Protein AF-0000000079336898 (afdb_homodimer)

Nearest PDB structures (foldseek):
  2nvk-assembly1_X  TM=9.868E-01  e=1.147E-77  Drosophila melanogaster
  4la1-assembly1_B  TM=9.804E-01  e=1.776E-69  Schistosoma japonicum
  8plm-assembly1_A-2  TM=9.798E-01  e=1.497E-69  Schistosoma mansoni
  8plf-assembly1_A  TM=9.776E-01  e=6.970E-69  Schistosoma mansoni
  8a1r-assembly1_A  TM=9.727E-01  e=8.152E-66  Schistosoma mansoni

Secondary structure (DSSP, 8-state):
------TTS--SEEEEEE--SHHHHHHHHHHHHTT--EEEE---PPPTT-----TTHHHHHHSHHHHHHHHHHHHHHHHHHHHHHTTEE-TTGGG-EE-HHHHHHHHHHHHHHHHHHHHHHHHHTTPEEE-SEEEEEETTEEEEEETTEEEEEEEEEEEE---EEE---SSTTHHHH-B-HHHHTT-SS---SEEEE--SHHHHHHHHHHHHTT--EEEEESS-SSTTS-HHHHHHHHHHHHHHT-EEEET-EEEEEEE-TTS-EEEEEE-TTS-EEEEEESEEEE-S-EEETTGGGTHHHHT--EETTTTEE--BTTB-SSTTEEE-GGGBTTS---HHHHHHHHHHHHHHHHS--------TT--EEE-SSSEEEEEE--HHHHHHHH-GGGEEEEEEE---GGGTTTT---TT-EEEEEEESSTT-BEEEEEEEETTHHHHHHHHHHHHHTT-BHHHHHHSPPPSS-SGGGGGG---BTTTT---S-SSTT-/------TTS--SEEEEEE--SHHHHHHHHHHHHTT--EEEE---PPPTT-----TTHHHHHHSHHHHHHHHHHHHHHHHHHHHHHTTEE-TTGGG-EE-HHHHHHHHHHHHHHHHHHHHHHHHHTTPEEE-EEEEEEETTEEEEEETTEEEEEEEEEEEE---EEE---SSTTHHHH-B-HHHHTT-SS---SEEEE--SHHHHHHHHHHHHTT--EEEEESS-SSTTS-HHHHHHHHHHHHHHT-EEEET-EEEEEEE-TTS-EEEEEE-TTS-EEEEEESEEEE-S-EEETTGGGTHHHHT--EETTTTEE--BTTB-SSTTEEE-GGGBTTS---HHHHHHHHHHHHHHHHS---PPP--TT--EEE-SSSEEEEEE--HHHHHHHH-GGGEEEEEEE---GGGTTTT---TT-EEEEEEESSTT-BEEEEEEEETTHHHHHHHHHHHHHTT-BHHHHHHSPPPSS-SGGGGGG---BTTTT---S-SSTT-

Solvent-accessible surface area (backbone atoms only — not comparable to full-atom values): 49923 Å² total; per-residue (Å²): 133,77,79,68,70,64,90,80,70,70,56,81,23,49,32,36,26,41,19,35,17,50,17,25,45,34,17,45,54,46,25,24,73,55,70,40,47,29,35,35,26,30,63,66,77,53,44,87,82,61,41,67,70,71,66,40,29,55,43,49,62,42,32,48,48,45,50,49,53,45,33,47,41,14,51,33,46,53,39,52,59,39,28,47,50,44,18,39,43,58,52,63,58,89,63,51,46,63,38,56,66,51,26,34,50,45,46,49,51,51,37,51,50,49,27,50,51,51,54,51,50,33,53,74,51,60,37,47,77,41,71,17,50,60,26,38,68,30,72,56,33,37,39,25,45,35,96,90,42,76,46,79,45,36,31,63,28,38,35,46,16,58,28,59,45,76,45,73,68,98,38,56,38,37,63,81,68,33,43,34,60,72,35,64,69,70,50,90,60,73,56,52,42,28,40,26,38,24,36,36,65,65,21,43,28,51,40,30,25,41,35,45,58,72,33,52,27,33,36,31,22,57,80,61,56,36,78,92,52,40,59,70,61,33,49,42,48,52,48,48,41,41,73,75,62,44,42,74,41,72,34,30,44,80,54,36,40,40,80,43,95,84,71,33,33,38,36,32,29,31,39,81,86,63,48,74,48,71,52,73,25,65,30,41,35,41,32,69,48,64,41,35,57,38,77,78,26,37,38,71,46,36,60,45,62,58,33,95,92,63,33,20,30,53,54,63,88,39,32,35,84,33,87,52,36,29,44,37,32,52,24,36,52,97,55,74,73,44,64,44,51,9,26,51,40,16,34,35,48,23,30,39,76,55,60,79,40,83,63,71,76,73,85,66,58,59,35,46,56,40,66,27,83,61,14,38,11,34,26,50,49,33,65,66,54,46,30,71,76,61,34,62,88,44,44,39,43,34,35,33,38,49,68,57,77,82,33,58,68,53,60,52,86,45,89,56,26,33,40,39,38,32,20,38,57,62,86,66,14,47,51,50,13,41,41,34,31,28,84,62,15,49,30,27,41,43,20,40,32,39,12,48,75,41,64,32,24,52,56,56,38,53,66,33,60,38,37,75,86,41,67,48,27,54,68,32,62,63,84,38,35,65,86,72,68,60,80,41,58,62,87,50,95,85,109,132,77,77,67,65,65,90,79,70,69,55,79,22,49,32,36,26,40,19,37,17,50,17,26,44,33,18,46,54,46,24,25,73,55,69,42,46,29,38,34,26,30,64,66,78,53,44,87,82,61,41,67,70,70,66,40,30,56,44,48,63,42,32,47,47,47,49,49,52,45,34,46,40,15,50,33,46,53,39,53,60,40,27,48,50,44,18,40,44,60,50,63,57,89,62,51,46,63,38,57,66,51,26,34,51,45,46,48,51,51,36,51,50,50,26,50,50,52,52,50,50,33,53,74,53,60,36,45,76,41,71,16,49,60,27,38,69,31,72,56,33,34,40,27,46,34,95,91,41,76,46,78,46,35,31,63,27,38,34,44,15,56,27,59,45,74,46,74,70,98,39,56,39,36,62,82,66,33,43,33,60,72,37,64,71,68,50,89,60,73,56,51,41,28,40,27,37,22,37,36,65,66,20,42,26,50,41,29,25,42,36,45,57,71,32,51,28,32,37,32,21,56,80,62,56,36,78,92,52,38,60,71,60,33,49,43,48,53,51,48,42,40,74,75,61,42,42,74,42,72,36,28,46,82,54,34,40,42,80,44,95,84,71,32,34,37,35,32,29,31,40,80,87,63,48,75,48,72,52,74,26,64,31,41,34,40,32,69,51,64,41,34,57,38,76,78,26,36,39,70,45,38,60,45,62,58,34,93,92,64,33,20,31,52,53,63,90,37,32,36,84,34,88,52,36,30,42,36,31,50,25,36,50,96,51,73,73,42,65,43,53,9,26,52,40,17,33,36,48,22,30,39,75,56,61,79,40,82,63,71,76,74,85,67,58,59,36,44,57,40,67,29,83,61,15,40,10,35,27,49,49,34,65,67,55,46,30,70,74,63,35,62,89,46,44,39,43,34,35,35,40,47,70,57,76,82,32,60,69,54,61,52,86,44,87,56,26,34,39,39,38,30,21,38,57,62,87,67,15,47,51,51,14,41,40,34,33,28,83,62,16,48,31,28,40,44,19,40,33,40,11,47,74,42,64,31,24,51,58,56,37,52,66,32,57,38,37,76,85,43,68,47,26,53,68,31,62,64,83,40,35,64,87,73,68,60,80,41,58,62,85,51,97,86,108

Foldseek 3Di:
DPPPPPVPDPFPWAEEEEAQALLSLLLQLLLLVLPTAYEYEHEFDAALVGFDAAGHPCCLQLRVQLLVLLLVVLVVLVVLLLVVLVPDDDDVSVPDAFDLQVSLVVSNVRSVVVRVVSVVSCVVSNYHYAHFDWADQAQFWIWTQHPVGIDIGGHQFYEYEHAWADDFDPAACGRVAAAESSAQSNDNDQQAAEEEEDQALRRQSVLQSSVSNPHAYEYEAQAAHHPQAQRVLRVLLVVVSVVSPYHYHYNKAWHYWDQDPVRWIKTWIAHPVRDIDIDTGSHYYYDHDIFAPQVSRPVVNSVFFADDVRQAGEDDLQATPRRRYGYFANRHDPADRDSVQSSVSSSQSSCVSRVVDPDGRDRAFDWDWRSHNFIKIKTAHHPVVCCVVPNPVFKWKFKAQADQPSCVSSVDDSPSFMKIWIFTPDDLTFTGMIMGTGPPNVVLCVVVSVCSVVRDGLNNLLPDQADPPDPSNVSNVTDDIVVVVDDRYDPDNVD/DPPPPPVPDPFPWAEEEEAQALLSLLLQLLLLVLPTAYEYEHEFDAALVGFDAAGHPCCLQLRVQLLVLLLVVLVVLVVLLLVVLVPDDDDVSVPDAFDLQVSLVVSNVRSVVVRVVSVVSCVVSNYHYAHFHWADQAQFWIWTQHPVGIDIGGHQFYEYEHAWADDFDPAACGRVAAAESSAQSNDNDQQAAEEEEDQALRRQSVLQSSVSNPHAYEYEEQAAHHPQAQRVLRVLLVVVSVVSPYHYHYNKAWHYWDQDPVRWIKTWIAHPVRDIDIDTGSHYYYDHDIFAPQVSRPVVNSVFFADDVRQAGEDDLQATPRRRYGYFANRHDPADRDSVQSSVSSSQVSCVSRVVDPDGRDRAFDWDWRSHNFIKIKTAHHPVVCCVVPNPVFKWKFKAQADQPSCVSSVDDSPSFMKIWIFTPDDLTFTGMIMGTGPPNVVLCVVVSVCSVVRDGLNNLLPDQADPPDPSNVSNVTDDIVVVVDHRYDPDNVD

Sequence (990 aa):
MVIFCRPGDGPEYDLVVIGGGSGGLAAAKEAAGLGAKVAVLDFVTPSPRGTKWGLGGTCVNVGCIPKKLMHQAALLGEAIEDAKSYGWQFPDQENIRHDWTSLKEAVQNHVKSVNWVTRVELRDKKVEYINGLGTFKDPHTVVTVTKQGERTLTSKYFLIAVGGRPRYPNIPGAMEYGITSDDIFSLDRSPGKTLIIGAGYIGLECAGFLHGLGFDATVMVRSVVLRGFDQQMAQLIASAMEEKGVKFLHKCLPKSVEKMANDRLLVKWTGENGTEFSDQFDTILFAIGRRALTRELHLDKAGVTVAGDGEKIEAVDEQTNVPHIYAVGDVLYKKPELTPVAIHAGRLLARRLFGDSTVTMDYENVATTVFSPLEYGSVGISEEVAAQRFGEENIEVYHAYYKPTEFFIPQRSIAHCYLKVVAKRDGPQQVLGMHFIGPQAGEIIQGFATAIKCNLTVNALMSTVGIHPTIAEEFTRINITKRSGKDPNPASCCSMVIFCRPGDGPEYDLVVIGGGSGGLAAAKEAAGLGAKVAVLDFVTPSPRGTKWGLGGTCVNVGCIPKKLMHQAALLGEAIEDAKSYGWQFPDQENIRHDWTSLKEAVQNHVKSVNWVTRVELRDKKVEYINGLGTFKDPHTVVTVTKQGERTLTSKYFLIAVGGRPRYPNIPGAMEYGITSDDIFSLDRSPGKTLIIGAGYIGLECAGFLHGLGFDATVMVRSVVLRGFDQQMAQLIASAMEEKGVKFLHKCLPKSVEKMANDRLLVKWTGENGTEFSDQFDTILFAIGRRALTRELHLDKAGVTVAGDGEKIEAVDEQTNVPHIYAVGDVLYKKPELTPVAIHAGRLLARRLFGDSTVTMDYENVATTVFSPLEYGSVGISEEVAAQRFGEENIEVYHAYYKPTEFFIPQRSIAHCYLKVVAKRDGPQQVLGMHFIGPQAGEIIQGFATAIKCNLTVNALMSTVGIHPTIAEEFTRINITKRSGKDPNPASCCS

Organism: Tenebrio molitor (NCBI:txid7067)

Radius of gyration: 30.96 Å; Cα contacts (8 Å, |Δi|>4): 2359; chains: 2; bounding box: 68×112×77 Å

pLDDT: mean 95.74, std 9.36, range [22.92, 98.94]

Structure (mmCIF, N/CA/C/O backbone):
data_AF-0000000079336898-model_v1
#
loop_
_entity.id
_entity.type
_entity.pdbx_description
1 polymer 'thioredoxin-disulfide reductase'
#
loop_
_atom_site.group_PDB
_atom_site.id
_atom_site.type_symbol
_atom_site.label_atom_id
_atom_site.label_alt_id
_atom_site.label_comp_id
_atom_site.label_asym_id
_atom_site.label_entity_id
_atom_site.label_seq_id
_atom_site.pdbx_PDB_ins_code
_atom_site.Cartn_x
_atom_site.Cartn_y
_atom_site.Cartn_z
_atom_site.occupancy
_atom_site.B_iso_or_equiv
_atom_site.auth_seq_id
_atom_site.auth_comp_id
_atom_site.auth_asym_id
_atom_site.auth_atom_id
_atom_site.pdbx_PDB_model_num
ATOM 1 N N . MET A 1 1 ? 3.357 59.531 11.266 1 22.92 1 MET A N 1
ATOM 2 C CA . MET A 1 1 ? 4.453 59.562 10.305 1 22.92 1 MET A CA 1
ATOM 3 C C . MET A 1 1 ? 4.211 58.531 9.188 1 22.92 1 MET A C 1
ATOM 5 O O . MET A 1 1 ? 4.273 57.344 9.414 1 22.92 1 MET A O 1
ATOM 9 N N . VAL A 1 2 ? 3.268 58.875 8.344 1 31.7 2 VAL A N 1
ATOM 10 C CA . VAL A 1 2 ? 2.871 58.188 7.125 1 31.7 2 VAL A CA 1
ATOM 11 C C . VAL A 1 2 ? 4.078 58 6.203 1 31.7 2 VAL A C 1
ATOM 13 O O . VAL A 1 2 ? 4.617 59 5.699 1 31.7 2 VAL A O 1
ATOM 16 N N . ILE A 1 3 ? 4.992 57.125 6.625 1 31.77 3 ILE A N 1
ATOM 17 C CA . ILE A 1 3 ? 6.051 56.875 5.648 1 31.77 3 ILE A CA 1
ATOM 18 C C . ILE A 1 3 ? 5.445 56.781 4.25 1 31.77 3 ILE A C 1
ATOM 20 O O . ILE A 1 3 ? 4.676 55.844 3.979 1 31.77 3 ILE A O 1
ATOM 24 N N . PHE A 1 4 ? 5.266 57.875 3.605 1 33.78 4 PHE A N 1
ATOM 25 C CA . PHE A 1 4 ? 4.93 58.062 2.199 1 33.78 4 PHE A CA 1
ATOM 26 C C . PHE A 1 4 ? 5.832 57.219 1.308 1 33.78 4 PHE A C 1
ATOM 28 O O . PHE A 1 4 ? 7.047 57.406 1.281 1 33.78 4 PHE A O 1
ATOM 35 N N . CYS A 1 5 ? 5.547 55.906 1.115 1 39.94 5 CYS A N 1
ATOM 36 C CA . CYS A 1 5 ? 6.184 55.344 -0.062 1 39.94 5 CYS A CA 1
ATOM 37 C C . CYS A 1 5 ? 6.246 56.344 -1.201 1 39.94 5 CYS A C 1
ATOM 39 O O . CYS A 1 5 ? 5.273 57.062 -1.455 1 39.94 5 CYS A O 1
ATOM 41 N N . ARG A 1 6 ? 7.336 56.938 -1.491 1 44.31 6 ARG A N 1
ATOM 42 C CA . ARG A 1 6 ? 7.41 57.781 -2.67 1 44.31 6 ARG A CA 1
ATOM 43 C C . ARG A 1 6 ? 6.523 57.25 -3.789 1 44.31 6 ARG A C 1
ATOM 45 O O . ARG A 1 6 ? 6.512 56.031 -4.062 1 44.31 6 ARG A O 1
ATOM 52 N N . PRO A 1 7 ? 5.484 57.781 -4.27 1 47.06 7 PRO A N 1
ATOM 53 C CA . PRO A 1 7 ? 4.508 57.375 -5.289 1 47.06 7 PRO A CA 1
ATOM 54 C C . PRO A 1 7 ? 5.105 56.438 -6.34 1 47.06 7 PRO A C 1
ATOM 56 O O . PRO A 1 7 ? 4.379 55.656 -6.953 1 47.06 7 PRO A O 1
ATOM 59 N N . GLY A 1 8 ? 6.281 56.594 -6.93 1 48.19 8 GLY A N 1
ATOM 60 C CA . GLY A 1 8 ? 6.836 55.969 -8.117 1 48.19 8 GLY A CA 1
ATOM 61 C C . GLY A 1 8 ? 7.352 54.562 -7.879 1 48.19 8 GLY A C 1
ATOM 62 O O . GLY A 1 8 ? 7.66 53.844 -8.828 1 48.19 8 GLY A O 1
ATOM 63 N N . ASP A 1 9 ? 8.008 54.219 -6.77 1 63.81 9 ASP A N 1
ATOM 64 C CA . ASP A 1 9 ? 8.734 52.938 -6.738 1 63.81 9 ASP A CA 1
ATOM 65 C C . ASP A 1 9 ? 7.805 51.781 -6.387 1 63.81 9 ASP A C 1
ATOM 67 O O . ASP A 1 9 ? 7.02 51.875 -5.441 1 63.81 9 ASP A O 1
ATOM 71 N N . GLY A 1 10 ? 7.348 51 -7.301 1 82.44 10 GLY A N 1
ATOM 72 C CA . GLY A 1 10 ? 6.527 49.812 -7.199 1 82.44 10 GLY A CA 1
ATOM 73 C C . GLY A 1 10 ? 6.801 49 -5.941 1 82.44 10 GLY A C 1
ATOM 74 O O . GLY A 1 10 ? 7.68 49.375 -5.152 1 82.44 10 GLY A O 1
ATOM 75 N N . PRO A 1 11 ? 5.871 48.188 -5.449 1 93.94 11 PRO A N 1
ATOM 76 C CA . PRO A 1 11 ? 6.082 47.344 -4.273 1 93.94 11 PRO A CA 1
ATOM 77 C C . PRO A 1 11 ? 7.441 46.656 -4.285 1 93.94 11 PRO A C 1
ATOM 79 O O . PRO A 1 11 ? 7.996 46.375 -5.355 1 93.94 11 PRO A O 1
ATOM 82 N N . GLU A 1 12 ? 7.977 46.5 -3.146 1 97.19 12 GLU A N 1
ATOM 83 C CA . GLU A 1 12 ? 9.281 45.875 -2.971 1 97.19 12 GLU A CA 1
ATOM 84 C C . GLU A 1 12 ? 9.281 44.438 -3.488 1 97.19 12 GLU A C 1
ATOM 86 O O . GLU A 1 12 ? 10.266 43.969 -4.074 1 97.19 12 GLU A O 1
ATOM 91 N N . TYR A 1 13 ? 8.234 43.688 -3.287 1 98.62 13 TYR A N 1
ATOM 92 C CA . TYR A 1 13 ? 8.125 42.281 -3.682 1 98.62 13 TYR A CA 1
ATOM 93 C C . TYR A 1 13 ? 6.953 42.062 -4.629 1 98.62 13 TYR A C 1
ATOM 95 O O . TYR A 1 13 ? 6.027 42.875 -4.668 1 98.62 13 TYR A O 1
ATOM 103 N N . ASP A 1 14 ? 7.082 41 -5.422 1 98.69 14 ASP A N 1
ATOM 104 C CA . ASP A 1 14 ? 5.922 40.562 -6.184 1 98.69 14 ASP A CA 1
ATOM 105 C C . ASP A 1 14 ? 4.953 39.781 -5.305 1 98.69 14 ASP A C 1
ATOM 107 O O . ASP A 1 14 ? 3.74 39.844 -5.508 1 98.69 14 ASP A O 1
ATOM 111 N N . LEU A 1 15 ? 5.508 39.031 -4.355 1 98.88 15 LEU A N 1
ATOM 112 C CA . LEU A 1 15 ? 4.715 38.188 -3.461 1 98.88 15 LEU A CA 1
ATOM 113 C C . LEU A 1 15 ? 5.359 38.125 -2.082 1 98.88 15 LEU A C 1
ATOM 115 O O . LEU A 1 15 ? 6.539 37.781 -1.965 1 98.88 15 LEU A O 1
ATOM 119 N N . VAL A 1 16 ? 4.656 38.438 -1.094 1 98.88 16 VAL A N 1
ATOM 120 C CA . VAL A 1 16 ? 5.039 38.156 0.289 1 98.88 16 VAL A CA 1
ATOM 121 C C . VAL A 1 16 ? 4.137 37.094 0.871 1 98.88 16 VAL A C 1
ATOM 123 O O . VAL A 1 16 ? 2.912 37.219 0.889 1 98.88 16 VAL A O 1
ATOM 126 N N . VAL A 1 17 ? 4.77 36 1.266 1 98.88 17 VAL A N 1
ATOM 127 C CA . VAL A 1 17 ? 4.07 34.875 1.897 1 98.88 17 VAL A CA 1
ATOM 128 C C . VAL A 1 17 ? 4.223 34.969 3.414 1 98.88 17 VAL A C 1
ATOM 130 O O . VAL A 1 17 ? 5.344 35.031 3.93 1 98.88 17 VAL A O 1
ATOM 133 N N . ILE A 1 18 ? 3.121 35.031 4.113 1 98.69 18 ILE A N 1
ATOM 134 C CA . ILE A 1 18 ? 3.143 34.969 5.574 1 98.69 18 ILE A CA 1
ATOM 135 C C . ILE A 1 18 ? 2.826 33.562 6.043 1 98.69 18 ILE A C 1
ATOM 137 O O . ILE A 1 18 ? 1.663 33.156 6.059 1 98.69 18 ILE A O 1
ATOM 141 N N . GLY A 1 19 ? 3.803 32.938 6.559 1 97.94 19 GLY A N 1
ATOM 142 C CA . GLY A 1 19 ? 3.719 31.531 6.938 1 97.94 19 GLY A CA 1
ATOM 143 C C . GLY A 1 19 ? 4.637 30.625 6.125 1 97.94 19 GLY A C 1
ATOM 144 O O . GLY A 1 19 ? 4.492 30.531 4.906 1 97.94 19 GLY A O 1
ATOM 145 N N . GLY A 1 20 ? 5.512 30.031 6.773 1 97.38 20 GLY A N 1
ATOM 146 C CA . GLY A 1 20 ? 6.477 29.141 6.145 1 97.38 20 GLY A CA 1
ATOM 147 C C . GLY A 1 20 ? 6.105 27.672 6.254 1 97.38 20 GLY A C 1
ATOM 148 O O . GLY A 1 20 ? 6.973 26.828 6.445 1 97.38 20 GLY A O 1
ATOM 149 N N . GLY A 1 21 ? 4.781 27.359 6.254 1 96.88 21 GLY A N 1
ATOM 150 C CA . GLY A 1 21 ? 4.312 26 6.168 1 96.88 21 GLY A CA 1
ATOM 151 C C . GLY A 1 21 ? 4.332 25.438 4.758 1 96.88 21 GLY A C 1
ATOM 152 O O . GLY A 1 21 ? 4.781 26.125 3.828 1 96.88 21 GLY A O 1
ATOM 153 N N . SER A 1 22 ? 3.789 24.266 4.551 1 96.31 22 SER A N 1
ATOM 154 C CA . SER A 1 22 ? 3.904 23.516 3.299 1 96.31 22 SER A CA 1
ATOM 155 C C . SER A 1 22 ? 3.264 24.281 2.146 1 96.31 22 SER A C 1
ATOM 157 O O . SER A 1 22 ? 3.842 24.391 1.062 1 96.31 22 SER A O 1
ATOM 159 N N . GLY A 1 23 ? 2.062 24.766 2.336 1 97.88 23 GLY A N 1
ATOM 160 C CA . GLY A 1 23 ? 1.385 25.516 1.287 1 97.88 23 GLY A CA 1
ATOM 161 C C . GLY A 1 23 ? 2.098 26.797 0.912 1 97.88 23 GLY A C 1
ATOM 162 O O . GLY A 1 23 ? 2.256 27.109 -0.272 1 97.88 23 GLY A O 1
ATOM 163 N N . GLY A 1 24 ? 2.512 27.562 1.942 1 98.56 24 GLY A N 1
ATOM 164 C CA . GLY A 1 24 ? 3.24 28.797 1.701 1 98.56 24 GLY A CA 1
ATOM 165 C C . GLY A 1 24 ? 4.555 28.594 0.977 1 98.56 24 GLY A C 1
ATOM 166 O O . GLY A 1 24 ? 4.879 29.312 0.034 1 98.56 24 GLY A O 1
ATOM 167 N N . LEU A 1 25 ? 5.27 27.609 1.429 1 98.25 25 LEU A N 1
ATOM 168 C CA . LEU A 1 25 ? 6.562 27.328 0.812 1 98.25 25 LEU A CA 1
ATOM 169 C C . LEU A 1 25 ? 6.387 26.875 -0.635 1 98.25 25 LEU A C 1
ATOM 171 O O . LEU A 1 25 ? 7.168 27.266 -1.507 1 98.25 25 LEU A O 1
ATOM 175 N N . ALA A 1 26 ? 5.387 26.047 -0.865 1 97.56 26 ALA A N 1
ATOM 176 C CA . ALA A 1 26 ? 5.125 25.578 -2.227 1 97.56 26 ALA A CA 1
ATOM 177 C C . ALA A 1 26 ? 4.793 26.75 -3.146 1 97.56 26 ALA A C 1
ATOM 179 O O . ALA A 1 26 ? 5.293 26.828 -4.27 1 97.56 26 ALA A O 1
ATOM 180 N N . ALA A 1 27 ? 3.947 27.656 -2.686 1 98.69 27 ALA A N 1
ATOM 181 C CA . ALA A 1 27 ? 3.582 28.844 -3.463 1 98.69 27 ALA A CA 1
ATOM 182 C C . ALA A 1 27 ? 4.797 29.719 -3.721 1 98.69 27 ALA A C 1
ATOM 184 O O . ALA A 1 27 ? 5 30.203 -4.84 1 98.69 27 ALA A O 1
ATOM 185 N N . ALA A 1 28 ? 5.59 29.906 -2.701 1 98.75 28 ALA A N 1
ATOM 186 C CA . ALA A 1 28 ? 6.762 30.781 -2.793 1 98.75 28 ALA A CA 1
ATOM 187 C C . ALA A 1 28 ? 7.762 30.234 -3.812 1 98.75 28 ALA A C 1
ATOM 189 O O . ALA A 1 28 ? 8.227 30.984 -4.684 1 98.75 28 ALA A O 1
ATOM 190 N N . LYS A 1 29 ? 8.07 28.984 -3.666 1 97.81 29 LYS A N 1
ATOM 191 C CA . LYS A 1 29 ? 9.047 28.375 -4.562 1 97.81 29 LYS A CA 1
ATOM 192 C C . LYS A 1 29 ? 8.555 28.391 -6.008 1 97.81 29 LYS A C 1
ATOM 194 O O . LYS A 1 29 ? 9.32 28.672 -6.93 1 97.81 29 LYS A O 1
ATOM 199 N N . GLU A 1 30 ? 7.273 28.031 -6.18 1 97.81 30 GLU A N 1
ATOM 200 C CA . GLU A 1 30 ? 6.695 28.031 -7.523 1 97.81 30 GLU A CA 1
ATOM 201 C C . GLU A 1 30 ? 6.719 29.422 -8.125 1 97.81 30 GLU A C 1
ATOM 203 O O . GLU A 1 30 ? 7.07 29.594 -9.297 1 97.81 30 GLU A O 1
ATOM 208 N N . ALA A 1 31 ? 6.34 30.438 -7.383 1 98.81 31 ALA A N 1
ATOM 209 C CA . ALA A 1 31 ? 6.32 31.812 -7.844 1 98.81 31 ALA A CA 1
ATOM 210 C C . ALA A 1 31 ? 7.723 32.281 -8.219 1 98.81 31 ALA A C 1
ATOM 212 O O . ALA A 1 31 ? 7.914 32.906 -9.266 1 98.81 31 ALA A O 1
ATOM 213 N N . ALA A 1 32 ? 8.648 32 -7.336 1 98.69 32 ALA A N 1
ATOM 214 C CA . ALA A 1 32 ? 10.031 32.375 -7.617 1 98.69 32 ALA A CA 1
ATOM 215 C C . ALA A 1 32 ? 10.523 31.703 -8.906 1 98.69 32 ALA A C 1
ATOM 217 O O . ALA A 1 32 ? 11.219 32.344 -9.703 1 98.69 32 ALA A O 1
ATOM 218 N N . GLY A 1 33 ? 10.148 30.5 -9.07 1 97.25 33 GLY A N 1
ATOM 219 C CA . GLY A 1 33 ? 10.5 29.797 -10.281 1 97.25 33 GLY A CA 1
ATOM 220 C C . GLY A 1 33 ? 9.914 30.422 -11.539 1 97.25 33 GLY A C 1
ATOM 221 O O . GLY A 1 33 ? 10.461 30.25 -12.633 1 97.25 33 GLY A O 1
ATOM 222 N N . LEU A 1 34 ? 8.875 31.172 -11.375 1 98.12 34 LEU A N 1
ATOM 223 C CA . LEU A 1 34 ? 8.203 31.828 -12.492 1 98.12 34 LEU A CA 1
ATOM 224 C C . LEU A 1 34 ? 8.695 33.281 -12.633 1 98.12 34 LEU A C 1
ATOM 226 O O . LEU A 1 34 ? 8.117 34.062 -13.398 1 98.12 34 LEU A O 1
ATOM 230 N N . GLY A 1 35 ? 9.695 33.625 -11.812 1 98.12 35 GLY A N 1
ATOM 231 C CA . GLY A 1 35 ? 10.383 34.906 -12.016 1 98.12 35 GLY A CA 1
ATOM 232 C C . GLY A 1 35 ? 9.961 35.969 -11.016 1 98.12 35 GLY A C 1
ATOM 233 O O . GLY A 1 35 ? 10.438 37.094 -11.078 1 98.12 35 GLY A O 1
ATOM 234 N N . ALA A 1 36 ? 9.18 35.656 -10.047 1 98.69 36 ALA A N 1
ATOM 235 C CA . ALA A 1 36 ? 8.695 36.625 -9.07 1 98.69 36 ALA A CA 1
ATOM 236 C C . ALA A 1 36 ? 9.742 36.906 -7.984 1 98.69 36 ALA A C 1
ATOM 238 O O . ALA A 1 36 ? 10.469 35.969 -7.59 1 98.69 36 ALA A O 1
ATOM 239 N N . LYS A 1 37 ? 9.789 38.094 -7.57 1 98.75 37 LYS A N 1
ATOM 240 C CA . LYS A 1 37 ? 10.531 38.406 -6.355 1 98.75 37 LYS A CA 1
ATOM 241 C C . LYS A 1 37 ? 9.711 38.094 -5.109 1 98.75 37 LYS A C 1
ATOM 243 O O . LYS A 1 37 ? 8.703 38.75 -4.84 1 98.75 37 LYS A O 1
ATOM 248 N N . VAL A 1 38 ? 10.195 37.094 -4.297 1 98.88 38 VAL A N 1
ATOM 249 C CA . VAL A 1 38 ? 9.336 36.531 -3.264 1 98.88 38 VAL A CA 1
ATOM 250 C C . VAL A 1 38 ? 10.023 36.625 -1.906 1 98.88 38 VAL A C 1
ATOM 252 O O . VAL A 1 38 ? 11.234 36.406 -1.803 1 98.88 38 VAL A O 1
ATOM 255 N N . ALA A 1 39 ? 9.281 36.969 -0.869 1 98.75 39 ALA A N 1
ATOM 256 C CA . ALA A 1 39 ? 9.695 36.812 0.525 1 98.75 39 ALA A CA 1
ATOM 257 C C . ALA A 1 39 ? 8.742 35.906 1.296 1 98.75 39 ALA A C 1
ATOM 259 O O . ALA A 1 39 ? 7.527 35.938 1.089 1 98.75 39 ALA A O 1
ATOM 260 N N . VAL A 1 40 ? 9.336 35.094 2.148 1 98.69 40 VAL A N 1
ATOM 261 C CA . VAL A 1 40 ? 8.562 34.25 3.055 1 98.69 40 VAL A CA 1
ATOM 262 C C . VAL A 1 40 ? 8.859 34.656 4.5 1 98.69 40 VAL A C 1
ATOM 264 O O . VAL A 1 40 ? 10.016 34.656 4.926 1 98.69 40 VAL A O 1
ATOM 267 N N . LEU A 1 41 ? 7.824 35.031 5.215 1 98.12 41 LEU A N 1
ATOM 268 C CA . LEU A 1 41 ? 7.906 35.25 6.656 1 98.12 41 LEU A CA 1
ATOM 269 C C . LEU A 1 41 ? 7.492 33.969 7.418 1 98.12 41 LEU A C 1
ATOM 271 O O . LEU A 1 41 ? 6.496 33.344 7.082 1 98.12 41 LEU A O 1
ATOM 275 N N . ASP A 1 42 ? 8.25 33.625 8.367 1 96.38 42 ASP A N 1
ATOM 276 C CA . ASP A 1 42 ? 7.852 32.531 9.25 1 96.38 42 ASP A CA 1
ATOM 277 C C . ASP A 1 42 ? 8.344 32.781 10.672 1 96.38 42 ASP A C 1
ATOM 279 O O . ASP A 1 42 ? 9.469 33.219 10.883 1 96.38 42 ASP A O 1
ATOM 283 N N . PHE A 1 43 ? 7.5 32.625 11.586 1 95.31 43 PHE A N 1
ATOM 284 C CA . PHE A 1 43 ? 7.805 32.719 13.008 1 95.31 43 PHE A CA 1
ATOM 285 C C . PHE A 1 43 ? 6.957 31.719 13.805 1 95.31 43 PHE A C 1
ATOM 287 O O . PHE A 1 43 ? 5.734 31.672 13.633 1 95.31 43 PHE A O 1
ATOM 294 N N . VAL A 1 44 ? 7.594 30.984 14.641 1 95.69 44 VAL A N 1
ATOM 295 C CA . VAL A 1 44 ? 6.891 30 15.461 1 95.69 44 VAL A CA 1
ATOM 296 C C . VAL A 1 44 ? 6.82 30.484 16.906 1 95.69 44 VAL A C 1
ATOM 298 O O . VAL A 1 44 ? 7.832 30.516 17.609 1 95.69 44 VAL A O 1
ATOM 301 N N . THR A 1 45 ? 5.602 30.906 17.25 1 94.62 45 THR A N 1
ATOM 302 C CA . THR A 1 45 ? 5.379 31.172 18.672 1 94.62 45 THR A CA 1
ATOM 303 C C . THR A 1 45 ? 5.434 29.875 19.484 1 94.62 45 THR A C 1
ATOM 305 O O . THR A 1 45 ? 4.766 28.891 19.141 1 94.62 45 THR A O 1
ATOM 308 N N . PRO A 1 46 ? 6.242 29.812 20.5 1 96.62 46 PRO A N 1
ATOM 309 C CA . PRO A 1 46 ? 6.332 28.578 21.297 1 96.62 46 PRO A CA 1
ATOM 310 C C . PRO A 1 46 ? 4.977 28.109 21.812 1 96.62 46 PRO A C 1
ATOM 312 O O . PRO A 1 46 ? 4.098 28.938 22.078 1 96.62 46 PRO A O 1
ATOM 315 N N . SER A 1 47 ? 4.82 26.781 21.984 1 97.44 47 SER A N 1
ATOM 316 C CA . SER A 1 47 ? 3.652 26.266 22.688 1 97.44 47 SER A CA 1
ATOM 317 C C . SER A 1 47 ? 3.648 26.719 24.141 1 97.44 47 SER A C 1
ATOM 319 O O . SER A 1 47 ? 4.656 27.219 24.641 1 97.44 47 SER A O 1
ATOM 321 N N . PRO A 1 48 ? 2.514 26.547 24.781 1 96.38 48 PRO A N 1
ATOM 322 C CA . PRO A 1 48 ? 2.492 26.891 26.203 1 96.38 48 PRO A CA 1
ATOM 323 C C . PRO A 1 48 ? 3.549 26.125 27.016 1 96.38 48 PRO A C 1
ATOM 325 O O . PRO A 1 48 ? 4.012 26.625 28.047 1 96.38 48 PRO A O 1
ATOM 328 N N . ARG A 1 49 ? 4.02 25 26.547 1 95.56 49 ARG A N 1
ATOM 329 C CA . ARG A 1 49 ? 5.023 24.203 27.234 1 95.56 49 ARG A CA 1
ATOM 330 C C . ARG A 1 49 ? 6.43 24.562 26.75 1 95.56 49 ARG A C 1
ATOM 332 O O . ARG A 1 49 ? 7.41 23.969 27.188 1 95.56 49 ARG A O 1
ATOM 339 N N . GLY A 1 50 ? 6.523 25.438 25.734 1 96.44 50 GLY A N 1
ATOM 340 C CA . GLY A 1 50 ? 7.816 25.969 25.359 1 96.44 50 GLY A CA 1
ATOM 341 C C . GLY A 1 50 ? 8.359 25.359 24.078 1 96.44 50 GLY A C 1
ATOM 342 O O . GLY A 1 50 ? 9.484 25.672 23.672 1 96.44 50 GLY A O 1
ATOM 343 N N . THR A 1 51 ? 7.609 24.547 23.406 1 96.94 51 THR A N 1
ATOM 344 C CA . THR A 1 51 ? 8.086 23.891 22.203 1 96.94 51 THR A CA 1
ATOM 345 C C . THR A 1 51 ? 8.109 24.859 21.016 1 96.94 51 THR A C 1
ATOM 347 O O . THR A 1 51 ? 7.137 25.562 20.781 1 96.94 51 THR A O 1
ATOM 350 N N . LYS A 1 52 ? 9.195 24.922 20.25 1 96.12 52 LYS A N 1
ATOM 351 C CA . LYS A 1 52 ? 9.398 25.672 19.016 1 96.12 52 LYS A CA 1
ATOM 352 C C . LYS A 1 52 ? 10.047 24.797 17.938 1 96.12 52 LYS A C 1
ATOM 354 O O . LYS A 1 52 ? 10.609 23.734 18.25 1 96.12 52 LYS A O 1
ATOM 359 N N . TRP A 1 53 ? 9.922 25.141 16.734 1 96.12 53 TRP A N 1
ATOM 360 C CA . TRP A 1 53 ? 10.508 24.344 15.664 1 96.12 53 TRP A CA 1
ATOM 361 C C . TRP A 1 53 ? 10.914 25.234 14.492 1 96.12 53 TRP A C 1
ATOM 363 O O . TRP A 1 53 ? 10.734 26.453 14.531 1 96.12 53 TRP A O 1
ATOM 373 N N . GLY A 1 54 ? 11.5 24.641 13.492 1 94.06 54 GLY A N 1
ATOM 374 C CA . GLY A 1 54 ? 12.047 25.375 12.359 1 94.06 54 GLY A CA 1
ATOM 375 C C . GLY A 1 54 ? 11.094 25.469 11.195 1 94.06 54 GLY A C 1
ATOM 376 O O . GLY A 1 54 ? 9.875 25.312 11.359 1 94.06 54 GLY A O 1
ATOM 377 N N . LEU A 1 55 ? 11.672 25.797 10.117 1 95.31 55 LEU A N 1
ATOM 378 C CA . LEU A 1 55 ? 10.938 26.047 8.875 1 95.31 55 LEU A CA 1
ATOM 379 C C . LEU A 1 55 ? 10.297 24.766 8.367 1 95.31 55 LEU A C 1
ATOM 381 O O . LEU A 1 55 ? 10.844 23.672 8.547 1 95.31 55 LEU A O 1
ATOM 385 N N . GLY A 1 56 ? 9.07 24.922 7.758 1 95.44 56 GLY A N 1
ATOM 386 C CA . GLY A 1 56 ? 8.438 23.766 7.129 1 95.44 56 GLY A CA 1
ATOM 387 C C . GLY A 1 56 ? 7.027 23.531 7.617 1 95.44 56 GLY A C 1
ATOM 388 O O . GLY A 1 56 ? 6.32 22.672 7.09 1 95.44 56 GLY A O 1
ATOM 389 N N . GLY A 1 57 ? 6.625 24.297 8.633 1 96.38 57 GLY A N 1
ATOM 390 C CA . GLY A 1 57 ? 5.25 24.234 9.109 1 96.38 57 GLY A CA 1
ATOM 391 C C . GLY A 1 57 ? 4.984 23.031 9.992 1 96.38 57 GLY A C 1
ATOM 392 O O . GLY A 1 57 ? 5.918 22.359 10.445 1 96.38 57 GLY A O 1
ATOM 393 N N . THR A 1 58 ? 3.717 22.781 10.273 1 96.81 58 THR A N 1
ATOM 394 C CA . THR A 1 58 ? 3.277 21.734 11.203 1 96.81 58 THR A CA 1
ATOM 395 C C . THR A 1 58 ? 3.646 20.359 10.688 1 96.81 58 THR A C 1
ATOM 397 O O . THR A 1 58 ? 4.223 19.547 11.414 1 96.81 58 THR A O 1
ATOM 400 N N . CYS A 1 59 ? 3.441 20.062 9.492 1 96.5 59 CYS A N 1
ATOM 401 C CA . CYS A 1 59 ? 3.578 18.734 8.93 1 96.5 59 CYS A CA 1
ATOM 402 C C . CYS A 1 59 ? 4.996 18.203 9.125 1 96.5 59 CYS A C 1
ATOM 404 O O . CYS A 1 59 ? 5.184 17.078 9.602 1 96.5 59 CYS A O 1
ATOM 406 N N . VAL A 1 60 ? 5.977 18.984 8.844 1 96.25 60 VAL A N 1
ATOM 407 C CA . VAL A 1 60 ? 7.375 18.578 8.875 1 96.25 60 VAL A CA 1
ATOM 408 C C . VAL A 1 60 ? 7.852 18.453 10.328 1 96.25 60 VAL A C 1
ATOM 410 O O . VAL A 1 60 ? 8.617 17.547 10.664 1 96.25 60 VAL A O 1
ATOM 413 N N . ASN A 1 61 ? 7.355 19.297 11.164 1 97.88 61 ASN A N 1
ATOM 414 C CA . ASN A 1 61 ? 7.992 19.516 12.461 1 97.88 61 ASN A CA 1
ATOM 415 C C . ASN A 1 61 ? 7.238 18.812 13.586 1 97.88 61 ASN A C 1
ATOM 417 O O . ASN A 1 61 ? 7.855 18.203 14.461 1 97.88 61 ASN A O 1
ATOM 421 N N . VAL A 1 62 ? 5.898 18.953 13.57 1 98.12 62 VAL A N 1
ATOM 422 C CA . VAL A 1 62 ? 5.145 18.5 14.734 1 98.12 62 VAL A CA 1
ATOM 423 C C . VAL A 1 62 ? 3.844 17.844 14.281 1 98.12 62 VAL A C 1
ATOM 425 O O . VAL A 1 62 ? 2.842 17.875 15 1 98.12 62 VAL A O 1
ATOM 428 N N . GLY A 1 63 ? 3.861 17.328 13.078 1 96.94 63 GLY A N 1
ATOM 429 C CA . GLY A 1 63 ? 2.656 16.75 12.516 1 96.94 63 GLY A CA 1
ATOM 430 C C . GLY A 1 63 ? 2.922 15.461 11.742 1 96.94 63 GLY A C 1
ATOM 431 O O . GLY A 1 63 ? 3.471 14.508 12.289 1 96.94 63 GLY A O 1
ATOM 432 N N . CYS A 1 64 ? 2.73 15.484 10.461 1 96.62 64 CYS A N 1
ATOM 433 C CA . CYS A 1 64 ? 2.666 14.312 9.594 1 96.62 64 CYS A CA 1
ATOM 434 C C . CYS A 1 64 ? 3.969 13.523 9.648 1 96.62 64 CYS A C 1
ATOM 436 O O . CYS A 1 64 ? 3.953 12.297 9.797 1 96.62 64 CYS A O 1
ATOM 438 N N . ILE A 1 65 ? 5.086 14.148 9.57 1 97.44 65 ILE A N 1
ATOM 439 C CA . ILE A 1 65 ? 6.363 13.461 9.398 1 97.44 65 ILE A CA 1
ATOM 440 C C . ILE A 1 65 ? 6.766 12.797 10.711 1 97.44 65 ILE A C 1
ATOM 442 O O . ILE A 1 65 ? 6.938 11.578 10.766 1 97.44 65 ILE A O 1
ATOM 446 N N . PRO A 1 66 ? 6.922 13.57 11.812 1 98.31 66 PRO A N 1
ATOM 447 C CA . PRO A 1 66 ? 7.285 12.867 13.047 1 98.31 66 PRO A CA 1
ATOM 448 C C . PRO A 1 66 ? 6.234 11.844 13.469 1 98.31 66 PRO A C 1
ATOM 450 O O . PRO A 1 66 ? 6.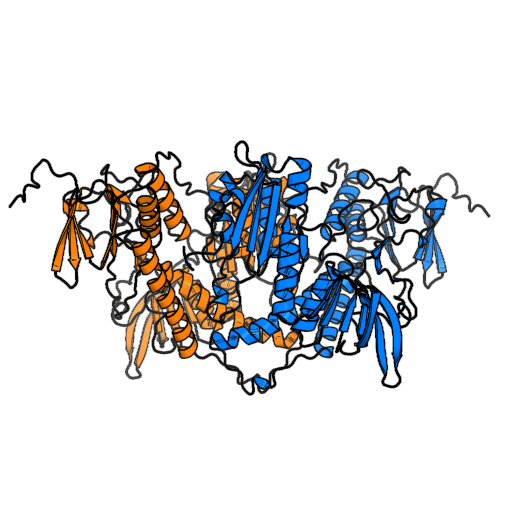582 10.781 13.984 1 98.31 66 PRO A O 1
ATOM 453 N N . LYS A 1 67 ? 5.004 12.18 13.273 1 98 67 LYS A N 1
ATOM 454 C CA . LYS A 1 67 ? 3.941 11.25 13.633 1 98 67 LYS A CA 1
ATOM 455 C C . LYS A 1 67 ? 4.066 9.945 12.852 1 98 67 LYS A C 1
ATOM 457 O O . LYS A 1 67 ? 3.883 8.859 13.406 1 98 67 LYS A O 1
ATOM 462 N N . LYS A 1 68 ? 4.305 10.055 11.547 1 98.25 68 LYS A N 1
ATOM 463 C CA . LYS A 1 68 ? 4.461 8.875 10.711 1 98.25 68 LYS A CA 1
ATOM 464 C C . LYS A 1 68 ? 5.656 8.031 11.164 1 98.25 68 LYS A C 1
ATOM 466 O O . LYS A 1 68 ? 5.605 6.801 11.125 1 98.25 68 LYS A O 1
ATOM 471 N N . LEU A 1 69 ? 6.734 8.688 11.523 1 98.69 69 LEU A N 1
ATOM 472 C CA . LEU A 1 69 ? 7.926 7.973 11.977 1 98.69 69 LEU A CA 1
ATOM 473 C C . LEU A 1 69 ? 7.664 7.27 13.297 1 98.69 69 LEU A C 1
ATOM 475 O O . LEU A 1 69 ? 8.117 6.141 13.508 1 98.69 69 LEU A O 1
ATOM 479 N N . MET A 1 70 ? 6.895 7.938 14.211 1 98.81 70 MET A N 1
ATOM 480 C CA . MET A 1 70 ? 6.5 7.281 15.453 1 98.81 70 MET A CA 1
ATOM 481 C C . MET A 1 70 ? 5.566 6.109 15.172 1 98.81 70 MET A C 1
ATOM 483 O O . MET A 1 70 ? 5.676 5.059 15.805 1 98.81 70 MET A O 1
ATOM 487 N N . HIS A 1 71 ? 4.637 6.34 14.281 1 98.69 71 HIS A N 1
ATOM 488 C CA . HIS A 1 71 ? 3.742 5.277 13.828 1 98.69 71 HIS A CA 1
ATOM 489 C C . HIS A 1 71 ? 4.527 4.082 13.297 1 98.69 71 HIS A C 1
ATOM 491 O O . HIS A 1 71 ? 4.23 2.936 13.641 1 98.69 71 HIS A O 1
ATOM 497 N N . GLN A 1 72 ? 5.559 4.344 12.5 1 98.81 72 GLN A N 1
ATOM 498 C CA . GLN A 1 72 ? 6.418 3.301 11.953 1 98.81 72 GLN A CA 1
ATOM 499 C C . GLN A 1 72 ? 7.137 2.541 13.062 1 98.81 72 GLN A C 1
ATOM 501 O O . GLN A 1 72 ? 7.258 1.314 13.008 1 98.81 72 GLN A O 1
ATOM 506 N N . ALA A 1 73 ? 7.617 3.271 14.008 1 98.88 73 ALA A N 1
ATOM 507 C CA . ALA A 1 73 ? 8.273 2.623 15.141 1 98.88 73 ALA A CA 1
ATOM 508 C C . ALA A 1 73 ? 7.336 1.629 15.82 1 98.88 73 ALA A C 1
ATOM 510 O O . ALA A 1 73 ? 7.742 0.517 16.172 1 98.88 73 ALA A O 1
ATOM 511 N N . ALA A 1 74 ? 6.109 2.07 15.984 1 98.81 74 ALA A N 1
ATOM 512 C CA . ALA A 1 74 ? 5.105 1.207 16.609 1 98.81 74 ALA A CA 1
ATOM 513 C C . ALA A 1 74 ? 4.828 -0.018 15.742 1 98.81 74 ALA A C 1
ATOM 515 O O . ALA A 1 74 ? 4.719 -1.135 16.25 1 98.81 74 ALA A O 1
ATOM 516 N N . LEU A 1 75 ? 4.73 0.147 14.469 1 98.62 75 LEU A N 1
ATOM 517 C CA . LEU A 1 75 ? 4.48 -0.956 13.547 1 98.62 75 LEU A CA 1
ATOM 518 C C . LEU A 1 75 ? 5.633 -1.953 13.562 1 98.62 75 LEU A C 1
ATOM 520 O O . LEU A 1 75 ? 5.418 -3.16 13.43 1 98.62 75 LEU A O 1
ATOM 524 N N . LEU A 1 76 ? 6.852 -1.434 13.648 1 98.75 76 LEU A N 1
ATOM 525 C CA . LEU A 1 76 ? 8.016 -2.311 13.734 1 98.75 76 LEU A CA 1
ATOM 526 C C . LEU A 1 76 ? 7.945 -3.186 14.984 1 98.75 76 LEU A C 1
ATOM 528 O O . LEU A 1 76 ? 8.391 -4.332 14.969 1 98.75 76 LEU A O 1
ATOM 532 N N . GLY A 1 77 ? 7.371 -2.639 16.062 1 98.44 77 GLY A N 1
ATOM 533 C CA . GLY A 1 77 ? 7.125 -3.471 17.234 1 98.44 77 GLY A CA 1
ATOM 534 C C . GLY A 1 77 ? 6.215 -4.648 16.938 1 98.44 77 GLY A C 1
ATOM 535 O O . GLY A 1 77 ? 6.48 -5.77 17.391 1 98.44 77 GLY A O 1
ATOM 536 N N . GLU A 1 78 ? 5.188 -4.418 16.219 1 97.75 78 GLU A N 1
ATOM 537 C CA . GLU A 1 78 ? 4.289 -5.496 15.805 1 97.75 78 GLU A CA 1
ATOM 538 C C . GLU A 1 78 ? 5.004 -6.492 14.898 1 97.75 78 GLU A C 1
ATOM 540 O O . GLU A 1 78 ? 4.762 -7.699 14.984 1 97.75 78 GLU A O 1
ATOM 545 N N . ALA A 1 79 ? 5.852 -5.98 14.047 1 98.38 79 ALA A N 1
ATOM 546 C CA . ALA A 1 79 ? 6.609 -6.832 13.133 1 98.38 79 ALA A CA 1
ATOM 547 C C . ALA A 1 79 ? 7.523 -7.781 13.906 1 98.38 79 ALA A C 1
ATOM 549 O O . ALA A 1 79 ? 7.691 -8.938 13.516 1 98.38 79 ALA A O 1
ATOM 550 N N . ILE A 1 80 ? 8.148 -7.258 14.93 1 98.19 80 ILE A N 1
ATOM 551 C CA . ILE A 1 80 ? 9 -8.078 15.781 1 98.19 80 ILE A CA 1
ATOM 552 C C . ILE A 1 80 ? 8.195 -9.242 16.359 1 98.19 80 ILE A C 1
ATOM 554 O O . ILE A 1 80 ? 8.656 -10.383 16.359 1 98.19 80 ILE A O 1
ATOM 558 N N . GLU A 1 81 ? 6.949 -8.961 16.766 1 97.5 81 GLU A N 1
ATOM 559 C CA . GLU A 1 81 ? 6.09 -10 17.312 1 97.5 81 GLU A CA 1
ATOM 560 C C . GLU A 1 81 ? 5.707 -11.023 16.25 1 97.5 81 GLU A C 1
ATOM 562 O O . GLU A 1 81 ? 5.734 -12.227 16.5 1 97.5 81 GLU A O 1
ATOM 567 N N . ASP A 1 82 ? 5.387 -10.594 15.102 1 98.25 82 ASP A N 1
ATOM 568 C CA . ASP A 1 82 ? 5.02 -11.469 14 1 98.25 82 ASP A CA 1
ATOM 569 C C . ASP A 1 82 ? 6.191 -12.352 13.586 1 98.25 82 ASP A C 1
ATOM 571 O O . ASP A 1 82 ? 5.996 -13.508 13.203 1 98.25 82 ASP A O 1
ATOM 575 N N . ALA A 1 83 ? 7.391 -11.75 13.578 1 98.62 83 ALA A N 1
ATOM 576 C CA . ALA A 1 83 ? 8.594 -12.43 13.109 1 98.62 83 ALA A CA 1
ATOM 577 C C . ALA A 1 83 ? 8.812 -13.734 13.867 1 98.62 83 ALA A C 1
ATOM 579 O O . ALA A 1 83 ? 9.305 -14.711 13.305 1 98.62 83 ALA A O 1
ATOM 580 N N . LYS A 1 84 ? 8.383 -13.75 15.094 1 97.94 84 LYS A N 1
ATOM 581 C CA . LYS A 1 84 ? 8.539 -14.945 15.914 1 97.94 84 LYS A CA 1
ATOM 582 C C . LYS A 1 84 ? 7.785 -16.125 15.305 1 97.94 84 LYS A C 1
ATOM 584 O O . LYS A 1 84 ? 8.32 -17.234 15.219 1 97.94 84 LYS A O 1
ATOM 589 N N . SER A 1 85 ? 6.594 -15.875 14.828 1 98.25 85 SER A N 1
ATOM 590 C CA . SER A 1 85 ? 5.773 -16.922 14.227 1 98.25 85 SER A CA 1
ATOM 591 C C . SER A 1 85 ? 6.309 -17.328 12.859 1 98.25 85 SER A C 1
ATOM 593 O O . SER A 1 85 ? 6.023 -18.438 12.383 1 98.25 85 SER A O 1
ATOM 595 N N . TYR A 1 86 ? 7.152 -16.5 12.273 1 98.69 86 TYR A N 1
ATOM 596 C CA . TYR A 1 86 ? 7.688 -16.766 10.938 1 98.69 86 TYR A CA 1
ATOM 597 C C . TYR A 1 86 ? 9.07 -17.391 11.023 1 98.69 86 TYR A C 1
ATOM 599 O O . TYR A 1 86 ? 9.789 -17.453 10.016 1 98.69 86 TYR A O 1
ATOM 607 N N . GLY A 1 87 ? 9.469 -17.734 12.133 1 98.44 87 GLY A N 1
ATOM 608 C CA . GLY A 1 87 ? 10.656 -18.562 12.281 1 98.44 87 GLY A CA 1
ATOM 609 C C . GLY A 1 87 ? 11.859 -17.781 12.781 1 98.44 87 GLY A C 1
ATOM 610 O O . GLY A 1 87 ? 12.922 -18.359 13.008 1 98.44 87 GLY A O 1
ATOM 611 N N . TRP A 1 88 ? 11.766 -16.484 13.039 1 98.56 88 TRP A N 1
ATOM 612 C CA . TRP A 1 88 ? 12.875 -15.719 13.602 1 98.56 88 TRP A CA 1
ATOM 613 C C . TRP A 1 88 ? 13 -15.977 15.102 1 98.56 88 TRP A C 1
ATOM 615 O O . TRP A 1 88 ? 12.008 -15.977 15.828 1 98.56 88 TRP A O 1
ATOM 625 N N . GLN A 1 89 ? 14.203 -16.172 15.508 1 97.75 89 GLN A N 1
ATOM 626 C CA . GLN A 1 89 ? 14.5 -16.5 16.906 1 97.75 89 GLN A CA 1
ATOM 627 C C . GLN A 1 89 ? 15.227 -15.344 17.594 1 97.75 89 GLN A C 1
ATOM 629 O O . GLN A 1 89 ? 16.219 -14.836 17.078 1 97.75 89 GLN A O 1
ATOM 634 N N . PHE A 1 90 ? 14.672 -14.969 18.719 1 96.88 90 PHE A N 1
ATOM 635 C CA . PHE A 1 90 ? 15.234 -13.883 19.516 1 96.88 90 PHE A CA 1
ATOM 636 C C . PHE A 1 90 ? 15.742 -14.406 20.844 1 96.88 90 PHE A C 1
ATOM 638 O O . PHE A 1 90 ? 14.961 -14.852 21.688 1 96.88 90 PHE A O 1
ATOM 645 N N . PRO A 1 91 ? 17.047 -14.273 21.062 1 93.44 91 PRO A N 1
ATOM 646 C CA . PRO A 1 91 ? 17.5 -14.578 22.422 1 93.44 91 PRO A CA 1
ATOM 647 C C . PRO A 1 91 ? 16.875 -13.672 23.469 1 93.44 91 PRO A C 1
ATOM 649 O O . PRO A 1 91 ? 16.719 -12.469 23.25 1 93.44 91 PRO A O 1
ATOM 652 N N . ASP A 1 92 ? 16.438 -14.133 24.594 1 92.62 92 ASP A N 1
ATOM 653 C CA . ASP A 1 92 ? 15.844 -13.367 25.688 1 92.62 92 ASP A CA 1
ATOM 654 C C . ASP A 1 92 ? 14.711 -12.469 25.188 1 92.62 92 ASP A C 1
ATOM 656 O O . ASP A 1 92 ? 14.719 -11.258 25.422 1 92.62 92 ASP A O 1
ATOM 660 N N . GLN A 1 93 ? 13.891 -13.031 24.422 1 91.75 93 GLN A N 1
ATOM 661 C CA . GLN A 1 93 ? 12.812 -12.305 23.766 1 91.75 93 GLN A CA 1
ATOM 662 C C . GLN A 1 93 ? 11.992 -11.508 24.766 1 91.75 93 GLN A C 1
ATOM 664 O O . GLN A 1 93 ? 11.453 -10.445 24.438 1 91.75 93 GLN A O 1
ATOM 669 N N . GLU A 1 94 ? 11.906 -11.883 26 1 92.81 94 GLU A N 1
ATOM 670 C CA . GLU A 1 94 ? 11.117 -11.219 27.031 1 92.81 94 GLU A CA 1
ATOM 671 C C . GLU A 1 94 ? 11.727 -9.875 27.422 1 92.81 94 GLU A C 1
ATOM 673 O O . GLU A 1 94 ? 11.07 -9.039 28.031 1 92.81 94 GLU A O 1
ATOM 678 N N . ASN A 1 95 ? 12.953 -9.641 26.984 1 94.31 95 ASN A N 1
ATOM 679 C CA . ASN A 1 95 ? 13.664 -8.422 27.359 1 94.31 95 ASN A CA 1
ATOM 680 C C . ASN A 1 95 ? 13.727 -7.426 26.203 1 94.31 95 ASN A C 1
ATOM 682 O O . ASN A 1 95 ? 14.398 -6.395 26.312 1 94.31 95 ASN A O 1
ATOM 686 N N . ILE A 1 96 ? 13.062 -7.715 25.141 1 96.19 96 ILE A N 1
ATOM 687 C CA . ILE A 1 96 ? 12.953 -6.734 24.062 1 96.19 96 ILE A CA 1
ATOM 688 C C . ILE A 1 96 ? 12.133 -5.535 24.547 1 96.19 96 ILE A C 1
ATOM 690 O O . ILE A 1 96 ? 11.031 -5.703 25.078 1 96.19 96 ILE A O 1
ATOM 694 N N . ARG A 1 97 ? 12.617 -4.324 24.422 1 96.06 97 ARG A N 1
ATOM 695 C CA . ARG A 1 97 ? 11.93 -3.125 24.891 1 96.06 97 ARG A CA 1
ATOM 696 C C . ARG A 1 97 ? 12.18 -1.946 23.953 1 96.06 97 ARG A C 1
ATOM 698 O O . ARG A 1 97 ? 13.094 -1.99 23.125 1 96.06 97 ARG A O 1
ATOM 705 N N . HIS A 1 98 ? 11.414 -0.963 24.109 1 97.94 98 HIS A N 1
ATOM 706 C CA . HIS A 1 98 ? 11.578 0.244 23.312 1 97.94 98 HIS A CA 1
ATOM 707 C C . HIS A 1 98 ? 12.148 1.388 24.141 1 97.94 98 HIS A C 1
ATOM 709 O O . HIS A 1 98 ? 11.781 1.558 25.312 1 97.94 98 HIS A O 1
ATOM 715 N N . ASP A 1 99 ? 13 2.148 23.5 1 98.25 99 ASP A N 1
ATOM 716 C CA . ASP A 1 99 ? 13.633 3.299 24.156 1 98.25 99 ASP A CA 1
ATOM 717 C C . ASP A 1 99 ? 13.133 4.605 23.531 1 98.25 99 ASP A C 1
ATOM 719 O O . ASP A 1 99 ? 13.523 4.961 22.422 1 98.25 99 ASP A O 1
ATOM 723 N N . TRP A 1 100 ? 12.414 5.387 24.328 1 98.44 100 TRP A N 1
ATOM 724 C CA . TRP A 1 100 ? 11.82 6.633 23.859 1 98.44 100 TRP A CA 1
ATOM 725 C C . TRP A 1 100 ? 12.898 7.633 23.453 1 98.44 100 TRP A C 1
ATOM 727 O O . TRP A 1 100 ? 12.773 8.305 22.422 1 98.44 100 TRP A O 1
ATOM 737 N N . THR A 1 101 ? 13.883 7.781 24.156 1 98.44 101 THR A N 1
ATOM 738 C CA . THR A 1 101 ? 14.914 8.781 23.938 1 98.44 101 THR A CA 1
ATOM 739 C C . THR A 1 101 ? 15.594 8.555 22.578 1 98.44 101 THR A C 1
ATOM 741 O O . THR A 1 101 ? 15.797 9.508 21.828 1 98.44 101 THR A O 1
ATOM 744 N N . SER A 1 102 ? 15.914 7.305 22.344 1 98.31 102 SER A N 1
ATOM 745 C CA . SER A 1 102 ? 16.547 6.977 21.062 1 98.31 102 SER A CA 1
ATOM 746 C C . SER A 1 102 ? 15.641 7.316 19.891 1 98.31 102 SER A C 1
ATOM 748 O O . SER A 1 102 ? 16.094 7.863 18.891 1 98.31 102 SER A O 1
ATOM 750 N N . LEU A 1 103 ? 14.414 6.977 20.031 1 98.69 103 LEU A N 1
ATOM 751 C CA . LEU A 1 103 ? 13.461 7.27 18.969 1 98.69 103 LEU A CA 1
ATOM 752 C C . LEU A 1 103 ? 13.305 8.773 18.766 1 98.69 103 LEU A C 1
ATOM 754 O O . LEU A 1 103 ? 13.359 9.266 17.641 1 98.69 103 LEU A O 1
ATOM 758 N N . LYS A 1 104 ? 13.078 9.445 19.844 1 98.56 104 LYS A N 1
ATOM 759 C CA . LYS A 1 104 ? 12.914 10.898 19.797 1 98.56 104 LYS A CA 1
ATOM 760 C C . LYS A 1 104 ? 14.117 11.562 19.125 1 98.56 104 LYS A C 1
ATOM 762 O O . LYS A 1 104 ? 13.953 12.438 18.281 1 98.56 104 LYS A O 1
ATOM 767 N N . GLU A 1 105 ? 15.289 11.148 19.469 1 98.5 105 GLU A N 1
ATOM 768 C CA . GLU A 1 105 ? 16.5 11.719 18.891 1 98.5 105 GLU A CA 1
ATOM 769 C C . GLU A 1 105 ? 16.562 11.469 17.391 1 98.5 105 GLU A C 1
ATOM 771 O O . GLU A 1 105 ? 16.906 12.367 16.609 1 98.5 105 GLU A O 1
ATOM 776 N N . ALA A 1 106 ? 16.25 10.258 17 1 98.44 106 ALA A N 1
ATOM 777 C CA . ALA A 1 106 ? 16.266 9.922 15.586 1 98.44 106 ALA A CA 1
ATOM 778 C C . ALA A 1 106 ? 15.25 10.758 14.812 1 98.44 106 ALA A C 1
ATOM 780 O O . ALA A 1 106 ? 15.547 11.273 13.734 1 98.44 106 ALA A O 1
ATOM 781 N N . VAL A 1 107 ? 14.086 10.914 15.367 1 98.38 107 VAL A N 1
ATOM 782 C CA . VAL A 1 107 ? 13.016 11.672 14.727 1 98.38 107 VAL A CA 1
ATOM 783 C C . VAL A 1 107 ? 13.406 13.148 14.633 1 98.38 107 VAL A C 1
ATOM 785 O O . VAL A 1 107 ? 13.266 13.766 13.578 1 98.38 107 VAL A O 1
ATOM 788 N N . GLN A 1 108 ? 13.93 13.672 15.695 1 98.12 108 GLN A N 1
ATOM 789 C CA . GLN A 1 108 ? 14.305 15.086 15.719 1 98.12 108 GLN A CA 1
ATOM 790 C C . GLN A 1 108 ? 15.469 15.359 14.766 1 98.12 108 GLN A C 1
ATOM 792 O O . GLN A 1 108 ? 15.539 16.422 14.156 1 98.12 108 GLN A O 1
ATOM 797 N N . ASN A 1 109 ? 16.359 14.414 14.688 1 97.69 109 ASN A N 1
ATOM 798 C CA . ASN A 1 109 ? 17.453 14.562 13.727 1 97.69 109 ASN A CA 1
ATOM 799 C C . ASN A 1 109 ? 16.938 14.641 12.297 1 97.69 109 ASN A C 1
ATOM 801 O O . ASN A 1 109 ? 17.422 15.445 11.5 1 97.69 109 ASN A O 1
ATOM 805 N N . HIS A 1 110 ? 16 13.844 12.016 1 96.81 110 HIS A N 1
ATOM 806 C CA . HIS A 1 110 ? 15.414 13.891 10.688 1 96.81 110 HIS A CA 1
ATOM 807 C C . HIS A 1 110 ? 14.703 15.219 10.445 1 96.81 110 HIS A C 1
ATOM 809 O O . HIS A 1 110 ? 14.859 15.82 9.375 1 96.81 110 HIS A O 1
ATOM 815 N N . VAL A 1 111 ? 13.953 15.695 11.367 1 97.19 111 VAL A N 1
ATOM 816 C CA . VAL A 1 111 ? 13.227 16.953 11.258 1 97.19 111 VAL A CA 1
ATOM 817 C C . VAL A 1 111 ? 14.203 18.094 11.008 1 97.19 111 VAL A C 1
ATOM 819 O O . VAL A 1 111 ? 13.984 18.922 10.117 1 97.19 111 VAL A O 1
ATOM 822 N N . LYS A 1 112 ? 15.289 18.078 11.734 1 96.69 112 LYS A N 1
ATOM 823 C CA . LYS A 1 112 ? 16.297 19.125 11.586 1 96.69 112 LYS A CA 1
ATOM 824 C C . LYS A 1 112 ? 16.922 19.094 10.188 1 96.69 112 LYS A C 1
ATOM 826 O O . LYS A 1 112 ? 17.203 20.141 9.609 1 96.69 112 LYS A O 1
ATOM 831 N N . SER A 1 113 ? 17.125 17.922 9.758 1 95.31 113 SER A N 1
ATOM 832 C CA . SER A 1 113 ? 17.672 17.781 8.406 1 95.31 113 SER A CA 1
ATOM 833 C C . SER A 1 113 ? 16.719 18.359 7.371 1 95.31 113 SER A C 1
ATOM 835 O O . SER A 1 113 ? 17.156 19.031 6.43 1 95.31 113 SER A O 1
ATOM 837 N N . VAL A 1 114 ? 15.469 18.188 7.547 1 94.5 114 VAL A N 1
ATOM 838 C CA . VAL A 1 114 ? 14.477 18.688 6.609 1 94.5 114 VAL A CA 1
ATOM 839 C C . VAL A 1 114 ? 14.43 20.219 6.684 1 94.5 114 VAL A C 1
ATOM 841 O O . VAL A 1 114 ? 14.297 20.891 5.66 1 94.5 114 VAL A O 1
ATOM 844 N N . ASN A 1 115 ? 14.484 20.734 7.902 1 95.81 115 ASN A N 1
ATOM 845 C CA . ASN A 1 115 ? 14.531 22.188 8.062 1 95.81 115 ASN A CA 1
ATOM 846 C C . ASN A 1 115 ? 15.703 22.797 7.297 1 95.81 115 ASN A C 1
ATOM 848 O O . ASN A 1 115 ? 15.539 23.797 6.605 1 95.81 115 ASN A O 1
ATOM 852 N N . TRP A 1 116 ? 16.828 22.141 7.391 1 94.5 116 TRP A N 1
ATOM 853 C CA . TRP A 1 116 ? 18.047 22.625 6.734 1 94.5 116 TRP A CA 1
ATOM 854 C C . TRP A 1 116 ? 17.891 22.594 5.219 1 94.5 116 TRP A C 1
ATOM 856 O O . TRP A 1 116 ? 18.203 23.578 4.539 1 94.5 116 TRP A O 1
ATOM 866 N N . VAL A 1 117 ? 17.391 21.531 4.766 1 93.5 117 VAL A N 1
ATOM 867 C CA . VAL A 1 117 ? 17.234 21.359 3.322 1 93.5 117 VAL A CA 1
ATOM 868 C C . VAL A 1 117 ? 16.25 22.375 2.781 1 93.5 117 VAL A C 1
ATOM 870 O O . VAL A 1 117 ? 16.422 22.906 1.683 1 93.5 117 VAL A O 1
ATOM 873 N N . THR A 1 118 ? 15.18 22.609 3.518 1 94.69 118 THR A N 1
ATOM 874 C CA . THR A 1 118 ? 14.18 23.594 3.117 1 94.69 118 THR A CA 1
ATOM 875 C C . THR A 1 118 ? 14.797 24.984 3.021 1 94.69 118 THR A C 1
ATOM 877 O O . THR A 1 118 ? 14.523 25.734 2.074 1 94.69 118 THR A O 1
ATOM 880 N N . ARG A 1 119 ? 15.609 25.312 3.934 1 95.06 119 ARG A N 1
ATOM 881 C CA . ARG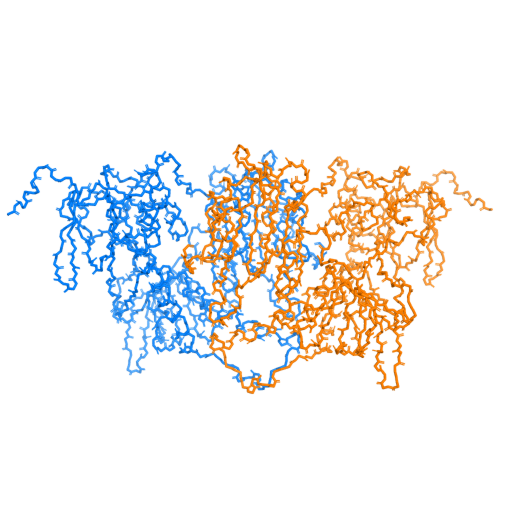 A 1 119 ? 16.281 26.609 3.926 1 95.06 119 ARG A CA 1
ATOM 882 C C . ARG A 1 119 ? 17.219 26.75 2.727 1 95.06 119 ARG A C 1
ATOM 884 O O . ARG A 1 119 ? 17.266 27.797 2.084 1 95.06 119 ARG A O 1
ATOM 891 N N . VAL A 1 120 ? 17.922 25.688 2.457 1 95.06 120 VAL A N 1
ATOM 892 C CA . VAL A 1 120 ? 18.844 25.656 1.321 1 95.06 120 VAL A CA 1
ATOM 893 C C . VAL A 1 120 ? 18.047 25.828 0.022 1 95.06 120 VAL A C 1
ATOM 895 O O . VAL A 1 120 ? 18.469 26.578 -0.869 1 95.06 120 VAL A O 1
ATOM 898 N N . GLU A 1 121 ? 16.953 25.203 -0.036 1 94.06 121 GLU A N 1
ATOM 899 C CA . GLU A 1 121 ? 16.109 25.266 -1.233 1 94.06 121 GLU A CA 1
ATOM 900 C C . GLU A 1 121 ? 15.609 26.688 -1.466 1 94.06 121 GLU A C 1
ATOM 902 O O . GLU A 1 121 ? 15.555 27.156 -2.605 1 94.06 121 GLU A O 1
ATOM 907 N N . LEU A 1 122 ? 15.148 27.359 -0.431 1 96.5 122 LEU A N 1
ATOM 908 C CA . LEU A 1 122 ? 14.688 28.734 -0.552 1 96.5 122 LEU A CA 1
ATOM 909 C C . LEU A 1 122 ? 15.805 29.641 -1.06 1 96.5 122 LEU A C 1
ATOM 911 O O . LEU A 1 122 ? 15.578 30.516 -1.911 1 96.5 122 LEU A O 1
ATOM 915 N N . ARG A 1 123 ? 16.969 29.359 -0.554 1 96.25 123 ARG A N 1
ATOM 916 C CA . ARG A 1 123 ? 18.125 30.141 -0.983 1 96.25 123 ARG A CA 1
ATOM 917 C C . ARG A 1 123 ? 18.438 29.906 -2.459 1 96.25 123 ARG A C 1
ATOM 919 O O . ARG A 1 123 ? 18.656 30.859 -3.215 1 96.25 123 ARG A O 1
ATOM 926 N N . ASP A 1 124 ? 18.391 28.688 -2.801 1 94.94 124 ASP A N 1
ATOM 927 C CA . ASP A 1 124 ? 18.688 28.312 -4.184 1 94.94 124 ASP A CA 1
ATOM 928 C C . ASP A 1 124 ? 17.672 28.922 -5.141 1 94.94 124 ASP A C 1
ATOM 930 O O . ASP A 1 124 ? 18 29.281 -6.273 1 94.94 124 ASP A O 1
ATOM 934 N N . LYS A 1 125 ? 16.469 29.094 -4.707 1 96.12 125 LYS A N 1
ATOM 935 C CA . LYS A 1 125 ? 15.398 29.625 -5.547 1 96.12 125 LYS A CA 1
ATOM 936 C C . LYS A 1 125 ? 15.289 31.141 -5.41 1 96.12 125 LYS A C 1
ATOM 938 O O . LYS A 1 125 ? 14.383 31.75 -5.984 1 96.12 125 LYS A O 1
ATOM 943 N N . LYS A 1 126 ? 16.109 31.688 -4.566 1 97.38 126 LYS A N 1
ATOM 944 C CA . LYS A 1 126 ? 16.203 33.125 -4.371 1 97.38 126 LYS A CA 1
ATOM 945 C C . LYS A 1 126 ? 14.938 33.688 -3.717 1 97.38 126 LYS A C 1
ATOM 947 O O . LYS A 1 126 ? 14.453 34.75 -4.098 1 97.38 126 LYS A O 1
ATOM 952 N N . VAL A 1 127 ? 14.406 32.875 -2.869 1 98.62 127 VAL A N 1
ATOM 953 C CA . VAL A 1 127 ? 13.32 33.344 -2 1 98.62 127 VAL A CA 1
ATOM 954 C C . VAL A 1 127 ? 13.906 33.906 -0.709 1 98.62 127 VAL A C 1
ATOM 956 O O . VAL A 1 127 ? 14.672 33.219 -0.013 1 98.62 127 VAL A O 1
ATOM 959 N N . GLU A 1 128 ? 13.594 35.125 -0.421 1 98.38 128 GLU A N 1
ATOM 960 C CA . GLU A 1 128 ? 14.094 35.688 0.833 1 98.38 128 GLU A CA 1
ATOM 961 C C . GLU A 1 128 ? 13.32 35.125 2.027 1 98.38 128 GLU A C 1
ATOM 963 O O . GLU A 1 128 ? 12.102 35.281 2.121 1 98.38 128 GLU A O 1
ATOM 968 N N . TYR A 1 129 ? 14.016 34.5 2.85 1 97.81 129 TYR A N 1
ATOM 969 C CA . TYR A 1 129 ? 13.438 34 4.09 1 97.81 129 TYR A CA 1
ATOM 970 C C . TYR A 1 129 ? 13.672 34.969 5.234 1 97.81 129 TYR A C 1
ATOM 972 O O . TYR A 1 129 ? 14.812 35.344 5.52 1 97.81 129 TYR A O 1
ATOM 980 N N . ILE A 1 130 ? 12.609 35.375 5.855 1 97.75 130 ILE A N 1
ATOM 981 C CA . ILE A 1 130 ? 12.664 36.281 7 1 97.75 130 ILE A CA 1
ATOM 982 C C . ILE A 1 130 ? 12.07 35.594 8.227 1 97.75 130 ILE A C 1
ATOM 984 O O . ILE A 1 130 ? 10.867 35.312 8.273 1 97.75 130 ILE A O 1
ATOM 988 N N . ASN A 1 131 ? 12.898 35.281 9.188 1 97.12 131 ASN A N 1
ATOM 989 C CA . ASN A 1 131 ? 12.414 34.719 10.445 1 97.12 131 ASN A CA 1
ATOM 990 C C . ASN A 1 131 ? 11.82 35.812 11.352 1 97.12 131 ASN A C 1
ATOM 992 O O . ASN A 1 131 ? 12.484 36.281 12.273 1 97.12 131 ASN A O 1
ATOM 996 N N . GLY A 1 132 ? 10.602 36.125 11.102 1 96.88 132 GLY A N 1
ATOM 997 C CA . GLY A 1 132 ? 9.945 37.188 11.836 1 96.88 132 GLY A CA 1
ATOM 998 C C . GLY A 1 132 ? 8.438 37.062 11.828 1 96.88 132 GLY A C 1
ATOM 999 O O . GLY A 1 132 ? 7.855 36.469 10.93 1 96.88 132 GLY A O 1
ATOM 1000 N N . LEU A 1 133 ? 7.863 37.531 12.906 1 95.88 133 LEU A N 1
ATOM 1001 C CA . LEU A 1 133 ? 6.41 37.625 13.023 1 95.88 133 LEU A CA 1
ATOM 1002 C C . LEU A 1 133 ? 5.852 38.75 12.156 1 95.88 133 LEU A C 1
ATOM 1004 O O . LEU A 1 133 ? 6.207 39.906 12.336 1 95.88 133 LEU A O 1
ATOM 1008 N N . GLY A 1 134 ? 5.02 38.406 11.203 1 97 134 GLY A N 1
ATOM 1009 C CA . GLY A 1 134 ? 4.449 39.406 10.297 1 97 134 GLY A CA 1
ATOM 1010 C C . GLY A 1 134 ? 3.008 39.75 10.625 1 97 134 GLY A C 1
ATOM 1011 O O . GLY A 1 134 ? 2.225 38.875 10.992 1 97 134 GLY A O 1
ATOM 1012 N N . THR A 1 135 ? 2.658 41.031 10.516 1 97.75 135 THR A N 1
ATOM 1013 C CA . THR A 1 135 ? 1.293 41.5 10.695 1 97.75 135 THR A CA 1
ATOM 1014 C C . THR A 1 135 ? 0.965 42.594 9.664 1 97.75 135 THR A C 1
ATOM 1016 O O . THR A 1 135 ? 1.857 43.281 9.203 1 97.75 135 THR A O 1
ATOM 1019 N N . PHE A 1 136 ? -0.313 42.688 9.32 1 98.5 136 PHE A N 1
ATOM 1020 C CA . PHE A 1 136 ? -0.714 43.719 8.375 1 98.5 136 PHE A CA 1
ATOM 1021 C C . PHE A 1 136 ? -0.759 45.094 9.055 1 98.5 136 PHE A C 1
ATOM 1023 O O . PHE A 1 136 ? -1.316 45.219 10.148 1 98.5 136 PHE A O 1
ATOM 1030 N N . LYS A 1 137 ? -0.138 46.062 8.438 1 98 137 LYS A N 1
ATOM 1031 C CA . LYS A 1 137 ? -0.268 47.469 8.828 1 98 137 LYS A CA 1
ATOM 1032 C C . LYS A 1 137 ? -1.411 48.156 8.078 1 98 137 LYS A C 1
ATOM 1034 O O . LYS A 1 137 ? -2.121 49 8.641 1 98 137 LYS A O 1
ATOM 1039 N N . ASP A 1 138 ? -1.545 47.844 6.906 1 97.31 138 ASP A N 1
ATOM 1040 C CA . ASP A 1 138 ? -2.572 48.25 5.953 1 97.31 138 ASP A CA 1
ATOM 1041 C C . ASP A 1 138 ? -2.68 47.281 4.797 1 97.31 138 ASP A C 1
ATOM 1043 O O . ASP A 1 138 ? -1.978 46.25 4.773 1 97.31 138 ASP A O 1
ATOM 1047 N N . PRO A 1 139 ? -3.547 47.438 3.854 1 96.88 139 PRO A N 1
ATOM 1048 C CA . PRO A 1 139 ? -3.779 46.406 2.82 1 96.88 139 PRO A CA 1
ATOM 1049 C C . PRO A 1 139 ? -2.537 46.156 1.978 1 96.88 139 PRO A C 1
ATOM 1051 O O . PRO A 1 139 ? -2.479 45.125 1.271 1 96.88 139 PRO A O 1
ATOM 1054 N N . HIS A 1 140 ? -1.528 47 1.955 1 97.5 140 HIS A N 1
ATOM 1055 C CA . HIS A 1 140 ? -0.409 46.844 1.03 1 97.5 140 HIS A CA 1
ATOM 1056 C C . HIS A 1 140 ? 0.917 46.781 1.779 1 97.5 140 HIS A C 1
ATOM 1058 O O . HIS A 1 140 ? 1.985 46.844 1.169 1 97.5 140 HIS A O 1
ATOM 1064 N N . THR A 1 141 ? 0.792 46.625 3.113 1 98 141 THR A N 1
ATOM 1065 C CA . THR A 1 141 ? 2.01 46.688 3.914 1 98 141 THR A CA 1
ATOM 1066 C C . THR A 1 141 ? 1.954 45.688 5.055 1 98 141 THR A C 1
ATOM 1068 O O . THR A 1 141 ? 0.972 45.625 5.797 1 98 141 THR A O 1
ATOM 1071 N N . VAL A 1 142 ? 3.053 44.875 5.203 1 98.25 142 VAL A N 1
ATOM 1072 C CA . VAL A 1 142 ? 3.24 43.969 6.328 1 98.25 142 VAL A CA 1
ATOM 1073 C C . VAL A 1 142 ? 4.449 44.406 7.152 1 98.25 142 VAL A C 1
ATOM 1075 O O . VAL A 1 142 ? 5.488 44.781 6.598 1 98.25 142 VAL A O 1
ATOM 1078 N N . VAL A 1 143 ? 4.242 44.469 8.445 1 98.12 143 VAL A N 1
ATOM 1079 C CA . VAL A 1 143 ? 5.344 44.75 9.367 1 98.12 143 VAL A CA 1
ATOM 1080 C C . VAL A 1 143 ? 5.801 43.438 10.008 1 98.12 143 VAL A C 1
ATOM 1082 O O . VAL A 1 143 ? 4.977 42.594 10.422 1 98.12 143 VAL A O 1
ATOM 1085 N N . THR A 1 144 ? 7.117 43.156 9.992 1 97.56 144 THR A N 1
ATOM 1086 C CA . THR A 1 144 ? 7.648 41.938 10.594 1 97.56 144 THR A CA 1
ATOM 1087 C C . THR A 1 144 ? 8.633 42.281 11.719 1 97.56 144 THR A C 1
ATOM 1089 O O . THR A 1 144 ? 9.391 43.25 11.609 1 97.56 144 THR A O 1
ATOM 1092 N N . VAL A 1 145 ? 8.484 41.625 12.758 1 96.44 145 VAL A N 1
ATOM 1093 C CA . VAL A 1 145 ? 9.391 41.75 13.891 1 96.44 145 VAL A CA 1
ATOM 1094 C C . VAL A 1 145 ? 10.383 40.594 13.891 1 96.44 145 VAL A C 1
ATOM 1096 O O . VAL A 1 145 ? 9.984 39.438 13.984 1 96.44 145 VAL A O 1
ATOM 1099 N N . THR A 1 146 ? 11.633 40.875 13.727 1 95.62 146 THR A N 1
ATOM 1100 C CA . THR A 1 146 ? 12.711 39.906 13.734 1 95.62 146 THR A CA 1
ATOM 1101 C C . THR A 1 146 ? 13.609 40.094 14.953 1 95.62 146 THR A C 1
ATOM 1103 O O . THR A 1 146 ? 13.383 41 15.758 1 95.62 146 THR A O 1
ATOM 1106 N N . LYS A 1 147 ? 14.57 39.156 15.117 1 92.56 147 LYS A N 1
ATOM 1107 C CA . LYS A 1 147 ? 15.555 39.344 16.188 1 92.56 147 LYS A CA 1
ATOM 1108 C C . LYS A 1 147 ? 16.344 40.625 16 1 92.56 147 LYS A C 1
ATOM 1110 O O . LYS A 1 147 ? 16.828 41.188 16.984 1 92.56 147 LYS A O 1
ATOM 1115 N N . GLN A 1 148 ? 16.469 41.125 14.773 1 93.56 148 GLN A N 1
ATOM 1116 C CA . GLN A 1 148 ? 17.25 42.312 14.453 1 93.56 148 GLN A CA 1
ATOM 1117 C C . GLN A 1 148 ? 16.406 43.562 14.516 1 93.56 148 GLN A C 1
ATOM 1119 O O . GLN A 1 148 ? 16.922 44.688 14.406 1 93.56 148 GLN A O 1
ATOM 1124 N N . GLY A 1 149 ? 15.141 43.406 14.641 1 94.81 149 GLY A N 1
ATOM 1125 C CA . GLY A 1 149 ? 14.25 44.562 14.719 1 94.81 149 GLY A CA 1
ATOM 1126 C C . GLY A 1 149 ? 13.062 44.438 13.773 1 94.81 149 GLY A C 1
ATOM 1127 O O . GLY A 1 149 ? 12.773 43.375 13.25 1 94.81 149 GLY A O 1
ATOM 1128 N N . GLU A 1 150 ? 12.422 45.594 13.602 1 96.69 150 GLU A N 1
ATOM 1129 C CA . GLU A 1 150 ? 11.227 45.625 12.766 1 96.69 150 GLU A CA 1
ATOM 1130 C C . GLU A 1 150 ? 11.57 45.969 11.32 1 96.69 150 GLU A C 1
ATOM 1132 O O . GLU A 1 150 ? 12.477 46.75 11.047 1 96.69 150 GLU A O 1
ATOM 1137 N N . ARG A 1 151 ? 10.898 45.312 10.477 1 95.81 151 ARG A N 1
ATOM 1138 C CA . ARG A 1 151 ? 11.023 45.562 9.039 1 95.81 151 ARG A CA 1
ATOM 1139 C C . ARG A 1 151 ? 9.648 45.656 8.383 1 95.81 151 ARG A C 1
ATOM 1141 O O . ARG A 1 151 ? 8.727 44.938 8.734 1 95.81 151 ARG A O 1
ATOM 1148 N N . THR A 1 152 ? 9.531 46.625 7.438 1 97.06 152 THR A N 1
ATOM 1149 C CA . THR A 1 152 ? 8.297 46.812 6.676 1 97.06 152 THR A CA 1
ATOM 1150 C C . THR A 1 152 ? 8.461 46.281 5.258 1 97.06 152 THR A C 1
ATOM 1152 O O . THR A 1 152 ? 9.453 46.562 4.582 1 97.06 152 THR A O 1
ATOM 1155 N N . LEU A 1 153 ? 7.488 45.531 4.82 1 98.06 153 LEU A N 1
ATOM 1156 C CA . LEU A 1 153 ? 7.5 44.938 3.484 1 98.06 153 LEU A CA 1
ATOM 1157 C C . LEU A 1 153 ? 6.281 45.406 2.684 1 98.06 153 LEU A C 1
ATOM 1159 O O . LEU A 1 153 ? 5.164 45.406 3.197 1 98.06 153 LEU A O 1
ATOM 1163 N N . THR A 1 154 ? 6.48 45.844 1.458 1 98.31 154 THR A N 1
ATOM 1164 C CA . THR A 1 154 ? 5.402 46.094 0.508 1 98.31 154 THR A CA 1
ATOM 1165 C C . THR A 1 154 ? 5.426 45.062 -0.615 1 98.31 154 THR A C 1
ATOM 1167 O O . THR A 1 154 ? 6.484 44.531 -0.957 1 98.31 154 THR A O 1
ATOM 1170 N N . SER A 1 155 ? 4.219 44.75 -1.091 1 98.38 155 SER A N 1
ATOM 1171 C CA . SER A 1 155 ? 4.156 43.688 -2.104 1 98.38 155 SER A CA 1
ATOM 1172 C C . SER A 1 155 ? 2.975 43.906 -3.045 1 98.38 155 SER A C 1
ATOM 1174 O O . SER A 1 155 ? 1.99 44.531 -2.68 1 98.38 155 SER A O 1
ATOM 1176 N N . LYS A 1 156 ? 3.143 43.375 -4.297 1 98.38 156 LYS A N 1
ATOM 1177 C CA . LYS A 1 156 ? 2.033 43.344 -5.246 1 98.38 156 LYS A CA 1
ATOM 1178 C C . LYS A 1 156 ? 0.93 42.406 -4.762 1 98.38 156 LYS A C 1
ATOM 1180 O O . LYS A 1 156 ? -0.254 42.75 -4.844 1 98.38 156 LYS A O 1
ATOM 1185 N N . TYR A 1 157 ? 1.308 41.219 -4.34 1 98.81 157 TYR A N 1
ATOM 1186 C CA . TYR A 1 157 ? 0.381 40.25 -3.783 1 98.81 157 TYR A CA 1
ATOM 1187 C C . TYR A 1 157 ? 0.834 39.781 -2.402 1 98.81 157 TYR A C 1
ATOM 1189 O O . TYR A 1 157 ? 2.027 39.812 -2.092 1 98.81 157 TYR A O 1
ATOM 1197 N N . PHE A 1 158 ? -0.092 39.406 -1.567 1 98.88 158 PHE A N 1
ATOM 1198 C CA . PHE A 1 158 ? 0.161 38.75 -0.289 1 98.88 158 PHE A CA 1
ATOM 1199 C C . PHE A 1 158 ? -0.509 37.406 -0.24 1 98.88 158 PHE A C 1
ATOM 1201 O O . PHE A 1 158 ? -1.588 37.219 -0.807 1 98.88 158 PHE A O 1
ATOM 1208 N N . LEU A 1 159 ? 0.149 36.469 0.39 1 98.94 159 LEU A N 1
ATOM 1209 C CA . LEU A 1 159 ? -0.433 35.156 0.639 1 98.94 159 LEU A CA 1
ATOM 1210 C C . LEU A 1 159 ? -0.428 34.812 2.129 1 98.94 159 LEU A C 1
ATOM 1212 O O . LEU A 1 159 ? 0.629 34.812 2.764 1 98.94 159 LEU A O 1
ATOM 1216 N N . ILE A 1 160 ? -1.611 34.625 2.635 1 98.81 160 ILE A N 1
ATOM 1217 C CA . ILE A 1 160 ? -1.767 34.188 4.023 1 98.81 160 ILE A CA 1
ATOM 1218 C C . ILE A 1 160 ? -1.726 32.688 4.109 1 98.81 160 ILE A C 1
ATOM 1220 O O . ILE A 1 160 ? -2.635 32 3.627 1 98.81 160 ILE A O 1
ATOM 1224 N N . ALA A 1 161 ? -0.711 32.094 4.703 1 98.56 161 ALA A N 1
ATOM 1225 C CA . ALA A 1 161 ? -0.507 30.641 4.875 1 98.56 161 ALA A CA 1
ATOM 1226 C C . ALA A 1 161 ? -0.003 30.328 6.277 1 98.56 161 ALA A C 1
ATOM 1228 O O . ALA A 1 161 ? 0.965 29.578 6.441 1 98.56 161 ALA A O 1
ATOM 1229 N N . VAL A 1 162 ? -0.662 30.828 7.289 1 98 162 VAL A N 1
ATOM 1230 C CA . VAL A 1 162 ? -0.119 30.859 8.641 1 98 162 VAL A CA 1
ATOM 1231 C C . VAL A 1 162 ? -0.532 29.594 9.391 1 98 162 VAL A C 1
ATOM 1233 O O . VAL A 1 162 ? -0.069 29.344 10.508 1 98 162 VAL A O 1
ATOM 1236 N N . GLY A 1 163 ? -1.34 28.766 8.805 1 96.88 163 GLY A N 1
ATOM 1237 C CA . GLY A 1 163 ? -1.729 27.5 9.406 1 96.88 163 GLY A CA 1
ATOM 1238 C C . GLY A 1 163 ? -2.498 27.672 10.703 1 96.88 163 GLY A C 1
ATOM 1239 O O . GLY A 1 163 ? -3.33 28.578 10.828 1 96.88 163 GLY A O 1
ATOM 1240 N N . GLY A 1 164 ? -2.338 26.703 11.578 1 96.38 164 GLY A N 1
ATOM 1241 C CA . GLY A 1 164 ? -3.072 26.703 12.836 1 96.38 164 GLY A CA 1
ATOM 1242 C C . GLY A 1 164 ? -2.256 26.188 14.008 1 96.38 164 GLY A C 1
ATOM 1243 O O . GLY A 1 164 ? -1.136 25.719 13.82 1 96.38 164 GLY A O 1
ATOM 1244 N N . ARG A 1 165 ? -2.779 26.375 15.172 1 96.88 165 ARG A N 1
ATOM 1245 C CA . ARG A 1 165 ? -2.213 25.891 16.438 1 96.88 165 ARG A CA 1
ATOM 1246 C C . ARG A 1 165 ? -3.246 25.109 17.234 1 96.88 165 ARG A C 1
ATOM 1248 O O . ARG A 1 165 ? -4.449 25.344 17.094 1 96.88 165 ARG A O 1
ATOM 1255 N N . PRO A 1 166 ? -2.785 24.203 18.125 1 97.75 166 PRO A N 1
ATOM 1256 C CA . PRO A 1 166 ? -3.73 23.391 18.891 1 97.75 166 PRO A CA 1
ATOM 1257 C C . PRO A 1 166 ? -4.59 24.234 19.844 1 97.75 166 PRO A C 1
ATOM 1259 O O . PRO A 1 166 ? -4.105 25.219 20.406 1 97.75 166 PRO A O 1
ATOM 1262 N N . ARG A 1 167 ? -5.824 23.812 20 1 97.06 167 ARG A N 1
ATOM 1263 C CA . ARG A 1 167 ? -6.723 24.391 20.984 1 97.06 167 ARG A CA 1
ATOM 1264 C C . ARG A 1 167 ? -6.477 23.797 22.359 1 97.06 167 ARG A C 1
ATOM 1266 O O . ARG A 1 167 ? -6.078 22.641 22.484 1 97.06 167 ARG A O 1
ATOM 1273 N N . TYR A 1 168 ? -6.629 24.547 23.375 1 97.75 168 TYR A N 1
ATOM 1274 C CA . TYR A 1 168 ? -6.746 24.094 24.766 1 97.75 168 TYR A CA 1
ATOM 1275 C C . TYR A 1 168 ? -8.156 24.312 25.297 1 97.75 168 TYR A C 1
ATOM 1277 O O . TYR A 1 168 ? -8.805 25.297 24.953 1 97.75 168 TYR A O 1
ATOM 1285 N N . PRO A 1 169 ? -8.602 23.344 26.078 1 97.44 169 PRO A N 1
ATOM 1286 C CA . PRO A 1 169 ? -9.891 23.625 26.719 1 97.44 169 PRO A CA 1
ATOM 1287 C C . PRO A 1 169 ? -9.781 24.672 27.828 1 97.44 169 PRO A C 1
ATOM 1289 O O . PRO A 1 169 ? -8.688 24.906 28.344 1 97.44 169 PRO A O 1
ATOM 1292 N N . ASN A 1 170 ? -10.922 25.281 28.078 1 96.62 170 ASN A N 1
ATOM 1293 C CA . ASN A 1 170 ? -10.977 26.266 29.156 1 96.62 170 ASN A CA 1
ATOM 1294 C C . ASN A 1 170 ? -11.234 25.594 30.5 1 96.62 170 ASN A C 1
ATOM 1296 O O . ASN A 1 170 ? -12.273 25.828 31.125 1 96.62 170 ASN A O 1
ATOM 1300 N N . ILE A 1 171 ? -10.297 24.859 31 1 98.12 171 ILE A N 1
ATOM 1301 C CA . ILE A 1 171 ? -10.391 24.219 32.312 1 98.12 171 ILE A CA 1
ATOM 1302 C C . ILE A 1 171 ? -9.117 24.5 33.094 1 98.12 171 ILE A C 1
ATOM 1304 O O . ILE A 1 171 ? -8.047 24.672 32.531 1 98.12 171 ILE A O 1
ATOM 1308 N N . PRO A 1 172 ? -9.242 24.469 34.406 1 98.31 172 PRO A N 1
ATOM 1309 C CA . PRO A 1 172 ? -8.062 24.734 35.25 1 98.31 172 PRO A CA 1
ATOM 1310 C C . PRO A 1 172 ? -6.934 23.734 35 1 98.31 172 PRO A C 1
ATOM 1312 O O . PRO A 1 172 ? -7.172 22.516 35 1 98.31 172 PRO A O 1
ATOM 1315 N N . GLY A 1 173 ? -5.762 24.281 34.719 1 98.31 173 GLY A N 1
ATOM 1316 C CA . GLY A 1 173 ? -4.566 23.469 34.656 1 98.31 173 GLY A CA 1
ATOM 1317 C C . GLY A 1 173 ? -4.258 22.938 33.281 1 98.31 173 GLY A C 1
ATOM 1318 O O . GLY A 1 173 ? -3.174 22.406 33.031 1 98.31 173 GLY A O 1
ATOM 1319 N N . ALA A 1 174 ? -5.176 23.094 32.344 1 98.31 174 ALA A N 1
ATOM 1320 C CA . ALA A 1 174 ? -5 22.5 31.016 1 98.31 174 ALA A CA 1
ATOM 1321 C C . ALA A 1 174 ? -3.752 23.062 30.328 1 98.31 174 ALA A C 1
ATOM 1323 O O . ALA A 1 174 ? -2.9 22.312 29.859 1 98.31 174 ALA A O 1
ATOM 1324 N N . MET A 1 175 ? -3.645 24.375 30.203 1 97.5 175 MET A N 1
ATOM 1325 C CA . MET A 1 175 ? -2.525 25.031 29.531 1 97.5 175 MET A CA 1
ATOM 1326 C C . MET A 1 175 ? -1.237 24.859 30.328 1 97.5 175 MET A C 1
ATOM 1328 O O . MET A 1 175 ? -0.161 24.703 29.75 1 97.5 175 MET A O 1
ATOM 1332 N N . GLU A 1 176 ? -1.363 24.891 31.641 1 97.31 176 GLU A N 1
ATOM 1333 C CA . GLU A 1 176 ? -0.214 24.844 32.531 1 97.31 176 GLU A CA 1
ATOM 1334 C C . GLU A 1 176 ? 0.467 23.484 32.5 1 97.31 176 GLU A C 1
ATOM 1336 O O . GLU A 1 176 ? 1.691 23.391 32.594 1 97.31 176 GLU A O 1
ATOM 1341 N N . TYR A 1 177 ? -0.355 22.422 32.375 1 98 177 TYR A N 1
ATOM 1342 C CA . TYR A 1 177 ? 0.24 21.109 32.594 1 98 177 TYR A CA 1
ATOM 1343 C C . TYR A 1 177 ? 0.073 20.219 31.375 1 98 177 TYR A C 1
ATOM 1345 O O . TYR A 1 177 ? 0.779 19.219 31.219 1 98 177 TYR A O 1
ATOM 1353 N N . GLY A 1 178 ? -0.883 20.547 30.5 1 98.38 178 GLY A N 1
ATOM 1354 C CA . GLY A 1 178 ? -1.157 19.703 29.344 1 98.38 178 GLY A CA 1
ATOM 1355 C C . GLY A 1 178 ? -0.229 19.984 28.172 1 98.38 178 GLY A C 1
ATOM 1356 O O . GLY A 1 178 ? 0.345 21.062 28.078 1 98.38 178 GLY A O 1
ATOM 1357 N N . ILE A 1 179 ? -0.047 19 27.328 1 98.69 179 ILE A N 1
ATOM 1358 C CA . ILE A 1 179 ? 0.701 19.172 26.078 1 98.69 179 ILE A CA 1
ATOM 1359 C C . ILE A 1 179 ? -0.226 18.969 24.891 1 98.69 179 ILE A C 1
ATOM 1361 O O . ILE A 1 179 ? -1.409 18.656 25.047 1 98.69 179 ILE A O 1
ATOM 1365 N N . THR A 1 180 ? 0.274 19.234 23.688 1 98.56 180 THR A N 1
ATOM 1366 C CA . THR A 1 180 ? -0.444 19.016 22.438 1 98.56 180 THR A CA 1
ATOM 1367 C C . THR A 1 180 ? 0.441 18.281 21.438 1 98.56 180 THR A C 1
ATOM 1369 O O . THR A 1 180 ? 1.536 17.828 21.781 1 98.56 180 THR A O 1
ATOM 1372 N N . SER A 1 181 ? -0.069 18.156 20.188 1 98 181 SER A N 1
ATOM 1373 C CA . SER A 1 181 ? 0.711 17.562 19.109 1 98 181 SER A CA 1
ATOM 1374 C C . SER A 1 181 ? 1.968 18.391 18.812 1 98 181 SER A C 1
ATOM 1376 O O . SER A 1 181 ? 2.947 17.859 18.281 1 98 181 SER A O 1
ATOM 1378 N N . ASP A 1 182 ? 1.981 19.625 19.219 1 98.31 182 ASP A N 1
ATOM 1379 C CA . ASP A 1 182 ? 3.156 20.469 19.031 1 98.31 182 ASP A CA 1
ATOM 1380 C C . ASP A 1 182 ? 4.312 20.016 19.922 1 98.31 182 ASP A C 1
ATOM 1382 O O . ASP A 1 182 ? 5.465 20.391 19.688 1 98.31 182 ASP A O 1
ATOM 1386 N N . ASP A 1 183 ? 3.973 19.172 20.969 1 98.69 183 ASP A N 1
ATOM 1387 C CA . ASP A 1 183 ? 4.957 18.922 22.016 1 98.69 183 ASP A CA 1
ATOM 1388 C C . ASP A 1 183 ? 5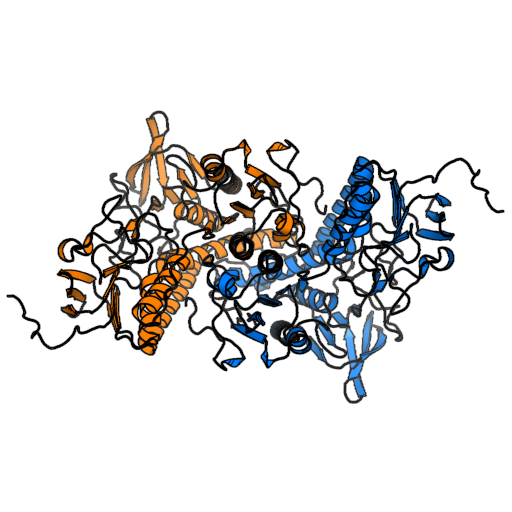.391 17.469 22.031 1 98.69 183 ASP A C 1
ATOM 1390 O O . ASP A 1 183 ? 6.539 17.156 22.359 1 98.69 183 ASP A O 1
ATOM 1394 N N . ILE A 1 184 ? 4.535 16.578 21.672 1 98.75 184 ILE A N 1
ATOM 1395 C CA . ILE A 1 184 ? 4.633 15.164 22.031 1 98.75 184 ILE A CA 1
ATOM 1396 C C . ILE A 1 184 ? 5.852 14.539 21.344 1 98.75 184 ILE A C 1
ATOM 1398 O O . ILE A 1 184 ? 6.516 13.672 21.922 1 98.75 184 ILE A O 1
ATOM 1402 N N . PHE A 1 185 ? 6.266 14.961 20.203 1 98.31 185 PHE A N 1
ATOM 1403 C CA . PHE A 1 185 ? 7.285 14.297 19.406 1 98.31 185 PHE A CA 1
ATOM 1404 C C . PHE A 1 185 ? 8.68 14.703 19.859 1 98.31 185 PHE A C 1
ATOM 1406 O O . PHE A 1 185 ? 9.68 14.109 19.438 1 98.31 185 PHE A O 1
ATOM 1413 N N . SER A 1 186 ? 8.734 15.727 20.688 1 97.69 186 SER A N 1
ATOM 1414 C CA . SER A 1 186 ? 10.031 16.219 21.125 1 97.69 186 SER A CA 1
ATOM 1415 C C . SER A 1 186 ? 10.156 16.156 22.656 1 97.69 186 SER A C 1
ATOM 1417 O O . SER A 1 186 ? 11.047 16.781 23.234 1 97.69 186 SER A O 1
ATOM 1419 N N . LEU A 1 187 ? 9.266 15.398 23.266 1 97.56 187 LEU A N 1
ATOM 1420 C CA . LEU A 1 187 ? 9.297 15.305 24.719 1 97.56 187 LEU A CA 1
ATOM 1421 C C . LEU A 1 187 ? 10.641 14.758 25.203 1 97.56 187 LEU A C 1
ATOM 1423 O O . LEU A 1 187 ? 11.133 13.758 24.672 1 97.56 187 LEU A O 1
ATOM 1427 N N . ASP A 1 188 ? 11.188 15.32 26.188 1 95.62 188 ASP A N 1
ATOM 1428 C CA . ASP A 1 188 ? 12.508 14.938 26.672 1 95.62 188 ASP A CA 1
ATOM 1429 C C . ASP A 1 188 ? 12.422 13.719 27.594 1 95.62 188 ASP A C 1
ATOM 1431 O O . ASP A 1 188 ? 13.445 13.117 27.922 1 95.62 188 ASP A O 1
ATOM 1435 N N . ARG A 1 189 ? 11.258 13.383 28 1 95.69 189 ARG A N 1
ATOM 1436 C CA . ARG A 1 189 ? 11.016 12.172 28.781 1 95.69 189 ARG A CA 1
ATOM 1437 C C . ARG A 1 189 ? 9.922 11.32 28.141 1 95.69 189 ARG A C 1
ATOM 1439 O O . ARG A 1 189 ? 9.102 11.836 27.359 1 95.69 189 ARG A O 1
ATOM 1446 N N . SER A 1 190 ? 9.906 10.047 28.531 1 96.75 190 SER A N 1
ATOM 1447 C CA . SER A 1 190 ? 8.852 9.164 28.047 1 96.75 190 SER A CA 1
ATOM 1448 C C . SER A 1 190 ? 7.48 9.648 28.484 1 96.75 190 SER A C 1
ATOM 1450 O O . SER A 1 190 ? 7.312 10.094 29.625 1 96.75 190 SER A O 1
ATOM 1452 N N . PRO A 1 191 ? 6.508 9.555 27.625 1 98 191 PRO A N 1
ATOM 1453 C CA . PRO A 1 191 ? 5.176 10.055 27.969 1 98 191 PRO A CA 1
ATOM 1454 C C . PRO A 1 191 ? 4.504 9.242 29.078 1 98 191 PRO A C 1
ATOM 1456 O O . PRO A 1 191 ? 3.588 9.734 29.734 1 98 191 PRO A O 1
ATOM 1459 N N . GLY A 1 192 ? 4.957 7.922 29.281 1 98.25 192 GLY A N 1
ATOM 1460 C CA . GLY A 1 192 ? 4.375 7.086 30.312 1 98.25 192 GLY A CA 1
ATOM 1461 C C . GLY A 1 192 ? 2.885 6.863 30.125 1 98.25 192 GLY A C 1
ATOM 1462 O O . GLY A 1 192 ? 2.418 6.645 29.016 1 98.25 192 GLY A O 1
ATOM 1463 N N . LYS A 1 193 ? 2.158 6.766 31.297 1 98.81 193 LYS A N 1
ATOM 1464 C CA . LYS A 1 193 ? 0.701 6.691 31.25 1 98.81 193 LYS A CA 1
ATOM 1465 C C . LYS A 1 193 ? 0.097 7.996 30.734 1 98.81 193 LYS A C 1
ATOM 1467 O O . LYS A 1 193 ? 0.187 9.031 31.406 1 98.81 193 LYS A O 1
ATOM 1472 N N . THR A 1 194 ? -0.551 7.949 29.531 1 98.88 194 THR A N 1
ATOM 1473 C CA . THR A 1 194 ? -0.955 9.172 28.844 1 98.88 194 THR A CA 1
ATOM 1474 C C . THR A 1 194 ? -2.465 9.195 28.625 1 98.88 194 THR A C 1
ATOM 1476 O O . THR A 1 194 ? -3.049 8.219 28.172 1 98.88 194 THR A O 1
ATOM 1479 N N . LEU A 1 195 ? -3.119 10.289 29.047 1 98.94 195 LEU A N 1
ATOM 1480 C CA . LEU A 1 195 ? -4.504 10.57 28.672 1 98.94 195 LEU A CA 1
ATOM 1481 C C . LEU A 1 195 ? -4.57 11.469 27.438 1 98.94 195 LEU A C 1
ATOM 1483 O O . LEU A 1 195 ? -4 12.562 27.438 1 98.94 195 LEU A O 1
ATOM 1487 N N . ILE A 1 196 ? -5.16 10.977 26.422 1 98.94 196 ILE A N 1
ATOM 1488 C CA . ILE A 1 196 ? -5.379 11.758 25.203 1 98.94 196 ILE A CA 1
ATOM 1489 C C . ILE A 1 196 ? -6.82 12.258 25.172 1 98.94 196 ILE A C 1
ATOM 1491 O O . ILE A 1 196 ? -7.766 11.469 25.172 1 98.94 196 ILE A O 1
ATOM 1495 N N . ILE A 1 197 ? -6.988 13.523 25.188 1 98.75 197 ILE A N 1
ATOM 1496 C CA . ILE A 1 197 ? -8.32 14.125 25.156 1 98.75 197 ILE A CA 1
ATOM 1497 C C . ILE A 1 197 ? -8.641 14.555 23.719 1 98.75 197 ILE A C 1
ATOM 1499 O O . ILE A 1 197 ? -8 15.461 23.172 1 98.75 197 ILE A O 1
ATOM 1503 N N . GLY A 1 198 ? -9.641 14 23.141 1 98.38 198 GLY A N 1
ATOM 1504 C CA . GLY A 1 198 ? -10 14.172 21.734 1 98.38 198 GLY A CA 1
ATOM 1505 C C . GLY A 1 198 ? -9.852 12.898 20.922 1 98.38 198 GLY A C 1
ATOM 1506 O O . GLY A 1 198 ? -8.852 12.18 21.062 1 98.38 198 GLY A O 1
ATOM 1507 N N . ALA A 1 199 ? -10.852 12.633 20.094 1 98.06 199 ALA A N 1
ATOM 1508 C CA . ALA A 1 199 ? -10.883 11.375 19.344 1 98.06 199 ALA A CA 1
ATOM 1509 C C . ALA A 1 199 ? -10.93 11.633 17.844 1 98.06 199 ALA A C 1
ATOM 1511 O O . ALA A 1 199 ? -11.602 10.914 17.094 1 98.06 199 ALA A O 1
ATOM 1512 N N . GLY A 1 200 ? -10.234 12.695 17.375 1 97.06 200 GLY A N 1
ATOM 1513 C CA . GLY A 1 200 ? -9.977 12.906 15.969 1 97.06 200 GLY A CA 1
ATOM 1514 C C . GLY A 1 200 ? -8.719 12.211 15.477 1 97.06 200 GLY A C 1
ATOM 1515 O O . GLY A 1 200 ? -8.219 11.289 16.125 1 97.06 200 GLY A O 1
ATOM 1516 N N . TYR A 1 201 ? -8.148 12.68 14.289 1 93.94 201 TYR A N 1
ATOM 1517 C CA . TYR A 1 201 ? -6.957 12.117 13.664 1 93.94 201 TYR A CA 1
ATOM 1518 C C . TYR A 1 201 ? -5.789 12.078 14.641 1 93.94 201 TYR A C 1
ATOM 1520 O O . TYR A 1 201 ? -5.184 11.031 14.852 1 93.94 201 TYR A O 1
ATOM 1528 N N . ILE A 1 202 ? -5.645 13.242 15.156 1 97.25 202 ILE A N 1
ATOM 1529 C CA . ILE A 1 202 ? -4.445 13.453 15.961 1 97.25 202 ILE A CA 1
ATOM 1530 C C . ILE A 1 202 ? -4.512 12.594 17.219 1 97.25 202 ILE A C 1
ATOM 1532 O O . ILE A 1 202 ? -3.535 11.938 17.578 1 97.25 202 ILE A O 1
ATOM 1536 N N . GLY A 1 203 ? -5.707 12.539 17.844 1 98.62 203 GLY A N 1
ATOM 1537 C CA . GLY A 1 203 ? -5.875 11.773 19.062 1 98.62 203 GLY A CA 1
ATOM 1538 C C . GLY A 1 203 ? -5.676 10.281 18.859 1 98.62 203 GLY A C 1
ATOM 1539 O O . GLY A 1 203 ? -4.918 9.641 19.594 1 98.62 203 GLY A O 1
ATOM 1540 N N . LEU A 1 204 ? -6.281 9.695 17.875 1 98.81 204 LEU A N 1
ATOM 1541 C CA . LEU A 1 204 ? -6.227 8.25 17.641 1 98.81 204 LEU A CA 1
ATOM 1542 C C . LEU A 1 204 ? -4.824 7.828 17.203 1 98.81 204 LEU A C 1
ATOM 1544 O O . LEU A 1 204 ? -4.336 6.777 17.625 1 98.81 204 LEU A O 1
ATOM 1548 N N . GLU A 1 205 ? -4.211 8.633 16.328 1 98.75 205 GLU A N 1
ATOM 1549 C CA . GLU A 1 205 ? -2.871 8.305 15.859 1 98.75 205 GLU A CA 1
ATOM 1550 C C . GLU A 1 205 ? -1.862 8.336 17 1 98.75 205 GLU A C 1
ATOM 1552 O O . GLU A 1 205 ? -1.009 7.457 17.109 1 98.75 205 GLU A O 1
ATOM 1557 N N . CYS A 1 206 ? -2 9.336 17.859 1 98.88 206 CYS A N 1
ATOM 1558 C CA . CYS A 1 206 ? -1.099 9.43 19 1 98.88 206 CYS A CA 1
ATOM 1559 C C . CYS A 1 206 ? -1.325 8.281 19.969 1 98.88 206 CYS A C 1
ATOM 1561 O O . CYS A 1 206 ? -0.37 7.656 20.438 1 98.88 206 CYS A O 1
ATOM 1563 N N . ALA A 1 207 ? -2.604 7.992 20.25 1 98.94 207 ALA A N 1
ATOM 1564 C CA . ALA A 1 207 ? -2.908 6.867 21.141 1 98.94 207 ALA A CA 1
ATOM 1565 C C . ALA A 1 207 ? -2.361 5.559 20.562 1 98.94 207 ALA A C 1
ATOM 1567 O O . ALA A 1 207 ? -1.826 4.73 21.312 1 98.94 207 ALA A O 1
ATOM 1568 N N . GLY A 1 208 ? -2.5 5.445 19.297 1 98.75 208 GLY A N 1
ATOM 1569 C CA . GLY A 1 208 ? -2.059 4.234 18.625 1 98.75 208 GLY A CA 1
ATOM 1570 C C . GLY A 1 208 ? -0.565 3.996 18.734 1 98.75 208 GLY A C 1
ATOM 1571 O O . GLY A 1 208 ? -0.136 2.914 19.156 1 98.75 208 GLY A O 1
ATOM 1572 N N . PHE A 1 209 ? 0.29 5.004 18.359 1 98.62 209 PHE A N 1
ATOM 1573 C CA . PHE A 1 209 ? 1.726 4.75 18.375 1 98.62 209 PHE A CA 1
ATOM 1574 C C . PHE A 1 209 ? 2.238 4.672 19.812 1 98.62 209 PHE A C 1
ATOM 1576 O O . PHE A 1 209 ? 3.184 3.934 20.094 1 98.62 209 PHE A O 1
ATOM 1583 N N . LEU A 1 210 ? 1.558 5.449 20.781 1 98.81 210 LEU A N 1
ATOM 1584 C CA . LEU A 1 210 ? 1.975 5.344 22.172 1 98.81 210 LEU A CA 1
ATOM 1585 C C . LEU A 1 210 ? 1.759 3.928 22.703 1 98.81 210 LEU A C 1
ATOM 1587 O O . LEU A 1 210 ? 2.666 3.334 23.297 1 98.81 210 LEU A O 1
ATOM 1591 N N . HIS A 1 211 ? 0.584 3.422 22.469 1 98.75 211 HIS A N 1
ATOM 1592 C CA . HIS A 1 211 ? 0.324 2.055 22.891 1 98.75 211 HIS A CA 1
ATOM 1593 C C . HIS A 1 211 ? 1.274 1.072 22.219 1 98.75 211 HIS A C 1
ATOM 1595 O O . HIS A 1 211 ? 1.785 0.152 22.859 1 98.75 211 HIS A O 1
ATOM 1601 N N . GLY A 1 212 ? 1.471 1.248 20.922 1 98.31 212 GLY A N 1
ATOM 1602 C CA . GLY A 1 212 ? 2.35 0.368 20.156 1 98.31 212 GLY A CA 1
ATOM 1603 C C . GLY A 1 212 ? 3.777 0.371 20.672 1 98.31 212 GLY A C 1
ATOM 1604 O O . GLY A 1 212 ? 4.512 -0.604 20.5 1 98.31 212 GLY A O 1
ATOM 1605 N N . LEU A 1 213 ? 4.172 1.45 21.312 1 98.5 213 LEU A N 1
ATOM 1606 C CA . LEU A 1 213 ? 5.523 1.576 21.844 1 98.5 213 LEU A CA 1
ATOM 1607 C C . LEU A 1 213 ? 5.59 1.071 23.281 1 98.5 213 LEU A C 1
ATOM 1609 O O . LEU A 1 213 ? 6.648 1.117 23.922 1 98.5 213 LEU A O 1
ATOM 1613 N N . GLY A 1 214 ? 4.438 0.647 23.844 1 97.5 214 GLY A N 1
ATOM 1614 C CA . GLY A 1 214 ? 4.43 -0.007 25.141 1 97.5 214 GLY A CA 1
ATOM 1615 C C . GLY A 1 214 ? 3.885 0.875 26.25 1 97.5 214 GLY A C 1
ATOM 1616 O O . GLY A 1 214 ? 3.943 0.509 27.422 1 97.5 214 GLY A O 1
ATOM 1617 N N . PHE A 1 215 ? 3.334 2.006 25.922 1 98.5 215 PHE A N 1
ATOM 1618 C CA . PHE A 1 215 ? 2.83 2.922 26.938 1 98.5 215 PHE A CA 1
ATOM 1619 C C . PHE A 1 215 ? 1.333 2.729 27.156 1 98.5 215 PHE A C 1
ATOM 1621 O O . PHE A 1 215 ? 0.639 2.219 26.266 1 98.5 215 PHE A O 1
ATOM 1628 N N . ASP A 1 216 ? 0.884 3.092 28.344 1 98.56 216 ASP A N 1
ATOM 1629 C CA . ASP A 1 216 ? -0.541 3.084 28.656 1 98.56 216 ASP A CA 1
ATOM 1630 C C . ASP A 1 216 ? -1.237 4.316 28.078 1 98.56 216 ASP A C 1
ATOM 1632 O O . ASP A 1 216 ? -0.965 5.441 28.5 1 98.56 216 ASP A O 1
ATOM 1636 N N . ALA A 1 217 ? -2.113 4.09 27.109 1 98.88 217 ALA A N 1
ATOM 1637 C CA . ALA A 1 217 ? -2.799 5.184 26.422 1 98.88 217 ALA A CA 1
ATOM 1638 C C . ALA A 1 217 ? -4.309 5.109 26.641 1 98.88 217 ALA A C 1
ATOM 1640 O O . ALA A 1 217 ? -4.91 4.047 26.484 1 98.88 217 ALA A O 1
ATOM 1641 N N . THR A 1 218 ? -4.922 6.164 27.031 1 98.94 218 THR A N 1
ATOM 1642 C CA . THR A 1 218 ? -6.363 6.297 27.203 1 98.94 218 THR A CA 1
ATOM 1643 C C . THR A 1 218 ? -6.906 7.469 26.391 1 98.94 218 THR A C 1
ATOM 1645 O O . THR A 1 218 ? -6.41 8.594 26.516 1 98.94 218 THR A O 1
ATOM 1648 N N . VAL A 1 219 ? -7.91 7.203 25.625 1 98.94 219 VAL A N 1
ATOM 1649 C CA . VAL A 1 219 ? -8.539 8.242 24.812 1 98.94 219 VAL A CA 1
ATOM 1650 C C . VAL A 1 219 ? -9.852 8.672 25.469 1 98.94 219 VAL A C 1
ATOM 1652 O O . VAL A 1 219 ? -10.719 7.836 25.734 1 98.94 219 VAL A O 1
ATOM 1655 N N . MET A 1 220 ? -9.992 9.922 25.734 1 98.75 220 MET A N 1
ATOM 1656 C CA . MET A 1 220 ? -11.258 10.477 26.219 1 98.75 220 MET A CA 1
ATOM 1657 C C . MET A 1 220 ? -12.062 11.062 25.062 1 98.75 220 MET A C 1
ATOM 1659 O O . MET A 1 220 ? -11.57 11.945 24.344 1 98.75 220 MET A O 1
ATOM 1663 N N . VAL A 1 221 ? -13.234 10.539 24.891 1 98.19 221 VAL A N 1
ATOM 1664 C CA . VAL A 1 221 ? -14.102 10.898 23.781 1 98.19 221 VAL A CA 1
ATOM 1665 C C . VAL A 1 221 ? -15.305 11.688 24.297 1 98.19 221 VAL A C 1
ATOM 1667 O O . VAL A 1 221 ? -16.062 11.195 25.125 1 98.19 221 VAL A O 1
ATOM 1670 N N . ARG A 1 222 ? -15.391 12.867 23.781 1 95.56 222 ARG A N 1
ATOM 1671 C CA . ARG A 1 222 ? -16.516 13.68 24.219 1 95.56 222 ARG A CA 1
ATOM 1672 C C . ARG A 1 222 ? -17.828 13.141 23.656 1 95.56 222 ARG A C 1
ATOM 1674 O O . ARG A 1 222 ? -18.781 12.898 24.406 1 95.56 222 ARG A O 1
ATOM 1681 N N . SER A 1 223 ? -17.875 13.016 22.281 1 94 223 SER A N 1
ATOM 1682 C CA . SER A 1 223 ? -19.141 12.609 21.656 1 94 223 SER A CA 1
ATOM 1683 C C . SER A 1 223 ? -18.938 11.422 20.719 1 94 223 SER A C 1
ATOM 1685 O O . SER A 1 223 ? -19.391 10.312 21.016 1 94 223 SER A O 1
ATOM 1687 N N . VAL A 1 224 ? -18.219 11.648 19.625 1 95.56 224 VAL A N 1
ATOM 1688 C CA . VAL A 1 224 ? -18.062 10.562 18.672 1 95.56 224 VAL A CA 1
ATOM 1689 C C . VAL A 1 224 ? -16.594 10.477 18.234 1 95.56 224 VAL A C 1
ATOM 1691 O O . VAL A 1 224 ? -15.852 11.453 18.312 1 95.56 224 VAL A O 1
ATOM 1694 N N . VAL A 1 225 ? -16.188 9.281 17.828 1 98.06 225 VAL A N 1
ATOM 1695 C CA . VAL A 1 225 ? -14.859 9.039 17.281 1 98.06 225 VAL A CA 1
ATOM 1696 C C . VAL A 1 225 ? -14.82 9.453 15.812 1 98.06 225 VAL A C 1
ATOM 1698 O O . VAL A 1 225 ? -15.711 9.094 15.031 1 98.06 225 VAL A O 1
ATOM 1701 N N . LEU A 1 226 ? -13.789 10.25 15.406 1 97.94 226 LEU A N 1
ATOM 1702 C CA . LEU A 1 226 ? -13.57 10.664 14.023 1 97.94 226 LEU A CA 1
ATOM 1703 C C . LEU A 1 226 ? -14.82 11.32 13.445 1 97.94 226 LEU A C 1
ATOM 1705 O O . LEU A 1 226 ? -15.352 10.875 12.422 1 97.94 226 LEU A O 1
ATOM 1709 N N . ARG A 1 227 ? -15.188 12.383 14.047 1 95.06 227 ARG A N 1
ATOM 1710 C CA . ARG A 1 227 ? -16.328 13.156 13.555 1 95.06 227 ARG A CA 1
ATOM 1711 C C . ARG A 1 227 ? -16.141 13.523 12.086 1 95.06 227 ARG A C 1
ATOM 1713 O O . ARG A 1 227 ? -15.062 13.977 11.688 1 95.06 227 ARG A O 1
ATOM 1720 N N . GLY A 1 228 ? -17.109 13.336 11.242 1 93.19 228 GLY A N 1
ATOM 1721 C CA . GLY A 1 228 ? -17.094 13.695 9.836 1 93.19 228 GLY A CA 1
ATOM 1722 C C . GLY A 1 228 ? -16.703 12.539 8.93 1 93.19 228 GLY A C 1
ATOM 1723 O O . GLY A 1 228 ? -16.797 12.648 7.703 1 93.19 228 GLY A O 1
ATOM 1724 N N . PHE A 1 229 ? -16.188 11.469 9.523 1 97.69 229 PHE A N 1
ATOM 1725 C CA . PHE A 1 229 ? -15.859 10.273 8.758 1 97.69 229 PHE A CA 1
ATOM 1726 C C . PHE A 1 229 ? -17.062 9.328 8.703 1 97.69 229 PHE A C 1
ATOM 1728 O O . PHE A 1 229 ? -18.078 9.57 9.352 1 97.69 229 PHE A O 1
ATOM 1735 N N . ASP A 1 230 ? -16.938 8.281 7.848 1 98.69 230 ASP A N 1
ATOM 1736 C CA . ASP A 1 230 ? -17.922 7.211 7.891 1 98.69 230 ASP A CA 1
ATOM 1737 C C . ASP A 1 230 ? -17.984 6.578 9.281 1 98.69 230 ASP A C 1
ATOM 1739 O O . ASP A 1 230 ? -16.984 6.047 9.773 1 98.69 230 ASP A O 1
ATOM 1743 N N . GLN A 1 231 ? -19.156 6.605 9.859 1 98.25 231 GLN A N 1
ATOM 1744 C CA . GLN A 1 231 ? -19.219 6.312 11.289 1 98.25 231 GLN A CA 1
ATOM 1745 C C . GLN A 1 231 ? -19.109 4.812 11.547 1 98.25 231 GLN A C 1
ATOM 1747 O O . GLN A 1 231 ? -18.641 4.395 12.609 1 98.25 231 GLN A O 1
ATOM 1752 N N . GLN A 1 232 ? -19.531 3.982 10.617 1 98.5 232 GLN A N 1
ATOM 1753 C CA . GLN A 1 232 ? -19.25 2.559 10.781 1 98.5 232 GLN A CA 1
ATOM 1754 C C . GLN A 1 232 ? -17.75 2.293 10.82 1 98.5 232 GLN A C 1
ATOM 1756 O O . GLN A 1 232 ? -17.266 1.527 11.656 1 98.5 232 GLN A O 1
ATOM 1761 N N . MET A 1 233 ? -17.047 2.943 9.891 1 98.81 233 MET A N 1
ATOM 1762 C CA . MET A 1 233 ? -15.594 2.777 9.836 1 98.81 233 MET A CA 1
ATOM 1763 C C . MET A 1 233 ? -14.938 3.303 11.109 1 98.81 233 MET A C 1
ATOM 1765 O O . MET A 1 233 ? -14.023 2.672 11.648 1 98.81 233 MET A O 1
ATOM 1769 N N . ALA A 1 234 ? -15.406 4.461 11.57 1 98.56 234 ALA A N 1
ATOM 1770 C CA . ALA A 1 234 ? -14.867 5.07 12.789 1 98.56 234 ALA A CA 1
ATOM 1771 C C . ALA A 1 234 ? -15.031 4.137 13.984 1 98.56 234 ALA A C 1
ATOM 1773 O O . ALA A 1 234 ? -14.102 3.979 14.781 1 98.56 234 ALA A O 1
ATOM 1774 N N . GLN A 1 235 ? -16.125 3.523 14.094 1 98.19 235 GLN A N 1
ATOM 1775 C CA . GLN A 1 235 ? -16.391 2.611 15.203 1 98.19 235 GLN A CA 1
ATOM 1776 C C . GLN A 1 235 ? -15.508 1.367 15.117 1 98.19 235 GLN A C 1
ATOM 1778 O O . GLN A 1 235 ? -15.039 0.861 16.141 1 98.19 235 GLN A O 1
ATOM 1783 N N . LEU A 1 236 ? -15.305 0.876 13.906 1 98.5 236 LEU A N 1
ATOM 1784 C CA . LEU A 1 236 ? -14.438 -0.284 13.711 1 98.5 236 LEU A CA 1
ATOM 1785 C C . LEU A 1 236 ? -13.008 0.026 14.141 1 98.5 236 LEU A C 1
ATOM 1787 O O . LEU A 1 236 ? -12.336 -0.815 14.742 1 98.5 236 LEU A O 1
ATOM 1791 N N . ILE A 1 237 ? -12.547 1.243 13.836 1 98.31 237 ILE A N 1
ATOM 1792 C CA . ILE A 1 237 ? -11.203 1.663 14.203 1 98.31 237 ILE A CA 1
ATOM 1793 C C . ILE A 1 237 ? -11.078 1.732 15.727 1 98.31 237 ILE A C 1
ATOM 1795 O O . ILE A 1 237 ? -10.086 1.283 16.297 1 98.31 237 ILE A O 1
ATOM 1799 N N . ALA A 1 238 ? -12.094 2.332 16.375 1 98.5 238 ALA A N 1
ATOM 1800 C CA . ALA A 1 238 ? -12.094 2.412 17.828 1 98.5 238 ALA A CA 1
ATOM 1801 C C . ALA A 1 238 ? -12.07 1.021 18.453 1 98.5 238 ALA A C 1
ATOM 1803 O O . ALA A 1 238 ? -11.297 0.764 19.375 1 98.5 238 ALA A O 1
ATOM 1804 N N . SER A 1 239 ? -12.867 0.111 17.906 1 98.5 239 SER A N 1
ATOM 1805 C CA . SER A 1 239 ? -12.93 -1.259 18.406 1 98.5 239 SER A CA 1
ATOM 1806 C C . SER A 1 239 ? -11.594 -1.974 18.219 1 98.5 239 SER A C 1
ATOM 1808 O O . SER A 1 239 ? -11.156 -2.721 19.094 1 98.5 239 SER A O 1
ATOM 1810 N N . ALA A 1 240 ? -11.008 -1.775 17.094 1 98.5 240 ALA A N 1
ATOM 1811 C CA . ALA A 1 240 ? -9.703 -2.381 16.812 1 98.5 240 ALA A CA 1
ATOM 1812 C C . ALA A 1 240 ? -8.656 -1.911 17.828 1 98.5 240 ALA A C 1
ATOM 1814 O O . ALA A 1 240 ? -7.848 -2.707 18.297 1 98.5 240 ALA A O 1
ATOM 1815 N N . MET A 1 241 ? -8.656 -0.618 18.109 1 98.69 241 MET A N 1
ATOM 1816 C CA . MET A 1 241 ? -7.699 -0.057 19.062 1 98.69 241 MET A CA 1
ATOM 1817 C C . MET A 1 241 ? -7.969 -0.57 20.469 1 98.69 241 MET A C 1
ATOM 1819 O O . MET A 1 241 ? -7.035 -0.879 21.219 1 98.69 241 MET A O 1
ATOM 1823 N N . GLU A 1 242 ? -9.234 -0.697 20.812 1 98.62 242 GLU A N 1
ATOM 1824 C CA . GLU A 1 242 ? -9.586 -1.258 22.109 1 98.62 242 GLU A CA 1
ATOM 1825 C C . GLU A 1 242 ? -9.109 -2.699 22.234 1 98.62 242 GLU A C 1
ATOM 1827 O O . GLU A 1 242 ? -8.562 -3.088 23.281 1 98.62 242 GLU A O 1
ATOM 1832 N N . GLU A 1 243 ? -9.312 -3.43 21.203 1 98.06 243 GLU A N 1
ATOM 1833 C CA . GLU A 1 243 ? -8.867 -4.82 21.203 1 98.06 243 GLU A CA 1
ATOM 1834 C C . GLU A 1 243 ? -7.359 -4.918 21.391 1 98.06 243 GLU A C 1
ATOM 1836 O O . GLU A 1 243 ? -6.867 -5.855 22.016 1 98.06 243 GLU A O 1
ATOM 1841 N N . LYS A 1 244 ? -6.656 -3.965 20.906 1 97.25 244 LYS A N 1
ATOM 1842 C CA . LYS A 1 244 ? -5.203 -3.963 21.031 1 97.25 244 LYS A CA 1
ATOM 1843 C C . LYS A 1 244 ? -4.762 -3.533 22.422 1 97.25 244 LYS A C 1
ATOM 1845 O O . LYS A 1 244 ? -3.621 -3.77 22.828 1 97.25 244 LYS A O 1
ATOM 1850 N N . GLY A 1 245 ? -5.676 -2.793 23.094 1 98.19 245 GLY A N 1
ATOM 1851 C CA . GLY A 1 245 ? -5.336 -2.469 24.469 1 98.19 245 GLY A CA 1
ATOM 1852 C C . GLY A 1 245 ? -5.441 -0.987 24.766 1 98.19 245 GLY A C 1
ATOM 1853 O O . GLY A 1 245 ? -5.238 -0.568 25.906 1 98.19 245 GLY A O 1
ATOM 1854 N N . VAL A 1 246 ? -5.742 -0.147 23.781 1 98.88 246 VAL A N 1
ATOM 1855 C CA . VAL A 1 246 ? -5.992 1.266 24.047 1 98.88 246 VAL A CA 1
ATOM 1856 C C . VAL A 1 246 ? -7.305 1.423 24.812 1 98.88 246 VAL A C 1
ATOM 1858 O O . VAL A 1 246 ? -8.305 0.794 24.484 1 98.88 246 VAL A O 1
ATOM 1861 N N . LYS A 1 247 ? -7.312 2.215 25.828 1 98.81 247 LYS A N 1
ATOM 1862 C CA . LYS A 1 247 ? -8.523 2.441 26.609 1 98.81 247 LYS A CA 1
ATOM 1863 C C . LYS A 1 247 ? -9.305 3.643 26.078 1 98.81 247 LYS A C 1
ATOM 1865 O O . LYS A 1 247 ? -8.711 4.617 25.609 1 98.81 247 LYS A O 1
ATOM 1870 N N . PHE A 1 248 ? -10.625 3.506 26.172 1 98.75 248 PHE A N 1
ATOM 1871 C CA . PHE A 1 248 ? -11.492 4.602 25.75 1 98.75 248 PHE A CA 1
ATOM 1872 C C . PHE A 1 248 ? -12.453 4.996 26.859 1 98.75 248 PHE A C 1
ATOM 1874 O O . PHE A 1 248 ? -13.055 4.137 27.516 1 98.75 248 PHE A O 1
ATOM 1881 N N . LEU A 1 249 ? -12.492 6.266 27.188 1 98.25 249 LEU A N 1
ATOM 1882 C CA . LEU A 1 249 ? -13.516 6.875 28.016 1 98.25 249 LEU A CA 1
ATOM 1883 C C . LEU A 1 249 ? -14.547 7.609 27.172 1 98.25 249 LEU A C 1
ATOM 1885 O O . LEU A 1 249 ? -14.352 8.781 26.828 1 98.25 249 LEU A O 1
ATOM 1889 N N . HIS A 1 250 ? -15.656 6.957 26.922 1 97.31 250 HIS A N 1
ATOM 1890 C CA . HIS A 1 250 ? -16.656 7.52 26.031 1 97.31 250 HIS A CA 1
ATOM 1891 C C . HIS A 1 250 ? -17.578 8.477 26.781 1 97.31 250 HIS A C 1
ATOM 1893 O O . HIS A 1 250 ? -17.938 8.234 27.938 1 97.31 250 HIS A O 1
ATOM 1899 N N . LYS A 1 251 ? -17.969 9.508 26.094 1 96.75 251 LYS A N 1
ATOM 1900 C CA . LYS A 1 251 ? -18.922 10.492 26.609 1 96.75 251 LYS A CA 1
ATOM 1901 C C . LYS A 1 251 ? -18.453 11.094 27.922 1 96.75 251 LYS A C 1
ATOM 1903 O O . LYS A 1 251 ? -19.203 11.148 28.891 1 96.75 251 LYS A O 1
ATOM 1908 N N . CYS A 1 252 ? -17.219 11.477 27.891 1 97.75 252 CYS A N 1
ATOM 1909 C CA . CYS A 1 252 ? -16.594 12.086 29.062 1 97.75 252 CYS A CA 1
ATOM 1910 C 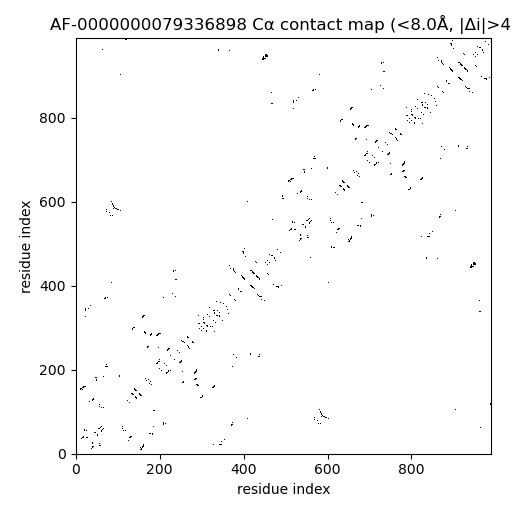C . CYS A 1 252 ? -16.047 13.469 28.734 1 97.75 252 CYS A C 1
ATOM 1912 O O . CYS A 1 252 ? -15.602 13.703 27.609 1 97.75 252 CYS A O 1
ATOM 1914 N N . LEU A 1 253 ? -16.078 14.344 29.703 1 97.19 253 LEU A N 1
ATOM 1915 C CA . LEU A 1 253 ? -15.57 15.711 29.562 1 97.19 253 LEU A CA 1
ATOM 1916 C C . LEU A 1 253 ? -14.578 16.031 30.672 1 97.19 253 LEU A C 1
ATOM 1918 O O . LEU A 1 253 ? -14.883 15.867 31.859 1 97.19 253 LEU A O 1
ATOM 1922 N N . PRO A 1 254 ? -13.398 16.469 30.297 1 98.12 254 PRO A N 1
ATOM 1923 C CA . PRO A 1 254 ? -12.445 16.844 31.344 1 98.12 254 PRO A CA 1
ATOM 1924 C C . PRO A 1 254 ? -12.891 18.094 32.125 1 98.12 254 PRO A C 1
ATOM 1926 O O . PRO A 1 254 ? -13.477 19 31.562 1 98.12 254 PRO A O 1
ATOM 1929 N N . LYS A 1 255 ? -12.453 18.141 33.375 1 98.06 255 LYS A N 1
ATOM 1930 C CA . LYS A 1 255 ? -12.859 19.25 34.25 1 98.06 255 LYS A CA 1
ATOM 1931 C C . LYS A 1 255 ? -11.648 20.031 34.75 1 98.06 255 LYS A C 1
ATOM 1933 O O . LYS A 1 255 ? -11.719 21.25 34.906 1 98.06 255 LYS A O 1
ATOM 1938 N N . SER A 1 256 ? -10.633 19.281 35.125 1 98.44 256 SER A N 1
ATOM 1939 C CA . SER A 1 256 ? -9.453 19.969 35.625 1 98.44 256 SER A CA 1
ATOM 1940 C C . SER A 1 256 ? -8.227 19.062 35.562 1 98.44 256 SER A C 1
ATOM 1942 O O . SER A 1 256 ? -8.352 17.828 35.469 1 98.44 256 SER A O 1
ATOM 1944 N N . VAL A 1 257 ? -7.113 19.641 35.562 1 98.5 257 VAL A N 1
ATOM 1945 C CA . VAL A 1 257 ? -5.809 19 35.688 1 98.5 257 VAL A CA 1
ATOM 1946 C C . VAL A 1 257 ? -5.051 19.609 36.844 1 98.5 257 VAL A C 1
ATOM 1948 O O . VAL A 1 257 ? -4.914 20.828 36.938 1 98.5 257 VAL A O 1
ATOM 1951 N N . GLU A 1 258 ? -4.566 18.766 37.719 1 98.19 258 GLU A N 1
ATOM 1952 C CA . GLU A 1 258 ? -3.82 19.219 38.875 1 98.19 258 GLU A CA 1
ATOM 1953 C C . GLU A 1 258 ? -2.52 18.438 39.031 1 98.19 258 GLU A C 1
ATOM 1955 O O . GLU A 1 258 ? -2.488 17.234 38.844 1 98.19 258 GLU A O 1
ATOM 1960 N N . LYS A 1 259 ? -1.484 19.156 39.375 1 97.94 259 LYS A N 1
ATOM 1961 C CA . LYS A 1 259 ? -0.219 18.484 39.656 1 97.94 259 LYS A CA 1
ATOM 1962 C C . LYS A 1 259 ? -0.194 17.969 41.094 1 97.94 259 LYS A C 1
ATOM 1964 O O . LYS A 1 259 ? -0.472 18.703 42.031 1 97.94 259 LYS A O 1
ATOM 1969 N N . MET A 1 260 ? 0.173 16.75 41.156 1 97.56 260 MET A N 1
ATOM 1970 C CA . MET A 1 260 ? 0.21 16.109 42.469 1 97.56 260 MET A CA 1
ATOM 1971 C C . MET A 1 260 ? 1.61 16.188 43.062 1 97.56 260 MET A C 1
ATOM 1973 O O . MET A 1 260 ? 2.57 16.516 42.375 1 97.56 260 MET A O 1
ATOM 1977 N N . ALA A 1 261 ? 1.762 15.734 44.344 1 95.38 261 ALA A N 1
ATOM 1978 C CA . ALA A 1 261 ? 3.033 15.758 45.062 1 95.38 261 ALA A CA 1
ATOM 1979 C C . ALA A 1 261 ? 4.031 14.781 44.438 1 95.38 261 ALA A C 1
ATOM 1981 O O . ALA A 1 261 ? 5.238 15.023 44.469 1 95.38 261 ALA A O 1
ATOM 1982 N N . ASN A 1 262 ? 3.592 13.805 43.844 1 94.69 262 ASN A N 1
ATOM 1983 C CA . ASN A 1 262 ? 4.449 12.797 43.25 1 94.69 262 ASN A CA 1
ATOM 1984 C C . ASN A 1 262 ? 4.797 13.172 41.812 1 94.69 262 ASN A C 1
ATOM 1986 O O . ASN A 1 262 ? 5.309 12.344 41.031 1 94.69 262 ASN A O 1
ATOM 1990 N N . ASP A 1 263 ? 4.414 14.297 41.312 1 93.12 263 ASP A N 1
ATOM 1991 C CA . ASP A 1 263 ? 4.754 14.898 40.031 1 93.12 263 ASP A CA 1
ATOM 1992 C C . ASP A 1 263 ? 3.848 14.359 38.938 1 93.12 263 ASP A C 1
ATOM 1994 O O . ASP A 1 263 ? 3.982 14.75 37.75 1 93.12 263 ASP A O 1
ATOM 1998 N N . ARG A 1 264 ? 2.93 13.477 39.344 1 97.31 264 ARG A N 1
ATOM 1999 C CA . ARG A 1 264 ? 1.933 13.031 38.375 1 97.31 264 ARG A CA 1
ATOM 2000 C C . ARG A 1 264 ? 0.783 14.023 38.281 1 97.31 264 ARG A C 1
ATOM 2002 O O . ARG A 1 264 ? 0.696 14.969 39.062 1 97.31 264 ARG A O 1
ATOM 2009 N N . LEU A 1 265 ? -0.047 13.891 37.25 1 98.75 265 LEU A N 1
ATOM 2010 C CA . LEU A 1 265 ? -1.146 14.812 36.969 1 98.75 265 LEU A CA 1
ATOM 2011 C C . LEU A 1 265 ? -2.49 14.156 37.281 1 98.75 265 LEU A C 1
ATOM 2013 O O . LEU A 1 265 ? -2.824 13.125 36.719 1 98.75 265 LEU A O 1
ATOM 2017 N N . LEU A 1 266 ? -3.209 14.734 38.219 1 98.69 266 LEU A N 1
ATOM 2018 C CA . LEU A 1 266 ? -4.566 14.281 38.531 1 98.69 266 LEU A CA 1
ATOM 2019 C C . LEU A 1 266 ? -5.566 14.938 37.562 1 98.69 266 LEU A C 1
ATOM 2021 O O . LEU A 1 266 ? -5.645 16.156 37.5 1 98.69 266 LEU A O 1
ATOM 2025 N N . VAL A 1 267 ? -6.293 14.141 36.812 1 98.81 267 VAL A N 1
ATOM 2026 C CA . VAL A 1 267 ? -7.332 14.648 35.938 1 98.81 267 VAL A CA 1
ATOM 2027 C C . VAL A 1 267 ? -8.711 14.289 36.5 1 98.81 267 VAL A C 1
ATOM 2029 O O . VAL A 1 267 ? -8.961 13.133 36.844 1 98.81 267 VAL A O 1
ATOM 2032 N N . LYS A 1 268 ? -9.516 15.266 36.594 1 98.62 268 LYS A N 1
ATOM 2033 C CA . LYS A 1 268 ? -10.922 15.047 36.906 1 98.62 268 LYS A CA 1
ATOM 2034 C C . LYS A 1 268 ? -11.805 15.227 35.688 1 98.62 268 LYS A C 1
ATOM 2036 O O . LYS A 1 268 ? -11.547 16.094 34.844 1 98.62 268 LYS A O 1
ATOM 2041 N N . TRP A 1 269 ? -12.773 14.328 35.531 1 98.38 269 TRP A N 1
ATOM 2042 C CA . TRP A 1 269 ? -13.695 14.453 34.406 1 98.38 269 TRP A CA 1
ATOM 2043 C C . TRP A 1 269 ? -15.094 14 34.781 1 98.38 269 TRP A C 1
ATOM 2045 O O . TRP A 1 269 ? -15.281 13.398 35.844 1 98.38 269 TRP A O 1
ATOM 2055 N N . THR A 1 270 ? -16.062 14.398 34 1 97.38 270 THR A N 1
ATOM 2056 C CA . THR A 1 270 ? -17.438 14 34.219 1 97.38 270 THR A CA 1
ATOM 2057 C C . THR A 1 270 ? -17.906 13.039 33.125 1 97.38 270 THR A C 1
ATOM 2059 O O . THR A 1 270 ? -17.578 13.211 31.953 1 97.38 270 THR A O 1
ATOM 2062 N N . GLY A 1 271 ? -18.688 11.984 33.5 1 94.94 271 GLY A N 1
ATOM 2063 C CA . GLY A 1 271 ? -19.297 11.07 32.562 1 94.94 271 GLY A CA 1
ATOM 2064 C C . GLY A 1 271 ? -20.672 11.531 32.094 1 94.94 271 GLY A C 1
ATOM 2065 O O . GLY A 1 271 ? -21.078 12.664 32.375 1 94.94 271 GLY A O 1
ATOM 2066 N N . GLU A 1 272 ? -21.344 10.688 31.281 1 88.31 272 GLU A N 1
ATOM 2067 C CA . GLU A 1 272 ? -22.625 11.008 30.672 1 88.31 272 GLU A CA 1
ATOM 2068 C C . GLU A 1 272 ? -23.656 11.398 31.719 1 88.31 272 GLU A C 1
ATOM 2070 O O . GLU A 1 272 ? -24.484 12.289 31.484 1 88.31 272 GLU A O 1
ATOM 2075 N N . ASN A 1 273 ? -23.719 10.812 32.906 1 90.12 273 ASN A N 1
ATOM 2076 C CA . ASN A 1 273 ? -24.734 11.07 33.938 1 90.12 273 ASN A CA 1
ATOM 2077 C C . ASN A 1 273 ? -24.266 12.094 34.969 1 90.12 273 ASN A C 1
ATOM 2079 O O . ASN A 1 273 ? -24.859 12.234 36.031 1 90.12 273 ASN A O 1
ATOM 2083 N N . GLY A 1 274 ? -23.172 12.719 34.656 1 90.69 274 GLY A N 1
ATOM 2084 C CA . GLY A 1 274 ? -22.672 13.719 35.562 1 90.69 274 GLY A CA 1
ATOM 2085 C C . GLY A 1 274 ? -21.766 13.133 36.625 1 90.69 274 GLY A C 1
ATOM 2086 O O . GLY A 1 274 ? -21.219 13.867 37.469 1 90.69 274 GLY A O 1
ATOM 2087 N N . THR A 1 275 ? -21.625 11.875 36.594 1 94.56 275 THR A N 1
ATOM 2088 C CA . THR A 1 275 ? -20.734 11.219 37.531 1 94.56 275 THR A CA 1
ATOM 2089 C C . THR A 1 275 ? -19.297 11.711 37.344 1 94.56 275 THR A C 1
ATOM 2091 O O . THR A 1 275 ? -18.828 11.852 36.219 1 94.56 275 THR A O 1
ATOM 2094 N N . GLU A 1 276 ? -18.656 11.961 38.5 1 96.69 276 GLU A N 1
ATOM 2095 C CA . GLU A 1 276 ? -17.281 12.461 38.469 1 96.69 276 GLU A CA 1
ATOM 2096 C C . GLU A 1 276 ? -16.281 11.328 38.625 1 96.69 276 GLU A C 1
ATOM 2098 O O . GLU A 1 276 ? -16.5 10.406 39.438 1 96.69 276 GLU A O 1
ATOM 2103 N N . PHE A 1 277 ? -15.305 11.398 37.844 1 98 277 PHE A N 1
ATOM 2104 C CA . PHE A 1 277 ? -14.211 10.438 37.875 1 98 277 PHE A CA 1
ATOM 2105 C C . PHE A 1 277 ? -12.867 11.156 37.938 1 98 277 PHE A C 1
ATOM 2107 O O . PHE A 1 277 ? -12.789 12.367 37.75 1 98 277 PHE A O 1
ATOM 2114 N N . SER A 1 278 ? -11.844 10.461 38.406 1 98.25 278 SER A N 1
ATOM 2115 C CA . SER A 1 278 ? -10.477 10.984 38.375 1 98.25 278 SER A CA 1
ATOM 2116 C C . SER A 1 278 ? -9.453 9.859 38.25 1 98.25 278 SER A C 1
ATOM 2118 O O . SER A 1 278 ? -9.742 8.711 38.562 1 98.25 278 SER A O 1
ATOM 2120 N N . ASP A 1 279 ? -8.383 10.125 37.719 1 98.5 279 ASP A N 1
ATOM 2121 C CA . ASP A 1 279 ? -7.234 9.234 37.625 1 98.5 279 ASP A CA 1
ATOM 2122 C C . ASP A 1 279 ? -5.938 10.023 37.469 1 98.5 279 ASP A C 1
ATOM 2124 O O . ASP A 1 279 ? -5.969 11.242 37.281 1 98.5 279 ASP A O 1
ATOM 2128 N N . GLN A 1 280 ? -4.805 9.422 37.75 1 98.62 280 GLN A N 1
ATOM 2129 C CA . GLN A 1 280 ? -3.496 10.055 37.625 1 98.62 280 GLN A CA 1
ATOM 2130 C C . GLN A 1 280 ? -2.785 9.609 36.344 1 98.62 280 GLN A C 1
ATOM 2132 O O . GLN A 1 280 ? -2.848 8.43 35.969 1 98.62 280 GLN A O 1
ATOM 2137 N N . PHE A 1 281 ? -2.146 10.531 35.719 1 98.81 281 PHE A N 1
ATOM 2138 C CA . PHE A 1 281 ? -1.414 10.289 34.5 1 98.81 281 PHE A CA 1
ATOM 2139 C C . PHE A 1 281 ? -0.043 10.953 34.531 1 98.81 281 PHE A C 1
ATOM 2141 O O . PHE A 1 281 ? 0.197 11.836 35.344 1 98.81 281 PHE A O 1
ATOM 2148 N N . ASP A 1 282 ? 0.915 10.453 33.688 1 98.69 282 ASP A N 1
ATOM 2149 C CA . ASP A 1 282 ? 2.209 11.109 33.531 1 98.69 282 ASP A CA 1
ATOM 2150 C C . ASP A 1 282 ? 2.111 12.25 32.5 1 98.69 282 ASP A C 1
ATOM 2152 O O . ASP A 1 282 ? 2.842 13.242 32.625 1 98.69 282 ASP A O 1
ATOM 2156 N N . THR A 1 283 ? 1.249 12.109 31.531 1 98.75 283 THR A N 1
ATOM 2157 C CA . THR A 1 283 ? 1.111 13.07 30.438 1 98.75 283 THR A CA 1
ATOM 2158 C C . THR A 1 283 ? -0.356 13.25 30.062 1 98.75 283 THR A C 1
ATOM 2160 O O . THR A 1 283 ? -1.118 12.281 30.016 1 98.75 283 THR A O 1
ATOM 2163 N N . ILE A 1 284 ? -0.796 14.484 29.859 1 98.88 284 ILE A N 1
ATOM 2164 C CA . ILE A 1 284 ? -2.104 14.82 29.312 1 98.88 284 ILE A CA 1
ATOM 2165 C C . ILE A 1 284 ? -1.931 15.484 27.953 1 98.88 284 ILE A C 1
ATOM 2167 O O . ILE A 1 284 ? -1.331 16.562 27.844 1 98.88 284 ILE A O 1
ATOM 2171 N N . LEU A 1 285 ? -2.41 14.867 26.906 1 98.88 285 LEU A N 1
ATOM 2172 C CA . LEU A 1 285 ? -2.309 15.359 25.531 1 98.88 285 LEU A CA 1
ATOM 2173 C C . LEU A 1 285 ? -3.658 15.875 25.047 1 98.88 285 LEU A C 1
ATOM 2175 O O . LEU A 1 285 ? -4.613 15.102 24.922 1 98.88 285 LEU A O 1
ATOM 2179 N N . PHE A 1 286 ? -3.76 17.141 24.797 1 98.81 286 PHE A N 1
ATOM 2180 C CA . PHE A 1 286 ? -4.977 17.719 24.234 1 98.81 286 PHE A CA 1
ATOM 2181 C C . PHE A 1 286 ? -4.953 17.672 22.703 1 98.81 286 PHE A C 1
ATOM 2183 O O . PHE A 1 286 ? -4.09 18.281 22.078 1 98.81 286 PHE A O 1
ATOM 2190 N N . ALA A 1 287 ? -5.836 16.938 22.156 1 98.38 287 ALA A N 1
ATOM 2191 C CA . ALA A 1 287 ? -6.027 16.797 20.703 1 98.38 287 ALA A CA 1
ATOM 2192 C C . ALA A 1 287 ? -7.461 17.156 20.312 1 98.38 287 ALA A C 1
ATOM 2194 O O . ALA A 1 287 ? -8.141 16.344 19.672 1 98.38 287 ALA A O 1
ATOM 2195 N N . ILE A 1 288 ? -7.871 18.344 20.594 1 97.62 288 ILE A N 1
ATOM 2196 C CA . ILE A 1 288 ? -9.281 18.703 20.453 1 97.62 288 ILE A CA 1
ATOM 2197 C C . ILE A 1 288 ? -9.438 19.703 19.328 1 97.62 288 ILE A C 1
ATOM 2199 O O . ILE A 1 288 ? -10.375 20.516 19.328 1 97.62 288 ILE A O 1
ATOM 2203 N N . GLY A 1 289 ? -8.508 19.719 18.422 1 95.62 289 GLY A N 1
ATOM 2204 C CA . GLY A 1 289 ? -8.602 20.578 17.25 1 95.62 289 GLY A CA 1
ATOM 2205 C C . GLY A 1 289 ? -7.57 21.703 17.25 1 95.62 289 GLY A C 1
ATOM 2206 O O . GLY A 1 289 ? -6.855 21.891 18.234 1 95.62 289 GLY A O 1
ATOM 2207 N N . ARG A 1 290 ? -7.477 22.406 16.109 1 96.5 290 ARG A N 1
ATOM 2208 C CA . ARG A 1 290 ? -6.555 23.516 15.914 1 96.5 290 ARG A CA 1
ATOM 2209 C C . ARG A 1 290 ? -7.297 24.766 15.477 1 96.5 290 ARG A C 1
ATOM 2211 O O . ARG A 1 290 ? -8.344 24.688 14.828 1 96.5 290 ARG A O 1
ATOM 2218 N N . ARG A 1 291 ? -6.855 25.859 15.867 1 96 291 ARG A N 1
ATOM 2219 C CA . ARG A 1 291 ? -7.41 27.141 15.406 1 96 291 ARG A CA 1
ATOM 2220 C C . ARG A 1 291 ? -6.488 27.797 14.383 1 96 291 ARG A C 1
ATOM 2222 O O . ARG A 1 291 ? -5.266 27.688 14.484 1 96 291 ARG A O 1
ATOM 2229 N N . ALA A 1 292 ? -7.098 28.5 13.422 1 97.25 292 ALA A N 1
ATOM 2230 C CA . ALA A 1 292 ? -6.293 29.281 12.469 1 97.25 292 ALA A CA 1
ATOM 2231 C C . ALA A 1 292 ? -5.547 30.406 13.18 1 97.25 292 ALA A C 1
ATOM 2233 O O . ALA A 1 292 ? -6.086 31.047 14.078 1 97.25 292 ALA A O 1
ATOM 2234 N N . LEU A 1 293 ? -4.344 30.688 12.766 1 96.12 293 LEU A N 1
ATOM 2235 C CA . LEU A 1 293 ? -3.539 31.734 13.391 1 96.12 293 LEU A CA 1
ATOM 2236 C C . LEU A 1 293 ? -3.734 33.062 12.68 1 96.12 293 LEU A C 1
ATOM 2238 O O . LEU A 1 293 ? -2.764 33.719 12.273 1 96.12 293 LEU A O 1
ATOM 2242 N N . THR A 1 294 ? -4.98 33.531 12.664 1 97.06 294 THR A N 1
ATOM 2243 C CA . THR A 1 294 ? -5.258 34.75 11.891 1 97.06 294 THR A CA 1
ATOM 2244 C C . THR A 1 294 ? -5.484 35.938 12.805 1 97.06 294 THR A C 1
ATOM 2246 O O . THR A 1 294 ? -5.297 37.094 12.398 1 97.06 294 THR A O 1
ATOM 2249 N N . ARG A 1 295 ? -5.812 35.719 14.055 1 94.31 295 ARG A N 1
ATOM 2250 C CA . ARG A 1 295 ? -6.059 36.812 14.984 1 94.31 295 ARG A CA 1
ATOM 2251 C C . ARG A 1 295 ? -4.809 37.688 15.164 1 94.31 295 ARG A C 1
ATOM 2253 O O . ARG A 1 295 ? -4.902 38.906 15.297 1 94.31 295 ARG A O 1
ATOM 2260 N N . GLU A 1 296 ? -3.729 37.031 15.156 1 93.81 296 GLU A N 1
ATOM 2261 C CA . GLU A 1 296 ? -2.445 37.688 15.391 1 93.81 296 GLU A CA 1
ATOM 2262 C C . GLU A 1 296 ? -2 38.5 14.172 1 93.81 296 GLU A C 1
ATOM 2264 O O . GLU A 1 296 ? -1.078 39.312 14.258 1 93.81 296 GLU A O 1
ATOM 2269 N N . LEU A 1 297 ? -2.691 38.406 13.031 1 97.06 297 LEU A N 1
ATOM 2270 C CA . LEU A 1 297 ? -2.234 38.969 11.766 1 97.06 297 LEU A CA 1
ATOM 2271 C C . LEU A 1 297 ? -2.779 40.375 11.562 1 97.06 297 LEU A C 1
ATOM 2273 O O . LEU A 1 297 ? -2.318 41.094 10.68 1 97.06 297 LEU A O 1
ATOM 2277 N N . HIS A 1 298 ? -3.713 40.844 12.375 1 96.5 298 HIS A N 1
ATOM 2278 C CA . HIS A 1 298 ? -4.398 42.125 12.211 1 96.5 298 HIS A CA 1
ATOM 2279 C C . HIS A 1 298 ? -5.035 42.219 10.836 1 96.5 298 HIS A C 1
ATOM 2281 O O . HIS A 1 298 ? -4.816 43.219 10.125 1 96.5 298 HIS A O 1
ATOM 2287 N N . LEU A 1 299 ? -5.836 41.219 10.516 1 97.94 299 LEU A N 1
ATOM 2288 C CA . LEU A 1 299 ? -6.488 41.156 9.211 1 97.94 299 LEU A CA 1
ATOM 2289 C C . LEU A 1 299 ? -7.402 42.344 9 1 97.94 299 LEU A C 1
ATOM 2291 O O . LEU A 1 299 ? -7.637 42.781 7.863 1 97.94 299 LEU A O 1
ATOM 2295 N N . ASP A 1 300 ? -7.91 42.938 10.086 1 96.44 300 ASP A N 1
ATOM 2296 C CA . ASP A 1 300 ? -8.781 44.094 10.031 1 96.44 300 ASP A CA 1
ATOM 2297 C C . ASP A 1 300 ? -8.062 45.281 9.375 1 96.44 300 ASP A C 1
ATOM 2299 O O . ASP A 1 300 ? -8.672 46.062 8.633 1 96.44 300 ASP A O 1
ATOM 2303 N N . LYS A 1 301 ? -6.809 45.375 9.602 1 97.81 301 LYS A N 1
ATOM 2304 C CA . LYS A 1 301 ? -6.016 46.469 9.023 1 97.81 301 LYS A CA 1
ATOM 2305 C C . LYS A 1 301 ? -5.844 46.281 7.52 1 97.81 301 LYS A C 1
ATOM 2307 O O . LYS A 1 301 ? -5.66 47.25 6.789 1 97.81 301 LYS A O 1
ATOM 2312 N N . ALA A 1 302 ? -5.922 45.062 7.074 1 97.88 302 ALA A N 1
ATOM 2313 C CA . ALA A 1 302 ? -5.789 44.781 5.652 1 97.88 302 ALA A CA 1
ATOM 2314 C C . ALA A 1 302 ? -7.152 44.719 4.969 1 97.88 302 ALA A C 1
ATOM 2316 O O . ALA A 1 302 ? -7.238 44.688 3.74 1 97.88 302 ALA A O 1
ATOM 2317 N N . GLY A 1 303 ? -8.234 44.688 5.793 1 97.81 303 GLY A N 1
ATOM 2318 C CA . GLY A 1 303 ? -9.578 44.625 5.246 1 97.81 303 GLY A CA 1
ATOM 2319 C C . GLY A 1 303 ? -10.008 43.219 4.895 1 97.81 303 GLY A C 1
ATOM 2320 O O . GLY A 1 303 ? -10.984 43.031 4.156 1 97.81 303 GLY A O 1
ATOM 2321 N N . VAL A 1 304 ? -9.297 42.188 5.375 1 98.31 304 VAL A N 1
ATOM 2322 C CA . VAL A 1 304 ? -9.625 40.812 5.074 1 98.31 304 VAL A CA 1
ATOM 2323 C C . VAL A 1 304 ? -10.688 40.312 6.047 1 98.31 304 VAL A C 1
ATOM 2325 O O . VAL A 1 304 ? -10.547 40.438 7.266 1 98.31 304 VAL A O 1
ATOM 2328 N N . THR A 1 305 ? -11.711 39.656 5.531 1 96.5 305 THR A N 1
ATOM 2329 C CA . THR A 1 305 ? -12.805 39.156 6.352 1 96.5 305 THR A CA 1
ATOM 2330 C C . THR A 1 305 ? -12.547 37.719 6.77 1 96.5 305 THR A C 1
ATOM 2332 O O . THR A 1 305 ? -11.922 36.938 6.031 1 96.5 305 THR A O 1
ATOM 2335 N N . VAL A 1 306 ? -12.984 37.406 7.93 1 96.69 306 VAL A N 1
ATOM 2336 C CA . VAL A 1 306 ? -12.875 36.031 8.453 1 96.69 306 VAL A CA 1
ATOM 2337 C C . VAL A 1 306 ? -14.273 35.406 8.57 1 96.69 306 VAL A C 1
ATOM 2339 O O . VAL A 1 306 ? -15.281 36.125 8.469 1 96.69 306 VAL A O 1
ATOM 2342 N N . ALA A 1 307 ? -14.375 34.156 8.664 1 95.38 307 ALA A N 1
ATOM 2343 C CA . ALA A 1 307 ? -15.625 33.375 8.688 1 95.38 307 ALA A CA 1
ATOM 2344 C C . ALA A 1 307 ? -15.586 32.312 9.766 1 95.38 307 ALA A C 1
ATOM 2346 O O . ALA A 1 307 ? -14.562 32.094 10.422 1 95.38 307 ALA A O 1
ATOM 2347 N N . GLY A 1 308 ? -16.844 31.688 9.922 1 87.38 308 GLY A N 1
ATOM 2348 C CA . GLY A 1 308 ? -16.953 30.562 10.844 1 87.38 308 GLY A CA 1
ATOM 2349 C C . GLY A 1 308 ? -16.766 30.969 12.297 1 87.38 308 GLY A C 1
ATOM 2350 O O . GLY A 1 308 ? -17.516 31.797 12.812 1 87.38 308 GLY A O 1
ATOM 2351 N N . ASP A 1 309 ? -15.57 30.422 12.812 1 87.88 309 ASP A N 1
ATOM 2352 C CA . ASP A 1 309 ? -15.258 30.641 14.219 1 87.88 309 ASP A CA 1
ATOM 2353 C C . ASP A 1 309 ? -14.562 31.984 14.414 1 87.88 309 ASP A C 1
ATOM 2355 O O . ASP A 1 309 ? -14.062 32.281 15.508 1 87.88 309 ASP A O 1
ATOM 2359 N N . GLY A 1 310 ? -14.414 32.75 13.352 1 92.62 310 GLY A N 1
ATOM 2360 C CA . GLY A 1 310 ? -13.812 34.062 13.422 1 92.62 310 GLY A CA 1
ATOM 2361 C C . GLY A 1 310 ? -12.336 34.062 13.109 1 92.62 310 GLY A C 1
ATOM 2362 O O . GLY A 1 310 ? -11.68 35.125 13.172 1 92.62 310 GLY A O 1
ATOM 2363 N N . GLU A 1 311 ? -11.852 32.906 12.719 1 95.69 311 GLU A N 1
ATOM 2364 C CA . GLU A 1 311 ? -10.414 32.875 12.484 1 95.69 311 GLU A CA 1
ATOM 2365 C C . GLU A 1 311 ? -10.094 32.25 11.133 1 95.69 311 GLU A C 1
ATOM 2367 O O . GLU A 1 311 ? -8.938 32.281 10.695 1 95.69 311 GLU A O 1
ATOM 2372 N N . LYS A 1 312 ? -11.094 31.734 10.477 1 97.81 312 LYS A N 1
ATOM 2373 C CA . LYS A 1 312 ? -10.891 31.156 9.156 1 97.81 312 LYS A CA 1
ATOM 2374 C C . LYS A 1 312 ? -11.172 32.156 8.055 1 97.81 312 LYS A C 1
ATOM 2376 O O . LYS A 1 312 ? -11.969 33.094 8.25 1 97.81 312 LYS A O 1
ATOM 2381 N N . ILE A 1 313 ? -10.516 31.984 6.945 1 98.12 313 ILE A N 1
ATOM 2382 C CA . ILE A 1 313 ? -10.664 32.938 5.836 1 98.12 313 ILE A CA 1
ATOM 2383 C C . ILE A 1 313 ? -11.531 32.312 4.746 1 98.12 313 ILE A C 1
ATOM 2385 O O . ILE A 1 313 ? -11.258 31.188 4.281 1 98.12 313 ILE A O 1
ATOM 2389 N N . GLU A 1 314 ? -12.602 32.969 4.426 1 96.19 314 GLU A N 1
ATOM 2390 C CA . GLU A 1 314 ? -13.359 32.594 3.24 1 96.19 314 GLU A CA 1
ATOM 2391 C C . GLU A 1 314 ? -12.664 33.031 1.962 1 96.19 314 GLU A C 1
ATOM 2393 O O . GLU A 1 314 ? -12.32 34.219 1.816 1 96.19 314 GLU A O 1
ATOM 2398 N N . ALA A 1 315 ? -12.367 32.156 1.153 1 97.25 315 ALA A N 1
ATOM 2399 C CA . ALA A 1 315 ? -11.672 32.438 -0.098 1 97.25 315 ALA A CA 1
ATOM 2400 C C . ALA A 1 315 ? -12.258 31.641 -1.255 1 97.25 315 ALA A C 1
ATOM 2402 O O . ALA A 1 315 ? -12.672 30.5 -1.072 1 97.25 315 ALA A O 1
ATOM 2403 N N . VAL A 1 316 ? -12.406 32.25 -2.432 1 97.12 316 VAL A N 1
ATOM 2404 C CA . VAL A 1 316 ? -12.742 31.578 -3.691 1 97.12 316 VAL A CA 1
ATOM 2405 C C . VAL A 1 316 ? -11.508 31.516 -4.586 1 97.12 316 VAL A C 1
ATOM 2407 O O . VAL A 1 316 ? -10.891 32.531 -4.887 1 97.12 316 VAL A O 1
ATOM 2410 N N . ASP A 1 317 ? -11.141 30.312 -4.969 1 97.69 317 ASP A N 1
ATOM 2411 C CA . ASP A 1 317 ? -9.898 30.125 -5.719 1 97.69 317 ASP A CA 1
ATOM 2412 C C . ASP A 1 317 ? -8.719 30.766 -4.996 1 97.69 317 ASP A C 1
ATOM 2414 O O . ASP A 1 317 ? -7.898 31.453 -5.613 1 97.69 317 ASP A O 1
ATOM 2418 N N . GLU A 1 318 ? -8.641 30.641 -3.721 1 98.5 318 GLU A N 1
ATOM 2419 C CA . GLU A 1 318 ? -7.598 31.078 -2.797 1 98.5 318 GLU A CA 1
ATOM 2420 C C . GLU A 1 318 ? -7.559 32.594 -2.684 1 98.5 318 GLU A C 1
ATOM 2422 O O . GLU A 1 318 ? -6.707 33.156 -1.987 1 98.5 318 GLU A O 1
ATOM 2427 N N . GLN A 1 319 ? -8.531 33.281 -3.33 1 98.75 319 GLN A N 1
ATOM 2428 C CA . GLN A 1 319 ? -8.578 34.75 -3.264 1 98.75 319 GLN A CA 1
ATOM 2429 C C . GLN A 1 319 ? -9.555 35.219 -2.182 1 98.75 319 GLN A C 1
ATOM 2431 O O . GLN A 1 319 ? -10.703 34.781 -2.139 1 98.75 319 GLN A O 1
ATOM 2436 N N . THR A 1 320 ? -9.07 36.156 -1.29 1 98.5 320 THR A N 1
ATOM 2437 C CA . THR A 1 320 ? -9.914 36.719 -0.244 1 98.5 320 THR A CA 1
ATOM 2438 C C . THR A 1 320 ? -10.812 37.812 -0.807 1 98.5 320 THR A C 1
ATOM 2440 O O . THR A 1 320 ? -10.891 38 -2.023 1 98.5 320 THR A O 1
ATOM 2443 N N . ASN A 1 321 ? -11.555 38.5 0.17 1 98.25 321 ASN A N 1
ATOM 2444 C CA . ASN A 1 321 ? -12.383 39.625 -0.246 1 98.25 321 ASN A CA 1
ATOM 2445 C C . ASN A 1 321 ? -11.531 40.812 -0.69 1 98.25 321 ASN A C 1
ATOM 2447 O O . ASN A 1 321 ? -12.039 41.75 -1.303 1 98.25 321 ASN A O 1
ATOM 2451 N N . VAL A 1 322 ? -10.234 40.844 -0.359 1 98.5 322 VAL A N 1
ATOM 2452 C CA . VAL A 1 322 ? -9.289 41.844 -0.831 1 98.5 322 VAL A CA 1
ATOM 2453 C C . VAL A 1 322 ? -8.523 41.312 -2.039 1 98.5 322 VAL A C 1
ATOM 2455 O O . VAL A 1 322 ? -7.766 40.344 -1.925 1 98.5 322 VAL A O 1
ATOM 2458 N N . PRO A 1 323 ? -8.625 41.875 -3.213 1 98.19 323 PRO A N 1
ATOM 2459 C CA . PRO A 1 323 ? -8.242 41.281 -4.5 1 98.19 323 PRO A CA 1
ATOM 2460 C C . PRO A 1 323 ? -6.781 40.844 -4.535 1 98.19 323 PRO A C 1
ATOM 2462 O O . PRO A 1 323 ? -6.445 39.875 -5.211 1 98.19 323 PRO A O 1
ATOM 2465 N N . HIS A 1 324 ? -5.906 41.562 -3.873 1 98.56 324 HIS A N 1
ATOM 2466 C CA . HIS A 1 324 ? -4.484 41.25 -3.988 1 98.56 324 HIS A CA 1
ATOM 2467 C C . HIS A 1 324 ? -4 40.438 -2.793 1 98.56 324 HIS A C 1
ATOM 2469 O O . HIS A 1 324 ? -2.795 40.281 -2.604 1 98.56 324 HIS A O 1
ATOM 2475 N N . ILE A 1 325 ? -4.906 39.969 -1.902 1 98.81 325 ILE A N 1
ATOM 2476 C CA . ILE A 1 325 ? -4.559 39.156 -0.753 1 98.81 325 ILE A CA 1
ATOM 2477 C C . ILE A 1 325 ? -5.195 37.75 -0.898 1 98.81 325 ILE A C 1
ATOM 2479 O O . ILE A 1 325 ? -6.414 37.656 -1.068 1 98.81 325 ILE A O 1
ATOM 2483 N N . TYR A 1 326 ? -4.379 36.719 -0.855 1 98.88 326 TYR A N 1
ATOM 2484 C CA . TYR A 1 326 ? -4.777 35.344 -1.028 1 98.88 326 TYR A CA 1
ATOM 2485 C C . TYR A 1 326 ? -4.523 34.531 0.241 1 98.88 326 TYR A C 1
ATOM 2487 O O . TYR A 1 326 ? -3.861 35 1.165 1 98.88 326 TYR A O 1
ATOM 2495 N N . ALA A 1 327 ? -5.133 33.344 0.333 1 98.88 327 ALA A N 1
ATOM 2496 C CA . ALA A 1 327 ? -4.918 32.438 1.454 1 98.88 327 ALA A CA 1
ATOM 2497 C C . ALA A 1 327 ? -4.891 30.969 0.982 1 98.88 327 ALA A C 1
ATOM 2499 O O . ALA A 1 327 ? -5.586 30.609 0.031 1 98.88 327 ALA A O 1
ATOM 2500 N N . VAL A 1 328 ? -4.074 30.141 1.65 1 98.56 328 VAL A N 1
ATOM 2501 C CA . VAL A 1 328 ? -4.023 28.719 1.322 1 98.56 328 VAL A CA 1
ATOM 2502 C C . VAL A 1 328 ? -3.844 27.906 2.6 1 98.56 328 VAL A C 1
ATOM 2504 O O . VAL A 1 328 ? -3.301 28.406 3.59 1 98.56 328 VAL A O 1
ATOM 2507 N N . GLY A 1 329 ? -4.355 26.672 2.59 1 98 329 GLY A N 1
ATOM 2508 C CA . GLY A 1 329 ? -4.102 25.719 3.658 1 98 329 GLY A CA 1
ATOM 2509 C C . GLY A 1 329 ? -5.117 25.797 4.785 1 98 329 GLY A C 1
ATOM 2510 O O . GLY A 1 329 ? -6.293 26.078 4.547 1 98 329 GLY A O 1
ATOM 2511 N N . ASP A 1 330 ? -4.645 25.562 5.984 1 97.31 330 ASP A N 1
ATOM 2512 C CA . ASP A 1 330 ? -5.508 25.312 7.133 1 97.31 330 ASP A CA 1
ATOM 2513 C C . ASP A 1 330 ? -6.289 26.562 7.527 1 97.31 330 ASP A C 1
ATOM 2515 O O . ASP A 1 330 ? -7.254 26.484 8.289 1 97.31 330 ASP A O 1
ATOM 2519 N N . VAL A 1 331 ? -5.996 27.703 7.004 1 97.88 331 VAL A N 1
ATOM 2520 C CA . VAL A 1 331 ? -6.648 28.953 7.371 1 97.88 331 VAL A CA 1
ATOM 2521 C C . VAL A 1 331 ? -7.953 29.109 6.594 1 97.88 331 VAL A C 1
ATOM 2523 O O . VAL A 1 331 ? -8.773 29.969 6.918 1 97.88 331 VAL A O 1
ATOM 2526 N N . LEU A 1 332 ? -8.117 28.312 5.605 1 98.12 332 LEU A N 1
ATOM 2527 C CA . LEU A 1 332 ? -9.281 28.469 4.742 1 98.12 332 LEU A CA 1
ATOM 2528 C C . LEU A 1 332 ? -10.539 27.922 5.418 1 98.12 332 LEU A C 1
ATOM 2530 O O . LEU A 1 332 ? -10.484 26.906 6.105 1 98.12 332 LEU A O 1
ATOM 2534 N N . TYR A 1 333 ? -11.641 28.609 5.211 1 97.56 333 TYR A N 1
ATOM 2535 C CA . TYR A 1 333 ? -12.945 28.219 5.73 1 97.56 333 TYR A CA 1
ATOM 2536 C C . TYR A 1 333 ? -13.547 27.078 4.906 1 97.56 333 TYR A C 1
ATOM 2538 O O . TYR A 1 333 ? -13.656 27.188 3.682 1 97.56 333 TYR A O 1
ATOM 2546 N N . LYS A 1 334 ? -13.859 25.984 5.496 1 95.31 334 LYS A N 1
ATOM 2547 C CA . LYS A 1 334 ? -14.578 24.844 4.918 1 95.31 334 LYS A CA 1
ATOM 2548 C C . LYS A 1 334 ? -13.781 24.203 3.793 1 95.31 334 LYS A C 1
ATOM 2550 O O . LYS A 1 334 ? -14.32 23.891 2.73 1 95.31 334 LYS A O 1
ATOM 2555 N N . LYS A 1 335 ? -12.484 24.109 3.945 1 96.31 335 LYS A N 1
ATOM 2556 C CA . LYS A 1 335 ? -11.578 23.391 3.055 1 96.31 335 LYS A CA 1
ATOM 2557 C C . LYS A 1 335 ? -10.766 22.359 3.82 1 96.31 335 LYS A C 1
ATOM 2559 O O . LYS A 1 335 ? -10.547 22.5 5.027 1 96.31 335 LYS A O 1
ATOM 2564 N N . PRO A 1 336 ? -10.367 21.25 3.1 1 95.5 336 PRO A N 1
ATOM 2565 C CA . PRO A 1 336 ? -9.57 20.234 3.787 1 95.5 336 PRO A CA 1
ATOM 2566 C C . PRO A 1 336 ? -8.281 20.781 4.379 1 95.5 336 PRO A C 1
ATOM 2568 O O . PRO A 1 336 ? -7.59 21.578 3.725 1 95.5 336 PRO A O 1
ATOM 2571 N N . GLU A 1 337 ? -8.016 20.469 5.566 1 95.94 337 GLU A N 1
ATOM 2572 C CA . GLU A 1 337 ? -6.789 20.859 6.25 1 95.94 337 GLU A CA 1
ATOM 2573 C C . GLU A 1 337 ? -5.723 19.781 6.148 1 95.94 337 GLU A C 1
ATOM 2575 O O . GLU A 1 337 ? -5.348 19.172 7.156 1 95.94 337 GLU A O 1
ATOM 2580 N N . LEU A 1 338 ? -5.215 19.516 4.953 1 96.5 338 LEU A N 1
ATOM 2581 C CA . LEU A 1 338 ? -4.223 18.5 4.613 1 96.5 338 LEU A CA 1
ATOM 2582 C C . LEU A 1 338 ? -3.031 19.125 3.893 1 96.5 338 LEU A C 1
ATOM 2584 O O . LEU A 1 338 ? -3.205 19.984 3.023 1 96.5 338 LEU A O 1
ATOM 2588 N N . THR A 1 339 ? -1.859 18.672 4.234 1 96.31 339 THR A N 1
ATOM 2589 C CA . THR A 1 339 ? -0.609 19.203 3.705 1 96.31 339 THR A CA 1
ATOM 2590 C C . THR A 1 339 ? -0.592 19.125 2.182 1 96.31 339 THR A C 1
ATOM 2592 O O . THR A 1 339 ? -0.305 20.109 1.507 1 96.31 339 THR A O 1
ATOM 2595 N N . PRO A 1 340 ? -0.943 17.969 1.607 1 96.38 340 PRO A N 1
ATOM 2596 C CA . PRO A 1 340 ? -0.868 17.906 0.146 1 96.38 340 PRO A CA 1
ATOM 2597 C C . PRO A 1 340 ? -1.878 18.812 -0.54 1 96.38 340 PRO A C 1
ATOM 2599 O O . PRO A 1 340 ? -1.62 19.312 -1.642 1 96.38 340 PRO A O 1
ATOM 2602 N N . VAL A 1 341 ? -2.988 19.078 0.11 1 97.69 341 VAL A N 1
ATOM 2603 C CA . VAL A 1 341 ? -3.965 20.031 -0.417 1 97.69 341 VAL A CA 1
ATOM 2604 C C . VAL A 1 341 ? -3.361 21.438 -0.44 1 97.69 341 VAL A C 1
ATOM 2606 O O . VAL A 1 341 ? -3.449 22.141 -1.45 1 97.69 341 VAL A O 1
ATOM 2609 N N . ALA A 1 342 ? -2.773 21.797 0.692 1 98.12 342 ALA A N 1
ATOM 2610 C CA . ALA A 1 342 ? -2.154 23.125 0.801 1 98.12 342 ALA A CA 1
ATOM 2611 C C . ALA A 1 342 ? -1.057 23.297 -0.245 1 98.12 342 ALA A C 1
ATOM 2613 O O . ALA A 1 342 ? -0.966 24.344 -0.885 1 98.12 342 ALA A O 1
ATOM 2614 N N . ILE A 1 343 ? -0.259 22.297 -0.434 1 97.38 343 ILE A N 1
ATOM 2615 C CA . ILE A 1 343 ? 0.843 22.328 -1.389 1 97.38 343 ILE A CA 1
ATOM 2616 C C . ILE A 1 343 ? 0.296 22.516 -2.803 1 97.38 343 ILE A C 1
ATOM 2618 O O . ILE A 1 343 ? 0.741 23.406 -3.537 1 97.38 343 ILE A O 1
ATOM 2622 N N . HIS A 1 344 ? -0.668 21.703 -3.105 1 97.5 344 HIS A N 1
ATOM 2623 C CA . HIS A 1 344 ? -1.24 21.734 -4.449 1 97.5 344 HIS A CA 1
ATOM 2624 C C . HIS A 1 344 ? -1.923 23.078 -4.723 1 97.5 344 HIS A C 1
ATOM 2626 O O . HIS A 1 344 ? -1.722 23.672 -5.781 1 97.5 344 HIS A O 1
ATOM 2632 N N . ALA A 1 345 ? -2.674 23.547 -3.805 1 98.44 345 ALA A N 1
ATOM 2633 C CA . ALA A 1 345 ? -3.357 24.828 -3.939 1 98.44 345 ALA A CA 1
ATOM 2634 C C . ALA A 1 345 ? -2.355 25.969 -4.078 1 98.44 345 ALA A C 1
ATOM 2636 O O . ALA A 1 345 ? -2.543 26.875 -4.895 1 98.44 345 ALA A O 1
ATOM 2637 N N . GLY A 1 346 ? -1.307 25.922 -3.283 1 98.62 346 GLY A N 1
ATOM 2638 C CA . GLY A 1 346 ? -0.275 26.938 -3.352 1 98.62 346 GLY A CA 1
ATOM 2639 C C . GLY A 1 346 ? 0.422 27 -4.699 1 98.62 346 GLY A C 1
ATOM 2640 O O . GLY A 1 346 ? 0.639 28.078 -5.246 1 98.62 346 GLY A O 1
ATOM 2641 N N . ARG A 1 347 ? 0.743 25.859 -5.219 1 97.81 347 ARG A N 1
ATOM 2642 C CA . ARG A 1 347 ? 1.402 25.797 -6.52 1 97.81 347 ARG A CA 1
ATOM 2643 C C . ARG A 1 347 ? 0.493 26.328 -7.621 1 97.81 347 ARG A C 1
ATOM 2645 O O . ARG A 1 347 ? 0.927 27.109 -8.461 1 97.81 347 ARG A O 1
ATOM 2652 N N . LEU A 1 348 ? -0.74 25.891 -7.637 1 98.19 348 LEU A N 1
ATOM 2653 C CA . LEU A 1 348 ? -1.688 26.328 -8.656 1 98.19 348 LEU A CA 1
ATOM 2654 C C . LEU A 1 348 ? -1.925 27.828 -8.578 1 98.19 348 LEU A C 1
ATOM 2656 O O . LEU A 1 348 ? -2.041 28.5 -9.609 1 98.19 348 LEU A O 1
ATOM 2660 N N . LEU A 1 349 ? -1.996 28.328 -7.383 1 98.75 349 LEU A N 1
ATOM 2661 C CA . LEU A 1 349 ? -2.178 29.766 -7.207 1 98.75 349 LEU A CA 1
ATOM 2662 C C . LEU A 1 349 ? -1.01 30.547 -7.809 1 98.75 349 LEU A C 1
ATOM 2664 O O . LEU A 1 349 ? -1.213 31.516 -8.531 1 98.75 349 LEU A O 1
ATOM 2668 N N . ALA A 1 350 ? 0.184 30.109 -7.469 1 98.81 350 ALA A N 1
ATOM 2669 C CA . ALA A 1 350 ? 1.372 30.766 -8.008 1 98.81 350 ALA A CA 1
ATOM 2670 C C . ALA A 1 350 ? 1.36 30.75 -9.531 1 98.81 350 ALA A C 1
ATOM 2672 O O . ALA A 1 350 ? 1.716 31.75 -10.172 1 98.81 350 ALA A O 1
ATOM 2673 N N . ARG A 1 351 ? 0.936 29.688 -10.094 1 98.5 351 ARG A N 1
ATOM 2674 C CA . ARG A 1 351 ? 0.881 29.562 -11.555 1 98.5 351 ARG A CA 1
ATOM 2675 C C . ARG A 1 351 ? -0.165 30.516 -12.133 1 98.5 351 ARG A C 1
ATOM 2677 O O . ARG A 1 351 ? 0.012 31.047 -13.234 1 98.5 351 ARG A O 1
ATOM 2684 N N . ARG A 1 352 ? -1.25 30.688 -11.445 1 98.69 352 ARG A N 1
ATOM 2685 C CA . ARG A 1 352 ? -2.271 31.625 -11.906 1 98.69 352 ARG A CA 1
ATOM 2686 C C . ARG A 1 352 ? -1.785 33.062 -11.789 1 98.69 352 ARG A C 1
ATOM 2688 O O . ARG A 1 352 ? -2.068 33.906 -12.656 1 98.69 352 ARG A O 1
ATOM 2695 N N . LEU A 1 353 ? -1.035 33.375 -10.773 1 98.62 353 LEU A N 1
ATOM 2696 C CA . LEU A 1 353 ? -0.598 34.75 -10.516 1 98.62 353 LEU A CA 1
ATOM 2697 C C . LEU A 1 353 ? 0.575 35.125 -11.414 1 98.62 353 LEU A C 1
ATOM 2699 O O . LEU A 1 353 ? 0.695 36.281 -11.836 1 98.62 353 LEU A O 1
ATOM 2703 N N . PHE A 1 354 ? 1.422 34.156 -11.711 1 98.56 354 PHE A N 1
ATOM 2704 C CA . PHE A 1 354 ? 2.689 34.531 -12.32 1 98.56 354 PHE A CA 1
ATOM 2705 C C . PHE A 1 354 ? 2.951 33.719 -13.578 1 98.56 354 PHE A C 1
ATOM 2707 O O . PHE A 1 354 ? 3.887 34.031 -14.328 1 98.56 354 PHE A O 1
ATOM 2714 N N . GLY A 1 355 ? 2.213 32.656 -13.859 1 97.94 355 GLY A N 1
ATOM 2715 C CA . GLY A 1 355 ? 2.498 31.781 -14.977 1 97.94 355 GLY A CA 1
ATOM 2716 C C . GLY A 1 355 ? 1.4 31.75 -16.016 1 97.94 355 GLY A C 1
ATOM 2717 O O . GLY A 1 355 ? 1.378 30.875 -16.891 1 97.94 355 GLY A O 1
ATOM 2718 N N . ASP A 1 356 ? 0.378 32.531 -15.945 1 96.94 356 ASP A N 1
ATOM 2719 C CA . ASP A 1 356 ? -0.725 32.688 -16.891 1 96.94 356 ASP A CA 1
ATOM 2720 C C . ASP A 1 356 ? -1.61 31.438 -16.891 1 96.94 356 ASP A C 1
ATOM 2722 O O . ASP A 1 356 ? -2.262 31.141 -17.906 1 96.94 356 ASP A O 1
ATOM 2726 N N . SER A 1 357 ? -1.505 30.672 -15.844 1 97.44 357 SER A N 1
ATOM 2727 C CA . SER A 1 357 ? -2.375 29.516 -15.711 1 97.44 357 SER A CA 1
ATOM 2728 C C . SER A 1 357 ? -3.785 29.922 -15.289 1 97.44 357 SER A C 1
ATOM 2730 O O . SER A 1 357 ? -3.986 31.016 -14.758 1 97.44 357 SER A O 1
ATOM 2732 N N . THR A 1 358 ? -4.742 29.047 -15.664 1 97.5 358 THR A N 1
ATOM 2733 C CA . THR A 1 358 ? -6.113 29.266 -15.219 1 97.5 358 THR A CA 1
ATOM 2734 C C . THR A 1 358 ? -6.605 28.094 -14.375 1 97.5 358 THR A C 1
ATOM 2736 O O . THR A 1 358 ? -7.754 28.078 -13.93 1 97.5 358 THR A O 1
ATOM 2739 N N . VAL A 1 359 ? -5.711 27.125 -14.141 1 96.44 359 VAL A N 1
ATOM 2740 C CA . VAL A 1 359 ? -6.105 25.906 -13.445 1 96.44 359 VAL A CA 1
ATOM 2741 C C . VAL A 1 359 ? -6.352 26.203 -11.969 1 96.44 359 VAL A C 1
ATOM 2743 O O . VAL A 1 359 ? -5.492 26.781 -11.297 1 96.44 359 VAL A O 1
ATOM 2746 N N . THR A 1 360 ? -7.531 25.828 -11.445 1 97.31 360 THR A N 1
ATOM 2747 C CA . THR A 1 360 ? -7.895 26.062 -10.047 1 97.31 360 THR A CA 1
ATOM 2748 C C . THR A 1 360 ? -7.789 24.766 -9.25 1 97.31 360 THR A C 1
ATOM 2750 O O . THR A 1 360 ? -7.707 23.672 -9.828 1 97.31 360 THR A O 1
ATOM 2753 N N . MET A 1 361 ? -7.734 24.844 -7.988 1 97.75 361 MET A N 1
ATOM 2754 C CA . MET A 1 361 ? -7.68 23.703 -7.082 1 97.75 361 MET A CA 1
ATOM 2755 C C . MET A 1 361 ? -9.023 22.984 -7.027 1 97.75 361 MET A C 1
ATOM 2757 O O . MET A 1 361 ? -10.07 23.641 -6.91 1 97.75 361 MET A O 1
ATOM 2761 N N . ASP A 1 362 ? -8.984 21.688 -7.227 1 96 362 ASP A N 1
ATOM 2762 C CA . ASP A 1 362 ? -10.148 20.828 -7.016 1 96 362 ASP A CA 1
ATOM 2763 C C . ASP A 1 362 ? -10.141 20.219 -5.617 1 96 362 ASP A C 1
ATOM 2765 O O . ASP A 1 362 ? -9.352 19.312 -5.336 1 96 362 ASP A O 1
ATOM 2769 N N . TYR A 1 363 ? -11.062 20.688 -4.781 1 96.5 363 TYR A N 1
ATOM 2770 C CA . TYR A 1 363 ? -11.078 20.266 -3.387 1 96.5 363 TYR A CA 1
ATOM 2771 C C . TYR A 1 363 ? -11.969 19.047 -3.201 1 96.5 363 TYR A C 1
ATOM 2773 O O . TYR A 1 363 ? -12.172 18.578 -2.076 1 96.5 363 TYR A O 1
ATOM 2781 N N . GLU A 1 364 ? -12.414 18.453 -4.32 1 93.25 364 GLU A N 1
ATOM 2782 C CA . GLU A 1 364 ? -13.32 17.312 -4.223 1 93.25 364 GLU A CA 1
ATOM 2783 C C . GLU A 1 364 ? -12.555 16 -4.23 1 93.25 364 GLU A C 1
ATOM 2785 O O . GLU A 1 364 ? -11.516 15.883 -4.883 1 93.25 364 GLU A O 1
ATOM 2790 N N . ASN A 1 365 ? -13.078 15.016 -3.512 1 95.56 365 ASN A N 1
ATOM 2791 C CA . ASN A 1 365 ? -12.57 13.648 -3.492 1 95.56 365 ASN A CA 1
ATOM 2792 C C . ASN A 1 365 ? -11.086 13.602 -3.129 1 95.56 365 ASN A C 1
ATOM 2794 O O . ASN A 1 365 ? -10.297 12.945 -3.812 1 95.56 365 ASN A O 1
ATOM 2798 N N . VAL A 1 366 ? -10.742 14.391 -2.15 1 97.75 366 VAL A N 1
ATOM 2799 C CA . VAL A 1 366 ? -9.398 14.328 -1.59 1 97.75 366 VAL A CA 1
ATOM 2800 C C . VAL A 1 366 ? -9.297 13.156 -0.621 1 97.75 366 VAL A C 1
ATOM 2802 O O . VAL A 1 366 ? -10.023 13.094 0.373 1 97.75 366 VAL A O 1
ATOM 2805 N N . ALA A 1 367 ? -8.406 12.18 -0.996 1 98.38 367 ALA A N 1
ATOM 2806 C CA . ALA A 1 367 ? -8.234 11.008 -0.151 1 98.38 367 ALA A CA 1
ATOM 2807 C C . ALA A 1 367 ? -7.504 11.359 1.142 1 98.38 367 ALA A C 1
ATOM 2809 O O . ALA A 1 367 ? -6.754 12.336 1.189 1 98.38 367 ALA A O 1
ATOM 2810 N N . THR A 1 368 ? -7.75 10.586 2.172 1 97.56 368 THR A N 1
ATOM 2811 C CA . THR A 1 368 ? -7.066 10.773 3.449 1 97.56 368 THR A CA 1
ATOM 2812 C C . THR A 1 368 ? -6.887 9.438 4.164 1 97.56 368 THR A C 1
ATOM 2814 O O . THR A 1 368 ? -7.465 8.422 3.76 1 97.56 368 THR A O 1
ATOM 2817 N N . THR A 1 369 ? -5.984 9.406 5.133 1 98.5 369 THR A N 1
ATOM 2818 C CA . THR A 1 369 ? -5.719 8.203 5.91 1 98.5 369 THR A CA 1
ATOM 2819 C C . THR A 1 369 ? -5.516 8.547 7.383 1 98.5 369 THR A C 1
ATOM 2821 O O . THR A 1 369 ? -4.844 9.523 7.715 1 98.5 369 THR A O 1
ATOM 2824 N N . VAL A 1 370 ? -6.188 7.852 8.273 1 98.5 370 VAL A N 1
ATOM 2825 C CA . VAL A 1 370 ? -5.906 7.848 9.711 1 98.5 370 VAL A CA 1
ATOM 2826 C C . VAL A 1 370 ? -4.871 6.773 10.031 1 98.5 370 VAL A C 1
ATOM 2828 O O . VAL A 1 370 ? -5.152 5.578 9.93 1 98.5 370 VAL A O 1
ATOM 2831 N N . PHE A 1 371 ? -3.695 7.18 10.445 1 98.31 371 PHE A N 1
ATOM 2832 C CA . PHE A 1 371 ? -2.596 6.254 10.703 1 98.31 371 PHE A CA 1
ATOM 2833 C C . PHE A 1 371 ? -2.684 5.688 12.117 1 98.31 371 PHE A C 1
ATOM 2835 O O . PHE A 1 371 ? -1.73 5.793 12.891 1 98.31 371 PHE A O 1
ATOM 2842 N N . SER A 1 372 ? -3.857 5.129 12.461 1 98.19 372 SER A N 1
ATOM 2843 C CA . SER A 1 372 ? -3.998 4.27 13.633 1 98.19 372 SER A CA 1
ATOM 2844 C C . SER A 1 372 ? -3.324 2.92 13.414 1 98.19 372 SER A C 1
ATOM 2846 O O . SER A 1 372 ? -2.873 2.619 12.305 1 98.19 372 SER A O 1
ATOM 2848 N N . PRO A 1 373 ? -3.199 2.1 14.5 1 97.38 373 PRO A N 1
ATOM 2849 C CA . PRO A 1 373 ? -2.5 0.827 14.297 1 97.38 373 PRO A CA 1
ATOM 2850 C C . PRO A 1 373 ? -3.047 0.032 13.117 1 97.38 373 PRO A C 1
ATOM 2852 O O . PRO A 1 373 ? -2.275 -0.445 12.281 1 97.38 373 PRO A O 1
ATOM 2855 N N . LEU A 1 374 ? -4.281 -0.228 13.102 1 97.81 374 LEU A N 1
ATOM 2856 C CA . LEU A 1 374 ? -4.938 -0.555 11.844 1 97.81 374 LEU A CA 1
ATOM 2857 C C . LEU A 1 374 ? -5.355 0.712 11.102 1 97.81 374 LEU A C 1
ATOM 2859 O O . LEU A 1 374 ? -6.133 1.516 11.633 1 97.81 374 LEU A O 1
ATOM 2863 N N . GLU A 1 375 ? -4.797 0.965 9.938 1 98.62 375 GLU A N 1
ATOM 2864 C CA . GLU A 1 375 ? -4.996 2.238 9.25 1 98.62 375 GLU A CA 1
ATOM 2865 C C . GLU A 1 375 ? -6.379 2.307 8.609 1 98.62 375 GLU A C 1
ATOM 2867 O O . GLU A 1 375 ? -6.961 1.276 8.266 1 98.62 375 GLU A O 1
ATOM 2872 N N . TYR A 1 376 ? -6.918 3.463 8.555 1 98.81 376 TYR A N 1
ATOM 2873 C CA . TYR A 1 376 ? -8.18 3.742 7.883 1 98.81 376 TYR A CA 1
ATOM 2874 C C . TYR A 1 376 ? -7.984 4.73 6.738 1 98.81 376 TYR A C 1
ATOM 2876 O O . TYR A 1 376 ? -7.699 5.91 6.973 1 98.81 376 TYR A O 1
ATOM 2884 N N . GLY A 1 377 ? -8.016 4.223 5.445 1 98.81 377 GLY A N 1
ATOM 2885 C CA . GLY A 1 377 ? -7.961 5.062 4.262 1 98.81 377 GLY A CA 1
ATOM 2886 C C . GLY A 1 377 ? -9.32 5.262 3.607 1 98.81 377 GLY A C 1
ATOM 2887 O O . GLY A 1 377 ? -10.125 4.332 3.553 1 98.81 377 GLY A O 1
ATOM 2888 N N . SER A 1 378 ? -9.57 6.461 3.117 1 98.69 378 SER A N 1
ATOM 2889 C CA . SER A 1 378 ? -10.852 6.699 2.453 1 98.69 378 SER A CA 1
ATOM 2890 C C . SER A 1 378 ? -10.719 7.77 1.371 1 98.69 378 SER A C 1
ATOM 2892 O O . SER A 1 378 ? -9.797 8.586 1.404 1 98.69 378 SER A O 1
ATOM 2894 N N . VAL A 1 379 ? -11.562 7.754 0.425 1 98.75 379 VAL A N 1
ATOM 2895 C CA . VAL A 1 379 ? -11.742 8.773 -0.607 1 98.75 379 VAL A CA 1
ATOM 2896 C C . VAL A 1 379 ? -13.219 8.875 -0.977 1 98.75 379 VAL A C 1
ATOM 2898 O O . VAL A 1 379 ? -13.938 7.867 -0.978 1 98.75 379 VAL A O 1
ATOM 2901 N N . GLY A 1 380 ? -13.664 10.094 -1.271 1 98.44 380 GLY A N 1
ATOM 2902 C CA . GLY A 1 380 ? -15.07 10.32 -1.558 1 98.44 380 GLY A CA 1
ATOM 2903 C C . GLY A 1 380 ? -15.906 10.516 -0.31 1 98.44 380 GLY A C 1
ATOM 2904 O O . GLY A 1 380 ? -15.406 10.969 0.719 1 98.44 380 GLY A O 1
ATOM 2905 N N . ILE A 1 381 ? -17.234 10.258 -0.429 1 98.31 381 ILE A N 1
ATOM 2906 C CA . ILE A 1 381 ? -18.125 10.625 0.659 1 98.31 381 ILE A CA 1
ATOM 2907 C C . ILE A 1 381 ? -18.5 9.383 1.463 1 98.31 381 ILE A C 1
ATOM 2909 O O . ILE A 1 381 ? -18.375 8.258 0.976 1 98.31 381 ILE A O 1
ATOM 2913 N N . SER A 1 382 ? -18.859 9.586 2.697 1 98.56 382 SER A N 1
ATOM 2914 C CA . SER A 1 382 ? -19.297 8.516 3.586 1 98.56 382 SER A CA 1
ATOM 2915 C C . SER A 1 382 ? -20.656 7.977 3.17 1 98.56 382 SER A C 1
ATOM 2917 O O . SER A 1 382 ? -21.359 8.594 2.367 1 98.56 382 SER A O 1
ATOM 2919 N N . GLU A 1 383 ? -20.922 6.781 3.744 1 98.69 383 GLU A N 1
ATOM 2920 C CA . GLU A 1 383 ? -22.234 6.199 3.506 1 98.69 383 GLU A CA 1
ATOM 2921 C C . GLU A 1 383 ? -23.344 7.152 3.945 1 98.69 383 GLU A C 1
ATOM 2923 O O . GLU A 1 383 ? -24.344 7.324 3.234 1 98.69 383 GLU A O 1
ATOM 2928 N N . GLU A 1 384 ? -23.234 7.867 5.094 1 98.44 384 GLU A N 1
ATOM 2929 C CA . GLU A 1 384 ? -24.234 8.789 5.621 1 98.44 384 GLU A CA 1
ATOM 2930 C C . GLU A 1 384 ? -24.422 9.984 4.688 1 98.44 384 GLU A C 1
ATOM 2932 O O . GLU A 1 384 ? -25.562 10.383 4.414 1 98.44 384 GLU A O 1
ATOM 2937 N N . VAL A 1 385 ? -23.328 10.531 4.211 1 98.12 385 VAL A N 1
ATOM 2938 C CA . VAL A 1 385 ? -23.406 11.695 3.332 1 98.12 385 VAL A CA 1
ATOM 2939 C C . VAL A 1 385 ? -24.047 11.297 2.004 1 98.12 385 VAL A C 1
ATOM 2941 O O . VAL A 1 385 ? -24.844 12.047 1.437 1 98.12 385 VAL A O 1
ATOM 2944 N N . ALA A 1 386 ? -23.688 10.094 1.483 1 98.62 386 ALA A N 1
ATOM 2945 C CA . ALA A 1 386 ? -24.281 9.609 0.247 1 98.62 386 ALA A CA 1
ATOM 2946 C C . ALA A 1 386 ? -25.797 9.453 0.399 1 98.62 386 ALA A C 1
ATOM 2948 O O . ALA A 1 386 ? -26.562 9.844 -0.485 1 98.62 386 ALA A O 1
ATOM 2949 N N . ALA A 1 387 ? -26.203 8.859 1.526 1 98.38 387 ALA A N 1
ATOM 2950 C CA . ALA A 1 387 ? -27.625 8.68 1.795 1 98.38 387 ALA A CA 1
ATOM 2951 C C . ALA A 1 387 ? -28.344 10.031 1.883 1 98.38 387 ALA A C 1
ATOM 2953 O O . ALA A 1 387 ? -29.469 10.18 1.397 1 98.38 387 ALA A O 1
ATOM 2954 N N . GLN A 1 388 ? -27.719 10.992 2.508 1 98.31 388 GLN A N 1
ATOM 2955 C CA . GLN A 1 388 ? -28.297 12.328 2.656 1 98.31 388 GLN A CA 1
ATOM 2956 C C . GLN A 1 388 ? -28.422 13.031 1.308 1 98.31 388 GLN A C 1
ATOM 2958 O O . GLN A 1 388 ? -29.438 13.656 1.015 1 98.31 388 GLN A O 1
ATOM 2963 N N . ARG A 1 389 ? -27.391 12.906 0.472 1 98.06 389 ARG A N 1
ATOM 2964 C CA . ARG A 1 389 ? -27.312 13.648 -0.781 1 98.06 389 ARG A CA 1
ATOM 2965 C C . ARG A 1 389 ? -28.203 13.016 -1.852 1 98.06 389 ARG A C 1
ATOM 2967 O O . ARG A 1 389 ? -28.781 13.727 -2.674 1 98.06 389 ARG A O 1
ATOM 2974 N N . PHE A 1 390 ? -28.281 11.672 -1.868 1 97.81 390 PHE A N 1
ATOM 2975 C CA . PHE A 1 390 ? -28.875 11.023 -3.025 1 97.81 390 PHE A CA 1
ATOM 2976 C C . PHE A 1 390 ? -30.094 10.203 -2.615 1 97.81 390 PHE A C 1
ATOM 2978 O O . PHE A 1 390 ? -30.875 9.789 -3.467 1 97.81 390 PHE A O 1
ATOM 2985 N N . GLY A 1 391 ? -30.344 9.984 -1.329 1 98.12 391 GLY A N 1
ATOM 2986 C CA . GLY A 1 391 ? -31.375 9.078 -0.851 1 98.12 391 GLY A CA 1
ATOM 2987 C C . GLY A 1 391 ? -30.906 7.645 -0.713 1 98.12 391 GLY A C 1
ATOM 2988 O O . GLY A 1 391 ? -30.234 7.117 -1.605 1 98.12 391 GLY A O 1
ATOM 2989 N N . GLU A 1 392 ? -31.188 7.035 0.381 1 97.38 392 GLU A N 1
ATOM 2990 C CA . GLU A 1 392 ? -30.766 5.672 0.69 1 97.38 392 GLU A CA 1
ATOM 2991 C C . GLU A 1 392 ? -31.172 4.703 -0.416 1 97.38 392 GLU A C 1
ATOM 2993 O O . GLU A 1 392 ? -30.453 3.744 -0.703 1 97.38 392 GLU A O 1
ATOM 2998 N N . GLU A 1 393 ? -32.281 4.934 -1.051 1 97.25 393 GLU A N 1
ATOM 2999 C CA . GLU A 1 393 ? -32.812 4.027 -2.061 1 97.25 393 GLU A CA 1
ATOM 3000 C C . GLU A 1 393 ? -32 4.102 -3.355 1 97.25 393 GLU A C 1
ATOM 3002 O O . GLU A 1 393 ? -32.094 3.201 -4.191 1 97.25 393 GLU A O 1
ATOM 3007 N N . ASN A 1 394 ? -31.266 5.16 -3.467 1 98.19 394 ASN A N 1
ATOM 3008 C CA . ASN A 1 394 ? -30.562 5.395 -4.723 1 98.19 394 ASN A CA 1
ATOM 3009 C C . ASN A 1 394 ? -29.078 5.043 -4.613 1 98.19 394 ASN A C 1
ATOM 3011 O O . ASN A 1 394 ? -28.312 5.242 -5.559 1 98.19 394 ASN A O 1
ATOM 3015 N N . ILE A 1 395 ? -28.625 4.52 -3.457 1 98.5 395 ILE A N 1
ATOM 3016 C CA . ILE A 1 395 ? -27.234 4.133 -3.309 1 98.5 395 ILE A CA 1
ATOM 3017 C C . ILE A 1 395 ? -27.141 2.645 -2.992 1 98.5 395 ILE A C 1
ATOM 3019 O O . ILE A 1 395 ? -28.109 2.033 -2.547 1 98.5 395 ILE A O 1
ATOM 3023 N N . GLU A 1 396 ? -26.062 2.043 -3.344 1 98.38 396 GLU A N 1
ATOM 3024 C CA . GLU A 1 396 ? -25.672 0.676 -3.012 1 98.38 396 GLU A CA 1
ATOM 3025 C C . GLU A 1 396 ? -24.328 0.644 -2.281 1 98.38 396 GLU A C 1
ATOM 3027 O O . GLU A 1 396 ? -23.406 1.376 -2.639 1 98.38 396 GLU A O 1
ATOM 3032 N N . VAL A 1 397 ? -24.297 -0.125 -1.189 1 98.75 397 VAL A N 1
ATOM 3033 C CA . VAL A 1 397 ? -23.062 -0.241 -0.407 1 98.75 397 VAL A CA 1
ATOM 3034 C C . VAL A 1 397 ? -22.516 -1.658 -0.521 1 98.75 397 VAL A C 1
ATOM 3036 O O . VAL A 1 397 ? -23.078 -2.6 0.041 1 98.75 397 VAL A O 1
ATOM 3039 N N . TYR A 1 398 ? -21.422 -1.78 -1.264 1 98.56 398 TYR A N 1
ATOM 3040 C CA . TYR A 1 398 ? -20.672 -3.033 -1.298 1 98.56 398 TYR A CA 1
ATOM 3041 C C . TYR A 1 398 ? -19.688 -3.117 -0.133 1 98.56 398 TYR A C 1
ATOM 3043 O O . TYR A 1 398 ? -19.047 -2.129 0.209 1 98.56 398 TYR A O 1
ATOM 3051 N N . HIS A 1 399 ? -19.625 -4.254 0.529 1 98.44 399 HIS A N 1
ATOM 3052 C CA . HIS A 1 399 ? -18.75 -4.324 1.699 1 98.44 399 HIS A CA 1
ATOM 3053 C C . HIS A 1 399 ? -18.312 -5.762 1.971 1 98.44 399 HIS A C 1
ATOM 3055 O O . HIS A 1 399 ? -18.906 -6.707 1.445 1 98.44 399 HIS A O 1
ATOM 3061 N N . ALA A 1 400 ? -17.219 -5.887 2.684 1 97.5 400 ALA A N 1
ATOM 3062 C CA . ALA A 1 400 ? -16.703 -7.207 3.033 1 97.5 400 ALA A CA 1
ATOM 3063 C C . ALA A 1 400 ? -15.656 -7.117 4.145 1 97.5 400 ALA A C 1
ATOM 3065 O O . ALA A 1 400 ? -14.898 -6.145 4.211 1 97.5 400 ALA A O 1
ATOM 3066 N N . TYR A 1 401 ? -15.672 -8.102 5.047 1 97.56 401 TYR A N 1
ATOM 3067 C CA . TYR A 1 401 ? -14.477 -8.414 5.824 1 97.56 401 TYR A CA 1
ATOM 3068 C C . TYR A 1 401 ? -13.508 -9.266 5.008 1 97.56 401 TYR A C 1
ATOM 3070 O O . TYR A 1 401 ? -13.891 -9.875 4.008 1 97.56 401 TYR A O 1
ATOM 3078 N N . TYR A 1 402 ? -12.25 -9.227 5.305 1 96.88 402 TYR A N 1
ATOM 3079 C CA . TYR A 1 402 ? -11.242 -9.984 4.566 1 96.88 402 TYR A CA 1
ATOM 3080 C C . TYR A 1 402 ? -10.086 -10.383 5.469 1 96.88 402 TYR A C 1
ATOM 3082 O O . TYR A 1 402 ? -10.031 -9.977 6.633 1 96.88 402 TYR A O 1
ATOM 3090 N N . LYS A 1 403 ? -9.188 -11.211 4.957 1 95.69 403 LYS A N 1
ATOM 3091 C CA . LYS A 1 403 ? -8.039 -11.703 5.707 1 95.69 403 LYS A CA 1
ATOM 3092 C C . LYS A 1 403 ? -6.734 -11.438 4.957 1 95.69 403 LYS A C 1
ATOM 3094 O O . LYS A 1 403 ? -6.469 -12.062 3.928 1 95.69 403 LYS A O 1
ATOM 3099 N N . PRO A 1 404 ? -5.941 -10.547 5.52 1 96.69 404 PRO A N 1
ATOM 3100 C CA . PRO A 1 404 ? -4.613 -10.43 4.91 1 96.69 404 PRO A CA 1
ATOM 3101 C C . PRO A 1 404 ? -3.812 -11.727 4.988 1 96.69 404 PRO A C 1
ATOM 3103 O O . PRO A 1 404 ? -3.768 -12.367 6.039 1 96.69 404 PRO A O 1
ATOM 3106 N N . THR A 1 405 ? -3.193 -12.094 3.873 1 96.19 405 THR A N 1
ATOM 3107 C CA . THR A 1 405 ? -2.41 -13.32 3.807 1 96.19 405 THR A CA 1
ATOM 3108 C C . THR A 1 405 ? -1.347 -13.344 4.902 1 96.19 405 THR A C 1
ATOM 3110 O O . THR A 1 405 ? -1.135 -14.375 5.547 1 96.19 405 THR A O 1
ATOM 3113 N N . GLU A 1 406 ? -0.761 -12.258 5.191 1 96.94 406 GLU A N 1
ATOM 3114 C CA . GLU A 1 406 ? 0.359 -12.133 6.121 1 96.94 406 GLU A CA 1
ATOM 3115 C C . GLU A 1 406 ? -0.098 -12.312 7.566 1 96.94 406 GLU A C 1
ATOM 3117 O O . GLU A 1 406 ? 0.726 -12.484 8.469 1 96.94 406 GLU A O 1
ATOM 3122 N N . PHE A 1 407 ? -1.445 -12.258 7.82 1 97.06 407 PHE A N 1
ATOM 3123 C CA . PHE A 1 407 ? -1.977 -12.359 9.172 1 97.06 407 PHE A CA 1
ATOM 3124 C C . PHE A 1 407 ? -2.107 -13.82 9.594 1 97.06 407 PHE A C 1
ATOM 3126 O O . PHE A 1 407 ? -2.266 -14.117 10.781 1 97.06 407 PHE A O 1
ATOM 3133 N N . PHE A 1 408 ? -1.987 -14.766 8.625 1 95.31 408 PHE A N 1
ATOM 3134 C CA . PHE A 1 408 ? -2.354 -16.141 8.906 1 95.31 408 PHE A CA 1
ATOM 3135 C C . PHE A 1 408 ? -1.352 -16.797 9.852 1 95.31 408 PHE A C 1
ATOM 3137 O O . PHE A 1 408 ? -1.736 -17.375 10.867 1 95.31 408 PHE A O 1
ATOM 3144 N N . ILE A 1 409 ? -0.125 -16.594 9.555 1 97.56 409 ILE A N 1
ATOM 3145 C CA . ILE A 1 409 ? 0.892 -17.312 10.312 1 97.56 409 ILE A CA 1
ATOM 3146 C C . ILE A 1 409 ? 0.949 -16.766 11.734 1 97.56 409 ILE A C 1
ATOM 3148 O O . ILE A 1 409 ? 0.914 -17.531 12.703 1 97.56 409 ILE A O 1
ATOM 3152 N N . PRO A 1 410 ? 0.934 -15.461 11.914 1 98 410 PRO A N 1
ATOM 3153 C CA . PRO A 1 410 ? 0.955 -14.945 13.281 1 98 410 PRO A CA 1
ATOM 3154 C C . PRO A 1 410 ? -0.419 -14.977 13.945 1 98 410 PRO A C 1
ATOM 3156 O O . PRO A 1 410 ? -0.555 -14.602 15.117 1 98 410 PRO A O 1
ATOM 3159 N N . GLN A 1 411 ? -1.443 -15.383 13.234 1 96.5 411 GLN A N 1
ATOM 3160 C CA . GLN A 1 411 ? -2.809 -15.469 13.742 1 96.5 411 GLN A CA 1
ATOM 3161 C C . GLN A 1 411 ? -3.283 -14.117 14.273 1 96.5 411 GLN A C 1
ATOM 3163 O O . GLN A 1 411 ? -3.812 -14.039 15.391 1 96.5 411 GLN A O 1
ATOM 3168 N N . ARG A 1 412 ? -3.01 -13.109 13.555 1 96.25 412 ARG A N 1
ATOM 3169 C CA . ARG A 1 412 ? -3.527 -11.789 13.898 1 96.25 412 ARG A CA 1
ATOM 3170 C C . ARG A 1 412 ? -5.043 -11.734 13.734 1 96.25 412 ARG A C 1
ATOM 3172 O O . ARG A 1 412 ? -5.605 -12.422 12.883 1 96.25 412 ARG A O 1
ATOM 3179 N N . SER A 1 413 ? -5.637 -10.906 14.547 1 94.5 413 SER A N 1
ATOM 3180 C CA . SER A 1 413 ? -7.078 -10.719 14.438 1 94.5 413 SER A CA 1
ATOM 3181 C C . SER A 1 413 ? -7.457 -10.102 13.102 1 94.5 413 SER A C 1
ATOM 3183 O O . SER A 1 413 ? -6.844 -9.125 12.664 1 94.5 413 SER A O 1
ATOM 3185 N N . ILE A 1 414 ? -8.414 -10.68 12.492 1 95.06 414 ILE A N 1
ATOM 3186 C CA . ILE A 1 414 ? -8.898 -10.18 11.211 1 95.06 414 ILE A CA 1
ATOM 3187 C C . ILE A 1 414 ? -10.273 -9.555 11.391 1 95.06 414 ILE A C 1
ATOM 3189 O O . ILE A 1 414 ? -10.93 -9.18 10.406 1 95.06 414 ILE A O 1
ATOM 3193 N N . ALA A 1 415 ? -10.688 -9.391 12.625 1 96.31 415 ALA A N 1
ATOM 3194 C CA . ALA A 1 415 ? -12.062 -9.031 12.953 1 96.31 415 ALA A CA 1
ATOM 3195 C C . ALA A 1 415 ? -12.391 -7.625 12.469 1 96.31 415 ALA A C 1
ATOM 3197 O O . ALA A 1 415 ? -13.562 -7.285 12.273 1 96.31 415 ALA A O 1
ATOM 3198 N N . HIS A 1 416 ? -11.391 -6.84 12.273 1 97.62 416 HIS A N 1
ATOM 3199 C CA . HIS A 1 416 ? -11.648 -5.438 11.961 1 97.62 416 HIS A CA 1
ATOM 3200 C C . HIS A 1 416 ? -11.109 -5.078 10.578 1 97.62 416 HIS A C 1
ATOM 3202 O O . HIS A 1 416 ? -11.109 -3.906 10.195 1 97.62 416 HIS A O 1
ATOM 3208 N N . CYS A 1 417 ? -10.539 -6.078 9.844 1 98.25 417 CYS A N 1
ATOM 3209 C CA . CYS A 1 417 ? -10.188 -5.855 8.453 1 98.25 417 CYS A CA 1
ATOM 3210 C C . CYS A 1 417 ? -11.438 -5.773 7.578 1 98.25 417 CYS A C 1
ATOM 3212 O O . CYS A 1 417 ? -12.133 -6.773 7.391 1 98.25 417 CYS A O 1
ATOM 3214 N N . TYR A 1 418 ? -11.719 -4.555 7.043 1 98.5 418 TYR A N 1
ATOM 3215 C CA . TYR A 1 418 ? -13.016 -4.277 6.43 1 98.5 418 TYR A CA 1
ATOM 3216 C C . TYR A 1 418 ? -12.875 -3.27 5.293 1 98.5 418 TYR A C 1
ATOM 3218 O O . TYR A 1 418 ? -12.023 -2.379 5.348 1 98.5 418 TYR A O 1
ATOM 3226 N N . LEU A 1 419 ? -13.609 -3.475 4.211 1 98.75 419 LEU A N 1
ATOM 3227 C CA . LEU A 1 419 ? -13.672 -2.479 3.148 1 98.75 419 LEU A CA 1
ATOM 3228 C C . LEU A 1 419 ? -15.117 -2.221 2.725 1 98.75 419 LEU A C 1
ATOM 3230 O O . LEU A 1 419 ? -15.992 -3.064 2.938 1 98.75 419 LEU A O 1
ATOM 3234 N N . LYS A 1 420 ? -15.352 -1.032 2.225 1 98.5 420 LYS A N 1
ATOM 3235 C CA . LYS A 1 420 ? -16.672 -0.551 1.85 1 98.5 420 LYS A CA 1
ATOM 3236 C C . LYS A 1 420 ? -16.609 0.316 0.596 1 98.5 420 LYS A C 1
ATOM 3238 O O . LYS A 1 420 ? -15.727 1.168 0.469 1 98.5 420 LYS A O 1
ATOM 3243 N N . VAL A 1 421 ? -17.453 0.068 -0.386 1 98.94 421 VAL A N 1
ATOM 3244 C CA . VAL A 1 421 ? -17.625 0.893 -1.578 1 98.94 421 VAL A CA 1
ATOM 3245 C C . VAL A 1 421 ? -19.062 1.414 -1.651 1 98.94 421 VAL A C 1
ATOM 3247 O O . VAL A 1 421 ? -20 0.63 -1.715 1 98.94 421 VAL A O 1
ATOM 3250 N N . VAL A 1 422 ? -19.203 2.715 -1.576 1 98.88 422 VAL A N 1
ATOM 3251 C CA . VAL A 1 422 ? -20.484 3.381 -1.719 1 98.88 422 VAL A CA 1
ATOM 3252 C C . VAL A 1 422 ? -20.688 3.812 -3.17 1 98.88 422 VAL A C 1
ATOM 3254 O O . VAL A 1 422 ? -19.844 4.516 -3.736 1 98.88 422 VAL A O 1
ATOM 3257 N N . ALA A 1 423 ? -21.75 3.404 -3.783 1 98.88 423 ALA A N 1
ATOM 3258 C CA . ALA A 1 423 ? -21.969 3.686 -5.199 1 98.88 423 ALA A CA 1
ATOM 3259 C C . ALA A 1 423 ? -23.438 4.039 -5.473 1 98.88 423 ALA A C 1
ATOM 3261 O O . ALA A 1 423 ? -24.297 3.787 -4.637 1 98.88 423 ALA A O 1
ATOM 3262 N N . LYS A 1 424 ? -23.672 4.738 -6.59 1 98.5 424 LYS A N 1
ATOM 3263 C CA . LYS A 1 424 ? -25.047 4.883 -7.082 1 98.5 424 LYS A CA 1
ATOM 3264 C C . LYS A 1 424 ? -25.609 3.541 -7.531 1 98.5 424 LYS A C 1
ATOM 3266 O O . LYS A 1 424 ? -24.859 2.623 -7.863 1 98.5 424 LYS A O 1
ATOM 3271 N N . ARG A 1 425 ? -26.891 3.41 -7.52 1 96.88 425 ARG A N 1
ATOM 3272 C CA . ARG A 1 425 ? -27.516 2.156 -7.922 1 96.88 425 ARG A CA 1
ATOM 3273 C C . ARG A 1 425 ? -27.797 2.143 -9.422 1 96.88 425 ARG A C 1
ATOM 3275 O O . ARG A 1 425 ? -27.859 1.076 -10.031 1 96.88 425 ARG A O 1
ATOM 3282 N N . ASP A 1 426 ? -28.016 3.277 -9.961 1 94.94 426 ASP A N 1
ATOM 3283 C CA . ASP A 1 426 ? -28.469 3.354 -11.344 1 94.94 426 ASP A CA 1
ATOM 3284 C C . ASP A 1 426 ? -27.281 3.26 -12.305 1 94.94 426 ASP A C 1
ATOM 3286 O O . ASP A 1 426 ? -26.125 3.492 -11.914 1 94.94 426 ASP A O 1
ATOM 3290 N N . GLY A 1 427 ? -27.516 2.76 -13.531 1 93.25 427 GLY A N 1
ATOM 3291 C CA . GLY A 1 427 ? -26.516 2.744 -14.594 1 93.25 427 GLY A CA 1
ATOM 3292 C C . GLY A 1 427 ? -25.312 1.892 -14.258 1 93.25 427 GLY A C 1
ATOM 3293 O O . GLY A 1 427 ? -25.453 0.754 -13.805 1 93.25 427 GLY A O 1
ATOM 3294 N N . PRO A 1 428 ? -24.062 2.352 -14.633 1 92.75 428 PRO A N 1
ATOM 3295 C CA . PRO A 1 428 ? -22.844 1.59 -14.375 1 92.75 428 PRO A CA 1
ATOM 3296 C C . PRO A 1 428 ? -22.406 1.661 -12.914 1 92.75 428 PRO A C 1
ATOM 3298 O O . PRO A 1 428 ? -21.359 1.103 -12.547 1 92.75 428 PRO A O 1
ATOM 3301 N N . GLN A 1 429 ? -23.234 2.377 -12.039 1 97.44 429 GLN A N 1
ATOM 3302 C CA . GLN A 1 429 ? -23.016 2.461 -10.602 1 97.44 429 GLN A CA 1
ATOM 3303 C C . GLN A 1 429 ? -21.75 3.246 -10.281 1 97.44 429 GLN A C 1
ATOM 3305 O O . GLN A 1 429 ? -20.766 2.688 -9.773 1 97.44 429 GLN A O 1
ATOM 3310 N N . GLN A 1 430 ? -21.875 4.516 -10.477 1 98.56 430 GLN A N 1
ATOM 3311 C CA . GLN A 1 430 ? -20.781 5.422 -10.172 1 98.56 430 GLN A CA 1
ATOM 3312 C C . GLN A 1 430 ? -20.344 5.285 -8.711 1 98.56 430 GLN A C 1
ATOM 3314 O O . GLN A 1 430 ? -21.188 5.297 -7.809 1 98.56 430 GLN A O 1
ATOM 3319 N N . VAL A 1 431 ? -19.047 5.164 -8.492 1 98.88 431 VAL A N 1
ATOM 3320 C CA . VAL A 1 431 ? -18.531 5.059 -7.133 1 98.88 431 VAL A CA 1
ATOM 3321 C C . VAL A 1 431 ? -18.484 6.441 -6.496 1 98.88 431 VAL A C 1
ATOM 3323 O O . VAL A 1 431 ? -17.922 7.379 -7.07 1 98.88 431 VAL A O 1
ATOM 3326 N N . LEU A 1 432 ? -19.047 6.562 -5.289 1 98.75 432 LEU A N 1
ATOM 3327 C CA . LEU A 1 432 ? -19.156 7.832 -4.582 1 98.75 432 LEU A CA 1
ATOM 3328 C C . LEU A 1 432 ? -18.125 7.91 -3.453 1 98.75 432 LEU A C 1
ATOM 3330 O O . LEU A 1 432 ? -17.719 9.008 -3.062 1 98.75 432 LEU A O 1
ATOM 3334 N N . GLY A 1 433 ? -17.812 6.805 -2.91 1 98.81 433 GLY A N 1
ATOM 3335 C CA . GLY A 1 433 ? -16.875 6.738 -1.812 1 98.81 433 GLY A CA 1
ATOM 3336 C C . GLY A 1 433 ? -16.281 5.355 -1.617 1 98.81 433 GLY A C 1
ATOM 3337 O O . GLY A 1 433 ? -16.953 4.348 -1.852 1 98.81 433 GLY A O 1
ATOM 3338 N N . MET A 1 434 ? -15.047 5.305 -1.242 1 98.94 434 MET A N 1
ATOM 3339 C CA . MET A 1 434 ? -14.344 4.07 -0.906 1 98.94 434 MET A CA 1
ATOM 3340 C C . MET A 1 434 ? -13.688 4.176 0.465 1 98.94 434 MET A C 1
ATOM 3342 O O . MET A 1 434 ? -13.047 5.188 0.776 1 98.94 434 MET A O 1
ATOM 3346 N N . HIS A 1 435 ? -13.883 3.182 1.303 1 98.94 435 HIS A N 1
ATOM 3347 C CA . HIS A 1 435 ? -13.375 3.127 2.668 1 98.94 435 HIS A CA 1
ATOM 3348 C C . HIS A 1 435 ? -12.664 1.807 2.939 1 98.94 435 HIS A C 1
ATOM 3350 O O . HIS A 1 435 ? -13.164 0.741 2.568 1 98.94 435 HIS A O 1
ATOM 3356 N N . PHE A 1 436 ? -11.523 1.917 3.578 1 98.88 436 PHE A N 1
ATOM 3357 C CA . PHE A 1 436 ? -10.695 0.735 3.77 1 98.88 436 PHE A CA 1
ATOM 3358 C C . PHE A 1 436 ? -10.031 0.754 5.141 1 98.88 436 PHE A C 1
ATOM 3360 O O . PHE A 1 436 ? -9.398 1.742 5.516 1 98.88 436 PHE A O 1
ATOM 3367 N N . ILE A 1 437 ? -10.195 -0.327 5.922 1 98.81 437 ILE A N 1
ATOM 3368 C CA . ILE A 1 437 ? -9.477 -0.521 7.18 1 98.81 437 ILE A CA 1
ATOM 3369 C C . ILE A 1 437 ? -8.57 -1.741 7.07 1 98.81 437 ILE A C 1
ATOM 3371 O O . ILE A 1 437 ? -9.031 -2.846 6.777 1 98.81 437 ILE A O 1
ATOM 3375 N N . GLY A 1 438 ? -7.32 -1.557 7.246 1 98.38 438 GLY A N 1
ATOM 3376 C CA . GLY A 1 438 ? -6.348 -2.637 7.184 1 98.38 438 GLY A CA 1
ATOM 3377 C C . GLY A 1 438 ? -4.918 -2.145 7.078 1 98.38 438 GLY A C 1
ATOM 3378 O O . GLY A 1 438 ? -4.656 -0.946 7.207 1 98.38 438 GLY A O 1
ATOM 3379 N N . PRO A 1 439 ? -3.99 -3.055 6.906 1 97.81 439 PRO A N 1
ATOM 3380 C CA . PRO A 1 439 ? -2.598 -2.648 6.699 1 97.81 439 PRO A CA 1
ATOM 3381 C C . PRO A 1 439 ? -2.41 -1.817 5.43 1 97.81 439 PRO A C 1
ATOM 3383 O O . PRO A 1 439 ? -3.057 -2.08 4.414 1 97.81 439 PRO A O 1
ATOM 3386 N N . GLN A 1 440 ? -1.598 -0.758 5.492 1 97.62 440 GLN A N 1
ATOM 3387 C CA . GLN A 1 440 ? -1.153 0.037 4.352 1 97.62 440 GLN A CA 1
ATOM 3388 C C . GLN A 1 440 ? -2.33 0.73 3.672 1 97.62 440 GLN A C 1
ATOM 3390 O O . GLN A 1 440 ? -2.393 0.796 2.441 1 97.62 440 GLN A O 1
ATOM 3395 N N . ALA A 1 441 ? -3.318 1.126 4.484 1 98.69 441 ALA A N 1
ATOM 3396 C CA . ALA A 1 441 ? -4.535 1.706 3.92 1 98.69 441 ALA A CA 1
ATOM 3397 C C . ALA A 1 441 ? -4.215 2.93 3.066 1 98.69 441 ALA A C 1
ATOM 3399 O O . ALA A 1 441 ? -4.82 3.135 2.014 1 98.69 441 ALA A O 1
ATOM 3400 N N . GLY A 1 442 ? -3.25 3.768 3.533 1 98.19 442 GLY A N 1
ATOM 3401 C CA . GLY A 1 442 ? -2.887 4.949 2.77 1 98.19 442 GLY A CA 1
ATOM 3402 C C . GLY A 1 442 ? -2.309 4.625 1.405 1 98.19 442 GLY A C 1
ATOM 3403 O O . GLY A 1 442 ? -2.664 5.258 0.408 1 98.19 442 GLY A O 1
ATOM 3404 N N . GLU A 1 443 ? -1.42 3.619 1.311 1 98.62 443 GLU A N 1
ATOM 3405 C CA . GLU A 1 443 ? -0.837 3.178 0.047 1 98.62 443 GLU A CA 1
ATOM 3406 C C . GLU A 1 443 ? -1.907 2.625 -0.892 1 98.62 443 GLU A C 1
ATOM 3408 O O . GLU A 1 443 ? -1.879 2.887 -2.096 1 98.62 443 GLU A O 1
ATOM 3413 N N . ILE A 1 444 ? -2.842 1.902 -0.296 1 98.69 444 ILE A N 1
ATOM 3414 C CA . ILE A 1 444 ? -3.859 1.192 -1.062 1 98.69 444 ILE A CA 1
ATOM 3415 C C . ILE A 1 444 ? -4.852 2.191 -1.65 1 98.69 444 ILE A C 1
ATOM 3417 O O . ILE A 1 444 ? -5.18 2.127 -2.838 1 98.69 444 ILE A O 1
ATOM 3421 N N . ILE A 1 445 ? -5.281 3.17 -0.911 1 98.81 445 ILE A N 1
ATOM 3422 C CA . ILE A 1 445 ? -6.391 4.031 -1.294 1 98.81 445 ILE A CA 1
ATOM 3423 C C . ILE A 1 445 ? -5.922 5.051 -2.328 1 98.81 445 ILE A C 1
ATOM 3425 O O . ILE A 1 445 ? -6.711 5.527 -3.146 1 98.81 445 ILE A O 1
ATOM 3429 N N . GLN A 1 446 ? -4.613 5.398 -2.344 1 98.75 446 GLN A N 1
ATOM 3430 C CA . GLN A 1 446 ? -4.094 6.453 -3.207 1 98.75 446 GLN A CA 1
ATOM 3431 C C . GLN A 1 446 ? -4.453 6.195 -4.668 1 98.75 446 GLN A C 1
ATOM 3433 O O . GLN A 1 446 ? -4.969 7.082 -5.352 1 98.75 446 GLN A O 1
ATOM 3438 N N . GLY A 1 447 ? -4.156 4.938 -5.156 1 98.69 447 GLY A N 1
ATOM 3439 C CA . GLY A 1 447 ? -4.469 4.617 -6.543 1 98.69 447 GLY A CA 1
ATOM 3440 C C . GLY A 1 447 ? -5.953 4.66 -6.844 1 98.69 447 GLY A C 1
ATOM 3441 O O . GLY A 1 447 ? -6.359 5.105 -7.922 1 98.69 447 GLY A O 1
ATOM 3442 N N . PHE A 1 448 ? -6.758 4.254 -5.922 1 98.88 448 PHE A N 1
ATOM 3443 C CA . PHE A 1 448 ? -8.203 4.262 -6.109 1 98.88 448 PHE A CA 1
ATOM 3444 C C . PHE A 1 448 ? -8.742 5.691 -6.121 1 98.88 448 PHE A C 1
ATOM 3446 O O . PHE A 1 448 ? -9.727 5.98 -6.801 1 98.88 448 PHE A O 1
ATOM 3453 N N . ALA A 1 449 ? -8.062 6.59 -5.352 1 98.81 449 ALA A N 1
ATOM 3454 C CA . ALA A 1 449 ? -8.43 8 -5.418 1 98.81 449 ALA A CA 1
ATOM 3455 C C . ALA A 1 449 ? -8.273 8.539 -6.836 1 98.81 449 ALA A C 1
ATOM 3457 O O . ALA A 1 449 ? -9.117 9.305 -7.312 1 98.81 449 ALA A O 1
ATOM 3458 N N . THR A 1 450 ? -7.223 8.141 -7.512 1 98.75 450 THR A N 1
ATOM 3459 C CA . THR A 1 450 ? -7.02 8.508 -8.906 1 98.75 450 THR A CA 1
ATOM 3460 C C . THR A 1 450 ? -8.125 7.934 -9.789 1 98.75 450 THR A C 1
ATOM 3462 O O . THR A 1 450 ? -8.617 8.602 -10.695 1 98.75 450 THR A O 1
ATOM 3465 N N . ALA A 1 451 ? -8.516 6.676 -9.492 1 98.81 451 ALA A N 1
ATOM 3466 C CA . ALA A 1 451 ? -9.586 6.043 -10.25 1 98.81 451 ALA A CA 1
ATOM 3467 C C . ALA A 1 451 ? -10.898 6.805 -10.086 1 98.81 451 ALA A C 1
ATOM 3469 O O . ALA A 1 451 ? -11.648 6.98 -11.055 1 98.81 451 ALA A O 1
ATOM 3470 N N . ILE A 1 452 ? -11.203 7.25 -8.867 1 98.62 452 ILE A N 1
ATOM 3471 C CA . ILE A 1 452 ? -12.414 8.016 -8.609 1 98.62 452 ILE A CA 1
ATOM 3472 C C . ILE A 1 452 ? -12.375 9.32 -9.406 1 98.62 452 ILE A C 1
ATOM 3474 O O . ILE A 1 452 ? -13.391 9.742 -9.961 1 98.62 452 ILE A O 1
ATOM 3478 N N . LYS A 1 453 ? -11.195 9.953 -9.469 1 97.38 453 LYS A N 1
ATOM 3479 C CA . LYS A 1 453 ? -11.031 11.148 -10.281 1 97.38 453 LYS A CA 1
ATOM 3480 C C . LYS A 1 453 ? -11.328 10.867 -11.75 1 97.38 453 LYS A C 1
ATOM 3482 O O . LYS A 1 453 ? -11.766 11.758 -12.484 1 97.38 453 LYS A O 1
ATOM 3487 N N . CYS A 1 454 ? -11.188 9.625 -12.188 1 98 454 CYS A N 1
ATOM 3488 C CA . CYS A 1 454 ? -11.453 9.195 -13.562 1 98 454 CYS A CA 1
ATOM 3489 C C . CYS A 1 454 ? -12.859 8.633 -13.695 1 98 454 CYS A C 1
ATOM 3491 O O . CYS A 1 454 ? -13.141 7.852 -14.602 1 98 454 CYS A O 1
ATOM 3493 N N . ASN A 1 455 ? -13.758 8.883 -12.742 1 97.81 455 ASN A N 1
ATOM 3494 C CA . ASN A 1 455 ? -15.164 8.484 -12.766 1 97.81 455 ASN A CA 1
ATOM 3495 C C . ASN A 1 455 ? -15.32 6.977 -12.633 1 97.81 455 ASN A C 1
ATOM 3497 O O . ASN A 1 455 ? -16.016 6.344 -13.43 1 97.81 455 ASN A O 1
ATOM 3501 N N . LEU A 1 456 ? -14.742 6.461 -11.695 1 98.69 456 LEU A N 1
ATOM 3502 C CA . LEU A 1 456 ? -14.773 5.035 -11.391 1 98.69 456 LEU A CA 1
ATOM 3503 C C . LEU A 1 456 ? -16.219 4.555 -11.211 1 98.69 456 LEU A C 1
ATOM 3505 O O . LEU A 1 456 ? -17.016 5.23 -10.578 1 98.69 456 LEU A O 1
ATOM 3509 N N . THR A 1 457 ? -16.547 3.426 -11.82 1 98.62 457 THR A N 1
ATOM 3510 C CA . THR A 1 457 ? -17.797 2.719 -11.602 1 98.62 457 THR A CA 1
ATOM 3511 C C . THR A 1 457 ? -17.547 1.357 -10.961 1 98.62 457 THR A C 1
ATOM 3513 O O . THR A 1 457 ? -16.422 0.838 -11.008 1 98.62 457 THR A O 1
ATOM 3516 N N . VAL A 1 458 ? -18.594 0.799 -10.344 1 98.19 458 VAL A N 1
ATOM 3517 C CA . VAL A 1 458 ? -18.484 -0.53 -9.758 1 98.19 458 VAL A CA 1
ATOM 3518 C C . VAL A 1 458 ? -18.156 -1.552 -10.844 1 98.19 458 VAL A C 1
ATOM 3520 O O . VAL A 1 458 ? -17.359 -2.471 -10.633 1 98.19 458 VAL A O 1
ATOM 3523 N N . ASN A 1 459 ? -18.703 -1.402 -12.039 1 96.12 459 ASN A N 1
ATOM 3524 C CA . ASN A 1 459 ? -18.438 -2.316 -13.141 1 96.12 459 ASN A CA 1
ATOM 3525 C C . ASN A 1 459 ? -16.953 -2.305 -13.531 1 96.12 459 ASN A C 1
ATOM 3527 O O . ASN A 1 459 ? -16.359 -3.359 -13.75 1 96.12 459 ASN A O 1
ATOM 3531 N N . ALA A 1 460 ? -16.406 -1.097 -13.594 1 97.25 460 ALA A N 1
ATOM 3532 C CA . ALA A 1 460 ? -14.984 -0.981 -13.906 1 97.25 460 ALA A CA 1
ATOM 3533 C C . ALA A 1 460 ? -14.125 -1.596 -12.805 1 97.25 460 ALA A C 1
ATOM 3535 O O . ALA A 1 460 ? -13.117 -2.258 -13.086 1 97.25 460 ALA A O 1
ATOM 3536 N N . LEU A 1 461 ? -14.5 -1.363 -11.578 1 98.19 461 LEU A N 1
ATOM 3537 C CA . LEU A 1 461 ? -13.773 -1.899 -10.43 1 98.19 461 LEU A CA 1
ATOM 3538 C C . LEU A 1 461 ? -13.766 -3.424 -10.453 1 98.19 461 LEU A C 1
ATOM 3540 O O . LEU A 1 461 ? -12.711 -4.047 -10.305 1 98.19 461 LEU A O 1
ATOM 3544 N N . MET A 1 462 ? -14.891 -4.016 -10.719 1 94.69 462 MET A N 1
ATOM 3545 C CA . MET A 1 462 ? -15.047 -5.465 -10.688 1 94.69 462 MET A CA 1
ATOM 3546 C C . MET A 1 462 ? -14.414 -6.109 -11.914 1 94.69 462 MET A C 1
ATOM 3548 O O . MET A 1 462 ? -14.102 -7.305 -11.906 1 94.69 462 MET A O 1
ATOM 3552 N N . SER A 1 463 ? -14.219 -5.34 -12.969 1 95.62 463 SER A N 1
ATOM 3553 C CA . SER A 1 463 ? -13.594 -5.855 -14.188 1 95.62 463 SER A CA 1
ATOM 3554 C C . SER A 1 463 ? -12.078 -5.727 -14.125 1 95.62 463 SER A C 1
ATOM 3556 O O . SER A 1 463 ? -11.367 -6.23 -15 1 95.62 463 SER A O 1
ATOM 3558 N N . THR A 1 464 ? -11.602 -5.023 -13.117 1 97.44 464 THR A N 1
ATOM 3559 C CA . THR A 1 464 ? -10.156 -4.938 -12.906 1 97.44 464 THR A CA 1
ATOM 3560 C C . THR A 1 464 ? -9.625 -6.211 -12.25 1 97.44 464 THR A C 1
ATOM 3562 O O . THR A 1 464 ? -10.156 -6.652 -11.227 1 97.44 464 THR A O 1
ATOM 3565 N N . VAL A 1 465 ? -8.586 -6.84 -12.867 1 97.75 465 VAL A N 1
ATOM 3566 C CA . VAL A 1 465 ? -7.996 -8.055 -12.312 1 97.75 465 VAL A CA 1
ATOM 3567 C C . VAL A 1 465 ? -7.078 -7.699 -11.148 1 97.75 465 VAL A C 1
ATOM 3569 O O . VAL A 1 465 ? -6.289 -6.754 -11.234 1 97.75 465 VAL A O 1
ATOM 3572 N N . GLY A 1 466 ? -7.215 -8.359 -10.062 1 97.44 466 GLY A N 1
ATOM 3573 C CA . GLY A 1 466 ? -6.41 -8.094 -8.883 1 97.44 466 GLY A CA 1
ATOM 3574 C C . GLY A 1 466 ? -4.98 -8.594 -9.008 1 97.44 466 GLY A C 1
ATOM 3575 O O . GLY A 1 466 ? -4.703 -9.508 -9.789 1 97.44 466 GLY A O 1
ATOM 3576 N N . ILE A 1 467 ? -4.051 -7.965 -8.297 1 98.12 467 ILE A N 1
ATOM 3577 C CA . ILE A 1 467 ? -2.721 -8.523 -8.062 1 98.12 467 ILE A CA 1
ATOM 3578 C C . ILE A 1 467 ? -2.764 -9.484 -6.879 1 98.12 467 ILE A C 1
ATOM 3580 O O . ILE A 1 467 ? -3.129 -9.094 -5.766 1 98.12 467 ILE A O 1
ATOM 3584 N N . HIS A 1 468 ? -2.387 -10.742 -7.125 1 96.75 468 HIS A N 1
ATOM 3585 C CA . HIS A 1 468 ? -2.477 -11.758 -6.078 1 96.75 468 HIS A CA 1
ATOM 3586 C C . HIS A 1 468 ? -1.094 -12.273 -5.688 1 96.75 468 HIS A C 1
ATOM 3588 O O . HIS A 1 468 ? -0.273 -12.578 -6.555 1 96.75 468 HIS A O 1
ATOM 3594 N N . PRO A 1 469 ? -0.773 -12.367 -4.438 1 96.19 469 PRO A N 1
ATOM 3595 C CA . PRO A 1 469 ? -1.64 -11.945 -3.332 1 96.19 469 PRO A CA 1
ATOM 3596 C C . PRO A 1 469 ? -1.355 -10.516 -2.869 1 96.19 469 PRO A C 1
ATOM 3598 O O . PRO A 1 469 ? -0.203 -10.172 -2.594 1 96.19 469 PRO A O 1
ATOM 3601 N N . THR A 1 470 ? -2.316 -9.703 -2.828 1 97.88 470 THR A N 1
ATOM 3602 C CA . THR A 1 470 ? -2.281 -8.398 -2.176 1 97.88 470 THR A CA 1
ATOM 3603 C C . THR A 1 470 ? -3.578 -8.141 -1.413 1 97.88 470 THR A C 1
ATOM 3605 O O . THR A 1 470 ? -4.594 -8.789 -1.669 1 97.88 470 THR A O 1
ATOM 3608 N N . ILE A 1 471 ? -3.541 -7.223 -0.511 1 98.06 471 ILE A N 1
ATOM 3609 C CA . ILE A 1 471 ? -4.73 -6.82 0.227 1 98.06 471 ILE A CA 1
ATOM 3610 C C . ILE A 1 471 ? -5.625 -5.957 -0.662 1 98.06 471 ILE A C 1
ATOM 3612 O O . ILE A 1 471 ? -6.852 -6.098 -0.644 1 98.06 471 ILE A O 1
ATOM 3616 N N . ALA A 1 472 ? -5.02 -5.148 -1.45 1 98.56 472 ALA A N 1
ATOM 3617 C CA . ALA A 1 472 ? -5.723 -4.191 -2.301 1 98.56 472 ALA A CA 1
ATOM 3618 C C . ALA A 1 472 ? -6.637 -4.906 -3.293 1 98.56 472 ALA A C 1
ATOM 3620 O O . ALA A 1 472 ? -7.625 -4.332 -3.76 1 98.56 472 ALA A O 1
ATOM 3621 N N . GLU A 1 473 ? -6.316 -6.18 -3.615 1 97.88 473 GLU A N 1
ATOM 3622 C CA . GLU A 1 473 ? -7.113 -6.922 -4.59 1 97.88 473 GLU A CA 1
ATOM 3623 C C . GLU A 1 473 ? -8.531 -7.164 -4.078 1 97.88 473 GLU A C 1
ATOM 3625 O O . GLU A 1 473 ? -9.438 -7.469 -4.859 1 97.88 473 GLU A O 1
ATOM 3630 N N . GLU A 1 474 ? -8.75 -6.992 -2.764 1 97.31 474 GLU A N 1
ATOM 3631 C CA . GLU A 1 474 ? -10.062 -7.215 -2.158 1 97.31 474 GLU A CA 1
ATOM 3632 C C . GLU A 1 474 ? -11.109 -6.277 -2.75 1 97.31 474 GLU A C 1
ATOM 3634 O O . GLU A 1 474 ? -12.281 -6.637 -2.854 1 97.31 474 GLU A O 1
ATOM 3639 N N . PHE A 1 475 ? -10.695 -5.082 -3.186 1 98.31 475 PHE A N 1
ATOM 3640 C CA . PHE A 1 475 ? -11.625 -4.141 -3.795 1 98.31 475 PHE A CA 1
ATOM 3641 C C . PHE A 1 475 ? -12.164 -4.688 -5.109 1 98.31 475 PHE A C 1
ATOM 3643 O O . PHE A 1 475 ? -13.281 -4.348 -5.516 1 98.31 475 PHE A O 1
ATOM 3650 N N . THR A 1 476 ? -11.398 -5.543 -5.793 1 96.25 476 THR A N 1
ATOM 3651 C CA . THR A 1 476 ? -11.82 -6.074 -7.082 1 96.25 476 THR A CA 1
ATOM 3652 C C . THR A 1 476 ? -12.688 -7.316 -6.898 1 96.25 476 THR A C 1
ATOM 3654 O O . THR A 1 476 ? -13.141 -7.914 -7.879 1 96.25 476 THR A O 1
ATOM 3657 N N . ARG A 1 477 ? -12.914 -7.691 -5.641 1 93.31 477 ARG A N 1
ATOM 3658 C CA . ARG A 1 477 ? -13.648 -8.922 -5.348 1 93.31 477 ARG A CA 1
ATOM 3659 C C . ARG A 1 477 ? -14.945 -8.625 -4.613 1 93.31 477 ARG A C 1
ATOM 3661 O O . ARG A 1 477 ? -15.578 -9.531 -4.066 1 93.31 477 ARG A O 1
ATOM 3668 N N . ILE A 1 478 ? -15.32 -7.418 -4.617 1 93.75 478 ILE A N 1
ATOM 3669 C CA . ILE A 1 478 ? -16.516 -7.062 -3.861 1 93.75 478 ILE A CA 1
ATOM 3670 C C . ILE A 1 478 ? -17.766 -7.598 -4.578 1 93.75 478 ILE A C 1
ATOM 3672 O O . ILE A 1 478 ? -17.922 -7.398 -5.781 1 93.75 478 ILE A O 1
ATOM 3676 N N . ASN A 1 479 ? -18.609 -8.391 -3.834 1 91 479 ASN A N 1
ATOM 3677 C CA . ASN A 1 479 ? -19.812 -8.93 -4.473 1 91 479 ASN A CA 1
ATOM 3678 C C . ASN A 1 479 ? -20.984 -8.969 -3.506 1 91 479 ASN A C 1
ATOM 3680 O O . ASN A 1 479 ? -22.094 -9.383 -3.881 1 91 479 ASN A O 1
ATOM 3684 N N . ILE A 1 480 ? -20.797 -8.57 -2.232 1 96.19 480 ILE A N 1
ATOM 3685 C CA . ILE A 1 480 ? -21.859 -8.547 -1.238 1 96.19 480 ILE A CA 1
ATOM 3686 C C . ILE A 1 480 ? -22.266 -7.102 -0.942 1 96.19 480 ILE A C 1
ATOM 3688 O O . ILE A 1 480 ? -21.406 -6.238 -0.773 1 96.19 480 ILE A O 1
ATOM 3692 N N . THR A 1 481 ? -23.562 -6.848 -0.943 1 97.69 481 THR A N 1
ATOM 3693 C CA . THR A 1 481 ? -24.047 -5.52 -0.608 1 97.69 481 THR A CA 1
ATOM 3694 C C . THR A 1 481 ? -24.781 -5.535 0.733 1 97.69 481 THR A C 1
ATOM 3696 O O . THR A 1 481 ? -25.297 -6.574 1.152 1 97.69 481 THR A O 1
ATOM 3699 N N . LYS A 1 482 ? -24.812 -4.457 1.421 1 97.5 482 LYS A N 1
ATOM 3700 C CA . LYS A 1 482 ? -25.578 -4.363 2.664 1 97.5 482 LYS A CA 1
ATOM 3701 C C . LYS A 1 482 ? -27.062 -4.66 2.428 1 97.5 482 LYS A C 1
ATOM 3703 O O . LYS A 1 482 ? -27.703 -5.332 3.238 1 97.5 482 LYS A O 1
ATOM 3708 N N . ARG A 1 483 ? -27.578 -4.191 1.327 1 96.56 483 ARG A N 1
ATOM 3709 C CA . ARG A 1 483 ? -28.984 -4.371 0.993 1 96.56 483 ARG A CA 1
ATOM 3710 C C . ARG A 1 483 ? -29.328 -5.848 0.825 1 96.56 483 ARG A C 1
ATOM 3712 O O . ARG A 1 483 ? -30.453 -6.27 1.129 1 96.56 483 ARG A O 1
ATOM 3719 N N . SER A 1 484 ? -28.406 -6.656 0.35 1 95.06 484 SER A N 1
ATOM 3720 C CA . SER A 1 484 ? -28.656 -8.07 0.111 1 95.06 484 SER A CA 1
ATOM 3721 C C . SER A 1 484 ? -28.859 -8.828 1.42 1 95.06 484 SER A C 1
ATOM 3723 O O . SER A 1 484 ? -29.453 -9.906 1.435 1 95.06 484 SER A O 1
ATOM 3725 N N . GLY A 1 485 ? -28.281 -8.359 2.557 1 94.75 485 GLY A N 1
ATOM 3726 C CA . GLY A 1 485 ? -28.359 -9.016 3.852 1 94.75 485 GLY A CA 1
ATOM 3727 C C . GLY A 1 485 ? -27.453 -10.234 3.959 1 94.75 485 GLY A C 1
ATOM 3728 O O . GLY A 1 485 ? -27.438 -10.914 4.988 1 94.75 485 GLY A O 1
ATOM 3729 N N . LYS A 1 486 ? -26.656 -10.477 2.9 1 93.62 486 LYS A N 1
ATOM 3730 C CA . LYS A 1 486 ? -25.766 -11.633 2.914 1 93.62 486 LYS A CA 1
ATOM 3731 C C . LYS A 1 486 ? -24.609 -11.414 3.887 1 93.62 486 LYS A C 1
ATOM 3733 O O . LYS A 1 486 ? -24.266 -10.273 4.207 1 93.62 486 LYS A O 1
ATOM 3738 N N . ASP A 1 487 ? -24 -12.508 4.355 1 93 487 ASP A N 1
ATOM 3739 C CA . ASP A 1 487 ? -22.891 -12.461 5.289 1 93 487 ASP A CA 1
ATOM 3740 C C . ASP A 1 487 ? -21.625 -11.922 4.609 1 93 487 ASP A C 1
ATOM 3742 O O . ASP A 1 487 ? -21.109 -12.539 3.67 1 93 487 ASP A O 1
ATOM 3746 N N . PRO A 1 488 ? -21.094 -10.812 5.078 1 93.56 488 PRO A N 1
ATOM 3747 C CA . PRO A 1 488 ? -19.953 -10.195 4.418 1 93.56 488 PRO A CA 1
ATOM 3748 C C . PRO A 1 488 ? -18.625 -10.797 4.871 1 93.56 488 PRO A C 1
ATOM 3750 O O . PRO A 1 488 ? -17.547 -10.352 4.441 1 93.56 488 PRO A O 1
ATOM 3753 N N . ASN A 1 489 ? -18.625 -11.773 5.742 1 89.19 489 ASN A N 1
ATOM 3754 C CA . ASN A 1 489 ? -17.391 -12.43 6.176 1 89.19 489 ASN A CA 1
ATOM 3755 C C . ASN A 1 489 ? -16.859 -13.375 5.105 1 89.19 489 ASN A C 1
ATOM 3757 O O . ASN A 1 489 ? -17.625 -14 4.375 1 89.19 489 ASN A O 1
ATOM 3761 N N . PRO A 1 490 ? -15.523 -13.344 5.016 1 75.44 490 PRO A N 1
ATOM 3762 C CA . PRO A 1 490 ? -14.953 -14.203 3.975 1 75.44 490 PRO A CA 1
ATOM 3763 C C . PRO A 1 490 ? -15.266 -15.68 4.184 1 75.44 490 PRO A C 1
ATOM 3765 O O . PRO A 1 490 ? -15.25 -16.156 5.32 1 75.44 490 PRO A O 1
ATOM 3768 N N . ALA A 1 491 ? -15.883 -16.188 3.285 1 55.53 491 ALA A N 1
ATOM 3769 C CA . ALA A 1 491 ? -16.203 -17.609 3.404 1 55.53 491 ALA A CA 1
ATOM 3770 C C . ALA A 1 491 ? -14.938 -18.453 3.41 1 55.53 491 ALA A C 1
ATOM 3772 O O . ALA A 1 491 ? -14.883 -19.484 4.09 1 55.53 491 ALA A O 1
ATOM 3773 N N . SER A 1 492 ? -13.984 -18.188 2.396 1 52.75 492 SER A N 1
ATOM 3774 C CA . SER A 1 492 ? -12.773 -18.984 2.285 1 52.75 492 SER A CA 1
ATOM 3775 C C . SER A 1 492 ? -11.547 -18.109 2.086 1 52.75 492 SER A C 1
ATOM 3777 O O . SER A 1 492 ? -11.664 -16.953 1.662 1 52.75 492 SER A O 1
ATOM 3779 N N . CYS A 1 493 ? -10.328 -18.375 2.834 1 45.84 493 CYS A N 1
ATOM 3780 C CA . CYS A 1 493 ? -9.047 -17.688 2.752 1 45.84 493 CYS A CA 1
ATOM 3781 C C . CYS A 1 493 ? -8.719 -17.312 1.311 1 45.84 493 CYS A C 1
ATOM 3783 O O . CYS A 1 493 ? -8.047 -16.312 1.062 1 45.84 493 CYS A O 1
ATOM 3785 N N . CYS A 1 494 ? -8.844 -18.141 0.383 1 47.25 494 CYS A N 1
ATOM 3786 C CA . CYS A 1 494 ? -8.328 -18 -0.973 1 47.25 494 CYS A CA 1
ATOM 3787 C C . CYS A 1 494 ? -9.461 -17.953 -1.988 1 47.25 494 CYS A C 1
ATOM 3789 O O . CYS A 1 494 ? -9.266 -18.297 -3.156 1 47.25 494 CYS A O 1
ATOM 3791 N N . SER A 1 495 ? -10.648 -17.594 -1.563 1 43.53 495 SER A N 1
ATOM 3792 C CA . SER A 1 495 ? -11.719 -17.688 -2.555 1 43.53 495 SER A CA 1
ATOM 3793 C C . SER A 1 495 ? -12.055 -16.312 -3.129 1 43.53 495 SER A C 1
ATOM 3795 O O . SER A 1 495 ? -11.914 -15.297 -2.449 1 43.53 495 SER A O 1
ATOM 3797 N N . MET B 1 1 ? -15.523 -51.906 -28.984 1 24.53 1 MET B N 1
ATOM 3798 C CA . MET B 1 1 ? -16.641 -51.969 -28.047 1 24.53 1 MET B CA 1
ATOM 3799 C C . MET B 1 1 ? -17.172 -50.594 -27.734 1 24.53 1 MET B C 1
ATOM 3801 O O . MET B 1 1 ? -16.5 -49.781 -27.078 1 24.53 1 MET B O 1
ATOM 3805 N N . VAL B 1 2 ? -17.859 -50.062 -28.734 1 32.16 2 VAL B N 1
ATOM 3806 C CA . VAL B 1 2 ? -18.531 -48.781 -28.766 1 32.16 2 VAL B CA 1
ATOM 3807 C C . VAL B 1 2 ? -19.578 -48.719 -27.656 1 32.16 2 VAL B C 1
ATOM 3809 O O . VAL B 1 2 ? -20.578 -49.438 -27.688 1 32.16 2 VAL B O 1
ATOM 3812 N N . ILE B 1 3 ? -19.031 -48.688 -26.438 1 33.38 3 ILE B N 1
ATOM 3813 C CA . ILE B 1 3 ? -20.031 -48.5 -25.391 1 33.38 3 ILE B CA 1
ATOM 3814 C C . ILE B 1 3 ? -21.016 -47.406 -25.781 1 33.38 3 ILE B C 1
ATOM 3816 O O . ILE B 1 3 ? -20.641 -46.25 -25.969 1 33.38 3 ILE B O 1
ATOM 3820 N N . PHE B 1 4 ? -22.062 -47.875 -26.5 1 33.5 4 PHE B N 1
ATOM 3821 C CA . PHE B 1 4 ? -23.25 -47.094 -26.859 1 33.5 4 PHE B CA 1
ATOM 3822 C C . PHE B 1 4 ? -23.859 -46.438 -25.625 1 33.5 4 PHE B C 1
ATOM 3824 O O . PHE B 1 4 ? -24.266 -47.125 -24.688 1 33.5 4 PHE B O 1
ATOM 3831 N N . CYS B 1 5 ? -23.375 -45.312 -25.25 1 35.38 5 CYS B N 1
ATOM 3832 C CA . CYS B 1 5 ? -24.344 -44.562 -24.438 1 35.38 5 CYS B CA 1
ATOM 3833 C C . CYS B 1 5 ? -25.766 -44.812 -24.922 1 35.38 5 CYS B C 1
ATOM 3835 O O . CYS B 1 5 ? -26.016 -44.844 -26.141 1 35.38 5 CYS B O 1
ATOM 3837 N N . ARG B 1 6 ? -26.531 -45.5 -24.312 1 45.09 6 ARG B N 1
ATOM 3838 C CA . ARG B 1 6 ? -27.906 -45.562 -24.797 1 45.09 6 ARG B CA 1
ATOM 3839 C C . ARG B 1 6 ? -28.328 -44.219 -25.406 1 45.09 6 ARG B C 1
ATOM 3841 O O . ARG B 1 6 ? -28.188 -43.188 -24.781 1 45.09 6 ARG B O 1
ATOM 3848 N N . PRO B 1 7 ? -28.359 -43.906 -26.578 1 44.66 7 PRO B N 1
ATOM 3849 C CA . PRO B 1 7 ? -28.766 -42.688 -27.281 1 44.66 7 PRO B CA 1
ATOM 3850 C C . PRO B 1 7 ? -29.5 -41.719 -26.359 1 44.66 7 PRO B C 1
ATOM 3852 O O . PRO B 1 7 ? -29.5 -40.5 -26.625 1 44.66 7 PRO B O 1
ATOM 3855 N N . GLY B 1 8 ? -30.391 -41.938 -25.516 1 47 8 GLY B N 1
ATOM 3856 C CA . GLY B 1 8 ? -31.391 -41.156 -24.812 1 47 8 GLY B CA 1
ATOM 3857 C C . GLY B 1 8 ? -30.844 -40.469 -23.578 1 47 8 GLY B C 1
ATOM 3858 O O . GLY B 1 8 ? -31.5 -39.594 -23.016 1 47 8 GLY B O 1
ATOM 3859 N N . ASP B 1 9 ? -29.969 -41 -22.734 1 63.34 9 ASP B N 1
ATOM 3860 C CA . ASP B 1 9 ? -29.688 -40.406 -21.438 1 63.34 9 ASP B CA 1
ATOM 3861 C C . ASP B 1 9 ? -28.609 -39.312 -21.562 1 63.34 9 ASP B C 1
ATOM 3863 O O . ASP B 1 9 ? -27.578 -39.531 -22.203 1 63.34 9 ASP B O 1
ATOM 3867 N N . GLY B 1 10 ? -28.922 -38.094 -21.625 1 81.88 10 GLY B N 1
ATOM 3868 C CA . GLY B 1 10 ? -28.078 -36.906 -21.672 1 81.88 10 GLY B CA 1
ATOM 3869 C C . GLY B 1 10 ? -26.781 -37.062 -20.906 1 81.88 10 GLY B C 1
ATOM 3870 O O . GLY B 1 10 ? -26.547 -38.094 -20.266 1 81.88 10 GLY B O 1
ATOM 3871 N N . PRO B 1 11 ? -25.734 -36.344 -21.203 1 93.81 11 PRO B N 1
ATOM 3872 C CA . PRO B 1 11 ? -24.469 -36.406 -20.469 1 93.81 11 PRO B CA 1
ATOM 3873 C C . PRO B 1 11 ? -24.656 -36.438 -18.969 1 93.81 11 PRO B C 1
ATOM 3875 O O . PRO B 1 11 ? -25.641 -35.906 -18.453 1 93.81 11 PRO B O 1
ATOM 3878 N N . GLU B 1 12 ? -23.797 -37.125 -18.328 1 97.19 12 GLU B N 1
ATOM 3879 C CA . GLU B 1 12 ? -23.844 -37.281 -16.875 1 97.19 12 GLU B CA 1
ATOM 3880 C C . GLU B 1 12 ? -23.703 -35.906 -16.172 1 97.19 12 GLU B C 1
ATOM 3882 O O . GLU B 1 12 ? -24.344 -35.656 -15.164 1 97.19 12 GLU B O 1
ATOM 3887 N N . TYR B 1 13 ? -22.844 -35.062 -16.625 1 98.62 13 TYR B N 1
ATOM 3888 C CA . TYR B 1 13 ? -22.578 -33.75 -16.031 1 98.62 13 TYR B CA 1
ATOM 3889 C C . TYR B 1 13 ? -22.906 -32.625 -17.016 1 98.62 13 TYR B C 1
ATOM 3891 O O . TYR B 1 13 ? -22.938 -32.844 -18.234 1 98.62 13 TYR B O 1
ATOM 3899 N N . ASP B 1 14 ? -23.203 -31.469 -16.438 1 98.69 14 ASP B N 1
ATOM 3900 C CA . ASP B 1 14 ? -23.281 -30.266 -17.266 1 98.69 14 ASP B CA 1
ATOM 3901 C C . ASP B 1 14 ? -21.875 -29.734 -17.594 1 98.69 14 ASP B C 1
ATOM 3903 O O . ASP B 1 14 ? -21.656 -29.188 -18.672 1 98.69 14 ASP B O 1
ATOM 3907 N N . LEU B 1 15 ? -20.953 -29.906 -16.656 1 98.88 15 LEU B N 1
ATOM 3908 C CA . LEU B 1 15 ? -19.594 -29.422 -16.812 1 98.88 15 LEU B CA 1
ATOM 3909 C C . LEU B 1 15 ? -18.609 -30.328 -16.078 1 98.88 15 LEU B C 1
ATOM 3911 O O . LEU B 1 15 ? -18.781 -30.625 -14.898 1 98.88 15 LEU B O 1
ATOM 3915 N N . VAL B 1 16 ? -17.656 -30.812 -16.75 1 98.88 16 VAL B N 1
ATOM 3916 C CA . VAL B 1 16 ? -16.516 -31.484 -16.156 1 98.88 16 VAL B CA 1
ATOM 3917 C C . VAL B 1 16 ? -15.273 -30.609 -16.297 1 98.88 16 VAL B C 1
ATOM 3919 O O . VAL B 1 16 ? -14.898 -30.234 -17.422 1 98.88 16 VAL B O 1
ATOM 3922 N N . VAL B 1 17 ? -14.719 -30.234 -15.156 1 98.88 17 VAL B N 1
ATOM 3923 C CA . VAL B 1 17 ? -13.492 -29.438 -15.109 1 98.88 17 VAL B CA 1
ATOM 3924 C C . VAL B 1 17 ? -12.289 -30.359 -14.883 1 98.88 17 VAL B C 1
ATOM 3926 O O . VAL B 1 17 ? -12.258 -31.109 -13.914 1 98.88 17 VAL B O 1
ATOM 3929 N N . ILE B 1 18 ? -11.352 -30.328 -15.789 1 98.69 18 ILE B N 1
ATOM 3930 C CA . ILE B 1 18 ? -10.102 -31.062 -15.617 1 98.69 18 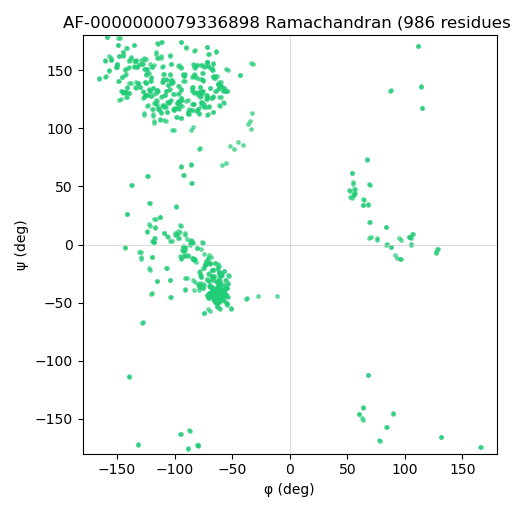ILE B CA 1
ATOM 3931 C C . ILE B 1 18 ? -9.016 -30.109 -15.102 1 98.69 18 ILE B C 1
ATOM 3933 O O . ILE B 1 18 ? -8.438 -29.344 -15.867 1 98.69 18 ILE B O 1
ATOM 3937 N N . GLY B 1 19 ? -8.664 -30.312 -13.891 1 97.94 19 GLY B N 1
ATOM 3938 C CA . GLY B 1 19 ? -7.742 -29.422 -13.195 1 97.94 19 GLY B CA 1
ATOM 3939 C C . GLY B 1 19 ? -8.383 -28.688 -12.023 1 97.94 19 GLY B C 1
ATOM 3940 O O . GLY B 1 19 ? -9.32 -27.906 -12.211 1 97.94 19 GLY B O 1
ATOM 3941 N N . GLY B 1 20 ? -7.895 -28.938 -10.906 1 97.31 20 GLY B N 1
ATOM 3942 C CA . GLY B 1 20 ? -8.398 -28.328 -9.688 1 97.31 20 GLY B CA 1
ATOM 3943 C C . GLY B 1 20 ? -7.582 -27.141 -9.234 1 97.31 20 GLY B C 1
ATOM 3944 O O . GLY B 1 20 ? -7.371 -26.938 -8.031 1 97.31 20 GLY B O 1
ATOM 3945 N N . GLY B 1 21 ? -6.996 -26.359 -10.195 1 96.88 21 GLY B N 1
ATOM 3946 C CA . GLY B 1 21 ? -6.348 -25.109 -9.883 1 96.88 21 GLY B CA 1
ATOM 3947 C C . GLY B 1 21 ? -7.328 -23.953 -9.711 1 96.88 21 GLY B C 1
ATOM 3948 O O . GLY B 1 21 ? -8.547 -24.156 -9.773 1 96.88 21 GLY B O 1
ATOM 3949 N N . SER B 1 22 ? -6.84 -22.75 -9.578 1 96.38 22 SER B N 1
ATOM 3950 C CA . SER B 1 22 ? -7.641 -21.578 -9.219 1 96.38 22 SER B CA 1
ATOM 3951 C C . SER B 1 22 ? -8.711 -21.297 -10.266 1 96.38 22 SER B C 1
ATOM 3953 O O . SER B 1 22 ? -9.867 -21.047 -9.922 1 96.38 22 SER B O 1
ATOM 3955 N N . GLY B 1 23 ? -8.328 -21.266 -11.516 1 97.88 23 GLY B N 1
ATOM 3956 C CA . GLY B 1 23 ? -9.289 -21.016 -12.578 1 97.88 23 GLY B CA 1
ATOM 3957 C C . GLY B 1 23 ? -10.375 -22.062 -12.672 1 97.88 23 GLY B C 1
ATOM 3958 O O . GLY B 1 23 ? -11.555 -21.75 -12.805 1 97.88 23 GLY B O 1
ATOM 3959 N N . GLY B 1 24 ? -9.961 -23.359 -12.625 1 98.56 24 GLY B N 1
ATOM 3960 C CA . GLY B 1 24 ? -10.914 -24.453 -12.672 1 98.56 24 GLY B CA 1
ATOM 3961 C C . GLY B 1 24 ? -11.891 -24.438 -11.508 1 98.56 24 GLY B C 1
ATOM 3962 O O . GLY B 1 24 ? -13.094 -24.625 -11.703 1 98.56 24 GLY B O 1
ATOM 3963 N N . LEU B 1 25 ? -11.352 -24.219 -10.359 1 98.25 25 LEU B N 1
ATOM 3964 C CA . LEU B 1 25 ? -12.195 -24.203 -9.172 1 98.25 25 LEU B CA 1
ATOM 3965 C C . LEU B 1 25 ? -13.18 -23.047 -9.227 1 98.25 25 LEU B C 1
ATOM 3967 O O . LEU B 1 25 ? -14.344 -23.203 -8.844 1 98.25 25 LEU B O 1
ATOM 3971 N N . ALA B 1 26 ? -12.703 -21.906 -9.656 1 97.56 26 ALA B N 1
ATOM 3972 C CA . ALA B 1 26 ? -13.586 -20.734 -9.766 1 97.56 26 ALA B CA 1
ATOM 3973 C C . ALA B 1 26 ? -14.727 -21 -10.75 1 97.56 26 ALA B C 1
ATOM 3975 O O . ALA B 1 26 ? -15.883 -20.688 -10.469 1 97.56 26 ALA B O 1
ATOM 3976 N N . ALA B 1 27 ? -14.406 -21.578 -11.891 1 98.69 27 ALA B N 1
ATOM 3977 C CA . ALA B 1 27 ? -15.422 -21.922 -12.883 1 98.69 27 ALA B CA 1
ATOM 3978 C C . ALA B 1 27 ? -16.406 -22.938 -12.336 1 98.69 27 ALA B C 1
ATOM 3980 O O . ALA B 1 27 ? -17.625 -22.797 -12.516 1 98.69 27 ALA B O 1
ATOM 3981 N N . ALA B 1 28 ? -15.891 -23.922 -11.672 1 98.75 28 ALA B N 1
ATOM 3982 C CA . ALA B 1 28 ? -16.719 -25 -11.141 1 98.75 28 ALA B CA 1
ATOM 3983 C C . ALA B 1 28 ? -17.719 -24.469 -10.109 1 98.75 28 ALA B C 1
ATOM 3985 O O . ALA B 1 28 ? -18.906 -24.75 -10.18 1 98.75 28 ALA B O 1
ATOM 3986 N N . LYS B 1 29 ? -17.188 -23.719 -9.172 1 97.75 29 LYS B N 1
ATOM 3987 C CA . LYS B 1 29 ? -18.031 -23.188 -8.109 1 97.75 29 LYS B CA 1
ATOM 3988 C C . LYS B 1 29 ? -19.094 -22.25 -8.68 1 97.75 29 LYS B C 1
ATOM 3990 O O . LYS B 1 29 ? -20.25 -22.297 -8.258 1 97.75 29 LYS B O 1
ATOM 3995 N N . GLU B 1 30 ? -18.656 -21.375 -9.586 1 97.81 30 GLU B N 1
ATOM 3996 C CA . GLU B 1 30 ? -19.609 -20.453 -10.203 1 97.81 30 GLU B CA 1
ATOM 3997 C C . GLU B 1 30 ? -20.688 -21.203 -10.969 1 97.81 30 GLU B C 1
ATOM 3999 O O . GLU B 1 30 ? -21.875 -20.859 -10.867 1 97.81 30 GLU B O 1
ATOM 4004 N N . ALA B 1 31 ? -20.344 -22.188 -11.742 1 98.81 31 ALA B N 1
ATOM 4005 C CA . ALA B 1 31 ? -21.281 -22.984 -12.523 1 98.81 31 ALA B CA 1
ATOM 4006 C C . ALA B 1 31 ? -22.266 -23.703 -11.617 1 98.81 31 ALA B C 1
ATOM 4008 O O . ALA B 1 31 ? -23.469 -23.703 -11.875 1 98.81 31 ALA B O 1
ATOM 4009 N N . ALA B 1 32 ? -21.703 -24.312 -10.594 1 98.69 32 ALA B N 1
ATOM 4010 C CA . ALA B 1 32 ? -22.578 -25 -9.633 1 98.69 32 ALA B CA 1
ATOM 4011 C C . ALA B 1 32 ? -23.562 -24.031 -9 1 98.69 32 ALA B C 1
ATOM 4013 O O . ALA B 1 32 ? -24.734 -24.375 -8.812 1 98.69 32 ALA B O 1
ATOM 4014 N N . GLY B 1 33 ? -23.094 -22.891 -8.703 1 97.25 33 GLY B N 1
ATOM 4015 C CA . GLY B 1 33 ? -23.953 -21.859 -8.148 1 97.25 33 GLY B CA 1
ATOM 4016 C C . GLY B 1 33 ? -25.078 -21.453 -9.086 1 97.25 33 GLY B C 1
ATOM 4017 O O . GLY B 1 33 ? -26.125 -20.969 -8.641 1 97.25 33 GLY B O 1
ATOM 4018 N N . LEU B 1 34 ? -24.891 -21.672 -10.352 1 98.12 34 LEU B N 1
ATOM 4019 C CA . LEU B 1 34 ? -25.875 -21.328 -11.367 1 98.12 34 LEU B CA 1
ATOM 4020 C C . LEU B 1 34 ? -26.734 -22.531 -11.719 1 98.12 34 LEU B C 1
ATOM 4022 O O . LEU B 1 34 ? -27.5 -22.5 -12.688 1 98.12 34 LEU B O 1
ATOM 4026 N N . GLY B 1 35 ? -26.531 -23.641 -10.977 1 98.12 35 GLY B N 1
ATOM 4027 C CA . GLY B 1 35 ? -27.453 -24.766 -11.078 1 98.12 35 GLY B CA 1
ATOM 4028 C C . GLY B 1 35 ? -26.891 -25.922 -11.891 1 98.12 35 GLY B C 1
ATOM 4029 O O . GLY B 1 35 ? -27.578 -26.938 -12.094 1 98.12 35 GLY B O 1
ATOM 4030 N N . ALA B 1 36 ? -25.672 -25.891 -12.305 1 98.69 36 ALA B N 1
ATOM 4031 C CA . ALA B 1 36 ? -25.078 -26.938 -13.133 1 98.69 36 ALA B CA 1
ATOM 4032 C C . ALA B 1 36 ? -24.609 -28.109 -12.273 1 98.69 36 ALA B C 1
ATOM 4034 O O . ALA B 1 36 ? -24.172 -27.922 -11.141 1 98.69 36 ALA B O 1
ATOM 4035 N N . LYS B 1 37 ? -24.766 -29.25 -12.82 1 98.75 37 LYS B N 1
ATOM 4036 C CA . LYS B 1 37 ? -24.109 -30.422 -12.242 1 98.75 37 LYS B CA 1
ATOM 4037 C C . LYS B 1 37 ? -22.656 -30.5 -12.656 1 98.75 37 LYS B C 1
ATOM 4039 O O . LYS B 1 37 ? -22.344 -30.719 -13.828 1 98.75 37 LYS B O 1
ATOM 4044 N N . VAL B 1 38 ? -21.734 -30.375 -11.648 1 98.88 38 VAL B N 1
ATOM 4045 C CA . VAL B 1 38 ? -20.344 -30.141 -11.992 1 98.88 38 VAL B CA 1
ATOM 4046 C C . VAL B 1 38 ? -19.453 -31.188 -11.328 1 98.88 38 VAL B C 1
ATOM 4048 O O . VAL B 1 38 ? -19.688 -31.562 -10.172 1 98.88 38 VAL B O 1
ATOM 4051 N N . ALA B 1 39 ? -18.453 -31.672 -12.039 1 98.75 39 ALA B N 1
ATOM 4052 C CA . ALA B 1 39 ? -17.359 -32.469 -11.484 1 98.75 39 ALA B CA 1
ATOM 4053 C C . ALA B 1 39 ? -16.016 -31.797 -11.742 1 98.75 39 ALA B C 1
ATOM 4055 O O . ALA B 1 39 ? -15.789 -31.234 -12.812 1 98.75 39 ALA B O 1
ATOM 4056 N N . VAL B 1 40 ? -15.164 -31.875 -10.742 1 98.69 40 VAL B N 1
ATOM 4057 C CA . VAL B 1 40 ? -13.789 -31.391 -10.867 1 98.69 40 VAL B CA 1
ATOM 4058 C C . VAL B 1 40 ? -12.82 -32.562 -10.68 1 98.69 40 VAL B C 1
ATOM 4060 O O . VAL B 1 40 ? -12.859 -33.25 -9.664 1 98.69 40 VAL B O 1
ATOM 4063 N N . LEU B 1 41 ? -12.016 -32.781 -11.688 1 98.12 41 LEU B N 1
ATOM 4064 C CA . LEU B 1 41 ? -10.906 -33.719 -11.594 1 98.12 41 LEU B CA 1
ATOM 4065 C C . LEU B 1 41 ? -9.617 -33.031 -11.211 1 98.12 41 LEU B C 1
ATOM 4067 O O . LEU B 1 41 ? -9.312 -31.953 -11.742 1 98.12 41 LEU B O 1
ATOM 4071 N N . ASP B 1 42 ? -8.93 -33.562 -10.297 1 96.5 42 ASP B N 1
ATOM 4072 C CA . ASP B 1 42 ? -7.605 -33.031 -9.961 1 96.5 42 ASP B CA 1
ATOM 4073 C C . ASP B 1 42 ? -6.652 -34.156 -9.562 1 96.5 42 ASP B C 1
ATOM 4075 O O . ASP B 1 42 ? -7.039 -35.094 -8.844 1 96.5 42 ASP B O 1
ATOM 4079 N N . PHE B 1 43 ? -5.52 -34.156 -10.109 1 95.44 43 PHE B N 1
ATOM 4080 C CA . PHE B 1 43 ? -4.449 -35.094 -9.789 1 95.44 43 PHE B CA 1
ATOM 4081 C C . PHE B 1 43 ? -3.086 -34.406 -9.906 1 95.44 43 PHE B C 1
ATOM 4083 O O . PHE B 1 43 ? -2.799 -33.75 -10.906 1 95.44 43 PHE B O 1
ATOM 4090 N N . VAL B 1 44 ? -2.283 -34.594 -8.906 1 95.75 44 VAL B N 1
ATOM 4091 C CA . VAL B 1 44 ? -0.951 -34 -8.906 1 95.75 44 VAL B CA 1
ATOM 4092 C C . VAL B 1 44 ? 0.101 -35.094 -9.094 1 95.75 44 VAL B C 1
ATOM 4094 O O . VAL B 1 44 ? 0.324 -35.906 -8.203 1 95.75 44 VAL B O 1
ATOM 4097 N N . THR B 1 45 ? 0.64 -35.062 -10.312 1 94.56 45 THR B N 1
ATOM 4098 C CA . THR B 1 45 ? 1.813 -35.906 -10.516 1 94.56 45 THR B CA 1
ATOM 4099 C C . THR B 1 45 ? 3.002 -35.375 -9.719 1 94.56 45 THR B C 1
ATOM 4101 O O . THR B 1 45 ? 3.338 -34.188 -9.805 1 94.56 45 THR B O 1
ATOM 4104 N N . PRO B 1 46 ? 3.615 -36.219 -8.898 1 96.56 46 PRO B N 1
ATOM 4105 C CA . PRO B 1 46 ? 4.75 -35.719 -8.102 1 96.56 46 PRO B CA 1
ATOM 4106 C C . PRO B 1 46 ? 5.848 -35.094 -8.961 1 96.56 46 PRO B C 1
ATOM 4108 O O . PRO B 1 46 ? 6.035 -35.5 -10.117 1 96.56 46 PRO B O 1
ATOM 4111 N N . SER B 1 47 ? 6.574 -34.125 -8.383 1 97.44 47 SER B N 1
ATOM 4112 C CA . SER B 1 47 ? 7.785 -33.625 -9.031 1 97.44 47 SER B CA 1
ATOM 4113 C C . SER B 1 47 ? 8.836 -34.719 -9.133 1 97.44 47 SER B C 1
ATOM 4115 O O . SER B 1 47 ? 8.719 -35.781 -8.492 1 97.44 47 SER B O 1
ATOM 4117 N N . PRO B 1 48 ? 9.844 -34.469 -9.945 1 96.38 48 PRO B N 1
ATOM 4118 C CA . PRO B 1 48 ? 10.914 -35.469 -10.008 1 96.38 48 PRO B CA 1
ATOM 4119 C C . PRO B 1 48 ? 11.539 -35.75 -8.641 1 96.38 48 PRO B C 1
ATOM 4121 O O . PRO B 1 48 ? 12.055 -36.844 -8.406 1 96.38 48 PRO B O 1
ATOM 4124 N N . ARG B 1 49 ? 11.445 -34.844 -7.695 1 95.56 49 ARG B N 1
ATOM 4125 C CA . ARG B 1 49 ? 12.008 -35 -6.355 1 95.56 49 ARG B CA 1
ATOM 4126 C C . ARG B 1 49 ? 10.969 -35.594 -5.402 1 95.56 49 ARG B C 1
ATOM 4128 O O . ARG B 1 49 ? 11.25 -35.781 -4.215 1 95.56 49 ARG B O 1
ATOM 4135 N N . GLY B 1 50 ? 9.734 -35.75 -5.883 1 96.5 50 GLY B N 1
ATOM 4136 C CA . GLY B 1 50 ? 8.742 -36.5 -5.109 1 96.5 50 GLY B CA 1
ATOM 4137 C C . GLY B 1 50 ? 7.723 -35.594 -4.445 1 96.5 50 GLY B C 1
ATOM 4138 O O . GLY B 1 50 ? 6.863 -36.062 -3.699 1 96.5 50 GLY B O 1
ATOM 4139 N N . THR B 1 51 ? 7.75 -34.312 -4.719 1 97 51 THR B N 1
ATOM 4140 C CA . THR B 1 51 ? 6.828 -33.375 -4.082 1 97 51 THR B CA 1
ATOM 4141 C C . THR B 1 51 ? 5.43 -33.5 -4.68 1 97 51 THR B C 1
ATOM 4143 O O . THR B 1 51 ? 5.27 -33.531 -5.898 1 97 51 THR B O 1
ATOM 4146 N N . LYS B 1 52 ? 4.383 -33.594 -3.855 1 96.19 52 LYS B N 1
ATOM 4147 C CA . LYS B 1 52 ? 2.963 -33.594 -4.191 1 96.19 52 LYS B CA 1
ATOM 4148 C C . LYS B 1 52 ? 2.182 -32.656 -3.281 1 96.19 52 LYS B C 1
ATOM 4150 O O . LYS B 1 52 ? 2.678 -32.25 -2.227 1 96.19 52 LYS B O 1
ATOM 4155 N N . TRP B 1 53 ? 1.063 -32.219 -3.686 1 96.25 53 TRP B N 1
ATOM 4156 C CA . TRP B 1 53 ? 0.269 -31.312 -2.879 1 96.25 53 TRP B CA 1
ATOM 4157 C C . TRP B 1 53 ? -1.222 -31.531 -3.1 1 96.25 53 TRP B C 1
ATOM 4159 O O . TRP B 1 53 ? -1.612 -32.406 -3.883 1 96.25 53 TRP B O 1
ATOM 4169 N N . GLY B 1 54 ? -2.031 -30.797 -2.387 1 94.19 54 GLY B N 1
ATOM 4170 C CA . GLY B 1 54 ? -3.473 -30.984 -2.406 1 94.19 54 GLY B CA 1
ATOM 4171 C C . GLY B 1 54 ? -4.184 -30.078 -3.387 1 94.19 54 GLY B C 1
ATOM 4172 O O . GLY B 1 54 ? -3.562 -29.547 -4.316 1 94.19 54 GLY B O 1
ATOM 4173 N N . LEU B 1 55 ? -5.418 -30 -3.158 1 95.38 55 LEU B N 1
ATOM 4174 C CA . LEU B 1 55 ? -6.324 -29.25 -4.02 1 95.38 55 LEU B CA 1
ATOM 4175 C C . LEU B 1 55 ? -6.023 -27.75 -3.955 1 95.38 55 LEU B C 1
ATOM 4177 O O . LEU B 1 55 ? -5.617 -27.234 -2.908 1 95.38 55 LEU B O 1
ATOM 4181 N N . GLY B 1 56 ? -6.18 -27.062 -5.137 1 95.38 56 GLY B N 1
ATOM 4182 C CA . GLY B 1 56 ? -6.035 -25.625 -5.141 1 95.38 56 GLY B CA 1
ATOM 4183 C C . GLY B 1 56 ? -5.039 -25.125 -6.168 1 95.38 56 GLY B C 1
ATOM 4184 O O . GLY B 1 56 ? -4.898 -23.906 -6.371 1 95.38 56 GLY B O 1
ATOM 4185 N N . GLY B 1 57 ? -4.355 -26.062 -6.816 1 96.38 57 GLY B N 1
ATOM 4186 C CA . GLY B 1 57 ? -3.455 -25.719 -7.902 1 96.38 57 GLY B CA 1
ATOM 4187 C C . GLY B 1 57 ? -2.127 -25.156 -7.418 1 96.38 57 GLY B C 1
ATOM 4188 O O . GLY B 1 57 ? -1.794 -25.281 -6.238 1 96.38 57 GLY B O 1
ATOM 4189 N N . THR B 1 58 ? -1.354 -24.594 -8.328 1 96.81 58 THR B N 1
ATOM 4190 C CA . THR B 1 58 ? 0.002 -24.125 -8.07 1 96.81 58 THR B CA 1
ATOM 4191 C C . THR B 1 58 ? -0.01 -22.953 -7.09 1 96.81 58 THR B C 1
ATOM 4193 O O . THR B 1 58 ? 0.736 -22.953 -6.109 1 96.81 58 THR B O 1
ATOM 4196 N N . CYS B 1 59 ? -0.834 -22.047 -7.238 1 96.5 59 CYS B N 1
ATOM 4197 C CA . CYS B 1 59 ? -0.82 -20.797 -6.48 1 96.5 59 CYS B CA 1
ATOM 4198 C C . CYS B 1 59 ? -0.93 -21.062 -4.984 1 96.5 59 CYS B C 1
ATOM 4200 O O . CYS B 1 59 ? -0.139 -20.531 -4.199 1 96.5 59 CYS B O 1
ATOM 4202 N N . VAL B 1 60 ? -1.808 -21.906 -4.578 1 96.25 60 VAL B N 1
ATOM 4203 C CA . VAL B 1 60 ? -2.094 -22.172 -3.172 1 96.25 60 VAL B CA 1
ATOM 4204 C C . VAL B 1 60 ? -0.978 -23.031 -2.57 1 96.25 60 VAL B C 1
ATOM 4206 O O . VAL B 1 60 ? -0.593 -22.828 -1.415 1 96.25 60 VAL B O 1
ATOM 4209 N N . ASN B 1 61 ? -0.431 -23.891 -3.355 1 97.94 61 ASN B N 1
ATOM 4210 C CA . ASN B 1 61 ? 0.358 -24.984 -2.805 1 97.94 61 ASN B CA 1
ATOM 4211 C C . ASN B 1 61 ? 1.854 -24.75 -2.973 1 97.94 61 ASN B C 1
ATOM 4213 O O . ASN B 1 61 ? 2.635 -24.984 -2.049 1 97.94 61 ASN B O 1
ATOM 4217 N N . VAL B 1 62 ? 2.236 -24.312 -4.184 1 98.12 62 VAL B N 1
ATOM 4218 C CA . VAL B 1 62 ? 3.664 -24.266 -4.484 1 98.12 62 VAL B CA 1
ATOM 4219 C C . VAL B 1 62 ? 3.988 -23.016 -5.289 1 98.12 62 VAL B C 1
ATOM 4221 O O . VAL B 1 62 ? 4.918 -23.016 -6.098 1 98.12 62 VAL B O 1
ATOM 4224 N N . GLY B 1 63 ? 3.168 -22.016 -5.109 1 96.94 63 GLY B N 1
ATOM 4225 C CA . GLY B 1 63 ? 3.336 -20.781 -5.875 1 96.94 63 GLY B CA 1
ATOM 4226 C C . GLY B 1 63 ? 3.1 -19.531 -5.055 1 96.94 63 GLY B C 1
ATOM 4227 O O . GLY B 1 63 ? 3.762 -19.312 -4.039 1 96.94 63 GLY B O 1
ATOM 4228 N N . CYS B 1 64 ? 2.08 -18.797 -5.355 1 96.62 64 CYS B N 1
ATOM 4229 C CA . CYS B 1 64 ? 1.831 -17.453 -4.883 1 96.62 64 CYS B CA 1
ATOM 4230 C C . CYS B 1 64 ? 1.749 -17.406 -3.361 1 96.62 64 CYS B C 1
ATOM 4232 O O . CYS B 1 64 ? 2.375 -16.562 -2.725 1 96.62 64 CYS B O 1
ATOM 4234 N N . ILE B 1 65 ? 1.056 -18.297 -2.75 1 97.5 65 ILE B N 1
ATOM 4235 C CA . ILE B 1 65 ? 0.752 -18.203 -1.327 1 97.5 65 ILE B CA 1
ATOM 4236 C C . ILE B 1 65 ? 1.998 -18.547 -0.512 1 97.5 65 ILE B C 1
ATOM 4238 O O . ILE B 1 65 ? 2.475 -17.719 0.278 1 97.5 65 ILE B O 1
ATOM 4242 N N . PRO B 1 66 ? 2.559 -19.75 -0.673 1 98.31 66 PRO B N 1
ATOM 4243 C CA . PRO B 1 66 ? 3.768 -20.016 0.113 1 98.31 66 PRO B CA 1
ATOM 4244 C C . PRO B 1 66 ? 4.898 -19.031 -0.203 1 98.31 66 PRO B C 1
ATOM 4246 O O . PRO B 1 66 ? 5.648 -18.641 0.695 1 98.31 66 PRO B O 1
ATOM 4249 N N . LYS B 1 67 ? 5.02 -18.688 -1.446 1 98 67 LYS B N 1
ATOM 4250 C CA . LYS B 1 67 ? 6.062 -17.75 -1.829 1 98 67 LYS B CA 1
ATOM 4251 C C . LYS B 1 67 ? 5.879 -16.406 -1.114 1 98 67 LYS B C 1
ATOM 4253 O O . LYS B 1 67 ? 6.852 -15.812 -0.649 1 98 67 LYS B O 1
ATOM 4258 N N . LYS B 1 68 ? 4.641 -15.914 -1.082 1 98.25 68 LYS B N 1
ATOM 4259 C CA . LYS B 1 68 ? 4.352 -14.656 -0.408 1 98.25 68 LYS B CA 1
ATOM 4260 C C . LYS B 1 68 ? 4.664 -14.742 1.083 1 98.25 68 LYS B C 1
ATOM 4262 O O . LYS B 1 68 ? 5.145 -13.773 1.68 1 98.25 68 LYS B O 1
ATOM 4267 N N . LEU B 1 69 ? 4.348 -15.852 1.687 1 98.69 69 LEU B N 1
ATOM 4268 C CA . LEU B 1 69 ? 4.613 -16.031 3.109 1 98.69 69 LEU B CA 1
ATOM 4269 C C . LEU B 1 69 ? 6.113 -16.094 3.379 1 98.69 69 LEU B C 1
ATOM 4271 O O . LEU B 1 69 ? 6.594 -15.531 4.367 1 98.69 69 LEU B O 1
ATOM 4275 N N . MET B 1 70 ? 6.871 -16.75 2.465 1 98.81 70 MET B N 1
ATOM 4276 C CA . MET B 1 70 ? 8.328 -16.75 2.59 1 98.81 70 MET B CA 1
ATOM 4277 C C . MET B 1 70 ? 8.883 -15.344 2.377 1 98.81 70 MET B C 1
ATOM 4279 O O . MET B 1 70 ? 9.812 -14.93 3.078 1 98.81 70 MET B O 1
ATOM 4283 N N . HIS B 1 71 ? 8.344 -14.672 1.386 1 98.69 71 HIS B N 1
ATOM 4284 C CA . HIS B 1 71 ? 8.703 -13.281 1.137 1 98.69 71 HIS B CA 1
ATOM 4285 C C . HIS B 1 71 ? 8.469 -12.422 2.375 1 98.69 71 HIS B C 1
ATOM 4287 O O . HIS B 1 71 ? 9.32 -11.617 2.75 1 98.69 71 HIS B O 1
ATOM 4293 N N . GLN B 1 72 ? 7.34 -12.625 3.043 1 98.81 72 GLN B N 1
ATOM 4294 C CA . GLN B 1 72 ? 7.004 -11.898 4.266 1 98.81 72 GLN B CA 1
ATOM 4295 C C . GLN B 1 72 ? 8.008 -12.195 5.375 1 98.81 72 GLN B C 1
ATOM 4297 O O . GLN B 1 72 ? 8.414 -11.297 6.109 1 98.81 72 GLN B O 1
ATOM 4302 N N . ALA B 1 73 ? 8.352 -13.43 5.488 1 98.88 73 ALA B N 1
ATOM 4303 C CA . ALA B 1 73 ? 9.352 -13.797 6.484 1 98.88 73 ALA B CA 1
ATOM 4304 C C . ALA B 1 73 ? 10.656 -13.023 6.27 1 98.88 73 ALA B C 1
ATOM 4306 O O . ALA B 1 73 ? 11.258 -12.531 7.227 1 98.88 73 ALA B O 1
ATOM 4307 N N . ALA B 1 74 ? 11.031 -12.953 5.012 1 98.81 74 ALA B N 1
ATOM 4308 C CA . ALA B 1 74 ? 12.25 -12.219 4.668 1 98.81 74 ALA B CA 1
ATOM 4309 C C . ALA B 1 74 ? 12.102 -10.734 4.988 1 98.81 74 ALA B C 1
ATOM 4311 O O . ALA B 1 74 ? 13.023 -10.117 5.523 1 98.81 74 ALA B O 1
ATOM 4312 N N . LEU B 1 75 ? 10.984 -10.156 4.707 1 98.62 75 LEU B N 1
ATOM 4313 C CA . LEU B 1 75 ? 10.734 -8.75 4.98 1 98.62 75 LEU B CA 1
ATOM 4314 C C . LEU B 1 75 ? 10.758 -8.477 6.48 1 98.62 75 LEU B C 1
ATOM 4316 O O . LEU B 1 75 ? 11.203 -7.41 6.918 1 98.62 75 LEU B O 1
ATOM 4320 N N . LEU B 1 76 ? 10.211 -9.398 7.254 1 98.75 76 LEU B N 1
ATOM 4321 C CA . LEU B 1 76 ? 10.242 -9.258 8.703 1 98.75 76 LEU B CA 1
ATOM 4322 C C . LEU B 1 76 ? 11.68 -9.219 9.219 1 98.75 76 LEU B C 1
ATOM 4324 O O . LEU B 1 76 ? 11.977 -8.531 10.195 1 98.75 76 LEU B O 1
ATOM 4328 N N . GLY B 1 77 ? 12.57 -9.961 8.539 1 98.44 77 GLY B N 1
ATOM 4329 C CA . GLY B 1 77 ? 13.977 -9.844 8.875 1 98.44 77 GLY B CA 1
ATOM 4330 C C . GLY B 1 77 ? 14.523 -8.445 8.688 1 98.44 77 GLY B C 1
ATOM 4331 O O . GLY B 1 77 ? 15.266 -7.941 9.539 1 98.44 77 GLY B O 1
ATOM 4332 N N . GLU B 1 78 ? 14.156 -7.82 7.629 1 97.75 78 GLU B N 1
ATOM 4333 C CA . GLU B 1 78 ? 14.555 -6.438 7.391 1 97.75 78 GLU B CA 1
ATOM 4334 C C . GLU B 1 78 ? 13.945 -5.504 8.438 1 97.75 78 GLU B C 1
ATOM 4336 O O . GLU B 1 78 ? 14.586 -4.539 8.859 1 97.75 78 GLU B O 1
ATOM 4341 N N . ALA B 1 79 ? 12.727 -5.785 8.805 1 98.38 79 ALA B N 1
ATOM 4342 C CA . ALA B 1 79 ? 12.039 -4.977 9.812 1 98.38 79 ALA B CA 1
ATOM 4343 C C . ALA B 1 79 ? 12.766 -5.031 11.148 1 98.38 79 ALA B C 1
ATOM 4345 O O . ALA B 1 79 ? 12.844 -4.027 11.859 1 98.38 79 ALA B O 1
ATOM 4346 N N . ILE B 1 80 ? 13.219 -6.203 11.5 1 98.19 80 ILE B N 1
ATOM 4347 C CA . ILE B 1 80 ? 13.977 -6.375 12.734 1 98.19 80 ILE B CA 1
ATOM 4348 C C . ILE B 1 80 ? 15.211 -5.477 12.711 1 98.19 80 ILE B C 1
ATOM 4350 O O . ILE B 1 80 ? 15.516 -4.793 13.695 1 98.19 80 ILE B O 1
ATOM 4354 N N . GLU B 1 81 ? 15.867 -5.402 11.547 1 97.56 81 GLU B N 1
ATOM 4355 C CA . GLU B 1 81 ? 17.047 -4.555 11.406 1 97.56 81 GLU B CA 1
ATOM 4356 C C . GLU B 1 81 ? 16.688 -3.076 11.508 1 97.56 81 GLU B C 1
ATOM 4358 O O . GLU B 1 81 ? 17.375 -2.309 12.188 1 97.56 81 GLU B O 1
ATOM 4363 N N . ASP B 1 82 ? 15.641 -2.68 10.906 1 98.25 82 ASP B N 1
ATOM 4364 C CA . ASP B 1 82 ? 15.18 -1.294 10.945 1 98.25 82 ASP B CA 1
ATOM 4365 C C . ASP B 1 82 ? 14.789 -0.883 12.367 1 98.25 82 ASP B C 1
ATOM 4367 O O . ASP B 1 82 ? 15 0.263 12.766 1 98.25 82 ASP B O 1
ATOM 4371 N N . ALA B 1 83 ? 14.141 -1.817 13.07 1 98.62 83 ALA B N 1
ATOM 4372 C CA . ALA B 1 83 ? 13.609 -1.544 14.398 1 98.62 83 ALA B CA 1
ATOM 4373 C C . ALA B 1 83 ? 14.703 -1.045 15.336 1 98.62 83 ALA B C 1
ATOM 4375 O O . ALA B 1 83 ? 14.445 -0.21 16.219 1 98.62 83 ALA B O 1
ATOM 4376 N N . LYS B 1 84 ? 15.891 -1.498 15.102 1 97.94 84 LYS B N 1
ATOM 4377 C CA . LYS B 1 84 ? 17.016 -1.081 15.93 1 97.94 84 LYS B CA 1
ATOM 4378 C C . LYS B 1 84 ? 17.234 0.428 15.844 1 97.94 84 LYS B C 1
ATOM 4380 O O . LYS B 1 84 ? 17.422 1.09 16.875 1 97.94 84 LYS B O 1
ATOM 4385 N N . SER B 1 85 ? 17.125 0.963 14.656 1 98.25 85 SER B N 1
ATOM 4386 C CA . SER B 1 85 ? 17.328 2.395 14.445 1 98.25 85 SER B CA 1
ATOM 4387 C C . SER B 1 85 ? 16.141 3.197 14.992 1 98.25 85 SER B C 1
ATOM 4389 O O . SER B 1 85 ? 16.281 4.387 15.281 1 98.25 85 SER B O 1
ATOM 4391 N N . TYR B 1 86 ? 15.016 2.539 15.219 1 98.69 86 TYR B N 1
ATOM 4392 C CA . TYR B 1 86 ? 13.812 3.211 15.68 1 98.69 86 TYR B CA 1
ATOM 4393 C C . TYR B 1 86 ? 13.656 3.08 17.188 1 98.69 86 TYR B C 1
ATOM 4395 O O . TYR B 1 86 ? 12.594 3.371 17.734 1 98.69 86 TYR B O 1
ATOM 4403 N N . GLY B 1 87 ? 14.609 2.596 17.812 1 98.44 87 GLY B N 1
ATOM 4404 C CA . GLY B 1 87 ? 14.664 2.664 19.266 1 98.44 87 GLY B CA 1
ATOM 4405 C C . GLY B 1 87 ? 14.367 1.334 19.922 1 98.44 87 GLY B C 1
ATOM 4406 O O . GLY B 1 87 ? 14.438 1.223 21.156 1 98.44 87 GLY B O 1
ATOM 4407 N N . TRP B 1 88 ? 14.094 0.263 19.203 1 98.56 88 TRP B N 1
ATOM 4408 C CA . TRP B 1 88 ? 13.891 -1.055 19.797 1 98.56 88 TRP B CA 1
ATOM 4409 C C . TRP B 1 88 ? 15.219 -1.694 20.172 1 98.56 88 TRP B C 1
ATOM 4411 O O . TRP B 1 88 ? 16.172 -1.668 19.391 1 98.56 88 TRP B O 1
ATOM 4421 N N . GLN B 1 89 ? 15.234 -2.25 21.328 1 97.75 89 GLN B N 1
ATOM 4422 C CA . GLN B 1 89 ? 16.453 -2.85 21.875 1 97.75 89 GLN B CA 1
ATOM 4423 C C . GLN B 1 89 ? 16.328 -4.367 21.969 1 97.75 89 GLN B C 1
ATOM 4425 O O . GLN B 1 89 ? 15.336 -4.883 22.5 1 97.75 89 GLN B O 1
ATOM 4430 N N . PHE B 1 90 ? 17.312 -5.023 21.391 1 96.88 90 PHE B N 1
ATOM 4431 C CA . PHE B 1 90 ? 17.359 -6.48 21.375 1 96.88 90 PHE B CA 1
ATOM 4432 C C . PHE B 1 90 ? 18.531 -6.992 22.203 1 96.88 90 PHE B C 1
ATOM 4434 O O . PHE B 1 90 ? 19.688 -6.773 21.859 1 96.88 90 PHE B O 1
ATOM 4441 N N . PRO B 1 91 ? 18.219 -7.723 23.266 1 93.56 91 PRO B N 1
ATOM 4442 C CA . PRO B 1 91 ? 19.344 -8.383 23.938 1 93.56 91 PRO B CA 1
ATOM 4443 C C . PRO B 1 91 ? 20.078 -9.359 23.016 1 93.56 91 PRO B C 1
ATOM 4445 O O . PRO B 1 91 ? 19.453 -10.078 22.234 1 93.56 91 PRO B O 1
ATOM 4448 N N . ASP B 1 92 ? 21.359 -9.414 23 1 92.69 92 ASP B N 1
ATOM 4449 C CA . ASP B 1 92 ? 22.172 -10.32 22.203 1 92.69 92 ASP B CA 1
ATOM 4450 C C . ASP B 1 92 ? 21.781 -10.273 20.734 1 92.69 92 ASP B C 1
ATOM 4452 O O . ASP B 1 92 ? 21.484 -11.312 20.141 1 92.69 92 ASP B O 1
ATOM 4456 N N . GLN B 1 93 ? 21.641 -9.125 20.25 1 91.88 93 GLN B N 1
ATOM 4457 C CA . GLN B 1 93 ? 21.141 -8.891 18.906 1 91.88 93 GLN B CA 1
ATOM 4458 C C . GLN B 1 93 ? 21.953 -9.68 17.875 1 91.88 93 GLN B C 1
ATOM 4460 O O . GLN B 1 93 ? 21.422 -10.086 16.844 1 91.88 93 GLN B O 1
ATOM 4465 N N . GLU B 1 94 ? 23.188 -10.008 18.109 1 92.88 94 GLU B N 1
ATOM 4466 C CA . GLU B 1 94 ? 24.062 -10.719 17.188 1 92.88 94 GLU B CA 1
ATOM 4467 C C . GLU B 1 94 ? 23.641 -12.18 17.047 1 92.88 94 GLU B C 1
ATOM 4469 O O . GLU B 1 94 ? 24.047 -12.859 16.109 1 92.88 94 GLU B O 1
ATOM 4474 N N . ASN B 1 95 ? 22.75 -12.625 17.922 1 94.31 95 ASN B N 1
ATOM 4475 C CA . ASN B 1 95 ? 22.344 -14.023 17.922 1 94.31 95 ASN B CA 1
ATOM 4476 C C . ASN B 1 95 ? 20.938 -14.203 17.359 1 94.31 95 ASN B C 1
ATOM 4478 O O . ASN B 1 95 ? 20.375 -15.297 17.406 1 94.31 95 ASN B O 1
ATOM 4482 N N . ILE B 1 96 ? 20.375 -13.156 16.844 1 96.19 96 ILE B N 1
ATOM 4483 C CA . ILE B 1 96 ? 19.109 -13.289 16.156 1 96.19 96 ILE B CA 1
ATOM 4484 C C . ILE B 1 96 ? 19.297 -14.102 14.875 1 96.19 96 ILE B C 1
ATOM 4486 O O . ILE B 1 96 ? 20.188 -13.805 14.07 1 96.19 96 ILE B O 1
ATOM 4490 N N . ARG B 1 97 ? 18.547 -15.148 14.641 1 96.12 97 ARG B N 1
ATOM 4491 C CA . ARG B 1 97 ? 18.688 -16.016 13.477 1 96.12 97 ARG B CA 1
ATOM 4492 C C . ARG B 1 97 ? 17.344 -16.516 13 1 96.12 97 ARG B C 1
ATOM 4494 O O . ARG B 1 97 ? 16.344 -16.422 13.719 1 96.12 97 ARG B O 1
ATOM 4501 N N . HIS B 1 98 ? 17.328 -17.031 11.852 1 97.94 98 HIS B N 1
ATOM 4502 C CA . HIS B 1 98 ? 16.109 -17.594 11.281 1 97.94 98 HIS B CA 1
ATOM 4503 C C . HIS B 1 98 ? 16.156 -19.125 11.258 1 97.94 98 HIS B C 1
ATOM 4505 O O . HIS B 1 98 ? 17.203 -19.703 10.961 1 97.94 98 HIS B O 1
ATOM 4511 N N . ASP B 1 99 ? 15.023 -19.703 11.531 1 98.31 99 ASP B N 1
ATOM 4512 C CA . ASP B 1 99 ? 14.891 -21.156 11.531 1 98.31 99 ASP B CA 1
ATOM 4513 C C . ASP B 1 99 ? 14.008 -21.625 10.375 1 98.31 99 ASP B C 1
ATOM 4515 O O . ASP B 1 99 ? 12.789 -21.469 10.414 1 98.31 99 ASP B O 1
ATOM 4519 N N . TRP B 1 100 ? 14.602 -22.328 9.422 1 98.44 100 TRP B N 1
ATOM 4520 C CA . TRP B 1 100 ? 13.906 -22.797 8.227 1 98.44 100 TRP B CA 1
ATOM 4521 C C . TRP B 1 100 ? 12.789 -23.766 8.578 1 98.44 100 TRP B C 1
ATOM 4523 O O . TRP B 1 100 ? 11.688 -23.688 8.031 1 98.44 100 TRP B O 1
ATOM 4533 N N . THR B 1 101 ? 13 -24.641 9.406 1 98.44 101 THR B N 1
ATOM 4534 C CA . THR B 1 101 ? 12.047 -25.703 9.742 1 98.44 101 THR B CA 1
ATOM 4535 C C . THR B 1 101 ? 10.766 -25.094 10.312 1 98.44 101 THR B C 1
ATOM 4537 O O . THR B 1 101 ? 9.664 -25.5 9.914 1 98.44 101 THR B O 1
ATOM 4540 N N . SER B 1 102 ? 10.961 -24.156 11.211 1 98.25 102 SER B N 1
ATOM 4541 C CA . SER B 1 102 ? 9.797 -23.5 11.797 1 98.25 102 SER B CA 1
ATOM 4542 C C . SER B 1 102 ? 8.969 -22.781 10.742 1 98.25 102 SER B C 1
ATOM 4544 O O . SER B 1 102 ? 7.738 -22.859 10.75 1 98.25 102 SER B O 1
ATOM 4546 N N . LEU B 1 103 ? 9.641 -22.109 9.891 1 98.69 103 LEU B N 1
ATOM 4547 C CA . LEU B 1 103 ? 8.945 -21.391 8.828 1 98.69 103 LEU B CA 1
ATOM 4548 C C . LEU B 1 103 ? 8.219 -22.344 7.898 1 98.69 103 LEU B C 1
ATOM 4550 O O . LEU B 1 103 ? 7.043 -22.156 7.586 1 98.69 103 LEU B O 1
ATOM 4554 N N . LYS B 1 104 ? 8.945 -23.312 7.449 1 98.56 104 LYS B N 1
ATOM 4555 C CA . LYS B 1 104 ? 8.375 -24.328 6.555 1 98.56 104 LYS B CA 1
ATOM 4556 C C . LYS B 1 104 ? 7.125 -24.953 7.164 1 98.56 104 LYS B C 1
ATOM 4558 O O . LYS B 1 104 ? 6.109 -25.109 6.488 1 98.56 104 LYS B O 1
ATOM 4563 N N . GLU B 1 105 ? 7.184 -25.297 8.406 1 98.5 105 GLU B N 1
ATOM 4564 C CA . GLU B 1 105 ? 6.043 -25.922 9.078 1 98.5 105 GLU B CA 1
ATOM 4565 C C . GLU B 1 105 ? 4.852 -24.969 9.125 1 98.5 105 GLU B C 1
ATOM 4567 O O . GLU B 1 105 ? 3.717 -25.375 8.875 1 98.5 105 GLU B O 1
ATOM 4572 N N . ALA B 1 106 ? 5.121 -23.75 9.453 1 98.44 106 ALA B N 1
ATOM 4573 C CA . ALA B 1 106 ? 4.051 -22.75 9.508 1 98.44 106 ALA B CA 1
ATOM 4574 C C . ALA B 1 106 ? 3.402 -22.578 8.141 1 98.44 106 ALA B C 1
ATOM 4576 O O . ALA B 1 106 ? 2.176 -22.516 8.023 1 98.44 106 ALA B O 1
ATOM 4577 N N . VAL B 1 107 ? 4.203 -22.5 7.121 1 98.38 107 VAL B N 1
ATOM 4578 C CA . VAL B 1 107 ? 3.725 -22.312 5.754 1 98.38 107 VAL B CA 1
ATOM 4579 C C . VAL B 1 107 ? 2.916 -23.531 5.309 1 98.38 107 VAL B C 1
ATOM 4581 O O . VAL B 1 107 ? 1.817 -23.391 4.766 1 98.38 107 VAL B O 1
ATOM 4584 N N . GLN B 1 108 ? 3.422 -24.672 5.586 1 98.12 108 GLN B N 1
ATOM 4585 C CA . GLN B 1 108 ? 2.742 -25.906 5.172 1 98.12 108 GLN B CA 1
ATOM 4586 C C . GLN B 1 108 ? 1.428 -26.078 5.926 1 98.12 108 GLN B C 1
ATOM 4588 O O . GLN B 1 108 ? 0.455 -26.594 5.371 1 98.12 108 GLN B O 1
ATOM 4593 N N . ASN B 1 109 ? 1.439 -25.688 7.176 1 97.75 109 ASN B N 1
ATOM 4594 C CA . ASN B 1 109 ? 0.193 -25.75 7.93 1 97.75 109 ASN B CA 1
ATOM 4595 C C . ASN B 1 109 ? -0.877 -24.859 7.312 1 97.75 109 ASN B C 1
ATOM 4597 O O . ASN B 1 109 ? -2.045 -25.234 7.23 1 97.75 109 ASN B O 1
ATOM 4601 N N . HIS B 1 110 ? -0.479 -23.734 6.91 1 96.88 110 HIS B N 1
ATOM 4602 C CA . HIS B 1 110 ? -1.426 -22.844 6.262 1 96.88 110 HIS B CA 1
ATOM 4603 C C . HIS B 1 110 ? -1.929 -23.422 4.945 1 96.88 110 HIS B C 1
ATOM 4605 O O . HIS B 1 110 ? -3.127 -23.375 4.66 1 96.88 110 HIS B O 1
ATOM 4611 N N . VAL B 1 111 ? -1.072 -23.953 4.145 1 97.25 111 VAL B N 1
ATOM 4612 C CA . VAL B 1 111 ? -1.427 -24.547 2.861 1 97.25 111 VAL B CA 1
ATOM 4613 C C . VAL B 1 111 ? -2.439 -25.672 3.074 1 97.25 111 VAL B C 1
ATOM 4615 O O . VAL B 1 111 ? -3.453 -25.75 2.377 1 97.25 111 VAL B O 1
ATOM 4618 N N . LYS B 1 112 ? -2.184 -26.484 4.066 1 96.81 112 LYS B N 1
ATOM 4619 C CA . LYS B 1 112 ? -3.08 -27.594 4.371 1 96.81 112 LYS B CA 1
ATOM 4620 C C . LYS B 1 112 ? -4.461 -27.094 4.777 1 96.81 112 LYS B C 1
ATOM 4622 O O . LYS B 1 112 ? -5.477 -27.688 4.414 1 96.81 112 LYS B O 1
ATOM 4627 N N . SER B 1 113 ? -4.426 -26.062 5.527 1 95.44 113 SER B N 1
ATOM 4628 C CA . SER B 1 113 ? -5.695 -25.484 5.934 1 95.44 113 SER B CA 1
ATOM 4629 C C . SER B 1 113 ? -6.488 -24.984 4.723 1 95.44 113 SER B C 1
ATOM 4631 O O . SER B 1 113 ? -7.707 -25.172 4.66 1 95.44 113 SER B O 1
ATOM 4633 N N . VAL B 1 114 ? -5.844 -24.453 3.783 1 94.56 114 VAL B N 1
ATOM 4634 C CA . VAL B 1 114 ? -6.508 -23.938 2.586 1 94.56 114 VAL B CA 1
ATOM 4635 C C . VAL B 1 114 ? -7.039 -25.109 1.756 1 94.56 114 VAL B C 1
ATOM 4637 O O . VAL B 1 114 ? -8.133 -25.016 1.194 1 94.56 114 VAL B O 1
ATOM 4640 N N . ASN B 1 115 ? -6.23 -26.141 1.649 1 96 115 ASN B N 1
ATOM 4641 C CA . ASN B 1 115 ? -6.699 -27.344 0.95 1 96 115 ASN B CA 1
ATOM 4642 C C . ASN B 1 115 ? -7.996 -27.875 1.551 1 96 115 ASN B C 1
ATOM 4644 O O . ASN B 1 115 ? -8.93 -28.203 0.821 1 96 115 ASN B O 1
ATOM 4648 N N . TRP B 1 116 ? -8.039 -27.875 2.854 1 94.56 116 TRP B N 1
ATOM 4649 C CA . TRP B 1 116 ? -9.203 -28.391 3.568 1 94.56 116 TRP B CA 1
ATOM 4650 C C . TRP B 1 116 ? -10.43 -27.516 3.311 1 94.56 116 TRP B C 1
ATOM 4652 O O . TRP B 1 116 ? -11.508 -28.016 3 1 94.56 116 TRP B O 1
ATOM 4662 N N . VAL B 1 117 ? -10.211 -26.281 3.41 1 93.56 117 VAL B N 1
ATOM 4663 C CA . VAL B 1 117 ? -11.312 -25.344 3.238 1 93.56 117 VAL B CA 1
ATOM 4664 C C . VAL B 1 117 ? -11.844 -25.422 1.809 1 93.56 117 VAL B C 1
ATOM 4666 O O . VAL B 1 117 ? -13.047 -25.312 1.579 1 93.56 117 VAL B O 1
ATOM 4669 N N . THR B 1 118 ? -10.945 -25.547 0.854 1 94.69 118 THR B N 1
ATOM 4670 C CA . THR B 1 118 ? -11.336 -25.672 -0.546 1 94.69 118 THR B CA 1
ATOM 4671 C C . THR B 1 118 ? -12.188 -26.922 -0.763 1 94.69 118 THR B C 1
ATOM 4673 O O . THR B 1 118 ? -13.203 -26.875 -1.469 1 94.69 118 THR B O 1
ATOM 4676 N N . ARG B 1 119 ? -11.836 -27.969 -0.159 1 95.12 119 ARG B N 1
ATOM 4677 C CA . ARG B 1 119 ? -12.594 -29.203 -0.269 1 95.12 119 ARG B CA 1
ATOM 4678 C C . ARG B 1 119 ? -13.984 -29.047 0.342 1 95.12 119 ARG B C 1
ATOM 4680 O O . ARG B 1 119 ? -14.969 -29.531 -0.223 1 95.12 119 ARG B O 1
ATOM 4687 N N . VAL B 1 120 ? -14.031 -28.406 1.47 1 95.06 120 VAL B N 1
ATOM 4688 C CA . VAL B 1 120 ? -15.305 -28.172 2.148 1 95.06 120 VAL B CA 1
ATOM 4689 C C . VAL B 1 120 ? -16.203 -27.297 1.273 1 95.06 120 VAL B C 1
ATOM 4691 O O . VAL B 1 120 ? -17.406 -27.562 1.147 1 95.06 120 VAL B O 1
ATOM 4694 N N . GLU B 1 121 ? -15.617 -26.344 0.667 1 94 121 GLU B N 1
ATOM 4695 C CA . GLU B 1 121 ? -16.375 -25.438 -0.191 1 94 121 GLU B CA 1
ATOM 4696 C C . GLU B 1 121 ? -16.969 -26.188 -1.383 1 94 121 GLU B C 1
ATOM 4698 O O . GLU B 1 121 ? -18.109 -25.922 -1.783 1 94 121 GLU B O 1
ATOM 4703 N N . LEU B 1 122 ? -16.203 -27.047 -2.02 1 96.56 122 LEU B N 1
ATOM 4704 C CA . LEU B 1 122 ? -16.703 -27.828 -3.141 1 96.56 122 LEU B CA 1
ATOM 4705 C C . LEU B 1 122 ? -17.891 -28.703 -2.711 1 96.56 122 LEU B C 1
ATOM 4707 O O . LEU B 1 122 ? -18.875 -28.812 -3.434 1 96.56 122 LEU B O 1
ATOM 4711 N N . ARG B 1 123 ? -17.75 -29.219 -1.531 1 96.25 123 ARG B N 1
ATOM 4712 C CA . ARG B 1 123 ? -18.828 -30.047 -0.997 1 96.25 123 ARG B CA 1
ATOM 4713 C C . ARG B 1 123 ? -20.078 -29.219 -0.752 1 96.25 123 ARG B C 1
ATOM 4715 O O . ARG B 1 123 ? -21.188 -29.641 -1.129 1 96.25 123 ARG B O 1
ATOM 4722 N N . ASP B 1 124 ? -19.859 -28.125 -0.178 1 95 124 ASP B N 1
ATOM 4723 C CA . ASP B 1 124 ? -20.984 -27.234 0.132 1 95 124 ASP B CA 1
ATOM 4724 C C . ASP B 1 124 ? -21.703 -26.781 -1.141 1 95 124 ASP B C 1
ATOM 4726 O O . ASP B 1 124 ? -22.922 -26.609 -1.146 1 95 124 ASP B O 1
ATOM 4730 N N . LYS B 1 125 ? -20.984 -26.656 -2.209 1 96.12 125 LYS B N 1
ATOM 4731 C CA . LYS B 1 125 ? -21.547 -26.188 -3.471 1 96.12 125 LYS B CA 1
ATOM 4732 C C . LYS B 1 125 ? -22 -27.359 -4.344 1 96.12 125 LYS B C 1
ATOM 4734 O O . LYS B 1 125 ? -22.438 -27.156 -5.48 1 96.12 125 LYS B O 1
ATOM 4739 N N . LYS B 1 126 ? -21.797 -28.531 -3.848 1 97.38 126 LYS B N 1
ATOM 4740 C CA . LYS B 1 126 ? -22.25 -29.766 -4.5 1 97.38 126 LYS B CA 1
ATOM 4741 C C . LYS B 1 126 ? -21.484 -30.016 -5.797 1 97.38 126 LYS B C 1
ATOM 4743 O O . LYS B 1 126 ? -22.062 -30.422 -6.797 1 97.38 126 LYS B O 1
ATOM 4748 N N . VAL B 1 127 ? -20.266 -29.625 -5.754 1 98.56 127 VAL B N 1
ATOM 4749 C CA . VAL B 1 127 ? -19.344 -30 -6.824 1 98.56 127 VAL B CA 1
ATOM 4750 C C . VAL B 1 127 ? -18.688 -31.328 -6.508 1 98.56 127 VAL B C 1
ATOM 4752 O O . VAL B 1 127 ? -18.078 -31.5 -5.441 1 98.56 127 VAL B O 1
ATOM 4755 N N . GLU B 1 128 ? -18.797 -32.25 -7.379 1 98.31 128 GLU B N 1
ATOM 4756 C CA . GLU B 1 128 ? -18.141 -33.531 -7.129 1 98.31 128 GLU B CA 1
ATOM 4757 C C . GLU B 1 128 ? -16.641 -33.438 -7.383 1 98.31 128 GLU B C 1
ATOM 4759 O O . GLU B 1 128 ? -16.203 -33.125 -8.492 1 98.31 128 GLU B O 1
ATOM 4764 N N . TYR B 1 129 ? -15.93 -33.688 -6.379 1 97.88 129 TYR B N 1
ATOM 4765 C CA . TYR B 1 129 ? -14.477 -33.688 -6.484 1 97.88 129 TYR B CA 1
ATOM 4766 C C . TYR B 1 129 ? -13.969 -35.125 -6.688 1 97.88 129 TYR B C 1
ATOM 4768 O O . TYR B 1 129 ? -14.266 -36 -5.883 1 97.88 129 TYR B O 1
ATOM 4776 N N . ILE B 1 130 ? -13.242 -35.312 -7.754 1 97.75 130 ILE B N 1
ATOM 4777 C CA . ILE B 1 130 ? -12.656 -36.625 -8.07 1 97.75 130 ILE B CA 1
ATOM 4778 C C . ILE B 1 130 ? -11.141 -36.5 -8.102 1 97.75 130 ILE B C 1
ATOM 4780 O O . ILE B 1 130 ? -10.578 -35.844 -8.977 1 97.75 130 ILE B O 1
ATOM 4784 N N . ASN B 1 131 ? -10.484 -37.125 -7.156 1 97.12 131 ASN B N 1
ATOM 4785 C CA . ASN B 1 131 ? -9.031 -37.156 -7.152 1 97.12 131 ASN B CA 1
ATOM 4786 C C . ASN B 1 131 ? -8.492 -38.188 -8.125 1 97.12 131 ASN B C 1
ATOM 4788 O O . ASN B 1 131 ? -8.141 -39.312 -7.723 1 97.12 131 ASN B O 1
ATOM 4792 N N . GLY B 1 132 ? -8.414 -37.812 -9.352 1 96.94 132 GLY B N 1
ATOM 4793 C CA . GLY B 1 132 ? -8 -38.75 -10.391 1 96.94 132 GLY B CA 1
ATOM 4794 C C . GLY B 1 132 ? -7.441 -38.031 -11.617 1 96.94 132 GLY B C 1
ATOM 4795 O O . GLY B 1 132 ? -7.77 -36.875 -11.891 1 96.94 132 GLY B O 1
ATOM 4796 N N . LEU B 1 133 ? -6.531 -38.75 -12.25 1 96.06 133 LEU B N 1
ATOM 4797 C CA . LEU B 1 133 ? -5.965 -38.281 -13.508 1 96.06 133 LEU B CA 1
ATOM 4798 C C . LEU B 1 133 ? -6.961 -38.438 -14.648 1 96.06 133 LEU B C 1
ATOM 4800 O O . LEU B 1 133 ? -7.395 -39.562 -14.938 1 96.06 133 LEU B O 1
ATOM 4804 N N . GLY B 1 134 ? -7.363 -37.375 -15.281 1 97.06 134 GLY B N 1
ATOM 4805 C CA . GLY B 1 134 ? -8.328 -37.406 -16.359 1 97.06 134 GLY B CA 1
ATOM 4806 C C . GLY B 1 134 ? -7.699 -37.25 -17.734 1 97.06 134 GLY B C 1
ATOM 4807 O O . GLY B 1 134 ? -6.766 -36.469 -17.906 1 97.06 134 GLY B O 1
ATOM 4808 N N . THR B 1 135 ? -8.188 -38.031 -18.703 1 97.81 135 THR B N 1
ATOM 4809 C CA . THR B 1 135 ? -7.766 -37.906 -20.094 1 97.81 135 THR B CA 1
ATOM 4810 C C . THR B 1 135 ? -8.961 -38.062 -21.031 1 97.81 135 THR B C 1
ATOM 4812 O O . THR B 1 135 ? -9.945 -38.719 -20.688 1 97.81 135 THR B O 1
ATOM 4815 N N . PHE B 1 136 ? -8.859 -37.438 -22.203 1 98.5 136 PHE B N 1
ATOM 4816 C CA . PHE B 1 136 ? -9.945 -37.562 -23.172 1 98.5 136 PHE B CA 1
ATOM 4817 C C . PHE B 1 136 ? -9.914 -38.938 -23.859 1 98.5 136 PHE B C 1
ATOM 4819 O O . PHE B 1 136 ? -8.852 -39.375 -24.297 1 98.5 136 PHE B O 1
ATOM 4826 N N . LYS B 1 137 ? -11.047 -39.594 -23.906 1 98 137 LYS B N 1
ATOM 4827 C CA . LYS B 1 137 ? -11.242 -40.781 -24.703 1 98 137 LYS B CA 1
ATOM 4828 C C . LYS B 1 137 ? -11.766 -40.469 -26.094 1 98 137 LYS B C 1
ATOM 4830 O O . LYS B 1 137 ? -11.391 -41.094 -27.078 1 98 137 LYS B O 1
ATOM 4835 N N . ASP B 1 138 ? -12.586 -39.562 -26.156 1 97.25 138 ASP B N 1
ATOM 4836 C CA . ASP B 1 138 ? -13.219 -38.969 -27.328 1 97.25 138 ASP B CA 1
ATOM 4837 C C . ASP B 1 138 ? -13.758 -37.562 -27.016 1 97.25 138 ASP B C 1
ATOM 4839 O O . ASP B 1 138 ? -13.602 -37.062 -25.906 1 97.25 138 ASP B O 1
ATOM 4843 N N . PRO B 1 139 ? -14.336 -36.844 -27.922 1 96.94 139 PRO B N 1
ATOM 4844 C CA . PRO B 1 139 ? -14.719 -35.469 -27.703 1 96.94 139 PRO B CA 1
ATOM 4845 C C . PRO B 1 139 ? -15.734 -35.312 -26.578 1 96.94 139 PRO B C 1
ATOM 4847 O O . PRO B 1 139 ? -15.945 -34.188 -26.078 1 96.94 139 PRO B O 1
ATOM 4850 N N . HIS B 1 140 ? -16.438 -36.344 -26.156 1 97.5 140 HIS B N 1
ATOM 4851 C CA . HIS B 1 140 ? -17.547 -36.188 -25.219 1 97.5 140 HIS B CA 1
ATOM 4852 C C . HIS B 1 140 ? -17.328 -37.062 -23.969 1 97.5 140 HIS B C 1
ATOM 4854 O O . HIS B 1 140 ? -18.25 -37.219 -23.172 1 97.5 140 HIS B O 1
ATOM 4860 N N . THR B 1 141 ? -16.109 -37.594 -23.891 1 98 141 THR B N 1
ATOM 4861 C CA . THR B 1 141 ? -15.867 -38.531 -22.797 1 98 141 THR B CA 1
ATOM 4862 C C . THR B 1 141 ? -14.469 -38.375 -22.219 1 98 141 THR B C 1
ATOM 4864 O O . THR B 1 141 ? -13.484 -38.312 -22.969 1 98 141 THR B O 1
ATOM 4867 N N . VAL B 1 142 ? -14.391 -38.281 -20.875 1 98.25 142 VAL B N 1
ATOM 4868 C CA . VAL B 1 142 ? -13.125 -38.281 -20.141 1 98.25 142 VAL B CA 1
ATOM 4869 C C . VAL B 1 142 ? -13.023 -39.531 -19.266 1 98.25 142 VAL B C 1
ATOM 4871 O O . VAL B 1 142 ? -13.992 -39.906 -18.609 1 98.25 142 VAL B O 1
ATOM 4874 N N . VAL B 1 143 ? -11.891 -40.156 -19.359 1 98.12 143 VAL B N 1
ATOM 4875 C CA . VAL B 1 143 ? -11.586 -41.281 -18.469 1 98.12 143 VAL B CA 1
ATOM 4876 C C . VAL B 1 143 ? -10.68 -40.812 -17.344 1 98.12 143 VAL B C 1
ATOM 4878 O O . VAL B 1 143 ? -9.703 -40.062 -17.578 1 98.12 143 VAL B O 1
ATOM 4881 N N . THR B 1 144 ? -11.047 -41.125 -16.094 1 97.56 144 THR B N 1
ATOM 4882 C CA . THR B 1 144 ? -10.227 -40.719 -14.945 1 97.56 144 THR B CA 1
ATOM 4883 C C . THR B 1 144 ? -9.742 -41.969 -14.18 1 97.56 144 THR B C 1
ATOM 4885 O O . THR B 1 144 ? -10.477 -42.938 -14.055 1 97.56 144 THR B O 1
ATOM 4888 N N . VAL B 1 145 ? -8.523 -41.938 -13.875 1 96.56 145 VAL B N 1
ATOM 4889 C CA . VAL B 1 145 ? -7.922 -43 -13.062 1 96.56 145 VAL B CA 1
ATOM 4890 C C . VAL B 1 145 ? -7.781 -42.531 -11.617 1 96.56 145 VAL B C 1
ATOM 4892 O O . VAL B 1 145 ? -7.09 -41.531 -11.344 1 96.56 145 VAL B O 1
ATOM 4895 N N . THR B 1 146 ? -8.469 -43.156 -10.727 1 95.75 146 THR B N 1
ATOM 4896 C CA . THR B 1 146 ? -8.422 -42.875 -9.297 1 95.75 146 THR B CA 1
ATOM 4897 C C . THR B 1 146 ? -7.766 -44 -8.523 1 95.75 146 THR B C 1
ATOM 4899 O O . THR B 1 146 ? -7.379 -45.031 -9.109 1 95.75 146 THR B O 1
ATOM 4902 N N . LYS B 1 147 ? -7.578 -43.781 -7.219 1 92.75 147 LYS B N 1
ATOM 4903 C CA . LYS B 1 147 ? -7.07 -44.844 -6.371 1 92.75 147 LYS B CA 1
ATOM 4904 C C . LYS B 1 147 ? -8.016 -46.062 -6.375 1 92.75 147 LYS B C 1
ATOM 4906 O O . LYS B 1 147 ? -7.582 -47.188 -6.176 1 92.75 147 LYS B O 1
ATOM 4911 N N . GLN B 1 148 ? -9.305 -45.812 -6.633 1 93.75 148 GLN B N 1
ATOM 4912 C CA . GLN B 1 148 ? -10.328 -46.875 -6.605 1 93.75 148 GLN B CA 1
ATOM 4913 C C . GLN B 1 148 ? -10.5 -47.5 -7.98 1 93.75 148 GLN B C 1
ATOM 4915 O O . GLN B 1 148 ? -11.219 -48.5 -8.125 1 93.75 148 GLN B O 1
ATOM 4920 N N . GLY B 1 149 ? -9.914 -46.938 -8.969 1 95 149 GLY B N 1
ATOM 4921 C CA . GLY B 1 149 ? -10.023 -47.469 -10.312 1 95 149 GLY B CA 1
ATOM 4922 C C . GLY B 1 149 ? -10.383 -46.438 -11.352 1 95 149 GLY B C 1
ATOM 4923 O O . GLY B 1 149 ? -10.281 -45.25 -11.094 1 95 149 GLY B O 1
ATOM 4924 N N . GLU B 1 150 ? -10.766 -46.938 -12.492 1 96.69 150 GLU B N 1
ATOM 4925 C CA . GLU B 1 150 ? -11.086 -46.062 -13.617 1 96.69 150 GLU B CA 1
ATOM 4926 C C . GLU B 1 150 ? -12.562 -45.688 -13.625 1 96.69 150 GLU B C 1
ATOM 4928 O O . GLU B 1 150 ? -13.422 -46.531 -13.289 1 96.69 150 GLU B O 1
ATOM 4933 N N . ARG B 1 151 ? -12.789 -44.5 -13.938 1 95.75 151 ARG B N 1
ATOM 4934 C CA . ARG B 1 151 ? -14.148 -43.969 -14.094 1 95.75 151 ARG B CA 1
ATOM 4935 C C . ARG B 1 151 ? -14.281 -43.188 -15.383 1 95.75 151 ARG B C 1
ATOM 4937 O O . ARG B 1 151 ? -13.375 -42.438 -15.75 1 95.75 151 ARG B O 1
ATOM 4944 N N . THR B 1 152 ? -15.414 -43.375 -16.062 1 97 152 THR B N 1
ATOM 4945 C CA . THR B 1 152 ? -15.711 -42.625 -17.281 1 97 152 THR B CA 1
ATOM 4946 C C . THR B 1 152 ? -16.75 -41.531 -17 1 97 152 THR B C 1
ATOM 4948 O O . THR B 1 152 ? -17.781 -41.812 -16.375 1 97 152 THR B O 1
ATOM 4951 N N . LEU B 1 153 ? -16.484 -40.344 -17.484 1 98 153 LEU B N 1
ATOM 4952 C CA . LEU B 1 153 ? -17.391 -39.219 -17.297 1 98 153 LEU B CA 1
ATOM 4953 C C . LEU B 1 153 ? -17.828 -38.656 -18.641 1 98 153 LEU B C 1
ATOM 4955 O O . LEU B 1 153 ? -17.016 -38.469 -19.547 1 98 153 LEU B O 1
ATOM 4959 N N . THR B 1 154 ? -19.109 -38.438 -18.812 1 98.25 154 THR B N 1
ATOM 4960 C CA . THR B 1 154 ? -19.656 -37.688 -19.953 1 98.25 154 THR B CA 1
ATOM 4961 C C . THR B 1 154 ? -20.188 -36.344 -19.5 1 98.25 154 THR B C 1
ATOM 4963 O O . THR B 1 154 ? -20.641 -36.188 -18.359 1 98.25 154 THR B O 1
ATOM 4966 N N . SER B 1 155 ? -20.062 -35.375 -20.391 1 98.31 155 SER B N 1
ATOM 4967 C CA . SER B 1 155 ? -20.469 -34.031 -20 1 98.31 155 SER B CA 1
ATOM 4968 C C . SER B 1 155 ? -20.953 -33.219 -21.203 1 98.31 155 SER B C 1
ATOM 4970 O O . SER B 1 155 ? -20.562 -33.5 -22.344 1 98.31 155 SER B O 1
ATOM 4972 N N . LYS B 1 156 ? -21.859 -32.25 -20.906 1 98.38 156 LYS B N 1
ATOM 4973 C CA . LYS B 1 156 ? -22.266 -31.281 -21.906 1 98.38 156 LYS B CA 1
ATOM 4974 C C . LYS B 1 156 ? -21.109 -30.375 -22.312 1 98.38 156 LYS B C 1
ATOM 4976 O O . LYS B 1 156 ? -20.906 -30.109 -23.5 1 98.38 156 LYS B O 1
ATOM 4981 N N . TYR B 1 157 ? -20.391 -29.875 -21.344 1 98.75 157 TYR B N 1
ATOM 4982 C CA . TYR B 1 157 ? -19.219 -29.047 -21.578 1 98.75 157 TYR B CA 1
ATOM 4983 C C . TYR B 1 157 ? -18.016 -29.609 -20.828 1 98.75 157 TYR B C 1
ATOM 4985 O O . TYR B 1 157 ? -18.172 -30.266 -19.797 1 98.75 157 TYR B O 1
ATOM 4993 N N . PHE B 1 158 ? -16.828 -29.391 -21.344 1 98.88 158 PHE B N 1
ATOM 4994 C CA . PHE B 1 158 ? -15.57 -29.656 -20.656 1 98.88 158 PHE B CA 1
ATOM 4995 C C . PHE B 1 158 ? -14.75 -28.391 -20.516 1 98.88 158 PHE B C 1
ATOM 4997 O O . PHE B 1 158 ? -14.781 -27.516 -21.391 1 98.88 158 PHE B O 1
ATOM 5004 N N . LEU B 1 159 ? -14.062 -28.266 -19.406 1 98.94 159 LEU B N 1
ATOM 5005 C CA . LEU B 1 159 ? -13.125 -27.172 -19.188 1 98.94 159 LEU B CA 1
ATOM 5006 C C . LEU B 1 159 ? -11.727 -27.719 -18.875 1 98.94 159 LEU B C 1
ATOM 5008 O O . LEU B 1 159 ? -11.547 -28.453 -17.922 1 98.94 159 LEU B O 1
ATOM 5012 N N . ILE B 1 160 ? -10.812 -27.344 -19.734 1 98.81 160 ILE B N 1
ATOM 5013 C CA . ILE B 1 160 ? -9.414 -27.688 -19.516 1 98.81 160 ILE B CA 1
ATOM 5014 C C . ILE B 1 160 ? -8.734 -26.609 -18.672 1 98.81 160 ILE B C 1
ATOM 5016 O O . ILE B 1 160 ? -8.555 -25.484 -19.141 1 98.81 160 ILE B O 1
ATOM 5020 N N . ALA B 1 161 ? -8.336 -26.891 -17.453 1 98.56 161 ALA B N 1
ATOM 5021 C CA . ALA B 1 161 ? -7.684 -25.969 -16.516 1 98.56 161 ALA B CA 1
ATOM 5022 C C . ALA B 1 161 ? -6.535 -26.672 -15.789 1 98.56 161 ALA B C 1
ATOM 5024 O O . ALA B 1 161 ? -6.426 -26.578 -14.562 1 98.56 161 ALA B O 1
ATOM 5025 N N . VAL B 1 162 ? -5.652 -27.297 -16.516 1 98 162 VAL B N 1
ATOM 5026 C CA . VAL B 1 162 ? -4.703 -28.25 -15.945 1 98 162 VAL B CA 1
ATOM 5027 C C . VAL B 1 162 ? -3.412 -27.531 -15.562 1 98 162 VAL B C 1
ATOM 5029 O O . VAL B 1 162 ? -2.52 -28.109 -14.953 1 98 162 VAL B O 1
ATOM 5032 N N . GLY B 1 163 ? -3.301 -26.266 -15.883 1 96.88 163 GLY B N 1
ATOM 5033 C CA . GLY B 1 163 ? -2.143 -25.484 -15.492 1 96.88 163 GLY B CA 1
ATOM 5034 C C . GLY B 1 163 ? -0.85 -25.969 -16.109 1 96.88 163 GLY B C 1
ATOM 5035 O O . GLY B 1 163 ? -0.828 -26.391 -17.281 1 96.88 163 GLY B O 1
ATOM 5036 N N . GLY B 1 164 ? 0.231 -25.75 -15.398 1 96.38 164 GLY B N 1
ATOM 5037 C CA . GLY B 1 164 ? 1.544 -26.109 -15.906 1 96.38 164 GLY B CA 1
ATOM 5038 C C . GLY B 1 164 ? 2.465 -26.672 -14.836 1 96.38 164 GLY B C 1
ATOM 5039 O O . GLY B 1 164 ? 2.125 -26.672 -13.656 1 96.38 164 GLY B O 1
ATOM 5040 N N . ARG B 1 165 ? 3.564 -27.219 -15.258 1 96.88 165 ARG B N 1
ATOM 5041 C CA . ARG B 1 165 ? 4.629 -27.734 -14.406 1 96.88 165 ARG B CA 1
ATOM 5042 C C . ARG B 1 165 ? 5.98 -27.156 -14.812 1 96.88 165 ARG B C 1
ATOM 5044 O O . ARG B 1 165 ? 6.18 -26.766 -15.961 1 96.88 165 ARG B O 1
ATOM 5051 N N . PRO B 1 166 ? 6.957 -27.109 -13.859 1 97.69 166 PRO B N 1
ATOM 5052 C CA . PRO B 1 166 ? 8.266 -26.531 -14.172 1 97.69 166 PRO B CA 1
ATOM 5053 C C . PRO B 1 166 ? 9.016 -27.312 -15.25 1 97.69 166 PRO B C 1
ATOM 5055 O O . PRO B 1 166 ? 8.945 -28.531 -15.289 1 97.69 166 PRO B O 1
ATOM 5058 N N . ARG B 1 167 ? 9.742 -26.562 -16.062 1 96.94 167 ARG B N 1
ATOM 5059 C CA . ARG B 1 167 ? 10.648 -27.172 -17.031 1 96.94 167 ARG B CA 1
ATOM 5060 C C . ARG B 1 167 ? 11.984 -27.531 -16.391 1 96.94 167 ARG B C 1
ATOM 5062 O O . ARG B 1 167 ? 12.414 -26.875 -15.438 1 96.94 167 ARG B O 1
ATOM 5069 N N . TYR B 1 168 ? 12.586 -28.562 -16.812 1 97.69 168 TYR B N 1
ATOM 5070 C CA . TYR B 1 168 ? 13.977 -28.891 -16.547 1 97.69 168 TYR B CA 1
ATOM 5071 C C . TYR B 1 168 ? 14.82 -28.766 -17.812 1 97.69 168 TYR B C 1
ATOM 5073 O O . TYR B 1 168 ? 14.352 -29.062 -18.906 1 97.69 168 TYR B O 1
ATOM 5081 N N . PRO B 1 169 ? 16.031 -28.281 -17.609 1 97.38 169 PRO B N 1
ATOM 5082 C CA . PRO B 1 169 ? 16.906 -28.297 -18.781 1 97.38 169 PRO B CA 1
ATOM 5083 C C . PRO B 1 169 ? 17.375 -29.703 -19.141 1 97.38 169 PRO B C 1
ATOM 5085 O O . PRO B 1 169 ? 17.359 -30.594 -18.281 1 97.38 169 PRO B O 1
ATOM 5088 N N . ASN B 1 170 ? 17.734 -29.828 -20.391 1 96.56 170 ASN B N 1
ATOM 5089 C CA . ASN B 1 170 ? 18.281 -31.109 -20.844 1 96.56 170 ASN B CA 1
ATOM 5090 C C . ASN B 1 170 ? 19.781 -31.203 -20.594 1 96.56 170 ASN B C 1
ATOM 5092 O O . ASN B 1 170 ? 20.578 -31.266 -21.531 1 96.56 170 ASN B O 1
ATOM 5096 N N . ILE B 1 171 ? 20.188 -31.281 -19.375 1 98.06 171 ILE B N 1
ATOM 5097 C CA . ILE B 1 171 ? 21.594 -31.453 -18.984 1 98.06 171 ILE B CA 1
ATOM 5098 C C . ILE B 1 171 ? 21.719 -32.594 -17.984 1 98.06 171 ILE B C 1
ATOM 5100 O O . ILE B 1 171 ? 20.797 -32.844 -17.219 1 98.06 171 ILE B O 1
ATOM 5104 N N . PRO B 1 172 ? 22.891 -33.188 -17.938 1 98.31 172 PRO B N 1
ATOM 5105 C CA . PRO B 1 172 ? 23.078 -34.281 -17 1 98.31 172 PRO B CA 1
ATOM 5106 C C . PRO B 1 172 ? 22.891 -33.875 -15.539 1 98.31 172 PRO B C 1
ATOM 5108 O O . PRO B 1 172 ? 23.453 -32.844 -15.117 1 98.31 172 PRO B O 1
ATOM 5111 N N . GLY B 1 173 ? 22.031 -34.625 -14.867 1 98.31 173 GLY B N 1
ATOM 5112 C CA . GLY B 1 173 ? 21.906 -34.438 -13.43 1 98.31 173 GLY B CA 1
ATOM 5113 C C . GLY B 1 173 ? 20.828 -33.469 -13.031 1 98.31 173 GLY B C 1
ATOM 5114 O O . GLY B 1 173 ? 20.469 -33.375 -11.852 1 98.31 173 GLY B O 1
ATOM 5115 N N . ALA B 1 174 ? 20.281 -32.719 -13.977 1 98.25 174 ALA B N 1
ATOM 5116 C CA . ALA B 1 174 ? 19.328 -31.656 -13.648 1 98.25 174 ALA B CA 1
ATOM 5117 C C . ALA B 1 174 ? 18.109 -32.219 -12.945 1 98.25 174 ALA B C 1
ATOM 5119 O O . ALA B 1 174 ? 17.719 -31.766 -11.867 1 98.25 174 ALA B O 1
ATOM 5120 N N . MET B 1 175 ? 17.438 -33.188 -13.547 1 97.44 175 MET B N 1
ATOM 5121 C CA . MET B 1 175 ? 16.219 -33.781 -13 1 97.44 175 MET B CA 1
ATOM 5122 C C . MET B 1 175 ? 16.516 -34.594 -11.75 1 97.44 175 MET B C 1
ATOM 5124 O O . MET B 1 175 ? 15.734 -34.594 -10.797 1 97.44 175 MET B O 1
ATOM 5128 N N . GLU B 1 176 ? 17.672 -35.25 -11.742 1 97.31 176 GLU B N 1
ATOM 5129 C CA . GLU B 1 176 ? 18.062 -36.125 -10.656 1 97.31 176 GLU B CA 1
ATOM 5130 C C . GLU B 1 176 ? 18.344 -35.375 -9.375 1 97.31 176 GLU B C 1
ATOM 5132 O O . GLU B 1 176 ? 18.047 -35.844 -8.273 1 97.31 176 GLU B O 1
ATOM 5137 N N . TYR B 1 177 ? 18.922 -34.188 -9.531 1 97.94 177 TYR B N 1
ATOM 5138 C CA . TYR B 1 177 ? 19.438 -33.531 -8.32 1 97.94 177 TYR B CA 1
ATOM 5139 C C . TYR B 1 177 ? 18.812 -32.188 -8.109 1 97.94 177 TYR B C 1
ATOM 5141 O O . TYR B 1 177 ? 18.844 -31.625 -7 1 97.94 177 TYR B O 1
ATOM 5149 N N . GLY B 1 178 ? 18.266 -31.578 -9.172 1 98.38 178 GLY B N 1
ATOM 5150 C CA . GLY B 1 178 ? 17.719 -3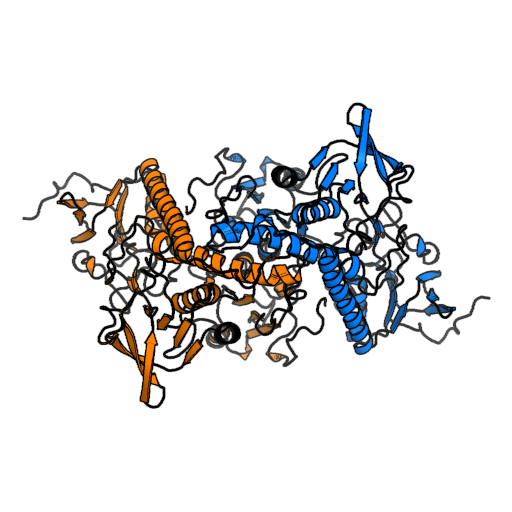0.234 -9.078 1 98.38 178 GLY B CA 1
ATOM 5151 C C . GLY B 1 178 ? 16.297 -30.203 -8.547 1 98.38 178 GLY B C 1
ATOM 5152 O O . GLY B 1 178 ? 15.578 -31.203 -8.633 1 98.38 178 GLY B O 1
ATOM 5153 N N . ILE B 1 179 ? 15.914 -29.094 -7.953 1 98.69 179 ILE B N 1
ATOM 5154 C CA . ILE B 1 179 ? 14.539 -28.875 -7.527 1 98.69 179 ILE B CA 1
ATOM 5155 C C . ILE B 1 179 ? 13.922 -27.734 -8.32 1 98.69 179 ILE B C 1
ATOM 5157 O O . ILE B 1 179 ? 14.602 -27.109 -9.148 1 98.69 179 ILE B O 1
ATOM 5161 N N . THR B 1 180 ? 12.633 -27.5 -8.156 1 98.56 180 THR B N 1
ATOM 5162 C CA . THR B 1 180 ? 11.906 -26.391 -8.766 1 98.56 180 THR B CA 1
ATOM 5163 C C . THR B 1 180 ? 11.047 -25.672 -7.73 1 98.56 180 THR B C 1
ATOM 5165 O O . THR B 1 180 ? 11.133 -25.969 -6.535 1 98.56 180 THR B O 1
ATOM 5168 N N . SER B 1 181 ? 10.219 -24.75 -8.219 1 97.94 181 SER B N 1
ATOM 5169 C CA . SER B 1 181 ? 9.266 -24.047 -7.348 1 97.94 181 SER B CA 1
ATOM 5170 C C . SER B 1 181 ? 8.266 -25.016 -6.738 1 97.94 181 SER B C 1
ATOM 5172 O O . SER B 1 181 ? 7.688 -24.75 -5.684 1 97.94 181 SER B O 1
ATOM 5174 N N . ASP B 1 182 ? 8.117 -26.172 -7.336 1 98.31 182 ASP B N 1
ATOM 5175 C CA . ASP B 1 182 ? 7.207 -27.188 -6.793 1 98.31 182 ASP B CA 1
ATOM 5176 C C . ASP B 1 182 ? 7.75 -27.766 -5.492 1 98.31 182 ASP B C 1
ATOM 5178 O O . ASP B 1 182 ? 7.004 -28.391 -4.727 1 98.31 182 ASP B O 1
ATOM 5182 N N . ASP B 1 183 ? 9.078 -27.531 -5.242 1 98.69 183 ASP B N 1
ATOM 5183 C CA . ASP B 1 183 ? 9.727 -28.297 -4.18 1 98.69 183 ASP B CA 1
ATOM 5184 C C . ASP B 1 183 ? 10.18 -27.375 -3.045 1 98.69 183 ASP B C 1
ATOM 5186 O O . ASP B 1 183 ? 10.18 -27.781 -1.878 1 98.69 183 ASP B O 1
ATOM 5190 N N . ILE B 1 184 ? 10.531 -26.172 -3.342 1 98.75 184 ILE B N 1
ATOM 5191 C CA . ILE B 1 184 ? 11.375 -25.328 -2.488 1 98.75 184 ILE B CA 1
ATOM 5192 C C . ILE B 1 184 ? 10.633 -25 -1.197 1 98.75 184 ILE B C 1
ATOM 5194 O O . ILE B 1 184 ? 11.234 -24.922 -0.127 1 98.75 184 ILE B O 1
ATOM 5198 N N . PHE B 1 185 ? 9.352 -24.906 -1.168 1 98.31 185 PHE B N 1
ATOM 5199 C CA . PHE B 1 185 ? 8.586 -24.391 -0.032 1 98.31 185 PHE B CA 1
ATOM 5200 C C . PHE B 1 185 ? 8.328 -25.5 0.984 1 98.31 185 PHE B C 1
ATOM 5202 O O . PHE B 1 185 ? 7.875 -25.234 2.098 1 98.31 185 PHE B O 1
ATOM 5209 N N . SER B 1 186 ? 8.602 -26.734 0.568 1 97.69 186 SER B N 1
ATOM 5210 C CA . SER B 1 186 ? 8.336 -27.844 1.466 1 97.69 186 SER B CA 1
ATOM 5211 C C . SER B 1 186 ? 9.602 -28.656 1.737 1 97.69 186 SER B C 1
ATOM 5213 O O . SER B 1 186 ? 9.539 -29.781 2.227 1 97.69 186 SER B O 1
ATOM 5215 N N . LEU B 1 187 ? 10.742 -28.031 1.432 1 97.62 187 LEU B N 1
ATOM 5216 C CA . LEU B 1 187 ? 12 -28.734 1.647 1 97.62 187 LEU B CA 1
ATOM 5217 C C . LEU B 1 187 ? 12.164 -29.109 3.115 1 97.62 187 LEU B C 1
ATOM 5219 O O . LEU B 1 187 ? 11.945 -28.297 4.004 1 97.62 187 LEU B O 1
ATOM 5223 N N . ASP B 1 188 ? 12.586 -30.266 3.381 1 95.69 188 ASP B N 1
ATOM 5224 C CA . ASP B 1 188 ? 12.711 -30.766 4.746 1 95.69 188 ASP B CA 1
ATOM 5225 C C . ASP B 1 188 ? 14 -30.281 5.398 1 95.69 188 ASP B C 1
ATOM 5227 O O . ASP B 1 188 ? 14.172 -30.391 6.613 1 95.69 188 ASP B O 1
ATOM 5231 N N . ARG B 1 189 ? 14.891 -29.797 4.621 1 95.69 189 ARG B N 1
ATOM 5232 C CA . ARG B 1 189 ? 16.125 -29.188 5.117 1 95.69 189 ARG B CA 1
ATOM 5233 C C . ARG B 1 189 ? 16.297 -27.766 4.566 1 95.69 189 ARG B C 1
ATOM 5235 O O . ARG B 1 189 ? 15.719 -27.422 3.533 1 95.69 189 ARG B O 1
ATOM 5242 N N . SER B 1 190 ? 17.125 -27 5.273 1 96.81 190 SER B N 1
ATOM 5243 C CA . SER B 1 190 ? 17.438 -25.656 4.789 1 96.81 190 SER B CA 1
ATOM 5244 C C . SER B 1 190 ? 18.094 -25.703 3.414 1 96.81 190 SER B C 1
ATOM 5246 O O . SER B 1 190 ? 18.938 -26.562 3.152 1 96.81 190 SER B O 1
ATOM 5248 N N . PRO B 1 191 ? 17.734 -24.797 2.551 1 98 191 PRO B N 1
ATOM 5249 C CA . PRO B 1 191 ? 18.281 -24.812 1.192 1 98 191 PRO B CA 1
ATOM 5250 C C . PRO B 1 191 ? 19.781 -24.5 1.15 1 98 191 PRO B C 1
ATOM 5252 O O . PRO B 1 191 ? 20.453 -24.859 0.182 1 98 191 PRO B O 1
ATOM 5255 N N . GLY B 1 192 ? 20.328 -23.797 2.238 1 98.25 192 GLY B N 1
ATOM 5256 C CA . GLY B 1 192 ? 21.734 -23.484 2.277 1 98.25 192 GLY B CA 1
ATOM 5257 C C . GLY B 1 192 ? 22.188 -22.609 1.113 1 98.25 192 GLY B C 1
ATOM 5258 O O . GLY B 1 192 ? 21.484 -21.688 0.718 1 98.25 192 GLY B O 1
ATOM 5259 N N . LYS B 1 193 ? 23.469 -22.859 0.667 1 98.81 193 LYS B N 1
ATOM 5260 C CA . LYS B 1 193 ? 23.953 -22.188 -0.533 1 98.81 193 LYS B CA 1
ATOM 5261 C C . LYS B 1 193 ? 23.203 -22.656 -1.773 1 98.81 193 LYS B C 1
ATOM 5263 O O . LYS B 1 193 ? 23.312 -23.812 -2.174 1 98.81 193 LYS B O 1
ATOM 5268 N N . THR B 1 194 ? 22.422 -21.734 -2.418 1 98.88 194 THR B N 1
ATOM 5269 C CA . THR B 1 194 ? 21.484 -22.125 -3.463 1 98.88 194 THR B CA 1
ATOM 5270 C C . THR B 1 194 ? 21.812 -21.422 -4.777 1 98.88 194 THR B C 1
ATOM 5272 O O . THR B 1 194 ? 22.016 -20.219 -4.805 1 98.88 194 THR B O 1
ATOM 5275 N N . LEU B 1 195 ? 21.938 -22.203 -5.871 1 98.94 195 LEU B N 1
ATOM 5276 C CA . LEU B 1 195 ? 21.984 -21.656 -7.227 1 98.94 195 LEU B CA 1
ATOM 5277 C C . LEU B 1 195 ? 20.594 -21.672 -7.867 1 98.94 195 LEU B C 1
ATOM 5279 O O . LEU B 1 195 ? 19.953 -22.719 -7.953 1 98.94 195 LEU B O 1
ATOM 5283 N N . ILE B 1 196 ? 20.141 -20.531 -8.211 1 98.94 196 ILE B N 1
ATOM 5284 C CA . ILE B 1 196 ? 18.859 -20.391 -8.914 1 98.94 196 ILE B CA 1
ATOM 5285 C C . ILE B 1 196 ? 19.125 -20.172 -10.406 1 98.94 196 ILE B C 1
ATOM 5287 O O . ILE B 1 196 ? 19.781 -19.203 -10.789 1 98.94 196 ILE B O 1
ATOM 5291 N N . ILE B 1 197 ? 18.688 -21.078 -11.203 1 98.75 197 ILE B N 1
ATOM 5292 C CA . ILE B 1 197 ? 18.875 -20.969 -12.648 1 98.75 197 ILE B CA 1
ATOM 5293 C C . ILE B 1 197 ? 17.594 -20.406 -13.289 1 98.75 197 ILE B C 1
ATOM 5295 O O . ILE B 1 197 ? 16.562 -21.078 -13.266 1 98.75 197 ILE B O 1
ATOM 5299 N N . GLY B 1 198 ? 17.672 -19.281 -13.891 1 98.38 198 GLY B N 1
ATOM 5300 C CA . GLY B 1 198 ? 16.531 -18.531 -14.414 1 98.38 198 GLY B CA 1
ATOM 5301 C C . GLY B 1 198 ? 16.312 -17.219 -13.703 1 98.38 198 GLY B C 1
ATOM 5302 O O . GLY B 1 198 ? 16.391 -17.141 -12.469 1 98.38 198 GLY B O 1
ATOM 5303 N N . ALA B 1 199 ? 16.047 -16.172 -14.5 1 98.06 199 ALA B N 1
ATOM 5304 C CA . ALA B 1 199 ? 15.93 -14.836 -13.93 1 98.06 199 ALA B CA 1
ATOM 5305 C C . ALA B 1 199 ? 14.57 -14.227 -14.25 1 98.06 199 ALA B C 1
ATOM 5307 O O . ALA B 1 199 ? 14.461 -13.023 -14.508 1 98.06 199 ALA B O 1
ATOM 5308 N N . GLY B 1 200 ? 13.523 -15.07 -14.266 1 97.06 200 GLY B N 1
ATOM 5309 C CA . GLY B 1 200 ? 12.148 -14.602 -14.289 1 97.06 200 GLY B CA 1
ATOM 5310 C C . GLY B 1 200 ? 11.586 -14.328 -12.906 1 97.06 200 GLY B C 1
ATOM 5311 O O . GLY B 1 200 ? 12.344 -14.172 -11.945 1 97.06 200 GLY B O 1
ATOM 5312 N N . TYR B 1 201 ? 10.195 -14.289 -12.781 1 93.88 201 TYR B N 1
ATOM 5313 C CA . TYR B 1 201 ? 9.492 -14.008 -11.539 1 93.88 201 TYR B CA 1
ATOM 5314 C C . TYR B 1 201 ? 9.922 -14.969 -10.438 1 93.88 201 TYR B C 1
ATOM 5316 O O . TYR B 1 201 ? 10.312 -14.539 -9.352 1 93.88 201 TYR B O 1
ATOM 5324 N N . ILE B 1 202 ? 9.844 -16.172 -10.875 1 97.31 202 ILE B N 1
ATOM 5325 C CA . ILE B 1 202 ? 10.023 -17.234 -9.883 1 97.31 202 ILE B CA 1
ATOM 5326 C C . ILE B 1 202 ? 11.469 -17.219 -9.375 1 97.31 202 ILE B C 1
ATOM 5328 O O . ILE B 1 202 ? 11.703 -17.312 -8.172 1 97.31 202 ILE B O 1
ATOM 5332 N N . GLY B 1 203 ? 12.422 -17.016 -10.297 1 98.56 203 GLY B N 1
ATOM 5333 C CA . GLY B 1 203 ? 13.828 -17 -9.914 1 98.56 203 GLY B CA 1
ATOM 5334 C C . GLY B 1 203 ? 14.188 -15.859 -8.992 1 98.56 203 GLY B C 1
ATOM 5335 O O . GLY B 1 203 ? 14.812 -16.062 -7.949 1 98.56 203 GLY B O 1
ATOM 5336 N N . LEU B 1 204 ? 13.789 -14.656 -9.289 1 98.81 204 LEU B N 1
ATOM 5337 C CA . LEU B 1 204 ? 14.148 -13.477 -8.516 1 98.81 204 LEU B CA 1
ATOM 5338 C C . LEU B 1 204 ? 13.477 -13.5 -7.145 1 98.81 204 LEU B C 1
ATOM 5340 O O . LEU B 1 204 ? 14.094 -13.133 -6.141 1 98.81 204 LEU B O 1
ATOM 5344 N N . GLU B 1 205 ? 12.203 -13.906 -7.129 1 98.75 205 GLU B N 1
ATOM 5345 C CA . GLU B 1 205 ? 11.477 -13.961 -5.863 1 98.75 205 GLU B CA 1
ATOM 5346 C C . GLU B 1 205 ? 12.094 -14.992 -4.918 1 98.75 205 GLU B C 1
ATOM 5348 O O . GLU B 1 205 ? 12.25 -14.727 -3.723 1 98.75 205 GLU B O 1
ATOM 5353 N N . CYS B 1 206 ? 12.461 -16.125 -5.477 1 98.88 206 CYS B N 1
ATOM 5354 C CA . CYS B 1 206 ? 13.078 -17.156 -4.656 1 98.88 206 CYS B CA 1
ATOM 5355 C C . CYS B 1 206 ? 14.445 -16.703 -4.156 1 98.88 206 CYS B C 1
ATOM 5357 O O . CYS B 1 206 ? 14.766 -16.859 -2.977 1 98.88 206 CYS B O 1
ATOM 5359 N N . ALA B 1 207 ? 15.242 -16.109 -5.059 1 98.94 207 ALA B N 1
ATOM 5360 C CA . ALA B 1 207 ? 16.547 -15.602 -4.645 1 98.94 207 ALA B CA 1
ATOM 5361 C C . ALA B 1 207 ? 16.406 -14.547 -3.555 1 98.94 207 ALA B C 1
ATOM 5363 O O . ALA B 1 207 ? 17.172 -14.523 -2.596 1 98.94 207 ALA B O 1
ATOM 5364 N N . GLY B 1 208 ? 15.406 -13.742 -3.736 1 98.75 208 GLY B N 1
ATOM 5365 C CA . GLY B 1 208 ? 15.172 -12.664 -2.797 1 98.75 208 GLY B CA 1
ATOM 5366 C C . GLY B 1 208 ? 14.859 -13.148 -1.393 1 98.75 208 GLY B C 1
ATOM 5367 O O . GL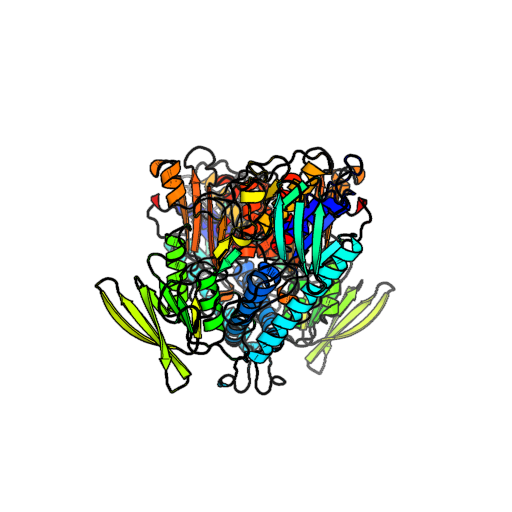Y B 1 208 ? 15.492 -12.719 -0.427 1 98.75 208 GLY B O 1
ATOM 5368 N N . PHE B 1 209 ? 13.844 -14.047 -1.23 1 98.69 209 PHE B N 1
ATOM 5369 C CA . PHE B 1 209 ? 13.477 -14.445 0.123 1 98.69 209 PHE B CA 1
ATOM 5370 C C . PHE B 1 209 ? 14.547 -15.344 0.735 1 98.69 209 PHE B C 1
ATOM 5372 O O . PHE B 1 209 ? 14.766 -15.32 1.948 1 98.69 209 PHE B O 1
ATOM 5379 N N . LEU B 1 210 ? 15.289 -16.156 -0.157 1 98.81 210 LEU B N 1
ATOM 5380 C CA . LEU B 1 210 ? 16.375 -16.969 0.385 1 98.81 210 LEU B CA 1
ATOM 5381 C C . LEU B 1 210 ? 17.469 -16.094 0.99 1 98.81 210 LEU B C 1
ATOM 5383 O O . LEU B 1 210 ? 17.891 -16.312 2.125 1 98.81 210 LEU B O 1
ATOM 5387 N N . HIS B 1 211 ? 17.859 -15.109 0.238 1 98.75 211 HIS B N 1
ATOM 5388 C CA . HIS B 1 211 ? 18.875 -14.203 0.77 1 98.75 211 HIS B CA 1
ATOM 5389 C C . HIS B 1 211 ? 18.375 -13.492 2.023 1 98.75 211 HIS B C 1
ATOM 5391 O O . HIS B 1 211 ? 19.109 -13.336 2.996 1 98.75 211 HIS B O 1
ATOM 5397 N N . GLY B 1 212 ? 17.125 -13.031 1.975 1 98.31 212 GLY B N 1
ATOM 5398 C CA . GLY B 1 212 ? 16.531 -12.328 3.107 1 98.31 212 GLY B CA 1
ATOM 5399 C C . GLY B 1 212 ? 16.484 -13.172 4.367 1 98.31 212 GLY B C 1
ATOM 5400 O O . GLY B 1 212 ? 16.453 -12.641 5.477 1 98.31 212 GLY B O 1
ATOM 5401 N N . LEU B 1 213 ? 16.453 -14.477 4.203 1 98.5 213 LEU B N 1
ATOM 5402 C CA . LEU B 1 213 ? 16.406 -15.391 5.336 1 98.5 213 LEU B CA 1
ATOM 5403 C C . LEU B 1 213 ? 17.797 -15.789 5.789 1 98.5 213 LEU B C 1
ATOM 5405 O O . LEU B 1 213 ? 17.953 -16.578 6.723 1 98.5 213 LEU B O 1
ATOM 5409 N N . GLY B 1 214 ? 18.844 -15.297 5.09 1 97.5 214 GLY B N 1
ATOM 5410 C CA . GLY B 1 214 ? 20.203 -15.477 5.543 1 97.5 214 GLY B CA 1
ATOM 5411 C C . GLY B 1 214 ? 20.984 -16.5 4.727 1 97.5 214 GLY B C 1
ATOM 5412 O O . GLY B 1 214 ? 22.109 -16.859 5.078 1 97.5 214 GLY B O 1
ATOM 5413 N N . PHE B 1 215 ? 20.438 -16.953 3.631 1 98.44 215 PHE B N 1
ATOM 5414 C CA . PHE B 1 215 ? 21.094 -17.969 2.822 1 98.44 215 PHE B CA 1
ATOM 5415 C C . PHE B 1 215 ? 21.859 -17.328 1.673 1 98.44 215 PHE B C 1
ATOM 5417 O O . PHE B 1 215 ? 21.562 -16.203 1.262 1 98.44 215 PHE B O 1
ATOM 5424 N N . ASP B 1 216 ? 22.891 -18.031 1.215 1 98.56 216 ASP B N 1
ATOM 5425 C CA . ASP B 1 216 ? 23.641 -17.609 0.04 1 98.56 216 ASP B CA 1
ATOM 5426 C C . ASP B 1 216 ? 22.906 -17.969 -1.248 1 98.56 216 ASP B C 1
ATOM 5428 O O . ASP B 1 216 ? 22.719 -19.141 -1.561 1 98.56 216 ASP B O 1
ATOM 5432 N N . ALA B 1 217 ? 22.453 -16.938 -1.964 1 98.88 217 ALA B N 1
ATOM 5433 C CA . ALA B 1 217 ? 21.672 -17.125 -3.182 1 98.88 217 ALA B CA 1
ATOM 5434 C C . ALA B 1 217 ? 22.406 -16.578 -4.398 1 98.88 217 ALA B C 1
ATOM 5436 O O . ALA B 1 217 ? 22.906 -15.453 -4.375 1 98.88 217 ALA B O 1
ATOM 5437 N N . THR B 1 218 ? 22.516 -17.328 -5.434 1 98.94 218 THR B N 1
ATOM 5438 C CA . THR B 1 218 ? 23.109 -16.938 -6.711 1 98.94 218 THR B CA 1
ATOM 5439 C C . THR B 1 218 ? 22.125 -17.172 -7.855 1 98.94 218 THR B C 1
ATOM 5441 O O . THR B 1 218 ? 21.609 -18.281 -8.008 1 98.94 218 THR B O 1
ATOM 5444 N N . VAL B 1 219 ? 21.922 -16.172 -8.648 1 98.94 219 VAL B N 1
ATOM 5445 C CA . VAL B 1 219 ? 21.031 -16.281 -9.797 1 98.94 219 VAL B CA 1
ATOM 5446 C C . VAL B 1 219 ? 21.859 -16.406 -11.078 1 98.94 219 VAL B C 1
ATOM 5448 O O . VAL B 1 219 ? 22.734 -15.57 -11.344 1 98.94 219 VAL B O 1
ATOM 5451 N N . MET B 1 220 ? 21.641 -17.438 -11.82 1 98.75 220 MET B N 1
ATOM 5452 C CA . MET B 1 220 ? 22.266 -17.578 -13.141 1 98.75 220 MET B CA 1
ATOM 5453 C C . MET B 1 220 ? 21.312 -17.094 -14.234 1 98.75 220 MET B C 1
ATOM 5455 O O . MET B 1 220 ? 20.188 -17.594 -14.352 1 98.75 220 MET B O 1
ATOM 5459 N N . VAL B 1 221 ? 21.781 -16.156 -14.977 1 98.19 221 VAL B N 1
ATOM 5460 C CA . VAL B 1 221 ? 21 -15.484 -16 1 98.19 221 VAL B CA 1
ATOM 5461 C C . VAL B 1 221 ? 21.516 -15.859 -17.391 1 98.19 221 VAL B C 1
ATOM 5463 O O . VAL B 1 221 ? 22.688 -15.625 -17.688 1 98.19 221 VAL B O 1
ATOM 5466 N N . ARG B 1 222 ? 20.641 -16.453 -18.125 1 95.69 222 ARG B N 1
ATOM 5467 C CA . ARG B 1 222 ? 21.062 -16.828 -19.469 1 95.69 222 ARG B CA 1
ATOM 5468 C C . ARG B 1 222 ? 21.25 -15.586 -20.344 1 95.69 222 ARG B C 1
ATOM 5470 O O . ARG B 1 222 ? 22.312 -15.406 -20.953 1 95.69 222 ARG B O 1
ATOM 5477 N N . SER B 1 223 ? 20.141 -14.766 -20.453 1 94.06 223 SER B N 1
ATOM 5478 C CA . SER B 1 223 ? 20.203 -13.633 -21.375 1 94.06 223 SER B CA 1
ATOM 5479 C C . SER B 1 223 ? 19.812 -12.336 -20.672 1 94.06 223 SER B C 1
ATOM 5481 O O . SER B 1 223 ? 20.656 -11.461 -20.453 1 94.06 223 SER B O 1
ATOM 5483 N N . VAL B 1 224 ? 18.562 -12.227 -20.266 1 95.5 224 VAL B N 1
ATOM 5484 C CA . VAL B 1 224 ? 18.125 -10.969 -19.672 1 95.5 224 VAL B CA 1
ATOM 5485 C C . VAL B 1 224 ? 17.297 -11.266 -18.422 1 95.5 224 VAL B C 1
ATOM 5487 O O . VAL B 1 224 ? 16.719 -12.344 -18.281 1 95.5 224 VAL B O 1
ATOM 5490 N N . VAL B 1 225 ? 17.297 -10.328 -17.484 1 98.06 225 VAL B N 1
ATOM 5491 C CA . VAL B 1 225 ? 16.484 -10.398 -16.281 1 98.06 225 VAL B CA 1
ATOM 5492 C C . VAL B 1 225 ? 15.055 -9.953 -16.609 1 98.06 225 VAL B C 1
ATOM 5494 O O . VAL B 1 225 ? 14.844 -8.922 -17.234 1 98.06 225 VAL B O 1
ATOM 5497 N N . LEU B 1 226 ? 14.023 -10.766 -16.188 1 97.94 226 LEU B N 1
ATOM 5498 C CA . LEU B 1 226 ? 12.609 -10.438 -16.359 1 97.94 226 LEU B CA 1
ATOM 5499 C C . LEU B 1 226 ? 12.281 -10.125 -17.812 1 97.94 226 LEU B C 1
ATOM 5501 O O . LEU B 1 226 ? 11.781 -9.047 -18.125 1 97.94 226 LEU B O 1
ATOM 5505 N N . ARG B 1 227 ? 12.492 -11.086 -18.625 1 95.19 227 ARG B N 1
ATOM 5506 C CA . ARG B 1 227 ? 12.148 -10.953 -20.031 1 95.19 227 ARG B CA 1
ATOM 5507 C C . ARG B 1 227 ? 10.688 -10.547 -20.203 1 95.19 227 ARG B C 1
ATOM 5509 O O . ARG B 1 227 ? 9.805 -11.109 -19.562 1 95.19 227 ARG B O 1
ATOM 5516 N N . GLY B 1 228 ? 10.383 -9.57 -21 1 93.38 228 GLY B N 1
ATOM 5517 C CA . GLY B 1 228 ? 9.031 -9.125 -21.297 1 93.38 228 GLY B CA 1
ATOM 5518 C C . GLY B 1 228 ? 8.594 -7.945 -20.453 1 93.38 228 GLY B C 1
ATOM 5519 O O . GLY B 1 228 ? 7.539 -7.352 -20.703 1 93.38 228 GLY B O 1
ATOM 5520 N N . PHE B 1 229 ? 9.359 -7.648 -19.406 1 97.69 229 PHE B N 1
ATOM 5521 C CA . PHE B 1 229 ? 9.086 -6.484 -18.578 1 97.69 229 PHE B CA 1
ATOM 5522 C C . PHE B 1 229 ? 9.828 -5.262 -19.094 1 97.69 229 PHE B C 1
ATOM 5524 O O . PHE B 1 229 ? 10.625 -5.359 -20.031 1 97.69 229 PHE B O 1
ATOM 5531 N N . ASP B 1 230 ? 9.484 -4.078 -18.547 1 98.69 230 ASP B N 1
ATOM 5532 C CA . ASP B 1 230 ? 10.289 -2.895 -18.812 1 98.69 230 ASP B CA 1
ATOM 5533 C C . ASP B 1 230 ? 11.742 -3.117 -18.406 1 98.69 230 ASP B C 1
ATOM 5535 O O . ASP B 1 230 ? 12.031 -3.381 -17.234 1 98.69 230 ASP B O 1
ATOM 5539 N N . GLN B 1 231 ? 12.625 -2.971 -19.359 1 98.25 231 GLN B N 1
ATOM 5540 C CA . GLN B 1 231 ? 13.984 -3.463 -19.125 1 98.25 231 GLN B CA 1
ATOM 5541 C C . GLN B 1 231 ? 14.766 -2.514 -18.234 1 98.25 231 GLN B C 1
ATOM 5543 O O . GLN B 1 231 ? 15.688 -2.938 -17.516 1 98.25 231 GLN B O 1
ATOM 5548 N N . GLN B 1 232 ? 14.461 -1.236 -18.234 1 98.5 232 GLN B N 1
ATOM 5549 C CA . GLN B 1 232 ? 15.078 -0.362 -17.234 1 98.5 232 GLN B CA 1
ATOM 5550 C C . GLN B 1 232 ? 14.703 -0.788 -15.82 1 98.5 232 GLN B C 1
ATOM 5552 O O . GLN B 1 232 ? 15.562 -0.84 -14.938 1 98.5 232 GLN B O 1
ATOM 5557 N N . MET B 1 233 ? 13.406 -1.092 -15.656 1 98.81 233 MET B N 1
ATOM 5558 C CA . MET B 1 233 ? 12.93 -1.526 -14.344 1 98.81 233 MET B CA 1
ATOM 5559 C C . MET B 1 233 ? 13.578 -2.85 -13.945 1 98.81 233 MET B C 1
ATOM 5561 O O . MET B 1 233 ? 13.977 -3.025 -12.789 1 98.81 233 MET B O 1
ATOM 5565 N N . ALA B 1 234 ? 13.656 -3.771 -14.898 1 98.56 234 ALA B N 1
ATOM 5566 C CA . ALA B 1 234 ? 14.266 -5.074 -14.648 1 98.56 234 ALA B CA 1
ATOM 5567 C C . ALA B 1 234 ? 15.711 -4.93 -14.188 1 98.56 234 ALA B C 1
ATOM 5569 O O . ALA B 1 234 ? 16.141 -5.598 -13.242 1 98.56 234 ALA B O 1
ATOM 5570 N N . GLN B 1 235 ? 16.422 -4.082 -14.781 1 98.19 235 GLN B N 1
ATOM 5571 C CA . GLN B 1 235 ? 17.828 -3.855 -14.43 1 98.19 235 GLN B CA 1
ATOM 5572 C C . GLN B 1 235 ? 17.953 -3.232 -13.039 1 98.19 235 GLN B C 1
ATOM 5574 O O . GLN B 1 235 ? 18.859 -3.574 -12.281 1 98.19 235 GLN B O 1
ATOM 5579 N N . LEU B 1 236 ? 17.047 -2.316 -12.727 1 98.5 236 LEU B N 1
ATOM 5580 C CA . LEU B 1 236 ? 17.062 -1.69 -11.406 1 98.5 236 LEU B CA 1
ATOM 5581 C C . LEU B 1 236 ? 16.812 -2.723 -10.312 1 98.5 236 LEU B C 1
ATOM 5583 O O . LEU B 1 236 ? 17.438 -2.674 -9.25 1 98.5 236 LEU B O 1
ATOM 5587 N N . ILE B 1 237 ? 15.914 -3.662 -10.586 1 98.31 237 ILE B N 1
ATOM 5588 C CA . ILE B 1 237 ? 15.594 -4.715 -9.625 1 98.31 237 ILE B CA 1
ATOM 5589 C C . ILE B 1 237 ? 16.812 -5.605 -9.414 1 98.31 237 ILE B C 1
ATOM 5591 O O . ILE B 1 237 ? 17.141 -5.969 -8.281 1 98.31 237 ILE B O 1
ATOM 5595 N N . ALA B 1 238 ? 17.453 -5.98 -10.523 1 98.5 238 ALA B N 1
ATOM 5596 C CA . ALA B 1 238 ? 18.656 -6.801 -10.422 1 98.5 238 ALA B CA 1
ATOM 5597 C C . ALA B 1 238 ? 19.75 -6.09 -9.617 1 98.5 238 ALA B C 1
ATOM 5599 O O . ALA B 1 238 ? 20.375 -6.691 -8.742 1 98.5 238 ALA B O 1
ATOM 5600 N N . SER B 1 239 ? 19.922 -4.805 -9.875 1 98.5 239 SER B N 1
ATOM 5601 C CA . SER B 1 239 ? 20.922 -4.008 -9.172 1 98.5 239 SER B CA 1
ATOM 5602 C C . SER B 1 239 ? 20.594 -3.912 -7.684 1 98.5 239 SER B C 1
ATOM 5604 O O . SER B 1 239 ? 21.5 -3.986 -6.84 1 98.5 239 SER B O 1
ATOM 5606 N N . ALA B 1 240 ? 19.359 -3.713 -7.391 1 98.5 240 ALA B N 1
ATOM 5607 C CA . ALA B 1 240 ? 18.922 -3.643 -6 1 98.5 240 ALA B CA 1
ATOM 5608 C C . ALA B 1 240 ? 19.234 -4.941 -5.262 1 98.5 240 ALA B C 1
ATOM 5610 O O . ALA B 1 240 ? 19.688 -4.922 -4.113 1 98.5 240 ALA B O 1
ATOM 5611 N N . MET B 1 241 ? 18.953 -6.066 -5.906 1 98.69 241 MET B N 1
ATOM 5612 C CA . MET B 1 241 ? 19.219 -7.367 -5.297 1 98.69 241 MET B CA 1
ATOM 5613 C C . MET B 1 241 ? 20.703 -7.609 -5.125 1 98.69 241 MET B C 1
ATOM 5615 O O . MET B 1 241 ? 21.141 -8.141 -4.102 1 98.69 241 MET B O 1
ATOM 5619 N N . GLU B 1 242 ? 21.484 -7.176 -6.105 1 98.62 242 GLU B N 1
ATOM 5620 C CA . GLU B 1 242 ? 22.922 -7.289 -5.988 1 98.62 242 GLU B CA 1
ATOM 5621 C C . GLU B 1 242 ? 23.453 -6.465 -4.816 1 98.62 242 GLU B C 1
ATOM 5623 O O . GLU B 1 242 ? 24.297 -6.93 -4.055 1 98.62 242 GLU B O 1
ATOM 5628 N N . GLU B 1 243 ? 22.938 -5.289 -4.703 1 98.06 243 GLU B N 1
ATOM 5629 C CA . GLU B 1 243 ? 23.344 -4.422 -3.6 1 98.06 243 GLU B CA 1
ATOM 5630 C C . GLU B 1 243 ? 23.031 -5.059 -2.25 1 98.06 243 GLU B C 1
ATOM 5632 O O . GLU B 1 243 ? 23.781 -4.883 -1.285 1 98.06 243 GLU B O 1
ATOM 5637 N N . LYS B 1 244 ? 22 -5.812 -2.201 1 97.25 244 LYS B N 1
ATOM 5638 C CA . LYS B 1 244 ? 21.594 -6.461 -0.956 1 97.25 244 LYS B CA 1
ATOM 5639 C C . LYS B 1 244 ? 22.453 -7.691 -0.675 1 97.25 244 LYS B C 1
ATOM 5641 O O . LYS B 1 244 ? 22.5 -8.18 0.455 1 97.25 244 LYS B O 1
ATOM 5646 N N . GLY B 1 245 ? 23.031 -8.227 -1.77 1 98.19 245 GLY B N 1
ATOM 5647 C CA . GLY B 1 245 ? 23.953 -9.32 -1.52 1 98.19 245 GLY B CA 1
ATOM 5648 C C . GLY B 1 245 ? 23.656 -10.555 -2.354 1 98.19 245 GLY B C 1
ATOM 5649 O O . GLY B 1 245 ? 24.391 -11.539 -2.289 1 98.19 245 GLY B O 1
ATOM 5650 N N . VAL B 1 246 ? 22.578 -10.555 -3.15 1 98.88 246 VAL B N 1
ATOM 5651 C CA . VAL B 1 246 ? 22.328 -11.656 -4.07 1 98.88 246 VAL B CA 1
ATOM 5652 C C . VAL B 1 246 ? 23.359 -11.641 -5.191 1 98.88 246 VAL B C 1
ATOM 5654 O O . VAL B 1 246 ? 23.672 -10.586 -5.75 1 98.88 246 VAL B O 1
ATOM 5657 N N . LYS B 1 247 ? 23.906 -12.758 -5.516 1 98.81 247 LYS B N 1
ATOM 5658 C CA . LYS B 1 247 ? 24.891 -12.852 -6.59 1 98.81 247 LYS B CA 1
ATOM 5659 C C . LYS B 1 247 ? 24.219 -13.164 -7.926 1 98.81 247 LYS B C 1
ATOM 5661 O O . LYS B 1 247 ? 23.234 -13.891 -7.973 1 98.81 247 LYS B O 1
ATOM 5666 N N . PHE B 1 248 ? 24.812 -12.57 -8.969 1 98.75 248 PHE B N 1
ATOM 5667 C CA . PHE B 1 248 ? 24.312 -12.828 -10.312 1 98.75 248 PHE B CA 1
ATOM 5668 C C . PHE B 1 248 ? 25.422 -13.312 -11.227 1 98.75 248 PHE B C 1
ATOM 5670 O O . PHE B 1 248 ? 26.516 -12.75 -11.234 1 98.75 248 PHE B O 1
ATOM 5677 N N . LEU B 1 249 ? 25.188 -14.414 -11.898 1 98.25 249 LEU B N 1
ATOM 5678 C CA . LEU B 1 249 ? 26.016 -14.891 -13 1 98.25 249 LEU B CA 1
ATOM 5679 C C . LEU B 1 249 ? 25.344 -14.586 -14.344 1 98.25 249 LEU B C 1
ATOM 5681 O O . LEU B 1 249 ? 24.516 -15.359 -14.812 1 98.25 249 LEU B O 1
ATOM 5685 N N . HIS B 1 250 ? 25.781 -13.516 -14.961 1 97.31 250 HIS B N 1
ATOM 5686 C CA . HIS B 1 250 ? 25.141 -13.078 -16.203 1 97.31 250 HIS B CA 1
ATOM 5687 C C . HIS B 1 250 ? 25.703 -13.812 -17.406 1 97.31 250 HIS B C 1
ATOM 5689 O O . HIS B 1 250 ? 26.906 -14.094 -17.469 1 97.31 250 HIS B O 1
ATOM 5695 N N . LYS B 1 251 ? 24.844 -14.07 -18.344 1 96.81 251 LYS B N 1
ATOM 5696 C CA . LYS B 1 251 ? 25.219 -14.688 -19.609 1 96.81 251 LYS B CA 1
ATOM 5697 C C . LYS B 1 251 ? 25.922 -16.016 -19.391 1 96.81 251 LYS B C 1
ATOM 5699 O O . LYS B 1 251 ? 26.984 -16.266 -19.969 1 96.81 251 LYS B O 1
ATOM 5704 N N . CYS B 1 252 ? 25.312 -16.797 -18.562 1 97.75 252 CYS B N 1
ATOM 5705 C CA . CYS B 1 252 ? 25.859 -18.109 -18.234 1 97.75 252 CYS B CA 1
ATOM 5706 C C . CYS B 1 252 ? 24.828 -19.203 -18.516 1 97.75 252 CYS B C 1
ATOM 5708 O O . CYS B 1 252 ? 23.625 -18.969 -18.391 1 97.75 252 CYS B O 1
ATOM 5710 N N . LEU B 1 253 ? 25.297 -20.359 -18.906 1 97.25 253 LEU B N 1
ATOM 5711 C CA . LEU B 1 253 ? 24.469 -21.516 -19.203 1 97.25 253 LEU B CA 1
ATOM 5712 C C . LEU B 1 253 ? 24.938 -22.734 -18.422 1 97.25 253 LEU B C 1
ATOM 5714 O O . LEU B 1 253 ? 26.109 -23.109 -18.484 1 97.25 253 LEU B O 1
ATOM 5718 N N . PRO B 1 254 ? 24.031 -23.359 -17.703 1 98.12 254 PRO B N 1
ATOM 5719 C CA . PRO B 1 254 ? 24.453 -24.562 -16.984 1 98.12 254 PRO B CA 1
ATOM 5720 C C . PRO B 1 254 ? 24.766 -25.734 -17.922 1 98.12 254 PRO B C 1
ATOM 5722 O O . PRO B 1 254 ? 24.109 -25.875 -18.953 1 98.12 254 PRO B O 1
ATOM 5725 N N . LYS B 1 255 ? 25.672 -26.609 -17.469 1 98.06 255 LYS B N 1
ATOM 5726 C CA . LYS B 1 255 ? 26.094 -27.719 -18.312 1 98.06 255 LYS B CA 1
ATOM 5727 C C . LYS B 1 255 ? 25.781 -29.062 -17.641 1 98.06 255 LYS B C 1
ATOM 5729 O O . LYS B 1 255 ? 25.453 -30.031 -18.328 1 98.06 255 LYS B O 1
ATOM 5734 N N . SER B 1 256 ? 26.047 -29.094 -16.359 1 98.44 256 SER B N 1
ATOM 5735 C CA . SER B 1 256 ? 25.797 -30.344 -15.648 1 98.44 256 SER B CA 1
ATOM 5736 C C . SER B 1 256 ? 25.688 -30.125 -14.148 1 98.44 256 SER B C 1
ATOM 5738 O O . SER B 1 256 ? 26.141 -29.094 -13.625 1 98.44 256 SER B O 1
ATOM 5740 N N . VAL B 1 257 ? 25.062 -31.016 -13.508 1 98.5 257 VAL B N 1
ATOM 5741 C CA . VAL B 1 257 ? 24.984 -31.125 -12.055 1 98.5 257 VAL B CA 1
ATOM 5742 C C . VAL B 1 257 ? 25.484 -32.5 -11.609 1 98.5 257 VAL B C 1
ATOM 5744 O O . VAL B 1 257 ? 25.031 -33.531 -12.125 1 98.5 257 VAL B O 1
ATOM 5747 N N . GLU B 1 258 ? 26.375 -32.5 -10.68 1 98.19 258 GLU B N 1
ATOM 5748 C CA . GLU B 1 258 ? 26.922 -33.75 -10.18 1 98.19 258 GLU B CA 1
ATOM 5749 C C . GLU B 1 258 ? 26.922 -33.781 -8.648 1 98.19 258 GLU B C 1
ATOM 5751 O O . GLU B 1 258 ? 27.234 -32.781 -8.008 1 98.19 258 GLU B O 1
ATOM 5756 N N . LYS B 1 259 ? 26.562 -34.906 -8.117 1 97.94 259 LYS B N 1
ATOM 5757 C CA . LYS B 1 259 ? 26.641 -35.062 -6.668 1 97.94 259 LYS B CA 1
ATOM 5758 C C . LYS B 1 259 ? 28.062 -35.438 -6.234 1 97.94 259 LYS B C 1
ATOM 5760 O O . LYS B 1 259 ? 28.656 -36.375 -6.766 1 97.94 259 LYS B O 1
ATOM 5765 N N . MET B 1 260 ? 28.5 -34.688 -5.273 1 97.56 260 MET B N 1
ATOM 5766 C CA . MET B 1 260 ? 29.859 -34.906 -4.789 1 97.56 260 MET B CA 1
ATOM 5767 C C . MET B 1 260 ? 29.859 -35.844 -3.584 1 97.56 260 MET B C 1
ATOM 5769 O O . MET B 1 260 ? 28.812 -36.125 -3.006 1 97.56 260 MET B O 1
ATOM 5773 N N . ALA B 1 261 ? 31.047 -36.219 -3.107 1 95.56 261 ALA B N 1
ATOM 5774 C CA . ALA B 1 261 ? 31.219 -37.125 -1.97 1 95.56 261 ALA B CA 1
ATOM 5775 C C . ALA B 1 261 ? 30.734 -36.469 -0.677 1 95.56 261 ALA B C 1
ATOM 5777 O O . ALA B 1 261 ? 30.234 -37.156 0.223 1 95.56 261 ALA B O 1
ATOM 5778 N N . ASN B 1 262 ? 30.797 -35.281 -0.602 1 94.69 262 ASN B N 1
ATOM 5779 C CA . ASN B 1 262 ? 30.391 -34.531 0.588 1 94.69 262 ASN B CA 1
ATOM 5780 C C . ASN B 1 262 ? 28.891 -34.219 0.553 1 94.69 262 ASN B C 1
ATOM 5782 O O . ASN B 1 262 ? 28.406 -33.406 1.349 1 94.69 262 ASN B O 1
ATOM 5786 N N . ASP B 1 263 ? 28.172 -34.656 -0.405 1 93.25 263 ASP B N 1
ATOM 5787 C CA . ASP B 1 263 ? 26.719 -34.562 -0.552 1 93.25 263 ASP B CA 1
ATOM 5788 C C . ASP B 1 263 ? 26.297 -33.219 -1.149 1 93.25 263 ASP B C 1
ATOM 5790 O O . ASP B 1 263 ? 25.109 -33 -1.369 1 93.25 263 ASP B O 1
ATOM 5794 N N . ARG B 1 264 ? 27.328 -32.406 -1.412 1 97.44 264 ARG B N 1
ATOM 5795 C CA . ARG B 1 264 ? 27.016 -31.156 -2.115 1 97.44 264 ARG B CA 1
ATOM 5796 C C . ARG B 1 264 ? 26.922 -31.391 -3.621 1 97.44 264 ARG B C 1
ATOM 5798 O O . ARG B 1 264 ? 27.266 -32.469 -4.109 1 97.44 264 ARG B O 1
ATOM 5805 N N . LEU B 1 265 ? 26.391 -30.422 -4.355 1 98.75 265 LEU B N 1
ATOM 5806 C CA . LEU B 1 265 ? 26.172 -30.531 -5.793 1 98.75 265 LEU B CA 1
ATOM 5807 C C . LEU B 1 265 ? 27.156 -29.656 -6.559 1 98.75 265 LEU B C 1
ATOM 5809 O O . LEU B 1 265 ? 27.203 -28.438 -6.352 1 98.75 265 LEU B O 1
ATOM 5813 N N . LEU B 1 266 ? 27.969 -30.297 -7.387 1 98.69 266 LEU B N 1
ATOM 5814 C CA . LEU B 1 266 ? 28.859 -29.547 -8.273 1 98.69 266 LEU B CA 1
ATOM 5815 C C . LEU B 1 266 ? 28.141 -29.141 -9.555 1 98.69 266 LEU B C 1
ATOM 5817 O O . LEU B 1 266 ? 27.609 -30 -10.266 1 98.69 266 LEU B O 1
ATOM 5821 N N . VAL B 1 267 ? 28.078 -27.859 -9.82 1 98.81 267 VAL B N 1
ATOM 5822 C CA . VAL B 1 267 ? 27.469 -27.359 -11.055 1 98.81 267 VAL B CA 1
ATOM 5823 C C . VAL B 1 267 ? 28.562 -26.828 -11.977 1 98.81 267 VAL B C 1
ATOM 5825 O O . VAL B 1 267 ? 29.406 -26.047 -11.555 1 98.81 267 VAL B O 1
ATOM 5828 N N . LYS B 1 268 ? 28.531 -27.281 -13.172 1 98.62 268 LYS B N 1
ATOM 5829 C CA . LYS B 1 268 ? 29.375 -26.719 -14.219 1 98.62 268 LYS B CA 1
ATOM 5830 C C . LYS B 1 268 ? 28.547 -25.859 -15.18 1 98.62 268 LYS B C 1
ATOM 5832 O O . LYS B 1 268 ? 27.406 -26.188 -15.5 1 98.62 268 LYS B O 1
ATOM 5837 N N . TRP B 1 269 ? 29.109 -24.703 -15.539 1 98.44 269 TRP B N 1
ATOM 5838 C CA . TRP B 1 269 ? 28.422 -23.844 -16.5 1 98.44 269 TRP B CA 1
ATOM 5839 C C . TRP B 1 269 ? 29.422 -23.141 -17.406 1 98.44 269 TRP B C 1
ATOM 5841 O O . TRP B 1 269 ? 30.625 -23.172 -17.156 1 98.44 269 TRP B O 1
ATOM 5851 N N . THR B 1 270 ? 28.906 -22.641 -18.5 1 97.38 270 THR B N 1
ATOM 5852 C CA . THR B 1 270 ? 29.734 -21.891 -19.453 1 97.38 270 THR B CA 1
ATOM 5853 C C . THR B 1 270 ? 29.359 -20.422 -19.453 1 97.38 270 THR B C 1
ATOM 5855 O O . THR B 1 270 ? 28.172 -20.062 -19.359 1 97.38 270 THR B O 1
ATOM 5858 N N . GLY B 1 271 ? 30.375 -19.516 -19.531 1 95 271 GLY B N 1
ATOM 5859 C CA . GLY B 1 271 ? 30.156 -18.078 -19.672 1 95 271 GLY B CA 1
ATOM 5860 C C . GLY B 1 271 ? 30.031 -17.625 -21.109 1 95 271 GLY B C 1
ATOM 5861 O O . GLY B 1 271 ? 29.953 -18.453 -22.016 1 95 271 GLY B O 1
ATOM 5862 N N . GLU B 1 272 ? 29.922 -16.297 -21.312 1 88.5 272 GLU B N 1
ATOM 5863 C CA . GLU B 1 272 ? 29.719 -15.688 -22.625 1 88.5 272 GLU B CA 1
ATOM 5864 C C . GLU B 1 272 ? 30.797 -16.109 -23.609 1 88.5 272 GLU B C 1
ATOM 5866 O O . GLU B 1 272 ? 30.516 -16.328 -24.797 1 88.5 272 GLU B O 1
ATOM 5871 N N . ASN B 1 273 ? 32.062 -16.266 -23.234 1 90.31 273 ASN B N 1
ATOM 5872 C CA . ASN B 1 273 ? 33.156 -16.578 -24.156 1 90.31 273 ASN B CA 1
ATOM 5873 C C . ASN B 1 273 ? 33.469 -18.078 -24.188 1 90.31 273 ASN B C 1
ATOM 5875 O O . ASN B 1 273 ? 34.5 -18.5 -24.672 1 90.31 273 ASN B O 1
ATOM 5879 N N . GLY B 1 274 ? 32.562 -18.828 -23.594 1 90.88 274 GLY B N 1
ATOM 5880 C CA . GLY B 1 274 ? 32.781 -20.266 -23.609 1 90.88 274 GLY B CA 1
ATOM 5881 C C . GLY B 1 274 ? 33.625 -20.75 -22.438 1 90.88 274 GLY B C 1
ATOM 5882 O O . GLY B 1 274 ? 33.844 -21.953 -22.281 1 90.88 274 GLY B O 1
ATOM 5883 N N . THR B 1 275 ? 34.031 -19.828 -21.672 1 94.62 275 THR B N 1
ATOM 5884 C CA . THR B 1 275 ? 34.812 -20.203 -20.484 1 94.62 275 THR B CA 1
ATOM 5885 C C . THR B 1 275 ? 33.969 -21.062 -19.547 1 94.62 275 THR B C 1
ATOM 5887 O O . THR B 1 275 ? 32.781 -20.766 -19.312 1 94.62 275 THR B O 1
ATOM 5890 N N . GLU B 1 276 ? 34.625 -22.109 -19.016 1 96.75 276 GLU B N 1
ATOM 5891 C CA . GLU B 1 276 ? 33.906 -23.016 -18.125 1 96.75 276 GLU B CA 1
ATOM 5892 C C . GLU B 1 276 ? 34.156 -22.656 -16.656 1 96.75 276 GLU B C 1
ATOM 5894 O O . GLU B 1 276 ? 35.281 -22.297 -16.281 1 96.75 276 GLU B O 1
ATOM 5899 N N . PHE B 1 277 ? 33.125 -22.688 -15.945 1 98 277 PHE B N 1
ATOM 5900 C CA . PHE B 1 277 ? 33.156 -22.422 -14.516 1 98 277 PHE B CA 1
ATOM 5901 C C . PHE B 1 277 ? 32.5 -23.547 -13.734 1 98 277 PHE B C 1
ATOM 5903 O O . PHE B 1 277 ? 31.797 -24.391 -14.32 1 98 277 PHE B O 1
ATOM 5910 N N . SER B 1 278 ? 32.812 -23.688 -12.461 1 98.31 278 SER B N 1
ATOM 5911 C CA . SER B 1 278 ? 32.094 -24.609 -11.586 1 98.31 278 SER B CA 1
ATOM 5912 C C . SER B 1 278 ? 32.094 -24.109 -10.141 1 98.31 278 SER B C 1
ATOM 5914 O O . SER B 1 278 ? 32.938 -23.297 -9.758 1 98.31 278 SER B O 1
ATOM 5916 N N . ASP B 1 279 ? 31.188 -24.469 -9.422 1 98.5 279 ASP B N 1
ATOM 5917 C CA . ASP B 1 279 ? 31.078 -24.219 -7.988 1 98.5 279 ASP B CA 1
ATOM 5918 C C . ASP B 1 279 ? 30.172 -25.25 -7.316 1 98.5 279 ASP B C 1
ATOM 5920 O O . ASP B 1 279 ? 29.516 -26.047 -7.996 1 98.5 279 ASP B O 1
ATOM 5924 N N . GLN B 1 280 ? 30.25 -25.391 -6.012 1 98.62 280 GLN B N 1
ATOM 5925 C CA . GLN B 1 280 ? 29.438 -26.328 -5.242 1 98.62 280 GLN B CA 1
ATOM 5926 C C . GLN B 1 280 ? 28.297 -25.625 -4.527 1 98.62 280 GLN B C 1
ATOM 5928 O O . GLN B 1 280 ? 28.484 -24.516 -4.004 1 98.62 280 GLN B O 1
ATOM 5933 N N . PHE B 1 281 ? 27.172 -26.25 -4.539 1 98.81 281 PHE B N 1
ATOM 5934 C CA . PHE B 1 281 ? 25.969 -25.719 -3.904 1 98.81 281 PHE B CA 1
ATOM 5935 C C . PHE B 1 281 ? 25.266 -26.797 -3.084 1 98.81 281 PHE B C 1
ATOM 5937 O O . PHE B 1 281 ? 25.531 -27.984 -3.27 1 98.81 281 PHE B O 1
ATOM 5944 N N . ASP B 1 282 ? 24.438 -26.375 -2.09 1 98.69 282 ASP B N 1
ATOM 5945 C CA . ASP B 1 282 ? 23.594 -27.297 -1.352 1 98.69 282 ASP B CA 1
ATOM 5946 C C . ASP B 1 282 ? 22.312 -27.594 -2.127 1 98.69 282 ASP B C 1
ATOM 5948 O O . ASP B 1 282 ? 21.75 -28.688 -2.012 1 98.69 282 ASP B O 1
ATOM 5952 N N . THR B 1 283 ? 21.828 -26.641 -2.881 1 98.75 283 THR B N 1
ATOM 5953 C CA . THR B 1 283 ? 20.562 -26.719 -3.598 1 98.75 283 THR B CA 1
ATOM 5954 C C . THR B 1 283 ? 20.672 -26.078 -4.973 1 98.75 283 THR B C 1
ATOM 5956 O O . THR B 1 283 ? 21.281 -25.016 -5.121 1 98.75 283 THR B O 1
ATOM 5959 N N . ILE B 1 284 ? 20.156 -26.734 -6.012 1 98.88 284 ILE B N 1
ATOM 5960 C CA . ILE B 1 284 ? 20 -26.156 -7.348 1 98.88 284 ILE B CA 1
ATOM 5961 C C . ILE B 1 284 ? 18.516 -26.031 -7.676 1 98.88 284 ILE B C 1
ATOM 5963 O O . ILE B 1 284 ? 17.781 -27.016 -7.73 1 98.88 284 ILE B O 1
ATOM 5967 N N . LEU B 1 285 ? 18.031 -24.812 -7.855 1 98.88 285 LEU B N 1
ATOM 5968 C CA . LEU B 1 285 ? 16.641 -24.516 -8.156 1 98.88 285 LEU B CA 1
ATOM 5969 C C . LEU B 1 285 ? 16.469 -24.094 -9.617 1 98.88 285 LEU B C 1
ATOM 5971 O O . LEU B 1 285 ? 17.016 -23.078 -10.031 1 98.88 285 LEU B O 1
ATOM 5975 N N . PHE B 1 286 ? 15.789 -24.891 -10.383 1 98.81 286 PHE B N 1
ATOM 5976 C CA . PHE B 1 286 ? 15.5 -24.531 -11.773 1 98.81 286 PHE B CA 1
ATOM 5977 C C . PHE B 1 286 ? 14.219 -23.719 -11.859 1 98.81 286 PHE B C 1
ATOM 5979 O O . PHE B 1 286 ? 13.141 -24.188 -11.508 1 98.81 286 PHE B O 1
ATOM 5986 N N . ALA B 1 287 ? 14.336 -22.516 -12.297 1 98.38 287 ALA B N 1
ATOM 5987 C CA . ALA B 1 287 ? 13.242 -21.578 -12.516 1 98.38 287 ALA B CA 1
ATOM 5988 C C . ALA B 1 287 ? 13.242 -21.062 -13.953 1 98.38 287 ALA B C 1
ATOM 5990 O O . ALA B 1 287 ? 13.25 -19.844 -14.18 1 98.38 287 ALA B O 1
ATOM 5991 N N . ILE B 1 288 ? 13.141 -21.938 -14.898 1 97.56 288 ILE B N 1
ATOM 5992 C CA . ILE B 1 288 ? 13.352 -21.578 -16.297 1 97.56 288 ILE B CA 1
ATOM 5993 C C . ILE B 1 288 ? 12.039 -21.688 -17.062 1 97.56 288 ILE B C 1
ATOM 5995 O O . ILE B 1 288 ? 12.039 -21.906 -18.266 1 97.56 288 ILE B O 1
ATOM 5999 N N . GLY B 1 289 ? 10.953 -21.594 -16.359 1 95.56 289 GLY B N 1
ATOM 6000 C CA . GLY B 1 289 ? 9.641 -21.594 -17 1 95.56 289 GLY B CA 1
ATOM 6001 C C . GLY B 1 289 ? 8.844 -22.859 -16.703 1 95.56 289 GLY B C 1
ATOM 6002 O O . GLY B 1 289 ? 9.367 -23.797 -16.125 1 95.56 289 GLY B O 1
ATOM 6003 N N . ARG B 1 290 ? 7.562 -22.828 -17.109 1 96.5 290 ARG B N 1
ATOM 6004 C CA . ARG B 1 290 ? 6.629 -23.922 -16.922 1 96.5 290 ARG B CA 1
ATOM 6005 C C . ARG B 1 290 ? 6 -24.344 -18.25 1 96.5 290 ARG B C 1
ATOM 6007 O O . ARG B 1 290 ? 5.844 -23.516 -19.141 1 96.5 290 ARG B O 1
ATOM 6014 N N . ARG B 1 291 ? 5.738 -25.547 -18.391 1 95.94 291 ARG B N 1
ATOM 6015 C CA . ARG B 1 291 ? 5.023 -26.047 -19.562 1 95.94 291 ARG B CA 1
ATOM 6016 C C . ARG B 1 291 ? 3.576 -26.375 -19.219 1 95.94 291 ARG B C 1
ATOM 6018 O O . ARG B 1 291 ? 3.289 -26.859 -18.125 1 95.94 291 ARG B O 1
ATOM 6025 N N . ALA B 1 292 ? 2.67 -26.172 -20.203 1 97.19 292 ALA B N 1
ATOM 6026 C CA . ALA B 1 292 ? 1.283 -26.578 -20 1 97.19 292 ALA B CA 1
ATOM 6027 C C . ALA B 1 292 ? 1.172 -28.094 -19.891 1 97.19 292 ALA B C 1
ATOM 6029 O O . ALA B 1 292 ? 1.865 -28.828 -20.594 1 97.19 292 ALA B O 1
ATOM 6030 N N . LEU B 1 293 ? 0.297 -28.578 -19.047 1 96.12 293 LEU B N 1
ATOM 6031 C CA . LEU B 1 293 ? 0.132 -30.016 -18.859 1 96.12 293 LEU B CA 1
ATOM 6032 C C . LEU B 1 293 ? -0.942 -30.578 -19.781 1 96.12 293 LEU B C 1
ATOM 6034 O O . LEU B 1 293 ? -1.877 -31.25 -19.328 1 96.12 293 LEU B O 1
ATOM 6038 N N . THR B 1 294 ? -0.719 -30.422 -21.094 1 97 294 THR B N 1
ATOM 6039 C CA . THR B 1 294 ? -1.771 -30.812 -22.016 1 97 294 THR B CA 1
ATOM 6040 C C . THR B 1 294 ? -1.395 -32.094 -22.75 1 97 294 THR B C 1
ATOM 6042 O O . THR B 1 294 ? -2.268 -32.812 -23.234 1 97 294 THR B O 1
ATOM 6045 N N . ARG B 1 295 ? -0.137 -32.438 -22.797 1 94.25 295 ARG B N 1
ATOM 6046 C CA . ARG B 1 295 ? 0.294 -33.656 -23.484 1 94.25 295 ARG B CA 1
ATOM 6047 C C . ARG B 1 295 ? -0.328 -34.906 -22.859 1 94.25 295 ARG B C 1
ATOM 6049 O O . ARG B 1 295 ? -0.674 -35.844 -23.562 1 94.25 295 ARG B O 1
ATOM 6056 N N . GLU B 1 296 ? -0.456 -34.844 -21.625 1 93.62 296 GLU B N 1
ATOM 6057 C CA . GLU B 1 296 ? -0.956 -36 -20.859 1 93.62 296 GLU B CA 1
ATOM 6058 C C . GLU B 1 296 ? -2.467 -36.125 -21 1 93.62 296 GLU B C 1
ATOM 6060 O O . GLU B 1 296 ? -3.037 -37.156 -20.641 1 93.62 296 GLU B O 1
ATOM 6065 N N . LEU B 1 297 ? -3.168 -35.219 -21.672 1 97.06 297 LEU B N 1
ATOM 6066 C CA . LEU B 1 297 ? -4.625 -35.156 -21.688 1 97.06 297 LEU B CA 1
ATOM 6067 C C . LEU B 1 297 ? -5.188 -35.875 -22.891 1 97.06 297 LEU B C 1
ATOM 6069 O O . LEU B 1 297 ? -6.391 -36.156 -22.969 1 97.06 297 LEU B O 1
ATOM 6073 N N . HIS B 1 298 ? -4.375 -36.281 -23.859 1 96.5 298 HIS B N 1
ATOM 6074 C CA . HIS B 1 298 ? -4.805 -36.875 -25.109 1 96.5 298 HIS B CA 1
ATOM 6075 C C . HIS B 1 298 ? -5.801 -35.969 -25.844 1 96.5 298 HIS B C 1
ATOM 6077 O O . HIS B 1 298 ? -6.883 -36.438 -26.234 1 96.5 298 HIS B O 1
ATOM 6083 N N . LEU B 1 299 ? -5.383 -34.719 -26.016 1 98 299 LEU B N 1
ATOM 6084 C CA . LEU B 1 299 ? -6.234 -33.719 -26.656 1 98 299 LEU B CA 1
ATOM 6085 C C . LEU B 1 299 ? -6.59 -34.156 -28.078 1 98 299 LEU B C 1
ATOM 6087 O O . LEU B 1 299 ? -7.645 -33.781 -28.594 1 98 299 LEU B O 1
ATOM 6091 N N . ASP B 1 300 ? -5.727 -34.969 -28.703 1 96.5 300 ASP B N 1
ATOM 6092 C CA . ASP B 1 300 ? -5.957 -35.469 -30.062 1 96.5 300 ASP B CA 1
ATOM 6093 C C . ASP B 1 300 ? -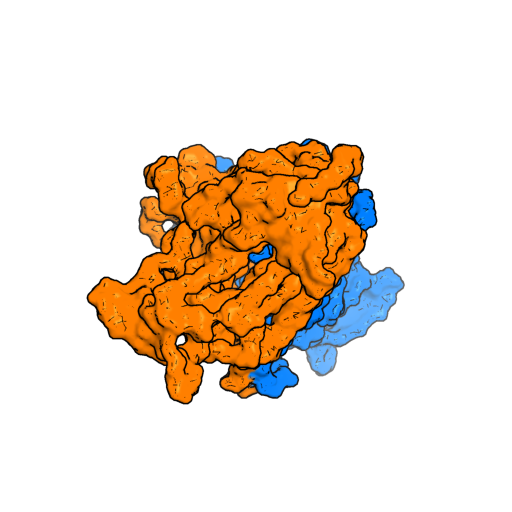7.23 -36.281 -30.125 1 96.5 300 ASP B C 1
ATOM 6095 O O . ASP B 1 300 ? -7.965 -36.25 -31.109 1 96.5 300 ASP B O 1
ATOM 6099 N N . LYS B 1 301 ? -7.52 -37 -29.094 1 97.81 301 LYS B N 1
ATOM 6100 C CA . LYS B 1 301 ? -8.711 -37.812 -29.047 1 97.81 301 LYS B CA 1
ATOM 6101 C C . LYS B 1 301 ? -9.977 -36.969 -28.938 1 97.81 301 LYS B C 1
ATOM 6103 O O . LYS B 1 301 ? -11.055 -37.406 -29.359 1 97.81 301 LYS B O 1
ATOM 6108 N N . ALA B 1 302 ? -9.828 -35.781 -28.422 1 97.88 302 ALA B N 1
ATOM 6109 C CA . ALA B 1 302 ? -10.961 -34.875 -28.281 1 97.88 302 ALA B CA 1
ATOM 6110 C C . ALA B 1 302 ? -11.055 -33.938 -29.469 1 97.88 302 ALA B C 1
ATOM 6112 O O . ALA B 1 302 ? -12.062 -33.25 -29.641 1 97.88 302 ALA B O 1
ATOM 6113 N N . GLY B 1 303 ? -9.977 -33.906 -30.297 1 97.75 303 GLY B N 1
ATOM 6114 C CA . GLY B 1 303 ? -9.953 -33.031 -31.453 1 97.75 303 GLY B CA 1
ATOM 6115 C C . GLY B 1 303 ? -9.531 -31.609 -31.125 1 97.75 303 GLY B C 1
ATOM 6116 O O . GLY B 1 303 ? -9.742 -30.688 -31.922 1 97.75 303 GLY B O 1
ATOM 6117 N N . VAL B 1 304 ? -8.953 -31.391 -29.938 1 98.31 304 VAL B N 1
ATOM 6118 C CA . VAL B 1 304 ? -8.531 -30.062 -29.516 1 98.31 304 VAL B CA 1
ATOM 6119 C C . VAL B 1 304 ? -7.137 -29.766 -30.062 1 98.31 304 VAL B C 1
ATOM 6121 O O . VAL B 1 304 ? -6.219 -30.578 -29.922 1 98.31 304 VAL B O 1
ATOM 6124 N N . THR B 1 305 ? -6.965 -28.594 -30.656 1 96.5 305 THR B N 1
ATOM 6125 C CA . THR B 1 305 ? -5.688 -28.203 -31.25 1 96.5 305 THR B CA 1
ATOM 6126 C C . THR B 1 305 ? -4.836 -27.438 -30.234 1 96.5 305 THR B C 1
ATOM 6128 O O . THR B 1 305 ? -5.367 -26.734 -29.375 1 96.5 305 THR B O 1
ATOM 6131 N N . VAL B 1 306 ? -3.582 -27.641 -30.344 1 96.62 306 VAL B N 1
ATOM 6132 C CA . VAL B 1 306 ? -2.621 -26.938 -29.5 1 96.62 306 VAL B CA 1
ATOM 6133 C C . VAL B 1 306 ? -1.803 -25.969 -30.344 1 96.62 306 VAL B C 1
ATOM 6135 O O . VAL B 1 306 ? -1.819 -26.047 -31.578 1 96.62 306 VAL B O 1
ATOM 6138 N N . ALA B 1 307 ? -1.173 -25 -29.766 1 95.31 307 ALA B N 1
ATOM 6139 C CA . ALA B 1 307 ? -0.416 -23.938 -30.422 1 95.31 307 ALA B CA 1
ATOM 6140 C C . ALA B 1 307 ? 0.918 -23.703 -29.719 1 95.31 307 ALA B C 1
ATOM 6142 O O . ALA B 1 307 ? 1.2 -24.312 -28.688 1 95.31 307 ALA B O 1
ATOM 6143 N N . GLY B 1 308 ? 1.746 -22.812 -30.438 1 87.44 308 GLY B N 1
ATOM 6144 C CA . GLY B 1 308 ? 3.016 -22.422 -29.859 1 87.44 308 GLY B CA 1
ATOM 6145 C C . GLY B 1 308 ? 4.023 -23.547 -29.781 1 87.44 308 GLY B C 1
ATOM 6146 O O . GLY B 1 308 ? 4.375 -24.141 -30.797 1 87.44 308 GLY B O 1
ATOM 6147 N N . ASP B 1 309 ? 4.273 -23.891 -28.438 1 88 309 ASP B N 1
ATOM 6148 C CA . ASP B 1 309 ? 5.27 -24.922 -28.172 1 88 309 ASP B CA 1
ATOM 6149 C C . ASP B 1 309 ? 4.648 -26.312 -28.25 1 88 309 ASP B C 1
ATOM 6151 O O . ASP B 1 309 ? 5.277 -27.297 -27.875 1 88 309 ASP B O 1
ATOM 6155 N N . GLY B 1 310 ? 3.387 -26.375 -28.609 1 92.69 310 GLY B N 1
ATOM 6156 C CA . GLY B 1 310 ? 2.703 -27.656 -28.797 1 92.69 310 GLY B CA 1
ATOM 6157 C C . GLY B 1 310 ? 1.923 -28.078 -27.562 1 92.69 310 GLY B C 1
ATOM 6158 O O . GLY B 1 310 ? 1.32 -29.156 -27.547 1 92.69 310 GLY B O 1
ATOM 6159 N N . GLU B 1 311 ? 1.913 -27.219 -26.594 1 95.69 311 GLU B N 1
ATOM 6160 C CA . GLU B 1 311 ? 1.231 -27.641 -25.375 1 95.69 311 GLU B CA 1
ATOM 6161 C C . GLU B 1 311 ? 0.23 -26.594 -24.906 1 95.69 311 GLU B C 1
ATOM 6163 O O . GLU B 1 311 ? -0.548 -26.844 -23.984 1 95.69 311 GLU B O 1
ATOM 6168 N N . LYS B 1 312 ? 0.233 -25.469 -25.562 1 97.81 312 LYS B N 1
ATOM 6169 C CA . LYS B 1 312 ? -0.726 -24.422 -25.203 1 97.81 312 LYS B CA 1
ATOM 6170 C C . LYS B 1 312 ? -1.975 -24.5 -26.078 1 97.81 312 LYS B C 1
ATOM 6172 O O . LYS B 1 312 ? -1.913 -24.984 -27.219 1 97.81 312 LYS B O 1
ATOM 6177 N N . ILE B 1 313 ? -3.061 -24.031 -25.531 1 98.06 313 ILE B N 1
ATOM 6178 C CA . ILE B 1 313 ? -4.332 -24.094 -26.25 1 98.06 313 ILE B CA 1
ATOM 6179 C C . ILE B 1 313 ? -4.707 -22.719 -26.766 1 98.06 313 ILE B C 1
ATOM 6181 O O . ILE B 1 313 ? -4.746 -21.75 -26 1 98.06 313 ILE B O 1
ATOM 6185 N N . GLU B 1 314 ? -4.891 -22.625 -28.047 1 96.19 314 GLU B N 1
ATOM 6186 C CA . GLU B 1 314 ? -5.473 -21.406 -28.594 1 96.19 314 GLU B CA 1
ATOM 6187 C C . GLU B 1 314 ? -6.98 -21.359 -28.359 1 96.19 314 GLU B C 1
ATOM 6189 O O . GLU B 1 314 ? -7.699 -22.297 -28.688 1 96.19 314 GLU B O 1
ATOM 6194 N N . ALA B 1 315 ? -7.41 -20.375 -27.719 1 97.25 315 ALA B N 1
ATOM 6195 C CA . ALA B 1 315 ? -8.828 -20.234 -27.406 1 97.25 315 ALA B CA 1
ATOM 6196 C C . ALA B 1 315 ? -9.281 -18.781 -27.578 1 97.25 315 ALA B C 1
ATOM 6198 O O . ALA B 1 315 ? -8.523 -17.859 -27.312 1 97.25 315 ALA B O 1
ATOM 6199 N N . VAL B 1 316 ? -10.469 -18.547 -28.141 1 97.12 316 VAL B N 1
ATOM 6200 C CA . VAL B 1 316 ? -11.148 -17.266 -28.188 1 97.12 316 VAL B CA 1
ATOM 6201 C C . VAL B 1 316 ? -12.305 -17.25 -27.188 1 97.12 316 VAL B C 1
ATOM 6203 O O . VAL B 1 316 ? -13.188 -18.109 -27.234 1 97.12 316 VAL B O 1
ATOM 6206 N N . ASP B 1 317 ? -12.266 -16.312 -26.281 1 97.69 317 ASP B N 1
ATOM 6207 C CA . ASP B 1 317 ? -13.25 -16.281 -25.203 1 97.69 317 ASP B CA 1
ATOM 6208 C C . ASP B 1 317 ? -13.297 -17.609 -24.469 1 97.69 317 ASP B C 1
ATOM 6210 O O . ASP B 1 317 ? -14.375 -18.141 -24.188 1 97.69 317 ASP B O 1
ATOM 6214 N N . GLU B 1 318 ? -12.195 -18.219 -24.234 1 98.5 318 GLU B N 1
ATOM 6215 C CA . GLU B 1 318 ? -11.945 -19.438 -23.484 1 98.5 318 GLU B CA 1
ATOM 6216 C C . GLU B 1 318 ? -12.477 -20.656 -24.234 1 98.5 318 GLU B C 1
ATOM 6218 O O . GLU B 1 318 ? -12.414 -21.781 -23.734 1 98.5 318 GLU B O 1
ATOM 6223 N N . GLN B 1 319 ? -12.961 -20.453 -25.484 1 98.75 319 GLN B N 1
ATOM 6224 C CA . GLN B 1 319 ? -13.484 -21.562 -26.281 1 98.75 319 GLN B CA 1
ATOM 6225 C C . GLN B 1 319 ? -12.422 -22.094 -27.234 1 98.75 319 GLN B C 1
ATOM 6227 O O . GLN B 1 319 ? -11.812 -21.312 -27.984 1 98.75 319 GLN B O 1
ATOM 6232 N N . THR B 1 320 ? -12.219 -23.469 -27.234 1 98.5 320 THR B N 1
ATOM 6233 C CA . THR B 1 320 ? -11.273 -24.094 -28.156 1 98.5 320 THR B CA 1
ATOM 6234 C C . THR B 1 320 ? -11.883 -24.25 -29.531 1 98.5 320 THR B C 1
ATOM 6236 O O . THR B 1 320 ? -12.961 -23.719 -29.812 1 98.5 320 THR B O 1
ATOM 6239 N N . ASN B 1 321 ? -11.086 -25 -30.422 1 98.25 321 ASN B N 1
ATOM 6240 C CA . ASN B 1 321 ? -11.609 -25.297 -31.75 1 98.25 321 ASN B CA 1
ATOM 6241 C C . ASN B 1 321 ? -12.758 -26.297 -31.688 1 98.25 321 ASN B C 1
ATOM 6243 O O . ASN B 1 321 ? -13.484 -26.484 -32.656 1 98.25 321 ASN B O 1
ATOM 6247 N N . VAL B 1 322 ? -12.938 -27 -30.562 1 98.5 322 VAL B N 1
ATOM 6248 C CA . VAL B 1 322 ? -14.07 -27.891 -30.328 1 98.5 322 VAL B CA 1
ATOM 6249 C C . VAL B 1 322 ? -15.141 -27.156 -29.516 1 98.5 322 VAL B C 1
ATOM 6251 O O . VAL B 1 322 ? -14.906 -26.797 -28.359 1 98.5 322 VAL B O 1
ATOM 6254 N N . PRO B 1 323 ? -16.328 -26.938 -30 1 98.19 323 PRO B N 1
ATOM 6255 C CA . PRO B 1 323 ? -17.312 -25.984 -29.484 1 98.19 323 PRO B CA 1
ATOM 6256 C C . PRO B 1 323 ? -17.656 -26.219 -28.031 1 98.19 323 PRO B C 1
ATOM 6258 O O . PRO B 1 323 ? -17.953 -25.266 -27.297 1 98.19 323 PRO B O 1
ATOM 6261 N N . HIS B 1 324 ? -17.688 -27.469 -27.609 1 98.56 324 HIS B N 1
ATOM 6262 C CA . HIS B 1 324 ? -18.141 -27.734 -26.25 1 98.56 324 HIS B CA 1
ATOM 6263 C C . HIS B 1 324 ? -16.969 -27.953 -25.312 1 98.56 324 HIS B C 1
ATOM 6265 O O . HIS B 1 324 ? -17.156 -28.406 -24.172 1 98.56 324 HIS B O 1
ATOM 6271 N N . ILE B 1 325 ? -15.711 -27.688 -25.75 1 98.81 325 ILE B N 1
ATOM 6272 C CA . ILE B 1 325 ? -14.516 -27.797 -24.906 1 98.81 325 ILE B CA 1
ATOM 6273 C C . ILE B 1 325 ? -13.867 -26.438 -24.75 1 98.81 325 ILE B C 1
ATOM 6275 O O . ILE B 1 325 ? -13.547 -25.766 -25.734 1 98.81 325 ILE B O 1
ATOM 6279 N N . TYR B 1 326 ? -13.688 -26 -23.5 1 98.88 326 TYR B N 1
ATOM 6280 C CA . TYR B 1 326 ? -13.133 -24.703 -23.141 1 98.88 326 TYR B CA 1
ATOM 6281 C C . TYR B 1 326 ? -11.82 -24.875 -22.391 1 98.88 326 TYR B C 1
ATOM 6283 O O . TYR B 1 326 ? -11.461 -25.984 -21.984 1 98.88 326 TYR B O 1
ATOM 6291 N N . ALA B 1 327 ? -11.047 -23.766 -22.266 1 98.88 327 ALA B N 1
ATOM 6292 C CA . ALA B 1 327 ? -9.797 -23.75 -21.516 1 98.88 327 ALA B CA 1
ATOM 6293 C C . ALA B 1 327 ? -9.617 -22.422 -20.781 1 98.88 327 ALA B C 1
ATOM 6295 O O . ALA B 1 327 ? -10.047 -21.375 -21.266 1 98.88 327 ALA B O 1
ATOM 6296 N N . VAL B 1 328 ? -9 -22.484 -19.594 1 98.56 328 VAL B N 1
ATOM 6297 C CA . VAL B 1 328 ? -8.711 -21.266 -18.844 1 98.56 328 VAL B CA 1
ATOM 6298 C C . VAL B 1 328 ? -7.359 -21.391 -18.141 1 98.56 328 VAL B C 1
ATOM 6300 O O . VAL B 1 328 ? -6.906 -22.5 -17.844 1 98.56 328 VAL B O 1
ATOM 6303 N N . GLY B 1 329 ? -6.691 -20.234 -17.953 1 98 329 GLY B N 1
ATOM 6304 C CA . GLY B 1 329 ? -5.484 -20.172 -17.141 1 98 329 GLY B CA 1
ATOM 6305 C C . GLY B 1 329 ? -4.219 -20.422 -17.938 1 98 329 GLY B C 1
ATOM 6306 O O . GLY B 1 329 ? -4.133 -20.031 -19.109 1 98 329 GLY B O 1
ATOM 6307 N N . ASP B 1 330 ? -3.266 -21.078 -17.297 1 97.25 330 ASP B N 1
ATOM 6308 C CA . ASP B 1 330 ? -1.893 -21.125 -17.797 1 97.25 330 ASP B CA 1
ATOM 6309 C C . ASP B 1 330 ? -1.8 -21.969 -19.062 1 97.25 330 ASP B C 1
ATOM 6311 O O . ASP B 1 330 ? -0.79 -21.922 -19.766 1 97.25 330 ASP B O 1
ATOM 6315 N N . VAL B 1 331 ? -2.816 -22.672 -19.469 1 97.88 331 VAL B N 1
ATOM 6316 C CA . VAL B 1 331 ? -2.791 -23.547 -20.625 1 97.88 331 VAL B CA 1
ATOM 6317 C C . VAL B 1 331 ? -3.072 -22.719 -21.891 1 97.88 331 VAL B C 1
ATOM 6319 O O . VAL B 1 331 ? -2.877 -23.203 -23.016 1 97.88 331 VAL B O 1
ATOM 6322 N N . LEU B 1 332 ? -3.514 -21.531 -21.703 1 98.06 332 LEU B N 1
ATOM 6323 C CA . LEU B 1 332 ? -3.914 -20.734 -22.859 1 98.06 332 LEU B CA 1
ATOM 6324 C C . LEU B 1 332 ? -2.693 -20.172 -23.578 1 98.06 332 LEU B C 1
ATOM 6326 O O . LEU B 1 332 ? -1.716 -19.781 -22.938 1 98.06 332 LEU B O 1
ATOM 6330 N N . TYR B 1 333 ? -2.771 -20.141 -24.891 1 97.56 333 TYR B N 1
ATOM 6331 C CA . TYR B 1 333 ? -1.729 -19.594 -25.75 1 97.56 333 TYR B CA 1
ATOM 6332 C C . TYR B 1 333 ? -1.766 -18.062 -25.734 1 97.56 333 TYR B C 1
ATOM 6334 O O . TYR B 1 333 ? -2.809 -17.469 -26 1 97.56 333 TYR B O 1
ATOM 6342 N N . LYS B 1 334 ? -0.713 -17.422 -25.375 1 95.31 334 LYS B N 1
ATOM 6343 C CA . LYS B 1 334 ? -0.502 -15.977 -25.453 1 95.31 334 LYS B CA 1
ATOM 6344 C C . LYS B 1 334 ? -1.465 -15.227 -24.547 1 95.31 334 LYS B C 1
ATOM 6346 O O . LYS B 1 334 ? -2.057 -14.219 -24.938 1 95.31 334 LYS B O 1
ATOM 6351 N N . LYS B 1 335 ? -1.732 -15.758 -23.391 1 96.25 335 LYS B N 1
ATOM 6352 C CA . LYS B 1 335 ? -2.508 -15.125 -22.328 1 96.25 335 LYS B CA 1
ATOM 6353 C C . LYS B 1 335 ? -1.714 -15.062 -21.016 1 96.25 335 LYS B C 1
ATOM 6355 O O . LYS B 1 335 ? -0.821 -15.883 -20.797 1 96.25 335 LYS B O 1
ATOM 6360 N N . PRO B 1 336 ? -2.012 -14.016 -20.172 1 95.44 336 PRO B N 1
ATOM 6361 C CA . PRO B 1 336 ? -1.287 -13.93 -18.906 1 95.44 336 PRO B CA 1
ATOM 6362 C C . PRO B 1 336 ? -1.452 -15.172 -18.047 1 95.44 336 PRO B C 1
ATOM 6364 O O . PRO B 1 336 ? -2.561 -15.703 -17.922 1 95.44 336 PRO B O 1
ATOM 6367 N N . GLU B 1 337 ? -0.4 -15.656 -17.547 1 95.94 337 GLU B N 1
ATOM 6368 C CA . GLU B 1 337 ? -0.404 -16.797 -16.641 1 95.94 337 GLU B CA 1
ATOM 6369 C C . GLU B 1 337 ? -0.41 -16.359 -15.18 1 95.94 337 GLU B C 1
ATOM 6371 O O . GLU B 1 337 ? 0.563 -16.578 -14.461 1 95.94 337 GLU B O 1
ATOM 6376 N N . LEU B 1 338 ? -1.499 -15.758 -14.727 1 96.5 338 LEU B N 1
ATOM 6377 C CA . LEU B 1 338 ? -1.715 -15.227 -13.383 1 96.5 338 LEU B CA 1
ATOM 6378 C C . LEU B 1 338 ? -2.984 -15.797 -12.766 1 96.5 338 LEU B C 1
ATOM 6380 O O . LEU B 1 338 ? -4.008 -15.922 -13.445 1 96.5 338 LEU B O 1
ATOM 6384 N N . THR B 1 339 ? -2.906 -16.109 -11.508 1 96.31 339 THR B N 1
ATOM 6385 C CA . THR B 1 339 ? -3.998 -16.734 -10.781 1 96.31 339 THR B CA 1
ATOM 6386 C C . THR B 1 339 ? -5.266 -15.883 -10.867 1 96.31 339 THR B C 1
ATOM 6388 O O . THR B 1 339 ? -6.336 -16.391 -11.203 1 96.31 339 THR B O 1
ATOM 6391 N N . PRO B 1 340 ? -5.172 -14.578 -10.617 1 96.38 340 PRO B N 1
ATOM 6392 C CA . PRO B 1 340 ? -6.406 -13.797 -10.648 1 96.38 340 PRO B CA 1
ATOM 6393 C C . PRO B 1 340 ? -7.02 -13.719 -12.047 1 96.38 340 PRO B C 1
ATOM 6395 O O . PRO B 1 340 ? -8.242 -13.617 -12.188 1 96.38 340 PRO B O 1
ATOM 6398 N N . VAL B 1 341 ? -6.188 -13.805 -13.07 1 97.69 341 VAL B N 1
ATOM 6399 C CA . VAL B 1 341 ? -6.688 -13.844 -14.438 1 97.69 341 VAL B CA 1
ATOM 6400 C C . VAL B 1 341 ? -7.48 -15.133 -14.664 1 97.69 341 VAL B C 1
ATOM 6402 O O . VAL B 1 341 ? -8.594 -15.102 -15.195 1 97.69 341 VAL B O 1
ATOM 6405 N N . ALA B 1 342 ? -6.875 -16.234 -14.242 1 98.19 342 ALA B N 1
ATOM 6406 C CA . ALA B 1 342 ? -7.527 -17.531 -14.398 1 98.19 342 ALA B CA 1
ATOM 6407 C C . ALA B 1 342 ? -8.859 -17.562 -13.656 1 98.19 342 ALA B C 1
ATOM 6409 O O . ALA B 1 342 ? -9.867 -18.047 -14.18 1 98.19 342 ALA B O 1
ATOM 6410 N N . ILE B 1 343 ? -8.891 -17.047 -12.477 1 97.44 343 ILE B N 1
ATOM 6411 C CA . ILE B 1 343 ? -10.086 -17.016 -11.648 1 97.44 343 ILE B CA 1
ATOM 6412 C C . ILE B 1 343 ? -11.18 -16.188 -12.336 1 97.44 343 ILE B C 1
ATOM 6414 O O . ILE B 1 343 ? -12.305 -16.656 -12.492 1 97.44 343 ILE B O 1
ATOM 6418 N N . HIS B 1 344 ? -10.781 -15.031 -12.758 1 97.5 344 HIS B N 1
ATOM 6419 C CA . HIS B 1 344 ? -11.742 -14.125 -13.383 1 97.5 344 HIS B CA 1
ATOM 6420 C C . HIS B 1 344 ? -12.281 -14.711 -14.688 1 97.5 344 HIS B C 1
ATOM 6422 O O . HIS B 1 344 ? -13.492 -14.695 -14.922 1 97.5 344 HIS B O 1
ATOM 6428 N N . ALA B 1 345 ? -11.422 -15.234 -15.477 1 98.44 345 ALA B N 1
ATOM 6429 C CA . ALA B 1 345 ? -11.828 -15.859 -16.734 1 98.44 345 ALA B CA 1
ATOM 6430 C C . ALA B 1 345 ? -12.75 -17.047 -16.5 1 98.44 345 ALA B C 1
ATOM 6432 O O . ALA B 1 345 ? -13.742 -17.219 -17.203 1 98.44 345 ALA B O 1
ATOM 6433 N N . GLY B 1 346 ? -12.414 -17.844 -15.508 1 98.62 346 GLY B N 1
ATOM 6434 C CA . GLY B 1 346 ? -13.234 -19 -15.172 1 98.62 346 GLY B CA 1
ATOM 6435 C C . GLY B 1 346 ? -14.641 -18.609 -14.734 1 98.62 346 GLY B C 1
ATOM 6436 O O . GLY B 1 346 ? -15.617 -19.234 -15.164 1 98.62 346 GLY B O 1
ATOM 6437 N N . ARG B 1 347 ? -14.727 -17.609 -13.922 1 97.81 347 ARG B N 1
ATOM 6438 C CA . ARG B 1 347 ? -16.031 -17.156 -13.445 1 97.81 347 ARG B CA 1
ATOM 6439 C C . ARG B 1 347 ? -16.875 -16.609 -14.594 1 97.81 347 ARG B C 1
ATOM 6441 O O . ARG B 1 347 ? -18.047 -16.953 -14.719 1 97.81 347 ARG B O 1
ATOM 6448 N N . LEU B 1 348 ? -16.281 -15.797 -15.422 1 98.19 348 LEU B N 1
ATOM 6449 C CA . LEU B 1 348 ? -17 -15.203 -16.547 1 98.19 348 LEU B CA 1
ATOM 6450 C C . LEU B 1 348 ? -17.469 -16.281 -17.516 1 98.19 348 LEU B C 1
ATOM 6452 O O . LEU B 1 348 ? -18.578 -16.203 -18.062 1 98.19 348 LEU B O 1
ATOM 6456 N N . LEU B 1 349 ? -16.625 -17.25 -17.734 1 98.81 349 LEU B N 1
ATOM 6457 C CA . LEU B 1 349 ? -17 -18.344 -18.609 1 98.81 349 LEU B CA 1
ATOM 6458 C C . LEU B 1 349 ? -18.219 -19.078 -18.078 1 98.81 349 LEU B C 1
ATOM 6460 O O . LEU B 1 349 ? -19.172 -19.359 -18.828 1 98.81 349 LEU B O 1
ATOM 6464 N N . ALA B 1 350 ? -18.172 -19.406 -16.812 1 98.81 350 ALA B N 1
ATOM 6465 C CA . ALA B 1 350 ? -19.297 -20.109 -16.188 1 98.81 350 ALA B CA 1
ATOM 6466 C C . ALA B 1 350 ? -20.594 -19.297 -16.328 1 98.81 350 ALA B C 1
ATOM 6468 O O . ALA B 1 350 ? -21.656 -19.859 -16.609 1 98.81 350 ALA B O 1
ATOM 6469 N N . ARG B 1 351 ? -20.484 -18.031 -16.203 1 98.5 351 ARG B N 1
ATOM 6470 C CA . ARG B 1 351 ? -21.656 -17.172 -16.312 1 98.5 351 ARG B CA 1
ATOM 6471 C C . ARG B 1 351 ? -22.172 -17.141 -17.75 1 98.5 351 ARG B C 1
ATOM 6473 O O . ARG B 1 351 ? -23.391 -17.047 -17.984 1 98.5 351 ARG B O 1
ATOM 6480 N N . ARG B 1 352 ? -21.297 -17.203 -18.703 1 98.69 352 ARG B N 1
ATOM 6481 C CA . ARG B 1 352 ? -21.703 -17.25 -20.094 1 98.69 352 ARG B CA 1
ATOM 6482 C C . ARG B 1 352 ? -22.359 -18.594 -20.422 1 98.69 352 ARG B C 1
ATOM 6484 O O . ARG B 1 352 ? -23.328 -18.656 -21.172 1 98.69 352 ARG B O 1
ATOM 6491 N N . LEU B 1 353 ? -21.891 -19.656 -19.844 1 98.62 353 LEU B N 1
ATOM 6492 C CA . LEU B 1 353 ? -22.375 -21 -20.156 1 98.62 353 LEU B CA 1
ATOM 6493 C C . LEU B 1 353 ? -23.688 -21.281 -19.438 1 98.62 353 LEU B C 1
ATOM 6495 O O . LEU B 1 353 ? -24.562 -21.984 -19.984 1 98.62 353 LEU B O 1
ATOM 6499 N N . PHE B 1 354 ? -23.828 -20.75 -18.25 1 98.56 354 PHE B N 1
ATOM 6500 C CA . PHE B 1 354 ? -24.938 -21.234 -17.438 1 98.56 354 PHE B CA 1
ATOM 6501 C C . PHE B 1 354 ? -25.766 -20.062 -16.906 1 98.56 354 PHE B C 1
ATOM 6503 O O . PHE B 1 354 ? -26.844 -20.281 -16.328 1 98.56 354 PHE B O 1
ATOM 6510 N N . GLY B 1 355 ? -25.328 -18.812 -17.016 1 97.94 355 GLY B N 1
ATOM 6511 C CA . GLY B 1 355 ? -26 -17.688 -16.406 1 97.94 355 GLY B CA 1
ATOM 6512 C C . GLY B 1 355 ? -26.5 -16.672 -17.422 1 97.94 355 GLY B C 1
ATOM 6513 O O . GLY B 1 355 ? -26.875 -15.547 -17.062 1 97.94 355 GLY B O 1
ATOM 6514 N N . ASP B 1 356 ? -26.406 -16.891 -18.688 1 97 356 ASP B N 1
ATOM 6515 C CA . ASP B 1 356 ? -26.891 -16.047 -19.781 1 97 356 ASP B CA 1
ATOM 6516 C C . ASP B 1 356 ? -26.094 -14.758 -19.891 1 97 356 ASP B C 1
ATOM 6518 O O . ASP B 1 356 ? -26.594 -13.742 -20.375 1 97 356 ASP B O 1
ATOM 6522 N N . SER B 1 357 ? -24.922 -14.789 -19.312 1 97.44 357 SER B N 1
ATOM 6523 C CA . SER B 1 357 ? -24.047 -13.633 -19.438 1 97.44 357 SER B CA 1
ATOM 6524 C C . SER B 1 357 ? -23.375 -13.586 -20.797 1 97.44 357 SER B C 1
ATOM 6526 O O . SER B 1 357 ? -23.281 -14.609 -21.484 1 97.44 357 SER B O 1
ATOM 6528 N N . THR B 1 358 ? -23.016 -12.352 -21.188 1 97.5 358 THR B N 1
ATOM 6529 C CA . THR B 1 358 ? -22.266 -12.195 -22.438 1 97.5 358 THR B CA 1
ATOM 6530 C C . THR B 1 358 ? -20.891 -11.562 -22.172 1 97.5 358 THR B C 1
ATOM 6532 O O . THR B 1 358 ? -20.125 -11.32 -23.094 1 97.5 358 THR B O 1
ATOM 6535 N N . VAL B 1 359 ? -20.609 -11.312 -20.875 1 96.44 359 VAL B N 1
ATOM 6536 C CA . VAL B 1 359 ? -19.391 -10.594 -20.516 1 96.44 359 VAL B CA 1
ATOM 6537 C C . VAL B 1 359 ? -18.172 -11.492 -20.75 1 96.44 359 VAL B C 1
ATOM 6539 O O . VAL B 1 359 ? -18.125 -12.625 -20.25 1 96.44 359 VAL B O 1
ATOM 6542 N N . THR B 1 360 ? -17.172 -11.016 -21.516 1 97.38 360 THR B N 1
ATOM 6543 C CA . THR B 1 360 ? -15.953 -11.766 -21.797 1 97.38 360 THR B CA 1
ATOM 6544 C C . THR B 1 360 ? -14.789 -11.242 -20.969 1 97.38 360 THR B C 1
ATOM 6546 O O . THR B 1 360 ? -14.859 -10.164 -20.391 1 97.38 360 THR B O 1
ATOM 6549 N N . MET B 1 361 ? -13.773 -12 -20.859 1 97.75 361 MET B N 1
ATOM 6550 C CA . MET B 1 361 ? -12.562 -11.633 -20.125 1 97.75 361 MET B CA 1
ATOM 6551 C C . MET B 1 361 ? -11.766 -10.578 -20.891 1 97.75 361 MET B C 1
ATOM 6553 O O . MET B 1 361 ? -11.562 -10.703 -22.109 1 97.75 361 MET B O 1
ATOM 6557 N N . ASP B 1 362 ? -11.43 -9.508 -20.203 1 96 362 ASP B N 1
ATOM 6558 C CA . ASP B 1 362 ? -10.516 -8.5 -20.719 1 96 362 ASP B CA 1
ATOM 6559 C C . ASP B 1 362 ? -9.086 -8.766 -20.266 1 96 362 ASP B C 1
ATOM 6561 O O . ASP B 1 362 ? -8.75 -8.555 -19.094 1 96 362 ASP B O 1
ATOM 6565 N N . TYR B 1 363 ? -8.242 -9.18 -21.203 1 96.5 363 TYR B N 1
ATOM 6566 C CA . TYR B 1 363 ? -6.883 -9.578 -20.875 1 96.5 363 TYR B CA 1
ATOM 6567 C C . TYR B 1 363 ? -5.93 -8.391 -20.969 1 96.5 363 TYR B C 1
ATOM 6569 O O . TYR B 1 363 ? -4.715 -8.547 -20.797 1 96.5 363 TYR B O 1
ATOM 6577 N N . GLU B 1 364 ? -6.496 -7.191 -21.156 1 93.31 364 GLU B N 1
ATOM 6578 C CA . GLU B 1 364 ? -5.648 -6.016 -21.312 1 93.31 364 GLU B CA 1
ATOM 6579 C C . GLU B 1 364 ? -5.379 -5.34 -19.969 1 93.31 364 GLU B C 1
ATOM 6581 O O . GLU B 1 364 ? -6.242 -5.332 -19.094 1 93.31 364 GLU B O 1
ATOM 6586 N N . ASN B 1 365 ? -4.195 -4.77 -19.828 1 95.56 365 ASN B N 1
ATOM 6587 C CA . ASN B 1 365 ? -3.799 -3.959 -18.688 1 95.56 365 ASN B CA 1
ATOM 6588 C C . ASN B 1 365 ? -3.975 -4.719 -17.375 1 95.56 365 ASN B C 1
ATOM 6590 O O . ASN B 1 365 ? -4.559 -4.195 -16.422 1 95.56 365 ASN B O 1
ATOM 6594 N N . VAL B 1 366 ? -3.578 -5.957 -17.406 1 97.75 366 VAL B N 1
ATOM 6595 C CA . VAL B 1 366 ? -3.537 -6.754 -16.188 1 97.75 366 VAL B CA 1
ATOM 6596 C C . VAL B 1 366 ? -2.275 -6.418 -15.391 1 97.75 366 VAL B C 1
ATOM 6598 O O . VAL B 1 366 ? -1.159 -6.59 -15.883 1 97.75 366 VAL B O 1
ATOM 6601 N N . ALA B 1 367 ? -2.508 -5.859 -14.172 1 98.38 367 ALA B N 1
ATOM 6602 C CA . ALA B 1 367 ? -1.378 -5.484 -13.32 1 98.38 367 ALA B CA 1
ATOM 6603 C C . ALA B 1 367 ? -0.672 -6.719 -12.773 1 98.38 367 ALA B C 1
ATOM 6605 O O . ALA B 1 367 ? -1.281 -7.785 -12.641 1 98.38 367 ALA B O 1
ATOM 6606 N N . THR B 1 368 ? 0.599 -6.578 -12.477 1 97.56 368 THR B N 1
ATOM 6607 C CA . THR B 1 368 ? 1.374 -7.66 -11.867 1 97.56 368 THR B CA 1
ATOM 6608 C C . THR B 1 368 ? 2.455 -7.102 -10.953 1 97.56 368 THR B C 1
ATOM 6610 O O . THR B 1 368 ? 2.721 -5.895 -10.953 1 97.56 368 THR B O 1
ATOM 6613 N N . THR B 1 369 ? 2.977 -7.945 -10.086 1 98.5 369 THR B N 1
ATOM 6614 C CA . THR B 1 369 ? 4.031 -7.555 -9.164 1 98.5 369 THR B CA 1
ATOM 6615 C C . THR B 1 369 ? 5.078 -8.656 -9.031 1 98.5 369 THR B C 1
ATOM 6617 O O . THR B 1 369 ? 4.73 -9.836 -8.945 1 98.5 369 THR B O 1
ATOM 6620 N N . VAL B 1 370 ? 6.352 -8.32 -9.156 1 98.5 370 VAL B N 1
ATOM 6621 C CA . VAL B 1 370 ? 7.469 -9.18 -8.781 1 98.5 370 VAL B CA 1
ATOM 6622 C C . VAL B 1 370 ? 7.828 -8.961 -7.312 1 98.5 370 VAL B C 1
ATOM 6624 O O . VAL B 1 370 ? 8.32 -7.891 -6.941 1 98.5 370 VAL B O 1
ATOM 6627 N N . PHE B 1 371 ? 7.617 -9.961 -6.492 1 98.31 371 PHE B N 1
ATOM 6628 C CA . PHE B 1 371 ? 7.832 -9.844 -5.055 1 98.31 371 PHE B CA 1
ATOM 6629 C C . PHE B 1 371 ? 9.289 -10.117 -4.699 1 98.31 371 PHE B C 1
ATOM 6631 O O . PHE B 1 371 ? 9.578 -10.984 -3.869 1 98.31 371 PHE B O 1
ATOM 6638 N N . SER B 1 372 ? 10.211 -9.398 -5.379 1 98.19 372 SER B N 1
ATOM 6639 C CA . SER B 1 372 ? 11.602 -9.305 -4.945 1 98.19 372 SER B CA 1
ATOM 6640 C C . SER B 1 372 ? 11.727 -8.445 -3.688 1 98.19 372 SER B C 1
ATOM 6642 O O . SER B 1 372 ? 10.758 -7.828 -3.248 1 98.19 372 SER B O 1
ATOM 6644 N N . PRO B 1 373 ? 12.938 -8.445 -3.059 1 97.31 373 PRO B N 1
ATOM 6645 C CA . PRO B 1 373 ? 13.047 -7.672 -1.822 1 97.31 373 PRO B CA 1
ATOM 6646 C C . PRO B 1 373 ? 12.547 -6.234 -1.979 1 97.31 373 PRO B C 1
ATOM 6648 O O . PRO B 1 373 ? 11.758 -5.758 -1.157 1 97.31 373 PRO B O 1
ATOM 6651 N N . LEU B 1 374 ? 13.062 -5.531 -2.887 1 97.88 374 LEU B N 1
ATOM 6652 C CA . LEU B 1 374 ? 12.344 -4.363 -3.391 1 97.88 374 LEU B CA 1
ATOM 6653 C C . LEU B 1 374 ? 11.352 -4.762 -4.477 1 97.88 374 LEU B C 1
ATOM 6655 O O . LEU B 1 374 ? 11.742 -5.32 -5.504 1 97.88 374 LEU B O 1
ATOM 6659 N N . GLU B 1 375 ? 10.062 -4.582 -4.234 1 98.62 375 GLU B N 1
ATOM 6660 C CA . GLU B 1 375 ? 9.039 -5.102 -5.129 1 98.62 375 GLU B CA 1
ATOM 6661 C C . GLU B 1 375 ? 8.93 -4.258 -6.398 1 98.62 375 GLU B C 1
ATOM 6663 O O . GLU B 1 375 ? 9.25 -3.068 -6.387 1 98.62 375 GLU B O 1
ATOM 6668 N N . TYR B 1 376 ? 8.609 -4.887 -7.465 1 98.81 376 TYR B N 1
ATOM 6669 C CA . TYR B 1 376 ? 8.352 -4.234 -8.742 1 98.81 376 TYR B CA 1
ATOM 6670 C C . TYR B 1 376 ? 6.918 -4.461 -9.195 1 98.81 376 TYR B C 1
ATOM 6672 O O . TYR B 1 376 ? 6.543 -5.586 -9.539 1 98.81 376 TYR B O 1
ATOM 6680 N N . GLY B 1 377 ? 6.039 -3.391 -9.094 1 98.75 377 GLY B N 1
ATOM 6681 C CA . GLY B 1 377 ? 4.676 -3.428 -9.594 1 98.75 377 GLY B CA 1
ATOM 6682 C C . GLY B 1 377 ? 4.504 -2.686 -10.906 1 98.75 377 GLY B C 1
ATOM 6683 O O . GLY B 1 377 ? 5.109 -1.631 -11.117 1 98.75 377 GLY B O 1
ATOM 6684 N N . SER B 1 378 ? 3.688 -3.229 -11.789 1 98.69 378 SER B N 1
ATOM 6685 C CA . SER B 1 378 ? 3.465 -2.545 -13.062 1 98.69 378 SER B CA 1
ATOM 6686 C C . SER B 1 378 ? 2.072 -2.836 -13.609 1 98.69 378 SER B C 1
ATOM 6688 O O . SER B 1 378 ? 1.455 -3.84 -13.25 1 98.69 378 SER B O 1
ATOM 6690 N N . VAL B 1 379 ? 1.561 -1.993 -14.406 1 98.81 379 VAL B N 1
ATOM 6691 C CA . VAL B 1 379 ? 0.337 -2.146 -15.18 1 98.81 379 VAL B CA 1
ATOM 6692 C C . VAL B 1 379 ? 0.487 -1.435 -16.531 1 98.81 379 VAL B C 1
ATOM 6694 O O . VAL B 1 379 ? 1.135 -0.388 -16.609 1 98.81 379 VAL B O 1
ATOM 6697 N N . GLY B 1 380 ? -0.099 -2.02 -17.562 1 98.38 380 GLY B N 1
ATOM 6698 C CA . GLY B 1 380 ? 0.044 -1.476 -18.906 1 98.38 380 GLY B CA 1
ATOM 6699 C C . GLY B 1 380 ? 1.312 -1.93 -19.594 1 98.38 380 GLY B C 1
ATOM 6700 O O . GLY B 1 380 ? 1.834 -3.008 -19.312 1 98.38 380 GLY B O 1
ATOM 6701 N N . ILE B 1 381 ? 1.769 -1.136 -20.594 1 98.31 381 ILE B N 1
ATOM 6702 C CA . ILE B 1 381 ? 2.852 -1.614 -21.438 1 98.31 381 ILE B CA 1
ATOM 6703 C C . ILE B 1 381 ? 4.164 -0.947 -21.031 1 98.31 381 ILE B C 1
ATOM 6705 O O . ILE B 1 381 ? 4.156 0.097 -20.375 1 98.31 381 ILE B O 1
ATOM 6709 N N . SER B 1 382 ? 5.25 -1.6 -21.328 1 98.56 382 SER B N 1
ATOM 6710 C CA . SER B 1 382 ? 6.582 -1.078 -21.047 1 98.56 382 SER B CA 1
ATOM 6711 C C . SER B 1 382 ? 6.914 0.098 -21.969 1 98.56 382 SER B C 1
ATOM 6713 O O . SER B 1 382 ? 6.227 0.334 -22.953 1 98.56 382 SER B O 1
ATOM 6715 N N . GLU B 1 383 ? 7.965 0.8 -21.5 1 98.75 383 GLU B N 1
ATOM 6716 C CA . GLU B 1 383 ? 8.445 1.896 -22.344 1 98.75 383 GLU B CA 1
ATOM 6717 C C . GLU B 1 383 ? 8.82 1.404 -23.734 1 98.75 383 GLU B C 1
ATOM 6719 O O . GLU B 1 383 ? 8.492 2.049 -24.734 1 98.75 383 GLU B O 1
ATOM 6724 N N . GLU B 1 384 ? 9.477 0.225 -23.906 1 98.44 384 GLU B N 1
ATOM 6725 C CA . GLU B 1 384 ? 9.891 -0.337 -25.188 1 98.44 384 GLU B CA 1
ATOM 6726 C C . GLU B 1 384 ? 8.688 -0.667 -26.062 1 98.44 384 GLU B C 1
ATOM 6728 O O . GLU B 1 384 ? 8.688 -0.364 -27.266 1 98.44 384 GLU B O 1
ATOM 6733 N N . VAL B 1 385 ? 7.688 -1.279 -25.469 1 98.19 385 VAL B N 1
ATOM 6734 C CA . VAL B 1 385 ? 6.5 -1.665 -26.234 1 98.19 385 VAL B CA 1
ATOM 6735 C C . VAL B 1 385 ? 5.75 -0.416 -26.688 1 98.19 385 VAL B C 1
ATOM 6737 O O . VAL B 1 385 ? 5.234 -0.367 -27.797 1 98.19 385 VAL B O 1
ATOM 6740 N N . ALA B 1 386 ? 5.66 0.608 -25.797 1 98.62 386 ALA B N 1
ATOM 6741 C CA . ALA B 1 386 ? 5.012 1.864 -26.172 1 98.62 386 ALA B CA 1
ATOM 6742 C C . ALA B 1 386 ? 5.723 2.516 -27.359 1 98.62 386 ALA B C 1
ATOM 6744 O O . ALA B 1 386 ? 5.074 2.988 -28.297 1 98.62 386 ALA B O 1
ATOM 6745 N N . ALA B 1 387 ? 7.059 2.545 -27.281 1 98.38 387 ALA B N 1
ATOM 6746 C CA . ALA B 1 387 ? 7.844 3.117 -28.375 1 98.38 387 ALA B CA 1
ATOM 6747 C C . ALA B 1 387 ? 7.621 2.348 -29.672 1 98.38 387 ALA B C 1
ATOM 6749 O O . ALA B 1 387 ? 7.535 2.943 -30.75 1 98.38 387 ALA B O 1
ATOM 6750 N N . GLN B 1 388 ? 7.555 1.044 -29.609 1 98.38 388 GLN B N 1
ATOM 6751 C CA . GLN B 1 388 ? 7.34 0.195 -30.766 1 98.38 388 GLN B CA 1
ATOM 6752 C C . GLN B 1 388 ? 5.949 0.415 -31.359 1 98.38 388 GLN B C 1
ATOM 6754 O O . GLN B 1 388 ? 5.801 0.507 -32.594 1 98.38 388 GLN B O 1
ATOM 6759 N N . ARG B 1 389 ? 4.938 0.533 -30.516 1 98.06 389 ARG B N 1
ATOM 6760 C CA . ARG B 1 389 ? 3.547 0.594 -30.953 1 98.06 389 ARG B CA 1
ATOM 6761 C C . ARG B 1 389 ? 3.197 1.985 -31.469 1 98.06 389 ARG B C 1
ATOM 6763 O O . ARG B 1 389 ? 2.418 2.123 -32.406 1 98.06 389 ARG B O 1
ATOM 6770 N N . PHE B 1 390 ? 3.752 3.029 -30.828 1 97.88 390 PHE B N 1
ATOM 6771 C CA . PHE B 1 390 ? 3.238 4.367 -31.109 1 97.88 390 PHE B CA 1
ATOM 6772 C C . PHE B 1 390 ? 4.332 5.262 -31.672 1 97.88 390 PHE B C 1
ATOM 6774 O O . PHE B 1 390 ? 4.047 6.34 -32.188 1 97.88 390 PHE B O 1
ATOM 6781 N N . GLY B 1 391 ? 5.602 4.859 -31.641 1 98.12 391 GLY B N 1
ATOM 6782 C CA . GLY B 1 391 ? 6.727 5.707 -32 1 98.12 391 GLY B CA 1
ATOM 6783 C C . GLY B 1 391 ? 7.262 6.52 -30.844 1 98.12 391 GLY B C 1
ATOM 6784 O O . GLY B 1 391 ? 6.488 7.109 -30.094 1 98.12 391 GLY B O 1
ATOM 6785 N N . GLU B 1 392 ? 8.531 6.52 -30.672 1 97.44 392 GLU B N 1
ATOM 6786 C CA . GLU B 1 392 ? 9.195 7.211 -29.578 1 97.44 392 GLU B CA 1
ATOM 6787 C C . GLU B 1 392 ? 8.789 8.68 -29.516 1 97.44 392 GLU B C 1
ATOM 6789 O O . GLU B 1 392 ? 8.68 9.258 -28.438 1 97.44 392 GLU B O 1
ATOM 6794 N N . GLU B 1 393 ? 8.539 9.297 -30.641 1 97.25 393 GLU B N 1
ATOM 6795 C CA . GLU B 1 393 ? 8.227 10.719 -30.719 1 97.25 393 GLU B CA 1
ATOM 6796 C C . GLU B 1 393 ? 6.824 11.008 -30.203 1 97.25 393 GLU B C 1
ATOM 6798 O O . GLU B 1 393 ? 6.5 12.148 -29.859 1 97.25 393 GLU B O 1
ATOM 6803 N N . ASN B 1 394 ? 6.039 9.961 -30.109 1 98.19 394 ASN B N 1
ATOM 6804 C CA . ASN B 1 394 ? 4.641 10.156 -29.766 1 98.19 394 ASN B CA 1
ATOM 6805 C C . ASN B 1 394 ? 4.371 9.766 -28.312 1 98.19 394 ASN B C 1
ATOM 6807 O O . ASN B 1 394 ? 3.227 9.797 -27.859 1 98.19 394 ASN B O 1
ATOM 6811 N N . ILE B 1 395 ? 5.414 9.375 -27.547 1 98.5 395 ILE B N 1
ATOM 6812 C CA . ILE B 1 395 ? 5.215 9.016 -26.156 1 98.5 395 ILE B CA 1
ATOM 6813 C C . ILE B 1 395 ? 6.051 9.938 -25.266 1 98.5 395 ILE B C 1
ATOM 6815 O O . ILE B 1 395 ? 7.012 10.555 -25.734 1 98.5 395 ILE B O 1
ATOM 6819 N N . GLU B 1 396 ? 5.629 10.133 -24.078 1 98.44 396 GLU B N 1
ATOM 6820 C CA . GLU B 1 396 ? 6.328 10.828 -23 1 98.44 396 GLU B CA 1
ATOM 6821 C C . GLU B 1 396 ? 6.508 9.93 -21.781 1 98.44 396 GLU B C 1
ATOM 6823 O O . GLU B 1 396 ? 5.594 9.188 -21.422 1 98.44 396 GLU B O 1
ATOM 6828 N N . VAL B 1 397 ? 7.723 9.922 -21.234 1 98.75 397 VAL B N 1
ATOM 6829 C CA . VAL B 1 397 ? 8.016 9.109 -20.062 1 98.75 397 VAL B CA 1
ATOM 6830 C C . VAL B 1 397 ? 8.297 10.016 -18.875 1 98.75 397 VAL B C 1
ATOM 6832 O O . VAL B 1 397 ? 9.352 10.656 -18.797 1 98.75 397 VAL B O 1
ATOM 6835 N N . TYR B 1 398 ? 7.34 10.055 -17.953 1 98.62 398 TYR B N 1
ATOM 6836 C CA . TYR B 1 398 ? 7.562 10.711 -16.672 1 98.62 398 TYR B CA 1
ATOM 6837 C C . TYR B 1 398 ? 8.25 9.773 -15.68 1 98.62 398 TYR B C 1
ATOM 6839 O O . TYR B 1 398 ? 7.914 8.586 -15.609 1 98.62 398 TYR B O 1
ATOM 6847 N N . HIS B 1 399 ? 9.242 10.242 -14.953 1 98.44 399 HIS B N 1
ATOM 6848 C CA . HIS B 1 399 ? 9.969 9.336 -14.07 1 98.44 399 HIS B CA 1
ATOM 6849 C C . HIS B 1 399 ? 10.625 10.102 -12.922 1 98.44 399 HIS B C 1
ATOM 6851 O O . HIS B 1 399 ? 10.766 11.32 -12.984 1 98.44 399 HIS B O 1
ATOM 6857 N N . ALA B 1 400 ? 10.914 9.375 -11.867 1 97.5 400 ALA B N 1
ATOM 6858 C CA . ALA B 1 400 ? 11.578 9.977 -10.711 1 97.5 400 ALA B CA 1
ATOM 6859 C C . ALA B 1 400 ? 12.125 8.906 -9.773 1 97.5 400 ALA B C 1
ATOM 6861 O O . ALA B 1 400 ? 11.531 7.836 -9.633 1 97.5 400 ALA B O 1
ATOM 6862 N N . TYR B 1 401 ? 13.289 9.18 -9.18 1 97.56 401 TYR B N 1
ATOM 6863 C CA . TYR B 1 401 ? 13.664 8.531 -7.934 1 97.56 401 TYR B CA 1
ATOM 6864 C C . TYR B 1 401 ? 12.984 9.203 -6.742 1 97.56 401 TYR B C 1
ATOM 6866 O O . TYR B 1 401 ? 12.516 10.336 -6.848 1 97.56 401 TYR B O 1
ATOM 6874 N N . TYR B 1 402 ? 12.789 8.508 -5.68 1 96.81 402 TYR B N 1
ATOM 6875 C CA . TYR B 1 402 ? 12.125 9.062 -4.504 1 96.81 402 TYR B CA 1
ATOM 6876 C C . TYR B 1 402 ? 12.648 8.414 -3.229 1 96.81 402 TYR B C 1
ATOM 6878 O O . TYR B 1 402 ? 13.461 7.484 -3.283 1 96.81 402 TYR B O 1
ATOM 6886 N N . LYS B 1 403 ? 12.242 8.945 -2.082 1 95.62 403 LYS B N 1
ATOM 6887 C CA . LYS B 1 403 ? 12.68 8.453 -0.778 1 95.62 403 LYS B CA 1
ATOM 6888 C C . LYS B 1 403 ? 11.484 8.125 0.116 1 95.62 403 LYS B C 1
ATOM 6890 O O . LYS B 1 403 ? 10.766 9.023 0.558 1 95.62 403 LYS B O 1
ATOM 6895 N N . PRO B 1 404 ? 11.344 6.832 0.39 1 96.69 404 PRO B N 1
ATOM 6896 C CA . PRO B 1 404 ? 10.328 6.527 1.396 1 96.69 404 PRO B CA 1
ATOM 6897 C C . PRO B 1 404 ? 10.641 7.141 2.758 1 96.69 404 PRO B C 1
ATOM 6899 O O . PRO B 1 404 ? 11.773 7.059 3.232 1 96.69 404 PRO B O 1
ATOM 6902 N N . THR B 1 405 ? 9.625 7.75 3.357 1 96.12 405 THR B N 1
ATOM 6903 C CA . THR B 1 405 ? 9.789 8.391 4.656 1 96.12 405 THR B CA 1
ATOM 6904 C C . THR B 1 405 ? 10.367 7.414 5.676 1 96.12 405 THR B C 1
ATOM 6906 O O . THR B 1 405 ? 11.242 7.773 6.461 1 96.12 405 THR B O 1
ATOM 6909 N N . GLU B 1 406 ? 9.984 6.207 5.629 1 96.94 406 GLU B N 1
ATOM 6910 C CA . GLU B 1 406 ? 10.336 5.176 6.602 1 96.94 406 GLU B CA 1
ATOM 6911 C C . GLU B 1 406 ? 11.797 4.758 6.453 1 96.94 406 GLU B C 1
ATOM 6913 O O . GLU B 1 406 ? 12.344 4.09 7.328 1 96.94 406 GLU B O 1
ATOM 6918 N N . PHE B 1 407 ? 12.453 5.129 5.312 1 97.06 407 PHE B N 1
ATOM 6919 C CA . PHE B 1 407 ? 13.828 4.723 5.047 1 97.06 407 PHE B CA 1
ATOM 6920 C C . PHE B 1 407 ? 14.812 5.66 5.734 1 97.06 407 PHE B C 1
ATOM 6922 O O . PHE B 1 407 ? 15.992 5.336 5.867 1 97.06 407 PHE B O 1
ATOM 6929 N N . PHE B 1 408 ? 14.328 6.824 6.23 1 95.31 408 PHE B N 1
ATOM 6930 C CA . PHE B 1 408 ? 15.242 7.875 6.664 1 95.31 408 PHE B CA 1
ATOM 6931 C C . PHE B 1 408 ? 15.977 7.465 7.938 1 95.31 408 PHE B C 1
ATOM 6933 O O . PHE B 1 408 ? 17.203 7.547 8.008 1 95.31 408 PHE B O 1
ATOM 6940 N N . ILE B 1 409 ? 15.219 6.961 8.844 1 97.56 409 ILE B N 1
ATOM 6941 C CA . ILE B 1 409 ? 15.812 6.699 10.148 1 97.56 409 ILE B CA 1
ATOM 6942 C C . ILE B 1 409 ? 16.781 5.527 10.047 1 97.56 409 ILE B C 1
ATOM 6944 O O . ILE B 1 409 ? 17.938 5.621 10.5 1 97.56 409 ILE B O 1
ATOM 6948 N N . PRO B 1 410 ? 16.406 4.457 9.367 1 98 410 PRO B N 1
ATOM 6949 C CA . PRO B 1 410 ? 17.359 3.348 9.242 1 98 410 PRO B CA 1
ATOM 6950 C C . PRO B 1 410 ? 18.406 3.584 8.148 1 98 410 PRO B C 1
ATOM 6952 O O . PRO B 1 410 ? 19.297 2.75 7.949 1 98 410 PRO B O 1
ATOM 6955 N N . GLN B 1 411 ? 18.312 4.676 7.43 1 96.44 411 GLN B N 1
ATOM 6956 C CA . GLN B 1 411 ? 19.234 5.027 6.359 1 96.44 411 GLN B CA 1
ATOM 6957 C C . GLN B 1 411 ? 19.312 3.926 5.309 1 96.44 411 GLN B C 1
ATOM 6959 O O . GLN B 1 411 ? 20.406 3.504 4.918 1 96.44 411 GLN B O 1
ATOM 6964 N N . ARG B 1 412 ? 18.203 3.416 4.945 1 96.25 412 ARG B N 1
ATOM 6965 C CA . ARG B 1 412 ? 18.141 2.453 3.852 1 96.25 412 ARG B CA 1
ATOM 6966 C C . ARG B 1 412 ? 18.5 3.105 2.521 1 96.25 412 ARG B C 1
ATOM 6968 O O . ARG B 1 412 ? 18.25 4.297 2.32 1 96.25 412 ARG B O 1
ATOM 6975 N N . SER B 1 413 ? 19.047 2.307 1.672 1 94.5 413 SER B N 1
ATOM 6976 C CA . SER B 1 413 ? 19.375 2.801 0.339 1 94.5 413 SER B CA 1
ATOM 6977 C C . SER B 1 413 ? 18.125 3.184 -0.434 1 94.5 413 SER B C 1
ATOM 6979 O O . SER B 1 413 ? 17.141 2.424 -0.465 1 94.5 413 SER B O 1
ATOM 6981 N N . ILE B 1 414 ? 18.172 4.32 -1.004 1 94.94 414 ILE B N 1
ATOM 6982 C CA . ILE B 1 414 ? 17.047 4.809 -1.799 1 94.94 414 ILE B CA 1
ATOM 6983 C C . ILE B 1 414 ? 17.422 4.805 -3.279 1 94.94 414 ILE B C 1
ATOM 6985 O O . ILE B 1 414 ? 16.672 5.301 -4.121 1 94.94 414 ILE B O 1
ATOM 6989 N N . ALA B 1 415 ? 18.547 4.203 -3.604 1 96.31 415 ALA B N 1
ATOM 6990 C CA . ALA B 1 415 ? 19.156 4.312 -4.926 1 96.31 415 ALA B CA 1
ATOM 6991 C C . ALA B 1 415 ? 18.281 3.639 -5.984 1 96.31 415 ALA B C 1
ATOM 6993 O O . ALA B 1 415 ? 18.391 3.955 -7.172 1 96.31 415 ALA B O 1
ATOM 6994 N N . HIS B 1 416 ? 17.453 2.746 -5.555 1 97.62 416 HIS B N 1
ATOM 6995 C CA . HIS B 1 416 ? 16.719 1.958 -6.527 1 97.62 416 HIS B CA 1
ATOM 6996 C C . HIS B 1 416 ? 15.211 2.191 -6.387 1 97.62 416 HIS B C 1
ATOM 6998 O O . HIS B 1 416 ? 14.414 1.517 -7.039 1 97.62 416 HIS B O 1
ATOM 7004 N N . CYS B 1 417 ? 14.797 3.088 -5.449 1 98.19 417 CYS B N 1
ATOM 7005 C CA . CYS B 1 417 ? 13.398 3.506 -5.398 1 98.19 417 CYS B CA 1
ATOM 7006 C C . CYS B 1 417 ? 13.055 4.402 -6.582 1 98.19 417 CYS B C 1
ATOM 7008 O O . CYS B 1 417 ? 13.531 5.531 -6.672 1 98.19 417 CYS B O 1
ATOM 7010 N N . TYR B 1 418 ? 12.195 3.883 -7.5 1 98.5 418 TYR B N 1
ATOM 7011 C CA . TYR B 1 418 ? 12 4.516 -8.797 1 98.5 418 TYR B CA 1
ATOM 7012 C C . TYR B 1 418 ? 10.586 4.297 -9.312 1 98.5 418 TYR B C 1
ATOM 7014 O O . TYR B 1 418 ? 9.984 3.252 -9.047 1 98.5 418 TYR B O 1
ATOM 7022 N N . LEU B 1 419 ? 10.008 5.309 -9.93 1 98.75 419 LEU B N 1
ATOM 7023 C CA . LEU B 1 419 ? 8.719 5.137 -10.594 1 98.75 419 LEU B CA 1
ATOM 7024 C C . LEU B 1 419 ? 8.75 5.746 -11.992 1 98.75 419 LEU B C 1
ATOM 7026 O O . LEU B 1 419 ? 9.57 6.625 -12.273 1 98.75 419 LEU B O 1
ATOM 7030 N N . LYS B 1 420 ? 7.93 5.203 -12.867 1 98.5 420 LYS B N 1
ATOM 7031 C CA . LYS B 1 420 ? 7.871 5.574 -14.273 1 98.5 420 LYS B CA 1
ATOM 7032 C C . LYS B 1 420 ? 6.434 5.547 -14.789 1 98.5 420 LYS B C 1
ATOM 7034 O O . LYS B 1 420 ? 5.68 4.617 -14.492 1 98.5 420 LYS B O 1
ATOM 7039 N N . VAL B 1 421 ? 5.988 6.59 -15.469 1 98.94 421 VAL B N 1
ATOM 7040 C CA . VAL B 1 421 ? 4.703 6.656 -16.156 1 98.94 421 VAL B CA 1
ATOM 7041 C C . VAL B 1 421 ? 4.922 6.883 -17.656 1 98.94 421 VAL B C 1
ATOM 7043 O O . VAL B 1 421 ? 5.512 7.891 -18.047 1 98.94 421 VAL B O 1
ATOM 7046 N N . VAL B 1 422 ? 4.512 5.926 -18.438 1 98.88 422 VAL B N 1
ATOM 7047 C CA . VAL B 1 422 ? 4.566 6.023 -19.891 1 98.88 422 VAL B CA 1
ATOM 7048 C C . VAL B 1 422 ? 3.229 6.535 -20.422 1 98.88 422 VAL B C 1
ATOM 7050 O O . VAL B 1 422 ? 2.176 5.965 -20.141 1 98.88 422 VAL B O 1
ATOM 7053 N N . ALA B 1 423 ? 3.232 7.598 -21.172 1 98.88 423 ALA B N 1
ATOM 7054 C CA . ALA B 1 423 ? 1.99 8.211 -21.641 1 98.88 423 ALA B CA 1
ATOM 7055 C C . ALA B 1 423 ? 2.117 8.68 -23.094 1 98.88 423 ALA B C 1
ATOM 7057 O O . ALA B 1 423 ? 3.227 8.789 -23.625 1 98.88 423 ALA B O 1
ATOM 7058 N N . LYS B 1 424 ? 0.97 8.844 -23.766 1 98.5 424 LYS B N 1
ATOM 7059 C CA . LYS B 1 424 ? 0.963 9.547 -25.047 1 98.5 424 LYS B CA 1
ATOM 7060 C C . LYS B 1 424 ? 1.322 11.016 -24.859 1 98.5 424 LYS B C 1
ATOM 7062 O O . LYS B 1 424 ? 1.173 11.57 -23.781 1 98.5 424 LYS B O 1
ATOM 7067 N N . ARG B 1 425 ? 1.806 11.633 -25.875 1 96.88 425 ARG B N 1
ATOM 7068 C CA . ARG B 1 425 ? 2.188 13.039 -25.781 1 96.88 425 ARG B CA 1
ATOM 7069 C C . ARG B 1 425 ? 1.021 13.953 -26.156 1 96.88 425 ARG B C 1
ATOM 7071 O O . ARG B 1 425 ? 0.955 15.102 -25.703 1 96.88 425 ARG B O 1
ATOM 7078 N N . ASP B 1 426 ? 0.172 13.469 -26.984 1 95.06 426 ASP B N 1
ATOM 7079 C CA . ASP B 1 426 ? -0.882 14.312 -27.531 1 95.06 426 ASP B CA 1
ATOM 7080 C C . ASP B 1 426 ? -2.061 14.414 -26.562 1 95.06 426 ASP B C 1
ATOM 7082 O O . ASP B 1 426 ? -2.215 13.57 -25.672 1 95.06 426 ASP B O 1
ATOM 7086 N N . GLY B 1 427 ? -2.816 15.531 -26.609 1 93.5 427 GLY B N 1
ATOM 7087 C CA . GLY B 1 427 ? -4.047 15.695 -25.859 1 93.5 427 GLY B CA 1
ATOM 7088 C C . GLY B 1 427 ? -3.838 15.664 -24.359 1 93.5 427 GLY B C 1
ATOM 7089 O O . GLY B 1 427 ? -2.947 16.344 -23.828 1 93.5 427 GLY B O 1
ATOM 7090 N N . PRO B 1 428 ? -4.773 15 -23.594 1 93.06 428 PRO B N 1
ATOM 7091 C CA . PRO B 1 428 ? -4.664 14.922 -22.125 1 93.06 428 PRO B CA 1
ATOM 7092 C C . PRO B 1 428 ? -3.602 13.93 -21.672 1 93.06 428 PRO B C 1
ATOM 7094 O O . PRO B 1 428 ? -3.41 13.742 -20.453 1 93.06 428 PRO B O 1
ATOM 7097 N N . GLN B 1 429 ? -2.867 13.273 -22.656 1 97.5 429 GLN B N 1
ATOM 7098 C CA . GLN B 1 429 ? -1.753 12.367 -22.391 1 97.5 429 GLN B CA 1
ATOM 7099 C C . GLN B 1 429 ? -2.229 11.102 -21.703 1 97.5 429 GLN B C 1
ATOM 7101 O O . GLN B 1 429 ? -1.895 10.859 -20.531 1 97.5 429 GLN B O 1
ATOM 7106 N N . GLN B 1 430 ? -2.861 10.297 -22.5 1 98.62 430 GLN B N 1
ATOM 7107 C CA . GLN B 1 430 ? -3.338 9.008 -22.016 1 98.62 430 GLN B CA 1
ATOM 7108 C C . GLN B 1 430 ? -2.191 8.18 -21.438 1 98.62 430 GLN B C 1
ATOM 7110 O O . GLN B 1 430 ? -1.141 8.039 -22.062 1 98.62 430 GLN B O 1
ATOM 7115 N N . VAL B 1 431 ? -2.396 7.629 -20.25 1 98.88 431 VAL B N 1
ATOM 7116 C CA . VAL B 1 431 ? -1.376 6.793 -19.625 1 98.88 431 VAL B CA 1
ATOM 7117 C C . VAL B 1 431 ? -1.408 5.395 -20.234 1 98.88 431 VAL B C 1
ATOM 7119 O O . VAL B 1 431 ? -2.465 4.766 -20.312 1 98.88 431 VAL B O 1
ATOM 7122 N N . LEU B 1 432 ? -0.238 4.91 -20.672 1 98.75 432 LEU B N 1
ATOM 7123 C CA . LEU B 1 432 ? -0.115 3.627 -21.344 1 98.75 432 LEU B CA 1
ATOM 7124 C C . LEU B 1 432 ? 0.458 2.566 -20.422 1 98.75 432 LEU B C 1
ATOM 7126 O O . LEU B 1 432 ? 0.201 1.374 -20.594 1 98.75 432 LEU B O 1
ATOM 7130 N N . GLY B 1 433 ? 1.268 2.98 -19.531 1 98.81 433 GLY B N 1
ATOM 7131 C CA . GLY B 1 433 ? 1.898 2.076 -18.578 1 98.81 433 GLY B CA 1
ATOM 7132 C C . GLY B 1 433 ? 2.42 2.777 -17.344 1 98.81 433 GLY B C 1
ATOM 7133 O O . GLY B 1 433 ? 2.857 3.928 -17.406 1 98.81 433 GLY B O 1
ATOM 7134 N N . MET B 1 434 ? 2.338 2.127 -16.234 1 98.94 434 MET B N 1
ATOM 7135 C CA . MET B 1 434 ? 2.879 2.596 -14.969 1 98.94 434 MET B CA 1
ATOM 7136 C C . MET B 1 434 ? 3.773 1.534 -14.336 1 98.94 434 MET B C 1
ATOM 7138 O O . MET B 1 434 ? 3.414 0.356 -14.297 1 98.94 434 MET B O 1
ATOM 7142 N N . HIS B 1 435 ? 4.949 1.929 -13.898 1 98.94 435 HIS B N 1
ATOM 7143 C CA . HIS B 1 435 ? 5.957 1.053 -13.312 1 98.94 435 HIS B CA 1
ATOM 7144 C C . HIS B 1 435 ? 6.477 1.618 -11.992 1 98.94 435 HIS B C 1
ATOM 7146 O O . HIS B 1 435 ? 6.754 2.814 -11.891 1 98.94 435 HIS B O 1
ATOM 7152 N N . PHE B 1 436 ? 6.574 0.738 -11.031 1 98.88 436 PHE B N 1
ATOM 7153 C CA . PHE B 1 436 ? 6.934 1.192 -9.695 1 98.88 436 PHE B CA 1
ATOM 7154 C C . PHE B 1 436 ? 7.863 0.193 -9.016 1 98.88 436 PHE B C 1
ATOM 7156 O O . PHE B 1 436 ? 7.566 -1.001 -8.953 1 98.88 436 PHE B O 1
ATOM 7163 N N . ILE B 1 437 ? 9.031 0.667 -8.516 1 98.81 437 ILE B N 1
ATOM 7164 C CA . ILE B 1 437 ? 9.938 -0.131 -7.691 1 98.81 437 ILE B CA 1
ATOM 7165 C C . ILE B 1 437 ? 10.023 0.474 -6.293 1 98.81 437 ILE B C 1
ATOM 7167 O O . ILE B 1 437 ? 10.383 1.645 -6.137 1 98.81 437 ILE B O 1
ATOM 7171 N N . GLY B 1 438 ? 9.664 -0.263 -5.316 1 98.38 438 GLY B N 1
ATOM 7172 C CA . GLY B 1 438 ? 9.719 0.186 -3.934 1 98.38 438 GLY B CA 1
ATOM 7173 C C . GLY B 1 438 ? 8.938 -0.706 -2.988 1 98.38 438 GLY B C 1
ATOM 7174 O O . GLY B 1 438 ? 8.469 -1.776 -3.379 1 98.38 438 GLY B O 1
ATOM 7175 N N . PRO B 1 439 ? 8.844 -0.31 -1.742 1 97.81 439 PRO B N 1
ATOM 7176 C CA . PRO B 1 439 ? 8.031 -1.068 -0.793 1 97.81 439 PRO B CA 1
ATOM 7177 C C . PRO B 1 439 ? 6.551 -1.106 -1.187 1 97.81 439 PRO B C 1
ATOM 7179 O O . PRO B 1 439 ? 6.02 -0.117 -1.693 1 97.81 439 PRO B O 1
ATOM 7182 N N . GLN B 1 440 ? 5.895 -2.266 -1.043 1 97.69 440 GLN B N 1
ATOM 7183 C CA . GLN B 1 440 ? 4.453 -2.447 -1.188 1 97.69 440 GLN B CA 1
ATOM 7184 C C . GLN B 1 440 ? 4 -2.141 -2.611 1 97.69 440 GLN B C 1
ATOM 7186 O O . GLN B 1 440 ? 2.949 -1.53 -2.816 1 97.69 440 GLN B O 1
ATOM 7191 N N . ALA B 1 441 ? 4.871 -2.455 -3.576 1 98.69 441 ALA B N 1
ATOM 7192 C CA . ALA B 1 441 ? 4.574 -2.105 -4.965 1 98.69 441 ALA B CA 1
ATOM 7193 C C . ALA B 1 441 ? 3.248 -2.711 -5.41 1 98.69 441 ALA B C 1
ATOM 7195 O O . ALA B 1 441 ? 2.479 -2.07 -6.133 1 98.69 441 ALA B O 1
ATOM 7196 N N . GLY B 1 442 ? 2.98 -3.979 -4.992 1 98.25 442 GLY B N 1
ATOM 7197 C CA . GLY B 1 442 ? 1.729 -4.613 -5.375 1 98.25 442 GLY B CA 1
ATOM 7198 C C . GLY B 1 442 ? 0.505 -3.895 -4.84 1 98.25 442 GLY B C 1
ATOM 7199 O O . GLY B 1 442 ? -0.473 -3.699 -5.566 1 98.25 442 GLY B O 1
ATOM 7200 N N . GLU B 1 443 ? 0.523 -3.455 -3.568 1 98.62 443 GLU B N 1
ATOM 7201 C CA . GLU B 1 443 ? -0.57 -2.701 -2.961 1 98.62 443 GLU B CA 1
ATOM 7202 C C . GLU B 1 443 ? -0.778 -1.364 -3.666 1 98.62 443 GLU B C 1
ATOM 7204 O O . GLU B 1 443 ? -1.915 -0.944 -3.889 1 98.62 443 GLU B O 1
ATOM 7209 N N . ILE B 1 444 ? 0.339 -0.75 -4.027 1 98.69 444 ILE B N 1
ATOM 7210 C CA . ILE B 1 444 ? 0.325 0.595 -4.594 1 98.69 444 ILE B CA 1
ATOM 7211 C C . ILE B 1 444 ? -0.241 0.553 -6.012 1 98.69 444 ILE B C 1
ATOM 7213 O O . ILE B 1 444 ? -1.111 1.353 -6.363 1 98.69 444 ILE B O 1
ATOM 7217 N N . ILE B 1 445 ? 0.137 -0.395 -6.812 1 98.81 445 ILE B N 1
ATOM 7218 C CA . ILE B 1 445 ? -0.158 -0.397 -8.242 1 98.81 445 ILE B CA 1
ATOM 7219 C C . ILE B 1 445 ? -1.61 -0.812 -8.469 1 98.81 445 ILE B C 1
ATOM 7221 O O . ILE B 1 445 ? -2.227 -0.422 -9.461 1 98.81 445 ILE B O 1
ATOM 7225 N N . GLN B 1 446 ? -2.215 -1.591 -7.543 1 98.75 446 GLN B N 1
ATOM 7226 C CA . GLN B 1 446 ? -3.551 -2.145 -7.73 1 98.75 446 GLN B CA 1
ATOM 7227 C C . GLN B 1 446 ? -4.562 -1.044 -8.039 1 98.75 446 GLN B C 1
ATOM 7229 O O . GLN B 1 446 ? -5.324 -1.146 -9 1 98.75 446 GLN B O 1
ATOM 7234 N N . GLY B 1 447 ? -4.57 0.034 -7.176 1 98.69 447 GLY B N 1
ATOM 7235 C CA . GLY B 1 447 ? -5.512 1.12 -7.402 1 98.69 447 GLY B CA 1
ATOM 7236 C C . GLY B 1 447 ? -5.277 1.849 -8.711 1 98.69 447 GLY B C 1
ATOM 7237 O O . GLY B 1 447 ? -6.227 2.246 -9.391 1 98.69 447 GLY B O 1
ATOM 7238 N N . PHE B 1 448 ? -4.047 2.002 -9.094 1 98.88 448 PHE B N 1
ATOM 7239 C CA . PHE B 1 448 ? -3.717 2.68 -10.344 1 98.88 448 PHE B CA 1
ATOM 7240 C C . PHE B 1 448 ? -4.121 1.831 -11.539 1 98.88 448 PHE B C 1
ATOM 7242 O O . PHE B 1 448 ? -4.473 2.365 -12.594 1 98.88 448 PHE B O 1
ATOM 7249 N N . ALA B 1 449 ? -4.062 0.479 -11.367 1 98.81 449 ALA B N 1
ATOM 7250 C CA . ALA B 1 449 ? -4.566 -0.395 -12.422 1 98.81 449 ALA B CA 1
ATOM 7251 C C . ALA B 1 449 ? -6.043 -0.122 -12.703 1 98.81 449 ALA B C 1
ATOM 7253 O O . ALA B 1 449 ? -6.469 -0.112 -13.859 1 98.81 449 ALA B O 1
ATOM 7254 N N . THR B 1 450 ? -6.805 0.108 -11.664 1 98.75 450 THR B N 1
ATOM 7255 C CA . THR B 1 450 ? -8.211 0.474 -11.82 1 98.75 450 THR B CA 1
ATOM 7256 C C . THR B 1 450 ? -8.344 1.812 -12.539 1 98.75 450 THR B C 1
ATOM 7258 O O . THR B 1 450 ? -9.227 1.983 -13.383 1 98.75 450 THR B O 1
ATOM 7261 N N . ALA B 1 451 ? -7.453 2.762 -12.188 1 98.81 451 ALA B N 1
ATOM 7262 C CA . ALA B 1 451 ? -7.477 4.07 -12.836 1 98.81 451 ALA B CA 1
ATOM 7263 C C . ALA B 1 451 ? -7.199 3.943 -14.328 1 98.81 451 ALA B C 1
ATOM 7265 O O . ALA B 1 451 ? -7.836 4.617 -15.141 1 98.81 451 ALA B O 1
ATOM 7266 N N . ILE B 1 452 ? -6.234 3.088 -14.703 1 98.62 452 ILE B N 1
ATOM 7267 C CA . ILE B 1 452 ? -5.914 2.867 -16.109 1 98.62 452 ILE B CA 1
ATOM 7268 C C . ILE B 1 452 ? -7.133 2.293 -16.828 1 98.62 452 ILE B C 1
ATOM 7270 O O . ILE B 1 452 ? -7.426 2.68 -17.969 1 98.62 452 ILE B O 1
ATOM 7274 N N . LYS B 1 453 ? -7.84 1.375 -16.172 1 97.38 453 LYS B N 1
ATOM 7275 C CA . LYS B 1 453 ? -9.07 0.83 -16.719 1 97.38 453 LYS B CA 1
ATOM 7276 C C . LYS B 1 453 ? -10.102 1.932 -16.969 1 97.38 453 LYS B C 1
ATOM 7278 O O . LYS B 1 453 ? -10.93 1.823 -17.875 1 97.38 453 LYS B O 1
ATOM 7283 N N . CYS B 1 454 ? -10.023 3.031 -16.234 1 98 454 CYS B N 1
ATOM 7284 C CA . CYS B 1 454 ? -10.922 4.172 -16.359 1 98 454 CYS B CA 1
ATOM 7285 C C . CYS B 1 454 ? -10.328 5.234 -17.281 1 98 454 CYS B C 1
ATOM 7287 O O . CYS B 1 454 ? -10.688 6.41 -17.188 1 98 454 CYS B O 1
ATOM 7289 N N . ASN B 1 455 ? -9.32 4.918 -18.078 1 97.81 455 ASN B N 1
ATOM 7290 C CA . ASN B 1 455 ? -8.703 5.797 -19.062 1 97.81 455 ASN B CA 1
ATOM 7291 C C . ASN B 1 455 ? -7.918 6.922 -18.406 1 97.81 455 ASN B C 1
ATOM 7293 O O . ASN B 1 455 ? -8.094 8.094 -18.75 1 97.81 455 ASN B O 1
ATOM 7297 N N . LEU B 1 456 ? -7.117 6.59 -17.562 1 98.69 456 LEU B N 1
ATOM 7298 C CA . LEU B 1 456 ? -6.27 7.52 -16.812 1 98.69 456 LEU B CA 1
ATOM 7299 C C . LEU B 1 456 ? -5.43 8.359 -17.781 1 98.69 456 LEU B C 1
ATOM 7301 O O . LEU B 1 456 ? -4.891 7.844 -18.75 1 98.69 456 LEU B O 1
ATOM 7305 N N . THR B 1 457 ? -5.375 9.664 -17.531 1 98.62 457 THR B N 1
ATOM 7306 C CA . THR B 1 457 ? -4.469 10.586 -18.203 1 98.62 457 THR B CA 1
ATOM 7307 C C . THR B 1 457 ? -3.459 11.172 -17.219 1 98.62 457 THR B C 1
ATOM 7309 O O . THR B 1 457 ? -3.674 11.141 -16.016 1 98.62 457 THR B O 1
ATOM 7312 N N . VAL B 1 458 ? -2.361 11.695 -17.766 1 98.25 458 VAL B N 1
ATOM 7313 C CA . VAL B 1 458 ? -1.362 12.336 -16.922 1 98.25 458 VAL B CA 1
ATOM 7314 C C . VAL B 1 458 ? -1.981 13.547 -16.219 1 98.25 458 VAL B C 1
ATOM 7316 O O . VAL B 1 458 ? -1.697 13.805 -15.047 1 98.25 458 VAL B O 1
ATOM 7319 N N . ASN B 1 459 ? -2.863 14.281 -16.875 1 96.19 459 ASN B N 1
ATOM 7320 C CA . ASN B 1 459 ? -3.523 15.43 -16.281 1 96.19 459 ASN B CA 1
ATOM 7321 C C . ASN B 1 459 ? -4.359 15.031 -15.062 1 96.19 459 ASN B C 1
ATOM 7323 O O . ASN B 1 459 ? -4.324 15.703 -14.031 1 96.19 459 ASN B O 1
ATOM 7327 N N . ALA B 1 460 ? -5.102 13.93 -15.219 1 97.31 460 ALA B N 1
ATOM 7328 C CA . ALA B 1 460 ? -5.902 13.438 -14.102 1 97.31 460 ALA B CA 1
ATOM 7329 C C . ALA B 1 460 ? -5.016 12.977 -12.953 1 97.31 460 ALA B C 1
ATOM 7331 O O . ALA B 1 460 ? -5.328 13.219 -11.781 1 97.31 460 ALA B O 1
ATOM 7332 N N . LEU B 1 461 ? -3.928 12.312 -13.273 1 98.25 461 LEU B N 1
ATOM 7333 C CA . LEU B 1 461 ? -2.988 11.82 -12.266 1 98.25 461 LEU B CA 1
ATOM 7334 C C . LEU B 1 461 ? -2.393 12.977 -11.469 1 98.25 461 LEU B C 1
ATOM 7336 O O . LEU B 1 461 ? -2.381 12.945 -10.242 1 98.25 461 LEU B O 1
ATOM 7340 N N . MET B 1 462 ? -1.979 14.008 -12.148 1 94.88 462 MET B N 1
ATOM 7341 C CA . MET B 1 462 ? -1.31 15.141 -11.523 1 94.88 462 MET B CA 1
ATOM 7342 C C . MET B 1 462 ? -2.309 16.016 -10.766 1 94.88 462 MET B C 1
ATOM 7344 O O . MET B 1 462 ? -1.923 16.781 -9.891 1 94.88 462 MET B O 1
ATOM 7348 N N . SER B 1 463 ? -3.588 15.906 -11.102 1 95.69 463 SER B N 1
ATOM 7349 C CA . SER B 1 463 ? -4.621 16.672 -10.422 1 95.69 463 SER B CA 1
ATOM 7350 C C . SER B 1 463 ? -5.141 15.938 -9.195 1 95.69 463 SER B C 1
ATOM 7352 O O . SER B 1 463 ? -5.914 16.5 -8.406 1 95.69 463 SER B O 1
ATOM 7354 N N . THR B 1 464 ? -4.742 14.688 -9.062 1 97.5 464 THR B N 1
ATOM 7355 C CA . THR B 1 464 ? -5.09 13.938 -7.859 1 97.5 464 THR B CA 1
ATOM 7356 C C . THR B 1 464 ? -4.203 14.344 -6.688 1 97.5 464 THR B C 1
ATOM 7358 O O . THR B 1 464 ? -2.975 14.367 -6.812 1 97.5 464 THR B O 1
ATOM 7361 N N . VAL B 1 465 ? -4.828 14.711 -5.535 1 97.81 465 VAL B N 1
ATOM 7362 C CA . VAL B 1 465 ? -4.074 15.094 -4.348 1 97.81 465 VAL B CA 1
ATOM 7363 C C . VAL B 1 465 ? -3.541 13.852 -3.645 1 97.81 465 VAL B C 1
ATOM 7365 O O . VAL B 1 465 ? -4.27 12.867 -3.469 1 97.81 465 VAL B O 1
ATOM 7368 N N . GLY B 1 466 ? -2.299 13.828 -3.312 1 97.5 466 GLY B N 1
ATOM 7369 C CA . GLY B 1 466 ? -1.682 12.688 -2.652 1 97.5 466 GLY B CA 1
ATOM 7370 C C . GLY B 1 466 ? -2.078 12.555 -1.194 1 97.5 466 GLY B C 1
ATOM 7371 O O . GLY B 1 466 ? -2.463 13.539 -0.559 1 97.5 466 GLY B O 1
ATOM 7372 N N . ILE B 1 467 ? -2.043 11.328 -0.669 1 98.19 467 ILE B N 1
ATOM 7373 C CA . ILE B 1 467 ? -2.074 11.086 0.77 1 98.19 467 ILE B CA 1
ATOM 7374 C C . ILE B 1 467 ? -0.665 11.219 1.345 1 98.19 467 ILE B C 1
ATOM 7376 O O . ILE B 1 467 ? 0.245 10.484 0.939 1 98.19 467 ILE B O 1
ATOM 7380 N N . HIS B 1 468 ? -0.5 12.148 2.295 1 96.75 468 HIS B N 1
ATOM 7381 C CA . HIS B 1 468 ? 0.827 12.391 2.846 1 96.75 468 HIS B CA 1
ATOM 7382 C C . HIS B 1 468 ? 0.891 12.016 4.324 1 96.75 468 HIS B C 1
ATOM 7384 O O . HIS B 1 468 ? -0.002 12.367 5.098 1 96.75 468 HIS B O 1
ATOM 7390 N N . PRO B 1 469 ? 1.877 11.312 4.773 1 96.19 469 PRO B N 1
ATOM 7391 C CA . PRO B 1 469 ? 2.941 10.781 3.922 1 96.19 469 PRO B CA 1
ATOM 7392 C C . PRO B 1 469 ? 2.664 9.352 3.463 1 96.19 469 PRO B C 1
ATOM 7394 O O . PRO B 1 469 ? 2.363 8.477 4.285 1 96.19 469 PRO B O 1
ATOM 7397 N N . THR B 1 470 ? 2.697 9.094 2.225 1 97.81 470 THR B N 1
ATOM 7398 C CA . THR B 1 470 ? 2.707 7.758 1.637 1 97.81 470 THR B CA 1
ATOM 7399 C C . THR B 1 470 ? 3.689 7.688 0.471 1 97.81 470 THR B C 1
ATOM 7401 O O . THR B 1 470 ? 4.078 8.719 -0.081 1 97.81 470 THR B O 1
ATOM 7404 N N . ILE B 1 471 ? 4.074 6.512 0.118 1 98.06 471 ILE B N 1
ATOM 7405 C CA . ILE B 1 471 ? 4.945 6.301 -1.033 1 98.06 471 ILE B CA 1
ATOM 7406 C C . ILE B 1 471 ? 4.145 6.477 -2.322 1 98.06 471 ILE B C 1
ATOM 7408 O O . ILE B 1 471 ? 4.637 7.066 -3.289 1 98.06 471 ILE B O 1
ATOM 7412 N N . ALA B 1 472 ? 2.941 6.043 -2.307 1 98.56 472 ALA B N 1
ATOM 7413 C CA . ALA B 1 472 ? 2.074 6.051 -3.482 1 98.56 472 ALA B CA 1
ATOM 7414 C C . ALA B 1 472 ? 1.833 7.473 -3.977 1 98.56 472 ALA B C 1
ATOM 7416 O O . ALA B 1 472 ? 1.538 7.684 -5.156 1 98.56 472 ALA B O 1
ATOM 7417 N N . GLU B 1 473 ? 1.965 8.469 -3.072 1 97.88 473 GLU B N 1
ATOM 7418 C CA . GLU B 1 473 ? 1.706 9.859 -3.453 1 97.88 473 GLU B CA 1
ATOM 7419 C C . GLU B 1 473 ? 2.721 10.344 -4.484 1 97.88 473 GLU B C 1
ATOM 7421 O O . GLU B 1 473 ? 2.488 11.344 -5.168 1 97.88 473 GLU B O 1
ATOM 7426 N N . GLU B 1 474 ? 3.852 9.617 -4.641 1 97.31 474 GLU B N 1
ATOM 7427 C CA . GLU B 1 474 ? 4.902 10 -5.582 1 97.31 474 GLU B CA 1
ATOM 7428 C C . GLU B 1 474 ? 4.375 10.023 -7.016 1 97.31 474 GLU B C 1
ATOM 7430 O O . GLU B 1 474 ? 4.832 10.82 -7.836 1 97.31 474 GLU B O 1
ATOM 7435 N N . PHE B 1 475 ? 3.375 9.188 -7.32 1 98.38 475 PHE B N 1
ATOM 7436 C CA . PHE B 1 475 ? 2.793 9.172 -8.656 1 98.38 475 PHE B CA 1
ATOM 7437 C C . PHE B 1 475 ? 2.08 10.484 -8.953 1 98.38 475 PHE B C 1
ATOM 7439 O O . PHE B 1 475 ? 1.97 10.891 -10.117 1 98.38 475 PHE B O 1
ATOM 7446 N N . THR B 1 476 ? 1.593 11.172 -7.93 1 96.38 476 THR B N 1
ATOM 7447 C CA . THR B 1 476 ? 0.853 12.414 -8.133 1 96.38 476 THR B CA 1
ATOM 7448 C C . THR B 1 476 ? 1.805 13.602 -8.211 1 96.38 476 THR B C 1
ATOM 7450 O O . THR B 1 476 ? 1.369 14.742 -8.391 1 96.38 476 THR B O 1
ATOM 7453 N N . ARG B 1 477 ? 3.098 13.328 -8.078 1 93.19 477 ARG B N 1
ATOM 7454 C CA . ARG B 1 477 ? 4.09 14.398 -8.023 1 93.19 477 ARG B CA 1
ATOM 7455 C C . ARG B 1 477 ? 5.043 14.312 -9.211 1 93.19 477 ARG B C 1
ATOM 7457 O O . ARG B 1 477 ? 6.09 14.969 -9.219 1 93.19 477 ARG B O 1
ATOM 7464 N N . ILE B 1 478 ? 4.68 13.57 -10.172 1 93.94 478 ILE B N 1
ATOM 7465 C CA . ILE B 1 478 ? 5.586 13.391 -11.305 1 93.94 478 ILE B CA 1
ATOM 7466 C C . ILE B 1 478 ? 5.621 14.664 -12.141 1 93.94 478 ILE B C 1
ATOM 7468 O O . ILE B 1 478 ? 4.578 15.211 -12.492 1 93.94 478 ILE B O 1
ATOM 7472 N N . ASN B 1 479 ? 6.859 15.219 -12.367 1 91 479 ASN B N 1
ATOM 7473 C CA . ASN B 1 479 ? 6.949 16.438 -13.156 1 91 479 ASN B CA 1
ATOM 7474 C C . ASN B 1 479 ? 8.188 16.453 -14.047 1 91 479 ASN B C 1
ATOM 7476 O O . ASN B 1 479 ? 8.414 17.406 -14.797 1 91 479 ASN B O 1
ATOM 7480 N N . ILE B 1 480 ? 9.055 15.414 -13.969 1 96.25 480 ILE B N 1
ATOM 7481 C CA . ILE B 1 480 ? 10.25 15.305 -14.789 1 96.25 480 ILE B CA 1
ATOM 7482 C C . ILE B 1 480 ? 10.055 14.227 -15.852 1 96.25 480 ILE B C 1
ATOM 7484 O O . ILE B 1 480 ? 9.562 13.133 -15.555 1 96.25 480 ILE B O 1
ATOM 7488 N N . THR B 1 481 ? 10.383 14.547 -17.078 1 97.75 481 THR B N 1
ATOM 7489 C CA . THR B 1 481 ? 10.305 13.578 -18.172 1 97.75 481 THR B CA 1
ATOM 7490 C C . THR B 1 481 ? 11.695 13.188 -18.641 1 97.75 481 THR B C 1
ATOM 7492 O O . THR B 1 481 ? 12.648 13.953 -18.5 1 97.75 481 THR B O 1
ATOM 7495 N N . LYS B 1 482 ? 11.859 12.039 -19.188 1 97.56 482 LYS B N 1
ATOM 7496 C CA . LYS B 1 482 ? 13.141 11.633 -19.75 1 97.56 482 LYS B CA 1
ATOM 7497 C C . LYS B 1 482 ? 13.562 12.57 -20.875 1 97.56 482 LYS B C 1
ATOM 7499 O O . LYS B 1 482 ? 14.734 12.914 -21 1 97.56 482 LYS B O 1
ATOM 7504 N N . ARG B 1 483 ? 12.617 13.008 -21.672 1 96.62 483 ARG B N 1
ATOM 7505 C CA . ARG B 1 483 ? 12.883 13.883 -22.812 1 96.62 483 ARG B CA 1
ATOM 7506 C C . ARG B 1 483 ? 13.453 15.219 -22.344 1 96.62 483 ARG B C 1
ATOM 7508 O O . ARG B 1 483 ? 14.266 15.828 -23.047 1 96.62 483 ARG B O 1
ATOM 7515 N N . SER B 1 484 ? 13.055 15.711 -21.188 1 95.19 484 SER B N 1
ATOM 7516 C CA . SER B 1 484 ? 13.508 17 -20.688 1 95.19 484 SER B CA 1
ATOM 7517 C C . SER B 1 484 ? 14.992 16.969 -20.344 1 95.19 484 SER B C 1
ATOM 7519 O O . SER B 1 484 ? 15.648 18.016 -20.281 1 95.19 484 SER B O 1
ATOM 7521 N N . GLY B 1 485 ? 15.562 15.781 -19.984 1 95 485 GLY B N 1
ATOM 7522 C CA . GLY B 1 485 ? 16.953 15.633 -19.594 1 95 485 GLY B CA 1
ATOM 7523 C C . GLY B 1 485 ? 17.234 16.141 -18.188 1 95 485 GLY B C 1
ATOM 7524 O O . GLY B 1 485 ? 18.375 16.109 -17.719 1 95 485 GLY B O 1
ATOM 7525 N N . LYS B 1 486 ? 16.156 16.547 -17.469 1 93.69 486 LYS B N 1
ATOM 7526 C CA . LYS B 1 486 ? 16.328 17.047 -16.109 1 93.69 486 LYS B CA 1
ATOM 7527 C C . LYS B 1 486 ? 16.672 15.906 -15.148 1 93.69 486 LYS B C 1
ATOM 7529 O O . LYS B 1 486 ? 16.375 14.742 -15.422 1 93.69 486 LYS B O 1
ATOM 7534 N N . ASP B 1 487 ? 17.312 16.25 -14.023 1 93.25 487 ASP B N 1
ATOM 7535 C CA . ASP B 1 487 ? 17.703 15.266 -13.016 1 93.25 487 ASP B CA 1
ATOM 7536 C C . ASP B 1 487 ? 16.484 14.711 -12.289 1 93.25 487 ASP B C 1
ATOM 7538 O O . ASP B 1 487 ? 15.758 15.453 -11.617 1 93.25 487 ASP B O 1
ATOM 7542 N N . PRO B 1 488 ? 16.234 13.422 -12.375 1 93.69 488 PRO B N 1
ATOM 7543 C CA . PRO B 1 488 ? 15.039 12.836 -11.773 1 93.69 488 PRO B CA 1
ATOM 7544 C C . PRO B 1 488 ? 15.219 12.508 -10.297 1 93.69 488 PRO B C 1
ATOM 7546 O O . PRO B 1 488 ? 14.312 11.961 -9.664 1 93.69 488 PRO B O 1
ATOM 7549 N N . ASN B 1 489 ? 16.359 12.789 -9.719 1 89.38 489 ASN B N 1
ATOM 7550 C CA . ASN B 1 489 ? 16.578 12.555 -8.297 1 89.38 489 ASN B CA 1
ATOM 7551 C C . ASN B 1 489 ? 15.867 13.602 -7.438 1 89.38 489 ASN B C 1
ATOM 7553 O O . ASN B 1 489 ? 15.75 14.758 -7.836 1 89.38 489 ASN B O 1
ATOM 7557 N N . PRO B 1 490 ? 15.328 13.094 -6.34 1 75.69 490 PRO B N 1
ATOM 7558 C CA . PRO B 1 490 ? 14.602 14.047 -5.496 1 75.69 490 PRO B CA 1
ATOM 7559 C C . PRO B 1 490 ? 15.484 15.18 -4.988 1 75.69 490 PRO B C 1
ATOM 7561 O O . PRO B 1 490 ? 16.641 14.953 -4.629 1 75.69 490 PRO B O 1
ATOM 7564 N N . ALA B 1 491 ? 15.141 16.281 -5.34 1 54.97 491 ALA B N 1
ATOM 7565 C CA . ALA B 1 491 ? 15.93 17.422 -4.887 1 54.97 491 ALA B CA 1
ATOM 7566 C C . ALA B 1 491 ? 15.883 17.547 -3.365 1 54.97 491 ALA B C 1
ATOM 7568 O O . ALA B 1 491 ? 16.875 17.953 -2.742 1 54.97 491 ALA B O 1
ATOM 7569 N N . SER B 1 492 ? 14.586 17.484 -2.783 1 52.56 492 SER B N 1
ATOM 7570 C CA . SER B 1 492 ? 14.438 17.672 -1.342 1 52.56 492 SER B CA 1
ATOM 7571 C C . SER B 1 492 ? 13.531 16.609 -0.744 1 52.56 492 SER B C 1
ATOM 7573 O O . SER B 1 492 ? 12.742 15.984 -1.458 1 52.56 492 SER B O 1
ATOM 7575 N N . CYS B 1 493 ? 13.914 15.938 0.492 1 45.53 493 CYS B N 1
ATOM 7576 C CA . CYS B 1 493 ? 13.156 14.945 1.247 1 45.53 493 CYS B CA 1
ATOM 7577 C C . CYS B 1 493 ? 11.664 15.266 1.226 1 45.53 493 CYS B C 1
ATOM 7579 O O . CYS B 1 493 ? 10.836 14.359 1.307 1 45.53 493 CYS B O 1
ATOM 7581 N N . CYS B 1 494 ? 11.242 16.422 1.444 1 46.41 494 CYS B N 1
ATOM 7582 C CA . CYS B 1 494 ? 9.859 16.781 1.711 1 46.41 494 CYS B CA 1
ATOM 7583 C C . CYS B 1 494 ? 9.32 17.719 0.624 1 46.41 494 CYS B C 1
ATOM 7585 O O . CYS B 1 494 ? 8.391 18.484 0.864 1 46.41 494 CYS B O 1
ATOM 7587 N N . SER B 1 495 ? 9.93 17.703 -0.546 1 43.22 495 SER B N 1
ATOM 7588 C CA . SER B 1 495 ? 9.422 18.688 -1.501 1 43.22 495 SER B CA 1
ATOM 7589 C C . SER B 1 495 ? 8.469 18.031 -2.502 1 43.22 495 SER B C 1
ATOM 7591 O O . SER B 1 495 ? 8.617 16.859 -2.84 1 43.22 495 SER B O 1
#

InterPro domains:
  IPR001100 Pyridine nucleotide-disulphide oxidoreductase, class I [PIRSF000350] (11-494)
  IPR004099 Pyridine nucleotide-disulphide oxidoreductase, dimerisation domain [PF02852] (366-476)
  IPR006338 Thioredoxin/glutathione reductase selenoprotein [TIGR01438] (12-494)
  IPR012999 Pyridine nucleotide-disulphide oxidoreductase, class I, active site [PS00076] (56-66)
  IPR016156 FAD/NAD-linked reductase, dimerisation domain superfamily [G3DSA:3.30.390.30] (365-495)
  IPR016156 FAD/NAD-linked reductase, dimerisation domain superfamily [SSF55424] (363-494)
  IPR023753 FAD/NAD(P)-binding domain [PF07992] (13-346)
  IPR036188 FAD/NAD(P)-binding domain superfamily [G3DSA:3.50.50.60] (13-354)
  IPR036188 FAD/NAD(P)-binding domain superfamily [G3DSA:3.50.50.60] (176-297)
  IPR036188 FAD/NAD(P)-binding domain superfamily [SSF51905] (11-390)
  IPR046952 Glutathione reductase/thioredoxin reductase-like [PTHR42737] (12-485)